Protein AF-0000000068948445 (afdb_homodimer)

Foldseek 3Di:
DPPLVQWAKEWEAEQLAFDPVCQVQSLQLLVVQLVVCQVVQHAEYEYQELNHNADDDPPDVRLVSSLVSLQSNLVRYEYEYEYEDCRRANPPNCVCSQPSHDNAGYHYHDAQWKWFAAPRDIDTDPDNYNDPVNVVVCCVVGNQTQEMEGEDEDDDLVVQCVVQDDDPSLVSQLVVLLVSLLVLLVVCVVSVVRFHAYEYGYEWDEQQDAAQLRDTDDDSNTNYYPVSNCSSVHQEYEYYDGQDWDWDDDQQRIYIYLHHSEDDDANGDDFHAIWIWTGGRSHIDIDGDGGPHAAEEEAEEAEADDVVVLLVVLVVQAQHHYEYEYEYEPVCVVVHDPVVSCVSNVRYPYYHYYYHYDYPCCPCLPQLVVDPDPLSNLVSVCVVVVNDSVVVSVVVVCPVPHDPVVVVVVVVVVVVPPPPPPDDDDDPPDPPPPCPVPDPPDDPPDPPPPDDPDDPDDDDDDDDDDDPDDDDDDDDDDDDDDDPCD/DPPPVQWAKEWEAEQLAFDPVCQVQSLQLLVVQLVVCQVVQHAEYEYQELNHNADDDPPDVRLVSSLVSLQSNLVRYEYEYEYEDCRRANPPNCVCSQPSHDNAGYHYHDAQWKWFAAPRDIDTDPDNYNDPVNVVVCCVVGNQTQEMEGEDEDDDLVVQCVVQDDDPSLVSQLVVLLVSLLVLLVVCVVSVVRFHAYEYGYEWAEQQDAAQLRDTDDDSNTNYYPVSNCSSVHQEYEYYDGQDWDWDDDQQRIYIYQHHSEDDDANGDDFHAIWIWTGGRSHIDIDGDGGPHAAEEEAEEAEADDVVVLLVVLVVQAQHHYEYEYEYEPVCVVVHDPVVSCVSNVRYPYYHYYYHYDYPCCPCLDQLVVDPDPLSNLVSVCVVVVNDSVVVSVVVVCPVPHDPVVVVVVVVVVVVPPPPPDPDDDPPPDPPPPCPVPPPPDDPDDPDDDDPDDDDDDPPDPVVVPPPPPDDPDDDDPPVDDDVPD

Organism: Cupriavidus necator (strain ATCC 17699 / DSM 428 / KCTC 22496 / NCIMB 10442 / H16 / Stanier 337) (NCBI:txid381666)

Secondary structure (DSSP, 8-state):
---GGGSEEEEEE----B-TTTHHHHHHHHHHHHHHHHHTT--EEEE-S--BSS--BTT-HHHHHHHHHHHHHHTTS-EEEE---TTTS-TTTTGGGGG--SSS-EEEE-SSEEEEEETTEEEE-SSSS--HHHHHHHHHHH-S-SEEEEEE----HHHHHHHH-SS-HHHHHHHHHHHHHHHHHHHHHHHHHTT-EEEEEE-SPBTT-B-TTS-B--SS--SB-HHHHHHT--SEEE--S-SS-EEEEETTEEEEE---SS--STT--S--EEEEEEEETTEEEEEEEE--PPPEEEEEESSS--HHHHHHHHTT-TTSEEEEEEEEEGGGGGG--HHHHHHHTTTSSEEEEEEEEE-----SSTTTTT-SSHHHHHHHHHHHHT--HHHHHHHHHHHHHS-HHHHHHHHHHHHHH-----------------GGGGGGGG--------------------------------------------/---GGGPEEEEEE----B-TTTHHHHHHHHHHHHHHHHHTT--EEEE-S--BSS--BTT-HHHHHHHHHHHHHHTTS-EEEE---TTTS-TTTTGGGGG--SSS-EEEE-SSEEEEEETTEEEE-SSSS--HHHHHHHHHHH-S-SEEEEEE----HHHHHHHH-SS-HHHHHHHHHHHHHHHHHHHHHHHHHTT-EEEEEE-SPBTT-B-TTS-B--SS--SB-HHHHHHT--SEEE--S-SS-EEEEETTEEEEE---SS--STT--S--EEEEEEEETTEEEEEEEE--PPPEEEEEESSSPPHHHHHHHHTT-TTSEEEEEEEEEGGGGGG--HHHHHHHTTTSSEEEEEEEEE-----SSTTTTT-SSHHHHHHHHHHHHT--HHHHHHHHHHHHHS-HHHHHHHHHHHHHH-------SS--------GGGGGGG-----------------------------------S-TTS--TT-

Radius of gyration: 39.06 Å; Cα contacts (8 Å, |Δi|>4): 1838; chains: 2; bounding box: 92×116×110 Å

Solvent-accessible surface area (backbone atoms only — not comparable to full-atom values): 52725 Å² total; per-residue (Å²): 132,78,65,75,85,70,43,48,35,34,33,38,38,16,36,41,31,29,27,82,91,34,30,70,54,24,49,54,10,46,49,49,47,51,53,47,35,58,74,69,57,35,53,35,37,35,34,22,12,22,60,26,52,36,76,49,48,42,35,37,65,26,55,43,51,51,50,51,54,54,30,58,46,9,60,69,18,31,30,40,39,33,38,23,49,55,75,19,34,36,80,46,46,62,53,58,52,51,44,28,24,61,78,18,43,34,43,69,38,76,52,61,21,24,35,31,33,39,97,68,37,80,47,67,35,91,46,60,47,66,49,70,67,54,49,51,50,44,40,72,75,63,40,78,36,67,33,37,36,41,36,40,32,49,69,59,60,67,59,49,21,62,72,70,51,77,94,60,42,56,63,50,50,24,51,51,47,35,52,49,25,41,56,44,10,56,51,35,46,54,41,40,74,71,68,21,32,33,34,31,37,27,33,53,42,48,58,66,37,56,36,27,72,70,44,60,50,78,80,76,85,34,52,35,47,67,65,37,58,56,42,24,46,34,28,32,31,40,35,11,80,42,48,24,57,49,73,48,76,58,88,35,18,34,40,35,29,34,10,12,22,30,68,87,56,86,69,60,47,79,72,27,12,29,24,46,29,41,40,31,81,56,42,39,48,75,41,81,46,72,32,84,41,55,51,67,45,80,44,79,32,97,23,70,72,55,65,69,60,50,55,60,51,34,72,74,31,61,57,16,38,36,37,42,35,29,38,33,46,50,88,48,54,80,72,53,59,63,65,59,54,49,58,62,42,61,62,25,68,42,78,45,81,45,78,43,62,41,54,61,74,70,54,80,49,78,63,22,86,74,37,89,45,68,71,46,25,48,44,39,45,18,65,65,67,70,46,75,43,65,68,53,51,50,50,48,51,44,62,72,75,38,55,71,66,59,50,48,50,48,55,52,46,54,65,62,65,62,72,79,79,85,76,79,82,74,72,77,70,74,77,74,68,76,65,76,78,58,66,74,70,58,78,70,80,75,76,81,72,80,72,78,81,73,67,86,71,71,88,75,83,86,74,87,82,82,73,85,83,77,93,86,78,94,72,98,82,78,81,88,88,87,72,66,97,87,131,78,66,76,86,70,46,48,35,33,33,38,39,15,35,39,31,30,27,81,91,33,30,70,55,26,50,54,8,46,49,49,47,50,54,48,36,58,73,69,57,34,53,34,38,34,35,22,12,22,59,25,52,37,79,50,50,42,33,36,66,27,55,44,51,51,49,49,53,53,31,59,46,9,62,69,18,33,31,42,39,34,39,20,48,56,75,18,34,37,81,47,46,61,54,58,50,51,44,28,26,60,80,16,46,34,43,71,39,76,53,62,22,24,34,30,32,39,96,69,39,80,47,67,35,91,45,60,47,65,47,72,68,56,48,52,51,43,39,70,75,62,41,80,35,67,32,36,35,42,36,40,31,48,68,59,58,66,57,49,21,63,70,73,48,88,88,61,42,57,65,49,49,24,50,52,47,36,50,49,25,41,56,44,10,57,51,35,46,54,42,41,75,71,68,22,32,34,35,31,36,28,32,53,41,48,58,65,39,56,36,28,71,70,45,60,51,79,78,74,85,35,50,35,46,66,65,35,59,57,41,23,45,36,26,33,33,41,34,10,80,42,49,23,55,48,73,48,75,59,88,35,18,34,40,35,29,32,9,12,21,29,67,88,56,83,68,59,48,79,71,26,12,30,24,46,30,41,41,30,81,55,43,39,47,75,41,81,45,72,32,83,42,56,51,66,46,79,44,80,32,97,25,71,73,55,64,70,60,48,53,60,53,35,73,74,30,61,58,16,38,37,36,43,36,31,37,34,47,50,89,49,55,81,72,52,57,65,65,60,54,50,58,62,41,62,62,23,70,41,78,44,82,44,79,45,68,40,70,55,72,67,55,81,53,79,63,22,86,75,36,88,45,68,72,47,24,49,43,40,45,19,65,65,67,69,46,76,42,67,69,53,51,52,50,48,50,44,63,73,76,40,55,71,66,58,50,50,50,48,56,52,47,54,66,62,64,63,72,76,79,80,77,76,82,71,72,74,71,75,77,73,66,74,65,72,79,58,64,77,70,56,84,70,79,79,82,80,82,75,78,75,79,75,63,80,68,80,79,77,76,73,74,71,74,74,75,72,81,69,84,71,84,76,85,85,89,76,74,79,70,92,40,100,73,110

pLDDT: mean 79.54, std 26.91, range [15.23, 98.94]

Structure (mmCIF, N/CA/C/O backbone):
data_AF-0000000068948445-model_v1
#
loop_
_entity.id
_entity.type
_entity.pdbx_description
1 polymer 'Metallophosphatase family protein'
#
loop_
_atom_site.group_PDB
_atom_site.id
_atom_site.type_symbol
_atom_site.label_atom_id
_atom_site.label_alt_id
_atom_site.label_comp_id
_atom_site.label_asym_id
_atom_site.label_entity_id
_atom_site.label_seq_id
_atom_site.pdbx_PDB_ins_code
_atom_site.Cartn_x
_atom_site.Cartn_y
_atom_site.Cartn_z
_atom_site.occupancy
_atom_site.B_iso_or_equiv
_atom_site.auth_seq_id
_atom_site.auth_comp_id
_atom_site.auth_asym_id
_atom_site.auth_atom_id
_atom_site.pdbx_PDB_model_num
ATOM 1 N N . MET A 1 1 ? -31.828 33.469 11.297 1 28.08 1 MET A N 1
ATOM 2 C CA . MET A 1 1 ? -31.75 32.062 11.688 1 28.08 1 MET A CA 1
ATOM 3 C C . MET A 1 1 ? -31.25 31.203 10.539 1 28.08 1 MET A C 1
ATOM 5 O O . MET A 1 1 ? -31.922 31.062 9.516 1 28.08 1 MET A O 1
ATOM 9 N N . HIS A 1 2 ? -30 31.297 10.125 1 37.19 2 HIS A N 1
ATOM 10 C CA . HIS A 1 2 ? -29.328 30.797 8.93 1 37.19 2 HIS A CA 1
ATOM 11 C C . HIS A 1 2 ? -29.625 29.328 8.703 1 37.19 2 HIS A C 1
ATOM 13 O O . HIS A 1 2 ? -29.625 28.531 9.648 1 37.19 2 HIS A O 1
ATOM 19 N N . ASN A 1 3 ? -30.469 28.938 7.828 1 41.03 3 ASN A N 1
ATOM 20 C CA . ASN A 1 3 ? -30.953 27.578 7.617 1 41.03 3 ASN A CA 1
ATOM 21 C C . ASN A 1 3 ? -29.812 26.562 7.629 1 41.03 3 ASN A C 1
ATOM 23 O O . ASN A 1 3 ? -28.891 26.641 6.805 1 41.03 3 ASN A O 1
ATOM 27 N N . GLU A 1 4 ? -29.391 26.016 8.727 1 48.91 4 GLU A N 1
ATOM 28 C CA . GLU A 1 4 ? -28.484 24.906 8.984 1 48.91 4 GLU A CA 1
ATOM 29 C C . GLU A 1 4 ? -28.453 23.938 7.809 1 48.91 4 GLU A C 1
ATOM 31 O O . GLU A 1 4 ? -27.406 23.344 7.523 1 48.91 4 GLU A O 1
ATOM 36 N N . GLY A 1 5 ? -29.5 23.875 7.07 1 56.62 5 GLY A N 1
ATOM 37 C CA . GLY A 1 5 ? -29.688 22.938 5.965 1 56.62 5 GLY A CA 1
ATOM 38 C C . GLY A 1 5 ? -28.859 23.297 4.742 1 56.62 5 GLY A C 1
ATOM 39 O O . GLY A 1 5 ? -28.656 22.453 3.861 1 56.62 5 GLY A O 1
ATOM 40 N N . ASP A 1 6 ? -28.266 24.641 4.652 1 77.25 6 ASP A N 1
ATOM 41 C CA . ASP A 1 6 ? -27.656 25.094 3.408 1 77.25 6 ASP A CA 1
ATOM 42 C C . ASP A 1 6 ? -26.125 25 3.469 1 77.25 6 ASP A C 1
ATOM 44 O O . ASP A 1 6 ? -25.453 25.234 2.469 1 77.25 6 ASP A O 1
ATOM 48 N N . SER A 1 7 ? -25.547 24.625 4.602 1 92.25 7 SER A N 1
ATOM 49 C CA . SER A 1 7 ? -24.078 24.609 4.703 1 92.25 7 SER A CA 1
ATOM 50 C C . SER A 1 7 ? -23.531 23.203 4.512 1 92.25 7 SER A C 1
ATOM 52 O O . SER A 1 7 ? -24.203 22.219 4.832 1 92.25 7 SER A O 1
ATOM 54 N N . LEU A 1 8 ? -22.453 23.219 3.863 1 96.88 8 LEU A N 1
ATOM 55 C CA . LEU A 1 8 ? -21.703 21.969 3.701 1 96.88 8 LEU A CA 1
ATOM 56 C C . LEU A 1 8 ? -20.781 21.734 4.898 1 96.88 8 LEU A C 1
ATOM 58 O O . LEU A 1 8 ? -20 22.609 5.266 1 96.88 8 LEU A O 1
ATOM 62 N N . LEU A 1 9 ? -20.922 20.609 5.566 1 98.38 9 LEU A N 1
ATOM 63 C CA . LEU A 1 9 ? -20.047 20.234 6.676 1 98.38 9 LEU A CA 1
ATOM 64 C C . LEU A 1 9 ? -18.859 19.438 6.184 1 98.38 9 LEU A C 1
ATOM 66 O O . LEU A 1 9 ? -19.016 18.359 5.59 1 98.38 9 LEU A O 1
ATOM 70 N N . VAL A 1 10 ? -17.656 19.953 6.422 1 98.75 10 VAL A N 1
ATOM 71 C CA . VAL A 1 10 ? -16.438 19.328 5.914 1 98.75 10 VAL A CA 1
ATOM 72 C C . VAL A 1 10 ? -15.492 19.031 7.07 1 98.75 10 VAL A C 1
ATOM 74 O O . VAL A 1 10 ? -15.281 19.875 7.945 1 98.75 10 VAL A O 1
ATOM 77 N N . ALA A 1 11 ? -14.961 17.797 7.129 1 98.94 11 ALA A N 1
ATOM 78 C CA . ALA A 1 11 ? -13.914 17.453 8.086 1 98.94 11 ALA A CA 1
ATOM 79 C C . ALA A 1 11 ? -12.523 17.625 7.469 1 98.94 11 ALA A C 1
ATOM 81 O O . ALA A 1 11 ? -12.211 17 6.449 1 98.94 11 ALA A O 1
ATOM 82 N N . HIS A 1 12 ? -11.711 18.453 8.109 1 98.94 12 HIS A N 1
ATOM 83 C CA . HIS A 1 12 ? -10.391 18.812 7.613 1 98.94 12 HIS A CA 1
ATOM 84 C C . HIS A 1 12 ? -9.297 18.266 8.523 1 98.94 12 HIS A C 1
ATOM 86 O O . HIS A 1 12 ? -9.094 18.766 9.633 1 98.94 12 HIS A O 1
ATOM 92 N N . PHE A 1 13 ? -8.57 17.188 8.016 1 98.94 13 PHE A N 1
ATOM 93 C CA . PHE A 1 13 ? -7.461 16.547 8.711 1 98.94 13 PHE A CA 1
ATOM 94 C C . PHE A 1 13 ? -6.133 16.906 8.055 1 98.94 13 PHE A C 1
ATOM 96 O O . PHE A 1 13 ? -6.07 17.125 6.844 1 98.94 13 PHE A O 1
ATOM 103 N N . SER A 1 14 ? -5.086 16.938 8.859 1 98.75 14 SER A N 1
ATOM 104 C CA . SER A 1 14 ? -3.773 17.203 8.281 1 98.75 14 SER A CA 1
ATOM 105 C C . SER A 1 14 ? -2.66 16.625 9.148 1 98.75 14 SER A C 1
ATOM 107 O O . SER A 1 14 ? -2.855 16.391 10.344 1 98.75 14 SER A O 1
ATOM 109 N N . ASP A 1 15 ? -1.517 16.359 8.453 1 98.62 15 ASP A N 1
ATOM 110 C CA . ASP A 1 15 ? -0.287 15.977 9.141 1 98.62 15 ASP A CA 1
ATOM 111 C C . ASP A 1 15 ? -0.532 14.805 10.094 1 98.62 15 ASP A C 1
ATOM 113 O O . ASP A 1 15 ? -0.238 14.898 11.289 1 98.62 15 ASP A O 1
ATOM 117 N N . LEU A 1 16 ? -1.001 13.766 9.492 1 98.94 16 LEU A N 1
ATOM 118 C CA . LEU A 1 16 ? -1.334 12.562 10.242 1 98.94 16 LEU A CA 1
ATOM 119 C C . LEU A 1 16 ? -0.07 11.828 10.688 1 98.94 16 LEU A C 1
ATOM 121 O O . LEU A 1 16 ? -0.061 11.172 11.734 1 98.94 16 LEU A O 1
ATOM 125 N N . HIS A 1 17 ? 0.904 11.766 9.898 1 98.62 17 HIS A N 1
ATOM 126 C CA . HIS A 1 17 ? 2.256 11.297 10.188 1 98.62 17 HIS A CA 1
ATOM 127 C C . HIS A 1 17 ? 2.256 9.836 10.625 1 98.62 17 HIS A C 1
ATOM 129 O O . HIS A 1 17 ? 2.982 9.461 11.539 1 98.62 17 HIS A O 1
ATOM 135 N N . TYR A 1 18 ? 1.486 9.016 10.008 1 98.75 18 TYR A N 1
ATOM 136 C CA . TYR A 1 18 ? 1.517 7.582 10.273 1 98.75 18 TYR A CA 1
ATOM 137 C C . TYR A 1 18 ? 2.9 7.008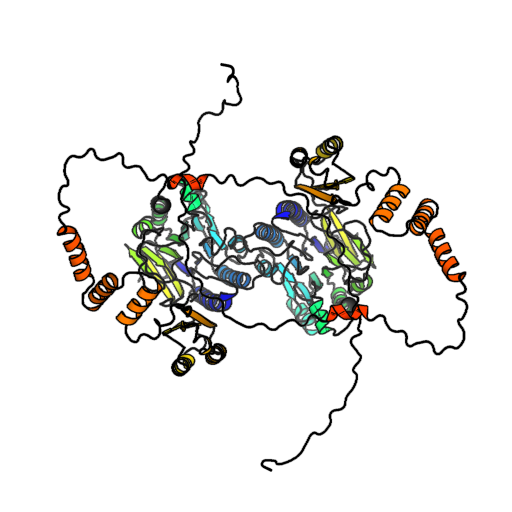 10 1 98.75 18 TYR A C 1
ATOM 139 O O . TYR A 1 18 ? 3.49 7.262 8.953 1 98.75 18 TYR A O 1
ATOM 147 N N . SER A 1 19 ? 3.426 6.246 10.875 1 98.12 19 SER A N 1
ATOM 148 C CA . SER A 1 19 ? 4.668 5.484 10.836 1 98.12 19 SER A CA 1
ATOM 149 C C . SER A 1 19 ? 4.723 4.453 11.961 1 98.12 19 SER A C 1
ATOM 151 O O . SER A 1 19 ? 3.898 4.484 12.875 1 98.12 19 SER A O 1
ATOM 153 N N . PRO A 1 20 ? 5.637 3.51 11.836 1 96.38 20 PRO A N 1
ATOM 154 C CA . PRO A 1 20 ? 5.746 2.551 12.938 1 96.38 20 PRO A CA 1
ATOM 155 C C . PRO A 1 20 ? 5.973 3.227 14.289 1 96.38 20 PRO A C 1
ATOM 157 O O . PRO A 1 20 ? 5.363 2.836 15.289 1 96.38 20 PRO A O 1
ATOM 160 N N . GLY A 1 21 ? 6.742 4.273 14.344 1 95.44 21 GLY A N 1
ATOM 161 C CA . GLY A 1 21 ? 7.035 4.98 15.586 1 95.44 21 GLY A CA 1
ATOM 162 C C . GLY A 1 21 ? 5.867 5.805 16.094 1 95.44 21 GLY A C 1
ATOM 163 O O . GLY A 1 21 ? 5.715 6 17.297 1 95.44 21 GLY A O 1
ATOM 164 N N . HIS A 1 22 ? 4.996 6.281 15.18 1 97.38 22 HIS A N 1
ATOM 165 C CA . HIS A 1 22 ? 3.904 7.184 15.531 1 97.38 22 HIS A CA 1
ATOM 166 C C . HIS A 1 22 ? 2.566 6.453 15.539 1 97.38 22 HIS A C 1
ATOM 168 O O . HIS A 1 22 ? 1.52 7.07 15.766 1 97.38 22 HIS A O 1
ATOM 174 N N . LEU A 1 23 ? 2.57 5.203 15.289 1 98.19 23 LEU A N 1
ATOM 175 C CA . LEU A 1 23 ? 1.342 4.473 15 1 98.19 23 LEU A CA 1
ATOM 176 C C . LEU A 1 23 ? 0.344 4.617 16.141 1 98.19 23 LEU A C 1
ATOM 178 O O . LEU A 1 23 ? -0.824 4.941 15.922 1 98.19 23 LEU A O 1
ATOM 182 N N . ALA A 1 24 ? 0.771 4.422 17.312 1 97.56 24 ALA A N 1
ATOM 183 C CA . ALA A 1 24 ? -0.138 4.461 18.453 1 97.56 24 ALA A CA 1
ATOM 184 C C . ALA A 1 24 ? -0.812 5.824 18.578 1 97.56 24 ALA A C 1
ATOM 186 O O . ALA A 1 24 ? -2.035 5.91 18.703 1 97.56 24 ALA A O 1
ATOM 187 N N . GLU A 1 25 ? -0.051 6.938 18.547 1 98.19 25 GLU A N 1
ATOM 188 C CA . GLU A 1 25 ? -0.571 8.297 18.672 1 98.19 25 GLU A CA 1
ATOM 189 C C . GLU A 1 25 ? -1.42 8.68 17.469 1 98.19 25 GLU A C 1
ATOM 191 O O . GLU A 1 25 ? -2.521 9.211 17.625 1 98.19 25 GLU A O 1
ATOM 196 N N . ALA A 1 26 ? -0.922 8.406 16.297 1 98.75 26 ALA A N 1
ATOM 197 C CA . ALA A 1 26 ? -1.628 8.766 15.07 1 98.75 26 ALA A CA 1
ATOM 198 C C . ALA A 1 26 ? -2.988 8.078 15 1 98.75 26 ALA A C 1
ATOM 200 O O . ALA A 1 26 ? -4.004 8.719 14.719 1 98.75 26 ALA A O 1
ATOM 201 N N . ASP A 1 27 ? -2.975 6.789 15.266 1 98.69 27 ASP A N 1
ATOM 202 C CA . ASP A 1 27 ? -4.207 6.02 15.117 1 98.69 27 ASP A CA 1
ATOM 203 C C . ASP A 1 27 ? -5.207 6.375 16.219 1 98.69 27 ASP A C 1
ATOM 205 O O . ASP A 1 27 ? -6.418 6.383 15.984 1 98.69 27 ASP A O 1
ATOM 209 N N . ARG A 1 28 ? -4.727 6.645 17.359 1 98.12 28 ARG A N 1
ATOM 210 C CA . ARG A 1 28 ? -5.574 7.105 18.469 1 98.12 28 ARG A CA 1
ATOM 211 C C . ARG A 1 28 ? -6.281 8.406 18.094 1 98.12 28 ARG A C 1
ATOM 213 O O . ARG A 1 28 ? -7.504 8.516 18.234 1 98.12 28 ARG A O 1
ATOM 220 N N . CYS A 1 29 ? -5.574 9.312 17.672 1 98.88 29 CYS A N 1
ATOM 221 C CA . CYS A 1 29 ? -6.09 10.648 17.391 1 98.88 29 CYS A CA 1
ATOM 222 C C . CYS A 1 29 ? -6.926 10.656 16.125 1 98.88 29 CYS A C 1
ATOM 224 O O . CYS A 1 29 ? -8.047 11.172 16.109 1 98.88 29 CYS A O 1
ATOM 226 N N . PHE A 1 30 ? -6.418 10.07 15.031 1 98.94 30 PHE A N 1
ATOM 227 C CA . PHE A 1 30 ? -7.164 10.039 13.781 1 98.94 30 PHE A CA 1
ATOM 228 C C . PHE A 1 30 ? -8.406 9.164 13.914 1 98.94 30 PHE A C 1
ATOM 230 O O . PHE A 1 30 ? -9.453 9.477 13.336 1 98.94 30 PHE A O 1
ATOM 237 N N . GLY A 1 31 ? -8.273 8.062 14.625 1 98.88 31 GLY A N 1
ATOM 238 C CA . GLY A 1 31 ? -9.445 7.25 14.906 1 98.88 31 GLY A CA 1
ATOM 239 C C . GLY A 1 31 ? -10.562 8.023 15.586 1 98.88 31 GLY A C 1
ATOM 240 O O . GLY A 1 31 ? -11.719 7.961 15.164 1 98.88 31 GLY A O 1
ATOM 241 N N . PHE A 1 32 ? -10.25 8.758 16.562 1 98.88 32 PHE A N 1
ATOM 242 C CA . PHE A 1 32 ? -11.227 9.617 17.234 1 98.88 32 PHE A CA 1
ATOM 243 C C . PHE A 1 32 ? -11.836 10.609 16.266 1 98.88 32 PHE A C 1
ATOM 245 O O . PHE A 1 32 ? -13.055 10.781 16.219 1 98.88 32 PHE A O 1
ATOM 252 N N . ALA A 1 33 ? -10.969 11.242 15.57 1 98.94 33 ALA A N 1
ATOM 253 C CA . ALA A 1 33 ? -11.414 12.281 14.641 1 98.94 33 ALA A CA 1
ATOM 254 C C . ALA A 1 33 ? -12.391 11.719 13.617 1 98.94 33 ALA A C 1
ATOM 256 O O . ALA A 1 33 ? -13.406 12.352 13.297 1 98.94 33 ALA A O 1
ATOM 257 N N . VAL A 1 34 ? -12.039 10.547 13.07 1 98.94 34 VAL A N 1
ATOM 258 C CA . VAL A 1 34 ? -12.883 9.883 12.086 1 98.94 34 VAL A CA 1
ATOM 259 C C . VAL A 1 34 ? -14.258 9.586 12.695 1 98.94 34 VAL A C 1
ATOM 261 O O . VAL A 1 34 ? -15.289 9.93 12.117 1 98.94 34 VAL A O 1
ATOM 264 N N . ASP A 1 35 ? -14.266 9.016 13.828 1 98.81 35 ASP A N 1
ATOM 265 C CA . ASP A 1 35 ? -15.516 8.68 14.5 1 98.81 35 ASP A CA 1
ATOM 266 C C . ASP A 1 35 ? -16.344 9.938 14.766 1 98.81 35 ASP A C 1
ATOM 268 O O . ASP A 1 35 ? -17.547 9.945 14.531 1 98.81 35 ASP A O 1
ATOM 272 N N . ASP A 1 36 ? -15.703 10.945 15.195 1 98.88 36 ASP A N 1
ATOM 273 C CA . ASP A 1 36 ? -16.391 12.188 15.547 1 98.88 36 ASP A CA 1
ATOM 274 C C . ASP A 1 36 ? -16.953 12.867 14.305 1 98.88 36 ASP A C 1
ATOM 276 O O . ASP A 1 36 ? -18.078 13.375 14.328 1 98.88 36 ASP A O 1
ATOM 280 N N . ALA A 1 37 ? -16.156 12.945 13.273 1 98.88 37 ALA A N 1
ATOM 281 C CA . ALA A 1 37 ? -16.609 13.555 12.031 1 98.88 37 ALA A CA 1
ATOM 282 C C . ALA A 1 37 ? -17.844 12.844 11.484 1 98.88 37 ALA A C 1
ATOM 284 O O . ALA A 1 37 ? -18.797 13.492 11.031 1 98.88 37 ALA A O 1
ATOM 285 N N . ILE A 1 38 ? -17.844 11.523 11.484 1 98.69 38 ILE A N 1
ATOM 286 C CA . ILE A 1 38 ? -18.969 10.727 11.016 1 98.69 38 ILE A CA 1
ATOM 287 C C . ILE A 1 38 ? -20.188 10.992 11.891 1 98.69 38 ILE A C 1
ATOM 289 O O . ILE A 1 38 ? -21.281 11.266 11.383 1 98.69 38 ILE A O 1
ATOM 293 N N . ALA A 1 39 ? -19.984 10.961 13.172 1 98.56 39 ALA A N 1
ATOM 294 C CA . ALA A 1 39 ? -21.078 11.211 14.109 1 98.56 39 ALA A CA 1
ATOM 295 C C . ALA A 1 39 ? -21.625 12.6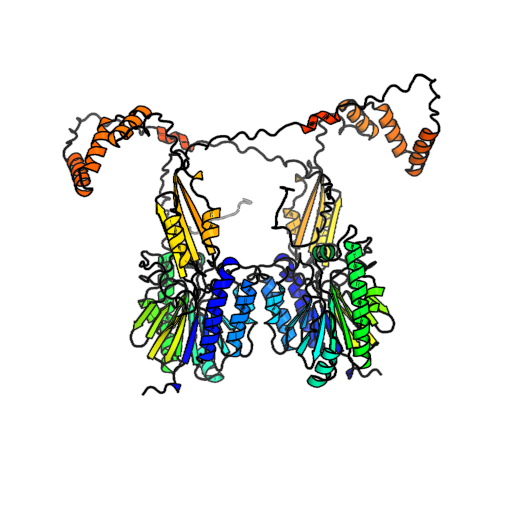25 13.961 1 98.56 39 ALA A C 1
ATOM 297 O O . ALA A 1 39 ? -22.812 12.859 14.133 1 98.56 39 ALA A O 1
ATOM 298 N N . GLY A 1 40 ? -20.734 13.508 13.617 1 98 40 GLY A N 1
ATOM 299 C CA . GLY A 1 40 ? -21.109 14.906 13.477 1 98 40 GLY A CA 1
ATOM 300 C C . GLY A 1 40 ? -21.781 15.219 12.156 1 98 40 GLY A C 1
ATOM 301 O O . GLY A 1 40 ? -22.219 16.344 11.922 1 98 40 GLY A O 1
ATOM 302 N N . GLY A 1 41 ? -21.797 14.234 11.258 1 97.62 41 GLY A N 1
ATOM 303 C CA . GLY A 1 41 ? -22.531 14.391 10.016 1 97.62 41 GLY A CA 1
ATOM 304 C C . GLY A 1 41 ? -21.734 15.078 8.93 1 97.62 41 GLY A C 1
ATOM 305 O O . GLY A 1 41 ? -22.312 15.672 8.016 1 97.62 41 GLY A O 1
ATOM 306 N N . CYS A 1 42 ? -20.453 15.102 9.062 1 98.44 42 CYS A N 1
ATOM 307 C CA . CYS A 1 42 ? -19.656 15.664 7.98 1 98.44 42 CYS A CA 1
ATOM 308 C C . CYS A 1 42 ? -19.969 14.969 6.66 1 98.44 42 CYS A C 1
ATOM 310 O O . CYS A 1 42 ? -20.234 13.766 6.633 1 98.44 42 CYS A O 1
ATOM 312 N N . GLN A 1 43 ? -19.859 15.742 5.605 1 98.25 43 GLN A N 1
ATOM 313 C CA . GLN A 1 43 ? -20.297 15.25 4.305 1 98.25 43 GLN A CA 1
ATOM 314 C C . GLN A 1 43 ? -19.109 15.023 3.377 1 98.25 43 GLN A C 1
ATOM 316 O O . GLN A 1 43 ? -19.219 14.328 2.365 1 98.25 43 GLN A O 1
ATOM 321 N N . VAL A 1 44 ? -17.984 15.656 3.637 1 98.69 44 VAL A N 1
ATOM 322 C CA . VAL A 1 44 ? -16.766 15.523 2.867 1 98.69 44 VAL A CA 1
ATOM 323 C C . VAL A 1 44 ? -15.562 15.477 3.814 1 98.69 44 VAL A C 1
ATOM 325 O O . VAL A 1 44 ? -15.5 16.234 4.785 1 98.69 44 VAL A O 1
ATOM 328 N N . GLY A 1 45 ? -14.664 14.57 3.592 1 98.88 45 GLY A N 1
ATOM 329 C CA . GLY A 1 45 ? -13.398 14.539 4.309 1 98.88 45 GLY A CA 1
ATOM 330 C C . GLY A 1 45 ? -12.227 15.031 3.475 1 98.88 45 GLY A C 1
ATOM 331 O O . GLY A 1 45 ? -12.109 14.688 2.295 1 98.88 45 GLY A O 1
ATOM 332 N N . VAL A 1 46 ? -11.367 15.867 4.059 1 98.94 46 VAL A N 1
ATOM 333 C CA . VAL A 1 46 ? -10.18 16.375 3.387 1 98.94 46 VAL A CA 1
ATOM 334 C C . VAL A 1 46 ? -8.945 16.094 4.238 1 98.94 46 VAL A C 1
ATOM 336 O O . VAL A 1 46 ? -8.906 16.438 5.422 1 98.94 46 VAL A O 1
ATOM 339 N N . VAL A 1 47 ? -8.008 15.398 3.703 1 98.94 47 VAL A N 1
ATOM 340 C CA . VAL A 1 47 ? -6.672 15.273 4.281 1 98.94 47 VAL A CA 1
ATOM 341 C C . VAL A 1 47 ? -5.691 16.156 3.504 1 98.94 47 VAL A C 1
ATOM 343 O O . VAL A 1 47 ? -5.371 15.859 2.35 1 98.94 47 VAL A O 1
ATOM 346 N N . SER A 1 48 ? -5.164 17.188 4.129 1 98.81 48 SER A N 1
ATOM 347 C CA . SER A 1 48 ? -4.434 18.203 3.377 1 98.81 48 SER A CA 1
ATOM 348 C C . SER A 1 48 ? -2.932 17.953 3.418 1 98.81 48 SER A C 1
ATOM 350 O O . SER A 1 48 ? -2.139 18.891 3.469 1 98.81 48 SER A O 1
ATOM 352 N N . GLY A 1 49 ? -2.504 16.672 3.49 1 98.31 49 GLY A N 1
ATOM 353 C CA . GLY A 1 49 ? -1.104 16.344 3.26 1 98.31 49 GLY A CA 1
ATOM 354 C C . GLY A 1 49 ? -0.429 15.727 4.469 1 98.31 49 GLY A C 1
ATOM 355 O O . GLY A 1 49 ? -0.96 15.781 5.578 1 98.31 49 GLY A O 1
ATOM 356 N N . ASP A 1 50 ? 0.717 15.039 4.16 1 98.25 50 ASP A N 1
ATOM 357 C CA . ASP A 1 50 ? 1.593 14.383 5.129 1 98.25 50 ASP A CA 1
ATOM 358 C C . ASP A 1 50 ? 0.833 13.336 5.938 1 98.25 50 ASP A C 1
ATOM 360 O O . ASP A 1 50 ? 0.879 13.344 7.172 1 98.25 50 ASP A O 1
ATOM 364 N N . SER A 1 51 ? 0.214 12.508 5.246 1 98.75 51 SER A N 1
ATOM 365 C CA . SER A 1 51 ? -0.484 11.375 5.848 1 98.75 51 SER A CA 1
ATOM 366 C C . SER A 1 51 ? 0.492 10.422 6.527 1 98.75 51 SER A C 1
ATOM 368 O O . SER A 1 51 ? 0.153 9.789 7.527 1 98.75 51 SER A O 1
ATOM 370 N N . THR A 1 52 ? 1.664 10.359 5.988 1 98.5 52 THR A N 1
ATOM 371 C CA . THR A 1 52 ? 2.715 9.531 6.566 1 98.5 52 THR A CA 1
ATOM 372 C C . THR A 1 52 ? 3.883 10.391 7.043 1 98.5 52 THR A C 1
ATOM 374 O O . THR A 1 52 ? 4.027 11.539 6.617 1 98.5 52 THR A O 1
ATOM 377 N N . ASP A 1 53 ? 4.691 9.773 7.938 1 97.88 53 ASP A N 1
ATOM 378 C CA . ASP A 1 53 ? 5.809 10.523 8.516 1 97.88 53 ASP A CA 1
ATOM 379 C C . ASP A 1 53 ? 7.051 10.422 7.637 1 97.88 53 ASP A C 1
ATOM 381 O O . ASP A 1 53 ? 7.879 11.336 7.613 1 97.88 53 ASP A O 1
ATOM 385 N N . HIS A 1 54 ? 7.238 9.359 7.031 1 96.81 54 HIS A N 1
ATOM 386 C CA . HIS A 1 54 ? 8.297 9.055 6.074 1 96.81 54 HIS A CA 1
ATOM 387 C C . HIS A 1 54 ? 7.883 7.914 5.148 1 96.81 54 HIS A C 1
ATOM 389 O O . HIS A 1 54 ? 6.758 7.418 5.23 1 96.81 54 HIS A O 1
ATOM 395 N N . ARG A 1 55 ? 8.766 7.652 4.312 1 95.19 55 ARG A N 1
ATOM 396 C CA . ARG A 1 55 ? 8.484 6.535 3.41 1 95.19 55 ARG A CA 1
ATOM 397 C C . ARG A 1 55 ? 8.125 5.277 4.191 1 95.19 55 ARG A C 1
ATOM 399 O O . ARG A 1 55 ? 8.75 4.977 5.215 1 95.19 55 ARG A O 1
ATOM 406 N N . LEU A 1 56 ? 7.094 4.586 3.742 1 96.19 56 LEU A N 1
ATOM 407 C CA . LEU A 1 56 ? 6.645 3.363 4.398 1 96.19 56 LEU A CA 1
ATOM 408 C C . LEU A 1 56 ? 6.766 2.166 3.461 1 96.19 56 LEU A C 1
ATOM 410 O O . LEU A 1 56 ? 6.547 2.291 2.254 1 96.19 56 LEU A O 1
ATOM 414 N N . ASP A 1 57 ? 7.031 1.028 4.109 1 95.25 57 ASP A N 1
ATOM 415 C CA . ASP A 1 57 ? 6.91 -0.235 3.391 1 95.25 57 ASP A CA 1
ATOM 416 C C . ASP A 1 57 ? 5.449 -0.644 3.24 1 95.25 57 ASP A C 1
ATOM 418 O O . ASP A 1 57 ? 4.609 -0.288 4.07 1 95.25 57 ASP A O 1
ATOM 422 N N . ALA A 1 58 ? 5.148 -1.434 2.238 1 95.06 58 ALA A N 1
ATOM 423 C CA . ALA A 1 58 ? 3.791 -1.885 1.951 1 95.06 58 ALA A CA 1
ATOM 424 C C . ALA A 1 58 ? 3.248 -2.75 3.086 1 95.06 58 ALA A C 1
ATOM 426 O O . ALA A 1 58 ? 2.039 -2.791 3.318 1 95.06 58 ALA A O 1
ATOM 427 N N . HIS A 1 59 ? 4.145 -3.43 3.771 1 95.88 59 HIS A N 1
ATOM 428 C CA . HIS A 1 59 ? 3.693 -4.398 4.766 1 95.88 59 HIS A CA 1
ATOM 429 C C . HIS A 1 59 ? 3.559 -3.758 6.141 1 95.88 59 HIS A C 1
ATOM 431 O O . HIS A 1 59 ? 3.141 -4.414 7.098 1 95.88 59 HIS A O 1
ATOM 437 N N . THR A 1 60 ? 3.846 -2.514 6.285 1 95.94 60 THR A N 1
ATOM 438 C CA . THR A 1 60 ? 3.873 -1.883 7.598 1 95.94 60 THR A CA 1
ATOM 439 C C . THR A 1 60 ? 2.463 -1.763 8.172 1 95.94 60 THR A C 1
ATOM 441 O O . THR A 1 60 ? 1.543 -1.321 7.48 1 95.94 60 THR A O 1
ATOM 444 N N . PRO A 1 61 ? 2.305 -2.027 9.43 1 97.19 61 PRO A N 1
ATOM 445 C CA . PRO A 1 61 ? 0.995 -1.867 10.062 1 97.19 61 PRO A CA 1
ATOM 446 C C . PRO A 1 61 ? 0.491 -0.427 10.023 1 97.19 61 PRO A C 1
ATOM 448 O O . PRO A 1 61 ? -0.72 -0.192 10.008 1 97.19 61 PRO A O 1
ATOM 451 N N . ALA A 1 62 ? 1.383 0.518 9.984 1 98.12 62 ALA A N 1
ATOM 452 C CA . ALA A 1 62 ? 0.995 1.926 9.961 1 98.12 62 ALA A CA 1
ATOM 453 C C . ALA A 1 62 ? 0.208 2.252 8.688 1 98.12 62 ALA A C 1
ATOM 455 O O . ALA A 1 62 ? -0.786 2.98 8.742 1 98.12 62 ALA A O 1
ATOM 456 N N . LEU A 1 63 ? 0.675 1.712 7.602 1 97.69 63 LEU A N 1
ATOM 457 C CA . LEU A 1 63 ? -0.012 1.959 6.34 1 97.69 63 LEU A CA 1
ATOM 458 C C . LEU A 1 63 ? -1.405 1.339 6.348 1 97.69 63 LEU A C 1
ATOM 460 O O . LEU A 1 63 ? -2.373 1.969 5.914 1 97.69 63 LEU A O 1
ATOM 464 N N . SER A 1 64 ? -1.464 0.147 6.84 1 97.25 64 SER A N 1
ATOM 465 C CA . SER A 1 64 ? -2.746 -0.545 6.91 1 97.25 64 SER A CA 1
ATOM 466 C C . SER A 1 64 ? -3.719 0.18 7.832 1 97.25 64 SER A C 1
ATOM 468 O O . SER A 1 64 ? -4.91 0.282 7.535 1 97.25 64 SER A O 1
ATOM 470 N N . ALA A 1 65 ? -3.211 0.643 8.93 1 98.44 65 ALA A N 1
ATOM 471 C CA . ALA A 1 65 ? -4.051 1.38 9.867 1 98.44 65 ALA A CA 1
ATOM 472 C C . ALA A 1 65 ? -4.586 2.662 9.242 1 98.44 65 ALA A C 1
ATOM 474 O O . ALA A 1 65 ? -5.773 2.973 9.367 1 98.44 65 ALA A O 1
ATOM 475 N N . LEU A 1 66 ? -3.729 3.381 8.617 1 98.69 66 LEU A N 1
ATOM 476 C CA . LEU A 1 66 ? -4.141 4.59 7.918 1 98.69 66 LEU A CA 1
ATOM 477 C C . LEU A 1 66 ? -5.23 4.277 6.898 1 98.69 66 LEU A C 1
ATOM 479 O O . LEU A 1 66 ? -6.262 4.957 6.855 1 98.69 66 LEU A O 1
ATOM 483 N N . ALA A 1 67 ? -5.004 3.281 6.109 1 98.31 67 ALA A N 1
ATOM 484 C CA . ALA A 1 67 ? -5.949 2.896 5.062 1 98.31 67 ALA A CA 1
ATOM 485 C C . ALA A 1 67 ? -7.301 2.516 5.66 1 98.31 67 ALA A C 1
ATOM 487 O O . ALA A 1 67 ? -8.344 2.855 5.105 1 98.31 67 ALA A O 1
ATOM 488 N N . ARG A 1 68 ? -7.293 1.864 6.75 1 98.19 68 ARG A N 1
ATOM 489 C CA . ARG A 1 68 ? -8.531 1.453 7.402 1 98.19 68 ARG A CA 1
ATOM 490 C C . ARG A 1 68 ? -9.344 2.664 7.855 1 98.19 68 ARG A C 1
ATOM 492 O O . ARG A 1 68 ? -10.57 2.688 7.723 1 98.19 68 ARG A O 1
ATOM 499 N N . ARG A 1 69 ? -8.656 3.627 8.398 1 98.75 69 ARG A N 1
ATOM 500 C CA . ARG A 1 69 ? -9.344 4.832 8.859 1 98.75 69 ARG A CA 1
ATOM 501 C C . ARG A 1 69 ? -9.938 5.598 7.684 1 98.75 69 ARG A C 1
ATOM 503 O O . ARG A 1 69 ? -11.078 6.07 7.758 1 98.75 69 ARG A O 1
ATOM 510 N N . VAL A 1 70 ? -9.188 5.723 6.609 1 98.75 70 VAL A N 1
ATOM 511 C CA . VAL A 1 70 ? -9.688 6.41 5.426 1 98.75 70 VAL A CA 1
ATOM 512 C C . VAL A 1 70 ? -10.875 5.637 4.844 1 98.75 70 VAL A C 1
ATOM 514 O O . VAL A 1 70 ? -11.883 6.234 4.465 1 98.75 70 VAL A O 1
ATOM 517 N N . HIS A 1 71 ? -10.703 4.328 4.801 1 98.25 71 HIS A N 1
ATOM 518 C CA . HIS A 1 71 ? -11.789 3.471 4.324 1 98.25 71 HIS A CA 1
ATOM 519 C C . HIS A 1 71 ? -13.055 3.67 5.152 1 98.25 71 HIS A C 1
ATOM 521 O O . HIS A 1 71 ? -14.156 3.736 4.602 1 98.25 71 HIS A O 1
ATOM 527 N N . GLN A 1 72 ? -12.93 3.766 6.414 1 98.25 72 GLN A N 1
ATOM 528 C CA . GLN A 1 72 ? -14.055 4.016 7.312 1 98.25 72 GLN A CA 1
ATOM 529 C C . GLN A 1 72 ? -14.758 5.324 6.961 1 98.25 72 GLN A C 1
ATOM 531 O O . GLN A 1 72 ? -15.984 5.383 6.934 1 98.25 72 GLN A O 1
ATOM 536 N N . LEU A 1 73 ? -14.008 6.324 6.66 1 98.5 73 LEU A N 1
ATOM 537 C CA . LEU A 1 73 ? -14.578 7.605 6.262 1 98.5 73 LEU A CA 1
ATOM 538 C C . LEU A 1 73 ? -15.391 7.469 4.98 1 98.5 73 LEU A C 1
ATOM 540 O O . LEU A 1 73 ? -16.484 8.039 4.871 1 98.5 73 LEU A O 1
ATOM 544 N N . THR A 1 74 ? -14.906 6.664 4.016 1 97.81 74 THR A N 1
ATOM 545 C CA . THR A 1 74 ? -15.508 6.582 2.689 1 97.81 74 THR A CA 1
ATOM 546 C C . THR A 1 74 ? -16.828 5.82 2.74 1 97.81 74 THR A C 1
ATOM 548 O O . THR A 1 74 ? -17.609 5.859 1.786 1 97.81 74 THR A O 1
ATOM 551 N N . ALA A 1 75 ? -17.078 5.137 3.818 1 96.44 75 ALA A N 1
ATOM 552 C CA . ALA A 1 75 ? -18.391 4.52 4.008 1 96.44 75 ALA A CA 1
ATOM 553 C C . ALA A 1 75 ? -19.469 5.582 4.207 1 96.44 75 ALA A C 1
ATOM 555 O O . ALA A 1 75 ? -20.656 5.309 4.016 1 96.44 75 ALA A O 1
ATOM 556 N N . ARG A 1 76 ? -19 6.812 4.527 1 97.56 76 ARG A N 1
ATOM 557 C CA . ARG A 1 76 ? -20 7.809 4.914 1 97.56 76 ARG A CA 1
ATOM 558 C C . ARG A 1 76 ? -19.844 9.078 4.086 1 97.56 76 ARG A C 1
ATOM 560 O O . ARG A 1 76 ? -20.797 9.859 3.955 1 97.56 76 ARG A O 1
ATOM 567 N N . MET A 1 77 ? -18.672 9.258 3.504 1 98.06 77 MET A N 1
ATOM 568 C CA . MET A 1 77 ? -18.453 10.508 2.789 1 98.06 77 MET A CA 1
ATOM 569 C C . MET A 1 77 ? -17.328 10.367 1.781 1 98.06 77 MET A C 1
ATOM 571 O O . MET A 1 77 ? -16.422 9.547 1.965 1 98.06 77 MET A O 1
ATOM 575 N N . PRO A 1 78 ? -17.328 11.172 0.645 1 98.56 78 PRO A N 1
ATOM 576 C CA . PRO A 1 78 ? -16.156 11.25 -0.221 1 98.56 78 PRO A CA 1
ATOM 577 C C . PRO A 1 78 ? -14.945 11.867 0.481 1 98.56 78 PRO A C 1
ATOM 579 O O . PRO A 1 78 ? -15.109 12.711 1.368 1 98.56 78 PRO A O 1
ATOM 582 N N . VAL A 1 79 ? -13.742 11.422 0.118 1 98.88 79 VAL A N 1
ATOM 583 C CA . VAL A 1 79 ? -12.531 11.883 0.788 1 98.88 79 VAL A CA 1
ATOM 584 C C . VAL A 1 79 ? -11.539 12.406 -0.246 1 98.88 79 VAL A C 1
ATOM 586 O O . VAL A 1 79 ? -11.273 11.75 -1.251 1 98.88 79 VAL A O 1
ATOM 589 N N . LEU A 1 80 ? -11.055 13.625 -0.097 1 98.94 80 LEU A N 1
ATOM 590 C CA . LEU A 1 80 ? -9.953 14.172 -0.883 1 98.94 80 LEU A CA 1
ATOM 591 C C . LEU A 1 80 ? -8.648 14.117 -0.098 1 98.94 80 LEU A C 1
ATOM 593 O O . LEU A 1 80 ? -8.562 14.656 1.01 1 98.94 80 LEU A O 1
ATOM 597 N N . MET A 1 81 ? -7.676 13.398 -0.621 1 98.88 81 MET A N 1
ATOM 598 C CA . MET A 1 81 ? -6.34 13.352 -0.025 1 98.88 81 MET A CA 1
ATOM 599 C C . MET A 1 81 ? -5.34 14.125 -0.878 1 98.88 81 MET A C 1
ATOM 601 O O . MET A 1 81 ? -5.16 13.82 -2.059 1 98.88 81 MET A O 1
ATOM 605 N N . LEU A 1 82 ? -4.68 15.062 -0.275 1 98.75 82 LEU A N 1
ATOM 606 C CA . LEU A 1 82 ? -3.697 15.883 -0.974 1 98.75 82 LEU A CA 1
ATOM 607 C C . LEU A 1 82 ? -2.285 15.359 -0.746 1 98.75 82 LEU A C 1
ATOM 609 O O . LEU A 1 82 ? -1.916 15.023 0.383 1 98.75 82 LEU A O 1
ATOM 613 N N . GLN A 1 83 ? -1.479 15.312 -1.797 1 97.5 83 GLN A N 1
ATOM 614 C CA . GLN A 1 83 ? -0.056 15.008 -1.687 1 97.5 83 GLN A CA 1
ATOM 615 C C . GLN A 1 83 ? 0.661 16.031 -0.819 1 97.5 83 GLN A C 1
ATOM 617 O O . GLN A 1 83 ? 0.616 17.234 -1.105 1 97.5 83 GLN A O 1
ATOM 622 N N . GLY A 1 84 ? 1.271 15.555 0.271 1 97.19 84 GLY A N 1
ATOM 623 C CA . GLY A 1 84 ? 2.055 16.422 1.146 1 97.19 84 GLY A CA 1
ATOM 624 C C . GLY A 1 84 ? 3.512 16.516 0.736 1 97.19 84 GLY A C 1
ATOM 625 O O . GLY A 1 84 ? 3.834 16.422 -0.45 1 97.19 84 GLY A O 1
ATOM 626 N N . THR A 1 85 ? 4.391 16.734 1.706 1 95.31 85 THR A N 1
ATOM 627 C CA . THR A 1 85 ? 5.812 16.875 1.425 1 95.31 85 THR A CA 1
ATOM 628 C C . THR A 1 85 ? 6.402 15.547 0.966 1 95.31 85 THR A C 1
ATOM 630 O O . THR A 1 85 ? 6.066 14.492 1.507 1 95.31 85 THR A O 1
ATOM 633 N N . TYR A 1 86 ? 7.352 15.578 0.022 1 92.81 86 TYR A N 1
ATOM 634 C CA . TYR A 1 86 ? 7.883 14.375 -0.604 1 92.81 86 TYR A CA 1
ATOM 635 C C . TYR A 1 86 ? 8.742 13.586 0.377 1 92.81 86 TYR A C 1
ATOM 637 O O . TYR A 1 86 ? 8.844 12.359 0.271 1 92.81 86 TYR A O 1
ATOM 645 N N . SER A 1 87 ? 9.328 14.273 1.326 1 92.62 87 SER A N 1
ATOM 646 C CA . SER A 1 87 ? 10.125 13.57 2.326 1 92.62 87 SER A CA 1
ATOM 647 C C . SER A 1 87 ? 9.25 12.703 3.221 1 92.62 87 SER A C 1
ATOM 649 O O . SER A 1 87 ? 9.695 11.656 3.699 1 92.62 87 SER A O 1
ATOM 651 N N . HIS A 1 88 ? 8.016 13.133 3.463 1 94.06 88 HIS A N 1
ATOM 652 C CA . HIS A 1 88 ? 7.059 12.383 4.273 1 94.06 88 HIS A CA 1
ATOM 653 C C . HIS A 1 88 ? 6.332 11.336 3.439 1 94.06 88 HIS A C 1
ATOM 655 O O . HIS A 1 88 ? 6.168 10.195 3.877 1 94.06 88 HIS A O 1
ATOM 661 N N . GLU A 1 89 ? 6.027 11.695 2.359 1 94.12 89 GLU A N 1
ATOM 662 C CA . GLU A 1 89 ? 5.176 10.875 1.5 1 94.12 89 GLU A CA 1
ATOM 663 C C . GLU A 1 89 ? 5.625 10.945 0.044 1 94.12 89 GLU A C 1
ATOM 665 O O . GLU A 1 89 ? 5.059 11.703 -0.749 1 94.12 89 GLU A O 1
ATOM 670 N N . PRO A 1 90 ? 6.57 10.18 -0.311 1 94.12 90 PRO A N 1
ATOM 671 C CA . PRO A 1 90 ? 7.027 10.164 -1.703 1 94.12 90 PRO A CA 1
ATOM 672 C C . PRO A 1 90 ? 5.879 10 -2.697 1 94.12 90 PRO A C 1
ATOM 674 O O . PRO A 1 90 ? 4.875 9.352 -2.387 1 94.12 90 PRO A O 1
ATOM 677 N N . PRO A 1 91 ? 6.102 10.656 -3.91 1 93.12 91 PRO A N 1
ATOM 678 C CA . PRO A 1 91 ? 5.051 10.523 -4.926 1 93.12 91 PRO A CA 1
ATOM 679 C C . PRO A 1 91 ? 4.664 9.07 -5.188 1 93.12 91 PRO A C 1
ATOM 681 O O . PRO A 1 91 ? 5.539 8.211 -5.348 1 93.12 91 PRO A O 1
ATOM 684 N N . GLY A 1 92 ? 3.42 8.82 -5.199 1 95.5 92 GLY A N 1
ATOM 685 C CA . GLY A 1 92 ? 2.902 7.473 -5.406 1 95.5 92 GLY A CA 1
ATOM 686 C C . GLY A 1 92 ? 2.416 6.816 -4.129 1 95.5 92 GLY A C 1
ATOM 687 O O . GLY A 1 92 ? 1.712 5.805 -4.176 1 95.5 92 GLY A O 1
ATOM 688 N N . THR A 1 93 ? 2.738 7.332 -2.994 1 96.5 93 THR A N 1
ATOM 689 C CA . THR A 1 93 ? 2.379 6.758 -1.701 1 96.5 93 THR A CA 1
ATOM 690 C C . THR A 1 93 ? 0.864 6.637 -1.565 1 96.5 93 THR A C 1
ATOM 692 O O . THR A 1 93 ? 0.361 5.652 -1.021 1 96.5 93 THR A O 1
ATOM 695 N N . LEU A 1 94 ? 0.146 7.602 -2.117 1 97.38 94 LEU A N 1
ATOM 696 C CA . LEU A 1 94 ? -1.296 7.672 -1.906 1 97.38 94 LEU A CA 1
ATOM 697 C C . LEU A 1 94 ? -2.043 6.949 -3.023 1 97.38 94 LEU A C 1
ATOM 699 O O . LEU A 1 94 ? -3.273 6.887 -3.01 1 97.38 94 LEU A O 1
ATOM 703 N N . ASP A 1 95 ? -1.369 6.355 -3.965 1 96.19 95 ASP A N 1
ATOM 704 C CA . ASP A 1 95 ? -1.991 5.793 -5.16 1 96.19 95 ASP A CA 1
ATOM 705 C C . ASP A 1 95 ? -2.996 4.703 -4.793 1 96.19 95 ASP A C 1
ATOM 707 O O . ASP A 1 95 ? -4.102 4.66 -5.336 1 96.19 95 ASP A O 1
ATOM 711 N N . LEU A 1 96 ? -2.639 3.895 -3.842 1 95.31 96 LEU A N 1
ATOM 712 C CA . LEU A 1 96 ? -3.496 2.77 -3.49 1 95.31 96 LEU A CA 1
ATOM 713 C C . LEU A 1 96 ? -4.793 3.254 -2.85 1 95.31 96 LEU A C 1
ATOM 715 O O . LEU A 1 96 ? -5.812 2.562 -2.898 1 95.31 96 LEU A O 1
ATOM 719 N N . PHE A 1 97 ? -4.758 4.395 -2.254 1 97.56 97 PHE A N 1
ATOM 720 C CA . PHE A 1 97 ? -5.926 4.918 -1.556 1 97.56 97 PHE A CA 1
ATOM 721 C C . PHE A 1 97 ? -7.047 5.242 -2.539 1 97.56 97 PHE A C 1
ATOM 723 O O . PHE A 1 97 ? -8.219 5.254 -2.17 1 97.56 97 PHE A O 1
ATOM 730 N N . ARG A 1 98 ? -6.719 5.434 -3.828 1 97.06 98 ARG A N 1
ATOM 731 C CA . ARG A 1 98 ? -7.715 5.668 -4.867 1 97.06 98 ARG A CA 1
ATOM 732 C C . ARG A 1 98 ? -8.672 4.484 -4.992 1 97.06 98 ARG A C 1
ATOM 734 O O . ARG A 1 98 ? -9.789 4.629 -5.48 1 97.06 98 ARG A O 1
ATOM 741 N N . LEU A 1 99 ? -8.188 3.32 -4.492 1 97 99 LEU A N 1
ATOM 742 C CA . LEU A 1 99 ? -8.914 2.082 -4.762 1 97 99 LEU A CA 1
ATOM 743 C C . LEU A 1 99 ? -9.664 1.611 -3.525 1 97 99 LEU A C 1
ATOM 745 O O . LEU A 1 99 ? -10.398 0.618 -3.578 1 97 99 LEU A O 1
ATOM 749 N N . ILE A 1 100 ? -9.547 2.309 -2.408 1 95.69 100 ILE A N 1
ATOM 750 C CA . ILE A 1 100 ? -10.055 1.721 -1.171 1 95.69 100 ILE A CA 1
ATOM 751 C C . ILE A 1 100 ? -11.422 2.311 -0.841 1 95.69 100 ILE A C 1
ATOM 753 O O . ILE A 1 100 ? -11.93 2.139 0.271 1 95.69 100 ILE A O 1
ATOM 757 N N . GLY A 1 101 ? -12.055 2.934 -1.808 1 90.81 101 GLY A N 1
ATOM 758 C CA . GLY A 1 101 ? -13.375 3.494 -1.58 1 90.81 101 GLY A CA 1
ATOM 759 C C . GLY A 1 101 ? -14.43 2.443 -1.269 1 90.81 101 GLY A C 1
ATOM 760 O O . GLY A 1 101 ? -14.414 1.358 -1.854 1 90.81 101 GLY A O 1
ATOM 761 N N . ALA A 1 102 ? -15.273 2.787 -0.412 1 92.38 102 ALA A N 1
ATOM 762 C CA . ALA A 1 102 ? -16.422 1.94 -0.117 1 92.38 102 ALA A CA 1
ATOM 763 C C . ALA A 1 102 ? -17.672 2.441 -0.837 1 92.38 102 ALA A C 1
ATOM 765 O O . ALA A 1 102 ? -17.766 2.354 -2.064 1 92.38 102 ALA A O 1
ATOM 766 N N . GLN A 1 103 ? -18.5 3.178 -0.111 1 93.62 103 GLN A N 1
ATOM 767 C CA . GLN A 1 103 ? -19.688 3.783 -0.722 1 93.62 103 GLN A CA 1
ATOM 768 C C . GLN A 1 103 ? -19.312 5.039 -1.508 1 93.62 103 GLN A C 1
ATOM 770 O O . GLN A 1 103 ? -19.953 5.367 -2.504 1 93.62 103 GLN A O 1
ATOM 775 N N . TYR A 1 104 ? -18.281 5.711 -1.014 1 96.81 104 TYR A N 1
ATOM 776 C CA . TYR A 1 104 ? -17.812 6.938 -1.654 1 96.81 104 TYR A CA 1
ATOM 777 C C . TYR A 1 104 ? -16.359 6.812 -2.076 1 96.81 104 TYR A C 1
ATOM 779 O O . TYR A 1 104 ? -15.609 6.016 -1.504 1 96.81 104 TYR A O 1
ATOM 787 N N . PRO A 1 105 ? -15.914 7.605 -3.016 1 97.44 105 PRO A N 1
ATOM 788 C CA . PRO A 1 105 ? -14.555 7.492 -3.545 1 97.44 105 PRO A CA 1
ATOM 789 C C . PRO A 1 105 ? -13.539 8.289 -2.73 1 97.44 105 PRO A C 1
ATOM 791 O O . PRO A 1 105 ? -13.914 9.188 -1.97 1 97.44 105 PRO A O 1
ATOM 794 N N . VAL A 1 106 ? -12.305 7.887 -2.873 1 98.5 106 VAL A N 1
ATOM 795 C CA . VAL A 1 106 ? -11.164 8.688 -2.457 1 98.5 106 VAL A CA 1
ATOM 796 C C . VAL A 1 106 ? -10.531 9.359 -3.674 1 98.5 106 VAL A C 1
ATOM 798 O O . VAL A 1 106 ? -10.258 8.703 -4.68 1 98.5 106 VAL A O 1
ATOM 801 N N . TYR A 1 107 ? -10.352 10.617 -3.631 1 98.75 107 TYR A N 1
ATOM 802 C CA . TYR A 1 107 ? -9.633 11.336 -4.68 1 98.75 107 TYR A CA 1
ATOM 803 C C . TYR A 1 107 ? -8.266 11.789 -4.188 1 98.75 107 TYR A C 1
ATOM 805 O O . TYR A 1 107 ? -8.156 12.461 -3.158 1 98.75 107 TYR A O 1
ATOM 813 N N . VAL A 1 108 ? -7.297 11.414 -4.914 1 98.56 108 VAL A N 1
ATOM 814 C CA . VAL A 1 108 ? -5.938 11.828 -4.582 1 98.56 108 VAL A CA 1
ATOM 815 C C . VAL A 1 108 ? -5.52 13 -5.473 1 98.56 108 VAL A C 1
ATOM 817 O O . VAL A 1 108 ? -5.469 12.867 -6.695 1 98.56 108 VAL A O 1
ATOM 820 N N . ALA A 1 109 ? -5.262 14.102 -4.855 1 98.38 109 ALA A N 1
ATOM 821 C CA . ALA A 1 109 ? -4.789 15.289 -5.562 1 98.38 109 ALA A CA 1
ATOM 822 C C . ALA A 1 109 ? -3.266 15.375 -5.527 1 98.38 109 ALA A C 1
ATOM 824 O O . ALA A 1 109 ? -2.686 15.867 -4.555 1 98.38 109 ALA A O 1
ATOM 825 N N . ASP A 1 110 ? -2.639 15.008 -6.641 1 95.75 110 ASP A N 1
ATOM 826 C CA . ASP A 1 110 ? -1.181 14.938 -6.664 1 95.75 110 ASP A CA 1
ATOM 827 C C . ASP A 1 110 ? -0.605 15.875 -7.723 1 95.75 110 ASP A C 1
ATOM 829 O O . ASP A 1 110 ? 0.562 15.758 -8.102 1 95.75 110 ASP A O 1
ATOM 833 N N . ARG A 1 111 ? -1.4 16.734 -8.297 1 94.38 111 ARG A N 1
ATOM 834 C CA . ARG A 1 111 ? -0.979 17.828 -9.18 1 94.38 111 ARG A CA 1
ATOM 835 C C . ARG A 1 111 ? -1.829 19.062 -8.969 1 94.38 111 ARG A C 1
ATOM 837 O O . ARG A 1 111 ? -2.9 19 -8.359 1 94.38 111 ARG A O 1
ATOM 844 N N . ILE A 1 112 ? -1.36 20.188 -9.477 1 96.19 112 ILE A N 1
ATOM 845 C CA . ILE A 1 112 ? -2.105 21.438 -9.383 1 96.19 112 ILE A CA 1
ATOM 846 C C . ILE A 1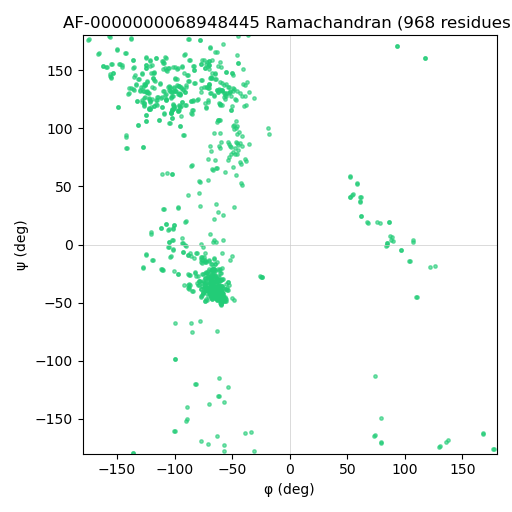 112 ? -3.301 21.391 -10.336 1 96.19 112 ILE A C 1
ATOM 848 O O . ILE A 1 112 ? -3.129 21.297 -11.555 1 96.19 112 ILE A O 1
ATOM 852 N N . HIS A 1 113 ? -4.527 21.484 -9.82 1 98 113 HIS A N 1
ATOM 853 C CA . HIS A 1 113 ? -5.738 21.453 -10.633 1 98 113 HIS A CA 1
ATOM 854 C C . HIS A 1 113 ? -6.98 21.703 -9.781 1 98 113 HIS A C 1
ATOM 856 O O . HIS A 1 113 ? -6.875 21.953 -8.578 1 98 113 HIS A O 1
ATOM 862 N N . GLN A 1 114 ? -8.094 21.766 -10.43 1 98.81 114 GLN A N 1
ATOM 863 C CA . GLN A 1 114 ? -9.383 21.859 -9.75 1 98.81 114 GLN A CA 1
ATOM 864 C C . GLN A 1 114 ? -10.164 20.547 -9.883 1 98.81 114 GLN A C 1
ATOM 866 O O . GLN A 1 114 ? -9.953 19.781 -10.82 1 98.81 114 GLN A O 1
ATOM 871 N N . VAL A 1 115 ? -10.984 20.297 -8.906 1 98.88 115 VAL A N 1
ATOM 872 C CA . VAL A 1 115 ? -11.812 19.094 -8.898 1 98.88 115 VAL A CA 1
ATOM 873 C C . VAL A 1 115 ? -13.203 19.422 -8.375 1 98.88 115 VAL A C 1
ATOM 875 O O . VAL A 1 115 ? -13.352 20.047 -7.316 1 98.88 115 VAL A O 1
ATOM 878 N N . ALA A 1 116 ? -14.227 19.016 -9.109 1 98.81 116 ALA A N 1
ATOM 879 C CA . ALA A 1 116 ? -15.609 19.25 -8.711 1 98.81 116 ALA A CA 1
ATOM 880 C C . ALA A 1 116 ? -16.219 17.984 -8.078 1 98.81 116 ALA A C 1
ATOM 882 O O . ALA A 1 116 ? -15.969 16.875 -8.547 1 98.81 116 ALA A O 1
ATOM 883 N N . LEU A 1 117 ? -16.859 18.188 -7.043 1 98.56 117 LEU A N 1
ATOM 884 C CA . LEU A 1 117 ? -17.641 17.109 -6.457 1 98.56 117 LEU A CA 1
ATOM 885 C C . LEU A 1 117 ? -19.109 17.203 -6.883 1 98.56 117 LEU A C 1
ATOM 887 O O . LEU A 1 117 ? -19.797 18.156 -6.535 1 98.56 117 LEU A O 1
ATOM 891 N N . CYS A 1 118 ? -19.547 16.203 -7.637 1 97.12 118 CYS A N 1
ATOM 892 C CA . CYS A 1 118 ? -20.906 16.156 -8.172 1 97.12 118 CYS A CA 1
ATOM 893 C C . CYS A 1 118 ? -21.594 14.867 -7.766 1 97.12 118 CYS A C 1
ATOM 895 O O . CYS A 1 118 ? -21.219 13.789 -8.219 1 97.12 118 CYS A O 1
ATOM 897 N N . ALA A 1 119 ? -22.594 14.938 -6.914 1 94.25 119 ALA A N 1
ATOM 898 C CA . ALA A 1 119 ? -23.375 13.781 -6.477 1 94.25 119 ALA A CA 1
ATOM 899 C C . ALA A 1 119 ? -22.484 12.664 -5.961 1 94.25 119 ALA A C 1
ATOM 901 O O . ALA A 1 119 ? -22.625 11.508 -6.359 1 94.25 119 ALA A O 1
ATOM 902 N N . GLY A 1 120 ? -21.469 13.086 -5.227 1 94.38 120 GLY A N 1
ATOM 903 C CA . GLY A 1 120 ? -20.625 12.117 -4.559 1 94.38 120 GLY A CA 1
ATOM 904 C C . GLY A 1 120 ? -19.453 11.656 -5.41 1 94.38 120 GLY A C 1
ATOM 905 O O . GLY A 1 120 ? -18.656 10.812 -4.984 1 94.38 120 GLY A O 1
ATOM 906 N N . HIS A 1 121 ? -19.297 12.211 -6.602 1 95.56 121 HIS A N 1
ATOM 907 C CA . HIS A 1 121 ? -18.219 11.82 -7.504 1 95.56 121 HIS A CA 1
ATOM 908 C C . HIS A 1 121 ? -17.297 13 -7.793 1 95.56 121 HIS A C 1
ATOM 910 O O . HIS A 1 121 ? -17.75 14.133 -7.973 1 95.56 121 HIS A O 1
ATOM 916 N N . PHE A 1 122 ? -16.047 12.68 -7.898 1 98.38 122 PHE A N 1
ATOM 917 C CA . PHE A 1 122 ? -15.062 13.711 -8.188 1 98.38 122 PHE A CA 1
ATOM 918 C C . PHE A 1 122 ? -14.828 13.828 -9.688 1 98.38 122 PHE A C 1
ATOM 920 O O . PHE A 1 122 ? -14.641 12.82 -10.375 1 98.38 122 PHE A O 1
ATOM 927 N N . VAL A 1 123 ? -14.82 15.047 -10.203 1 98.5 123 VAL A N 1
ATOM 928 C CA . VAL A 1 123 ? -14.531 15.336 -11.602 1 98.5 123 VAL A CA 1
ATOM 929 C C . VAL A 1 123 ? -13.391 16.344 -11.703 1 98.5 123 VAL A C 1
ATOM 931 O O . VAL A 1 123 ? -13.594 17.547 -11.453 1 98.5 123 VAL A O 1
ATOM 934 N N . PRO A 1 124 ? -12.25 15.898 -12.086 1 98.56 124 PRO A N 1
ATOM 935 C CA . PRO A 1 124 ? -11.094 16.797 -12.156 1 98.56 124 PRO A CA 1
ATOM 936 C C . PRO A 1 124 ? -11.055 17.609 -13.461 1 98.56 124 PRO A C 1
ATOM 938 O O . PRO A 1 124 ? -11.547 17.141 -14.492 1 98.56 124 PRO A O 1
ATOM 941 N N . SER A 1 125 ? -10.5 18.766 -13.367 1 98.62 125 SER A N 1
ATOM 942 C CA . SER A 1 125 ? -10.203 19.531 -14.57 1 98.62 125 SER A CA 1
ATOM 943 C C . SER A 1 125 ? -9.062 18.891 -15.359 1 98.62 125 SER A C 1
ATOM 945 O O . SER A 1 125 ? -8.203 18.219 -14.789 1 98.62 125 SER A O 1
ATOM 947 N N . VAL A 1 126 ? -9.062 19.141 -16.594 1 97.5 126 VAL A N 1
ATOM 948 C CA . VAL A 1 126 ? -7.988 18.641 -17.438 1 97.5 126 VAL A CA 1
ATOM 949 C C . VAL A 1 126 ? -6.703 19.406 -17.156 1 97.5 126 VAL A C 1
ATOM 951 O O . VAL A 1 126 ? -5.641 18.812 -16.953 1 97.5 126 VAL A O 1
ATOM 954 N N . GLY A 1 127 ? -6.766 20.656 -17.109 1 96.88 127 GLY A N 1
ATOM 955 C CA . GLY A 1 127 ? -5.641 21.531 -16.797 1 96.88 127 GLY A CA 1
ATOM 956 C C . GLY A 1 127 ? -5.641 22 -15.359 1 96.88 127 GLY A C 1
ATOM 957 O O . GLY A 1 127 ? -6.27 21.391 -14.492 1 96.88 127 GLY A O 1
ATOM 958 N N . PRO A 1 128 ? -4.891 23.094 -15.148 1 97.06 128 PRO A N 1
ATOM 959 C CA . PRO A 1 128 ? -4.777 23.609 -13.789 1 97.06 128 PRO A CA 1
ATOM 960 C C . PRO A 1 128 ? -6.094 24.188 -13.258 1 97.06 128 PRO A C 1
ATOM 962 O O . PRO A 1 128 ? -6.293 24.266 -12.047 1 97.06 128 PRO A O 1
ATOM 965 N N . VAL A 1 129 ? -6.965 24.688 -14.18 1 98.25 129 VAL A N 1
ATOM 966 C CA . VAL A 1 129 ? -8.297 25.172 -13.828 1 98.25 129 VAL A CA 1
ATOM 967 C C . VAL A 1 129 ? -9.32 24.672 -14.844 1 98.25 129 VAL A C 1
ATOM 969 O O . VAL A 1 129 ? -8.953 24.266 -15.953 1 98.25 129 VAL A O 1
ATOM 972 N N . PHE A 1 130 ? -10.609 24.656 -14.422 1 98.31 130 PHE A N 1
ATOM 973 C CA . PHE A 1 130 ? -11.672 24.359 -15.383 1 98.31 130 PHE A CA 1
ATOM 974 C C . PHE A 1 130 ? -11.766 25.453 -16.438 1 98.31 130 PHE A C 1
ATOM 976 O O . PHE A 1 130 ? -11.844 26.641 -16.109 1 98.31 130 PHE A O 1
ATOM 983 N N . ASP A 1 131 ? -11.727 25.016 -17.656 1 97.19 131 ASP A N 1
ATOM 984 C CA . ASP A 1 131 ? -12 26.016 -18.672 1 97.19 131 ASP A CA 1
ATOM 985 C C . ASP A 1 131 ? -13.5 26.125 -18.938 1 97.19 131 ASP A C 1
ATOM 987 O O . ASP A 1 131 ? -14.297 25.391 -18.344 1 97.19 131 ASP A O 1
ATOM 991 N N . THR A 1 132 ? -13.859 27.031 -19.781 1 96.31 132 THR A N 1
ATOM 992 C CA . THR A 1 132 ? -15.273 27.328 -20.016 1 96.31 132 THR A CA 1
ATOM 993 C C . THR A 1 132 ? -15.992 26.109 -20.594 1 96.31 132 THR A C 1
ATOM 995 O O . THR A 1 132 ? -17.125 25.812 -20.203 1 96.31 132 THR A O 1
ATOM 998 N N . ALA A 1 133 ? -15.367 25.438 -21.5 1 97.56 133 ALA A N 1
ATOM 999 C CA . ALA A 1 133 ? -15.969 24.266 -22.125 1 97.56 133 ALA A CA 1
ATOM 1000 C C . ALA A 1 133 ? -16.203 23.156 -21.109 1 97.56 133 ALA A C 1
ATOM 1002 O O . ALA A 1 133 ? -17.25 22.516 -21.109 1 97.56 133 ALA A O 1
ATOM 1003 N N . GLU A 1 134 ? -15.234 22.922 -20.266 1 97.75 134 GLU A N 1
ATOM 1004 C CA . GLU A 1 134 ? -15.367 21.938 -19.203 1 97.75 134 GLU A CA 1
ATOM 1005 C C . GLU A 1 134 ? -16.516 22.281 -18.266 1 97.75 134 GLU A C 1
ATOM 1007 O O . GLU A 1 134 ? -17.266 21.406 -17.844 1 97.75 134 GLU A O 1
ATOM 1012 N N . ILE A 1 135 ? -16.625 23.562 -17.938 1 97.44 135 ILE A N 1
ATOM 1013 C CA . ILE A 1 135 ? -17.672 24.016 -17.016 1 97.44 135 ILE A CA 1
ATOM 1014 C C . ILE A 1 135 ? -19.047 23.75 -17.625 1 97.44 135 ILE A C 1
ATOM 1016 O O . ILE A 1 135 ? -19.938 23.234 -16.969 1 97.44 135 ILE A O 1
ATOM 1020 N N . ASP A 1 136 ? -19.156 24.047 -18.891 1 97.12 136 ASP A N 1
ATOM 1021 C CA . ASP A 1 136 ? -20.422 23.828 -19.594 1 97.12 136 ASP A CA 1
ATOM 1022 C C . ASP A 1 136 ? -20.812 22.359 -19.609 1 97.12 136 ASP A C 1
ATOM 1024 O O . ASP A 1 136 ? -21.969 22 -19.344 1 97.12 136 ASP A O 1
ATOM 1028 N N . VAL A 1 137 ? -19.875 21.594 -19.875 1 97.44 137 VAL A N 1
ATOM 1029 C CA . VAL A 1 137 ? -20.109 20.156 -19.953 1 97.44 137 VAL A CA 1
ATOM 1030 C C . VAL A 1 137 ? -20.484 19.625 -18.562 1 97.44 137 VAL A C 1
ATOM 1032 O O . VAL A 1 137 ? -21.422 18.828 -18.422 1 97.44 137 VAL A O 1
ATOM 1035 N N . LEU A 1 138 ? -19.781 20.062 -17.578 1 97.38 138 LEU A N 1
ATOM 1036 C CA . LEU A 1 138 ? -20.016 19.625 -16.203 1 97.38 138 LEU A CA 1
ATOM 1037 C C . LEU A 1 138 ? -21.422 20.016 -15.742 1 97.38 138 LEU A C 1
ATOM 1039 O O . LEU A 1 138 ? -22.141 19.203 -15.164 1 97.38 138 LEU A O 1
ATOM 1043 N N . LEU A 1 139 ? -21.812 21.219 -16.062 1 96.75 139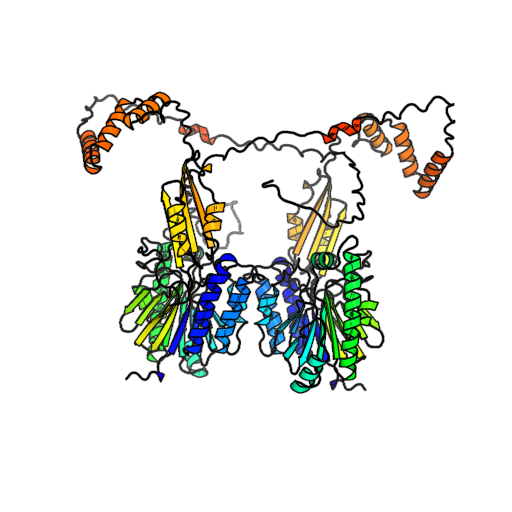 LEU A N 1
ATOM 1044 C CA . LEU A 1 139 ? -23.125 21.719 -15.68 1 96.75 139 LEU A CA 1
ATOM 1045 C C . LEU A 1 139 ? -24.234 20.938 -16.391 1 96.75 139 LEU A C 1
ATOM 1047 O O . LEU A 1 139 ? -25.266 20.641 -15.797 1 96.75 139 LEU A O 1
ATOM 1051 N N . ALA A 1 140 ? -23.969 20.625 -17.641 1 97.31 140 ALA A N 1
ATOM 1052 C CA . ALA A 1 140 ? -24.953 19.891 -18.438 1 97.31 140 ALA A CA 1
ATOM 1053 C C . ALA A 1 140 ? -25.125 18.453 -17.922 1 97.31 140 ALA A C 1
ATOM 1055 O O . ALA A 1 140 ? -26.234 17.938 -17.859 1 97.31 140 ALA A O 1
ATOM 1056 N N . GLN A 1 141 ? -24.078 17.938 -17.5 1 96.94 141 GLN A N 1
ATOM 1057 C CA . GLN A 1 141 ? -24.094 16.516 -17.141 1 96.94 141 GLN A CA 1
ATOM 1058 C C . GLN A 1 141 ? -24.5 16.312 -15.68 1 96.94 141 GLN A C 1
ATOM 1060 O O . GLN A 1 141 ? -25.188 15.352 -15.344 1 96.94 141 GLN A O 1
ATOM 1065 N N . HIS A 1 142 ? -24.031 17.266 -14.766 1 96.38 142 HIS A N 1
ATOM 1066 C CA . HIS A 1 142 ? -24.156 16.969 -13.336 1 96.38 142 HIS A CA 1
ATOM 1067 C C . HIS A 1 142 ? -24.906 18.078 -12.609 1 96.38 142 HIS A C 1
ATOM 1069 O O . HIS A 1 142 ? -25.234 17.953 -11.43 1 96.38 142 HIS A O 1
ATOM 1075 N N . GLY A 1 143 ? -25.188 19.203 -13.289 1 96.5 143 GLY A N 1
ATOM 1076 C CA . GLY A 1 143 ? -25.688 20.375 -12.586 1 96.5 143 GLY A CA 1
ATOM 1077 C C . GLY A 1 143 ? -24.625 21.078 -11.773 1 96.5 143 GLY A C 1
ATOM 1078 O O . GLY A 1 143 ? -23.422 20.922 -12.023 1 96.5 143 GLY A O 1
ATOM 1079 N N . ILE A 1 144 ? -25.031 21.969 -10.844 1 96.38 144 ILE A N 1
ATOM 1080 C CA . ILE A 1 144 ? -24.094 22.734 -10.031 1 96.38 144 ILE A CA 1
ATOM 1081 C C . ILE A 1 144 ? -23.422 21.797 -9.023 1 96.38 144 ILE A C 1
ATOM 1083 O O . ILE A 1 144 ? -24.094 21.109 -8.258 1 96.38 144 ILE A O 1
ATOM 1087 N N . PRO A 1 145 ? -22.109 21.781 -9.047 1 97.44 145 PRO A N 1
ATOM 1088 C CA . PRO A 1 145 ? -21.406 20.938 -8.078 1 97.44 145 PRO A CA 1
ATOM 1089 C C . PRO A 1 145 ? -21.672 21.359 -6.633 1 97.44 145 PRO A C 1
ATOM 1091 O O . PRO A 1 145 ? -21.953 22.531 -6.367 1 97.44 145 PRO A O 1
ATOM 1094 N N . GLU A 1 146 ? -21.547 20.391 -5.762 1 95.88 146 GLU A N 1
ATOM 1095 C CA . GLU A 1 146 ? -21.656 20.703 -4.336 1 95.88 146 GLU A CA 1
ATOM 1096 C C . GLU A 1 146 ? -20.484 21.562 -3.869 1 95.88 146 GLU A C 1
ATOM 1098 O O . GLU A 1 146 ? -20.672 22.484 -3.068 1 95.88 146 GLU A O 1
ATOM 1103 N N . VAL A 1 147 ? -19.391 21.203 -4.402 1 97.94 147 VAL A N 1
ATOM 1104 C CA . VAL A 1 147 ? -18.172 21.938 -4.051 1 97.94 147 VAL A CA 1
ATOM 1105 C C . VAL A 1 147 ? -17.141 21.797 -5.16 1 97.94 147 VAL A C 1
ATOM 1107 O O . VAL A 1 147 ? -17.078 20.75 -5.82 1 97.94 147 VAL A O 1
ATOM 1110 N N . VAL A 1 148 ? -16.344 22.844 -5.406 1 98.69 148 VAL A N 1
ATOM 1111 C CA . VAL A 1 148 ? -15.188 22.812 -6.297 1 98.69 148 VAL A CA 1
ATOM 1112 C C . VAL A 1 148 ? -13.914 23.047 -5.496 1 98.69 148 VAL A C 1
ATOM 1114 O O . VAL A 1 148 ? -13.789 24.062 -4.805 1 98.69 148 VAL A O 1
ATOM 1117 N N . PHE A 1 149 ? -13 22.094 -5.625 1 98.94 149 PHE A N 1
ATOM 1118 C CA . PHE A 1 149 ? -11.727 22.188 -4.922 1 98.94 149 PHE A CA 1
ATOM 1119 C C . PHE A 1 149 ? -10.648 22.781 -5.82 1 98.94 149 PHE A C 1
ATOM 1121 O O . PHE A 1 149 ? -10.57 22.438 -7.008 1 98.94 149 PHE A O 1
ATOM 1128 N N . THR A 1 150 ? -9.875 23.672 -5.309 1 98.88 150 THR A N 1
ATOM 1129 C CA . THR A 1 150 ? -8.602 24.078 -5.883 1 98.88 150 THR A CA 1
ATOM 1130 C C . THR A 1 150 ? -7.434 23.453 -5.133 1 98.88 150 THR A C 1
ATOM 1132 O O . THR A 1 150 ? -7.145 23.812 -3.994 1 98.88 150 THR A O 1
ATOM 1135 N N . CYS A 1 151 ? -6.773 22.5 -5.801 1 98.69 151 CYS A N 1
ATOM 1136 C CA . CYS A 1 151 ? -5.762 21.688 -5.137 1 98.69 151 CYS A CA 1
ATOM 1137 C C . CYS A 1 151 ? -4.359 22.141 -5.516 1 98.69 151 CYS A C 1
ATOM 1139 O O . CYS A 1 151 ? -4.023 22.234 -6.699 1 98.69 151 CYS A O 1
ATOM 1141 N N . VAL A 1 152 ? -3.518 22.438 -4.52 1 97.06 152 VAL A N 1
ATOM 1142 C CA . VAL A 1 152 ? -2.121 22.828 -4.715 1 97.06 152 VAL A CA 1
ATOM 1143 C C . VAL A 1 152 ? -1.221 21.938 -3.859 1 97.06 152 VAL A C 1
ATOM 1145 O O . VAL A 1 152 ? -0.795 22.328 -2.773 1 97.06 152 VAL A O 1
ATOM 1148 N N . PRO A 1 153 ? -0.887 20.766 -4.379 1 96.31 153 PRO A N 1
ATOM 1149 C CA . PRO A 1 153 ? 0.032 19.906 -3.637 1 96.31 153 PRO A CA 1
ATOM 1150 C C . PRO A 1 153 ? 1.454 20.453 -3.588 1 96.31 153 PRO A C 1
ATOM 1152 O O . PRO A 1 153 ? 1.743 21.484 -4.207 1 96.31 153 PRO A O 1
ATOM 1155 N N . THR A 1 154 ? 2.256 19.812 -2.729 1 89.38 154 THR A N 1
ATOM 1156 C CA . THR A 1 154 ? 3.654 20.219 -2.631 1 89.38 154 THR A CA 1
ATOM 1157 C C . THR A 1 154 ? 4.336 20.156 -3.994 1 89.38 154 THR A C 1
ATOM 1159 O O . THR A 1 154 ? 4.121 19.203 -4.75 1 89.38 154 THR A O 1
ATOM 1162 N N . VAL A 1 155 ? 4.957 21.188 -4.293 1 78.31 155 VAL A N 1
ATOM 1163 C CA . VAL A 1 155 ? 5.656 21.234 -5.574 1 78.31 155 VAL A CA 1
ATOM 1164 C C . VAL A 1 155 ? 7.156 21.078 -5.348 1 78.31 155 VAL A C 1
ATOM 1166 O O . VAL A 1 155 ? 7.695 21.531 -4.34 1 78.31 155 VAL A O 1
ATOM 1169 N N . ASN A 1 156 ? 7.695 20.219 -6.152 1 70.06 156 ASN A N 1
ATOM 1170 C CA . ASN A 1 156 ? 9.148 20.094 -6.105 1 70.06 156 ASN A CA 1
ATOM 1171 C C . ASN A 1 156 ? 9.836 21.391 -6.496 1 70.06 156 ASN A C 1
ATOM 1173 O O . ASN A 1 156 ? 9.781 21.812 -7.652 1 70.06 156 ASN A O 1
ATOM 1177 N N . LYS A 1 157 ? 10.391 22.047 -5.5 1 64.25 157 LYS A N 1
ATOM 1178 C CA . LYS A 1 157 ? 11.031 23.344 -5.715 1 64.25 157 LYS A CA 1
ATOM 1179 C C . LYS A 1 157 ? 12.07 23.266 -6.828 1 64.25 157 LYS A C 1
ATOM 1181 O O . LYS A 1 157 ? 12.219 24.203 -7.613 1 64.25 157 LYS A O 1
ATOM 1186 N N . ALA A 1 158 ? 12.617 22.031 -6.824 1 60.12 158 ALA A N 1
ATOM 1187 C CA . ALA A 1 158 ? 13.656 21.875 -7.828 1 60.12 158 ALA A CA 1
ATOM 1188 C C . ALA A 1 158 ? 13.07 21.891 -9.242 1 60.12 158 ALA A C 1
ATOM 1190 O O . ALA A 1 158 ? 13.656 22.484 -10.156 1 60.12 158 ALA A O 1
ATOM 1191 N N . VAL A 1 159 ? 11.875 21.297 -9.336 1 59.5 159 VAL A N 1
ATOM 1192 C CA . VAL A 1 159 ? 11.242 21.234 -10.648 1 59.5 159 VAL A CA 1
ATOM 1193 C C . VAL A 1 159 ? 10.742 22.609 -11.055 1 59.5 159 VAL A C 1
ATOM 1195 O O . VAL A 1 159 ? 10.891 23.016 -12.211 1 59.5 159 VAL A O 1
ATOM 1198 N N . LEU A 1 160 ? 10.281 23.312 -10.125 1 60.5 160 LEU A N 1
ATOM 1199 C CA . LEU A 1 160 ? 9.766 24.641 -10.43 1 60.5 160 LEU A CA 1
ATOM 1200 C C . LEU A 1 160 ? 10.914 25.609 -10.727 1 60.5 160 LEU A C 1
ATOM 1202 O O . LEU A 1 160 ? 10.789 26.469 -11.602 1 60.5 160 LEU A O 1
ATOM 1206 N N . ALA A 1 161 ? 11.977 25.344 -9.93 1 59.59 161 ALA A N 1
ATOM 1207 C CA . ALA A 1 161 ? 13.148 26.172 -10.18 1 59.59 161 ALA A CA 1
ATOM 1208 C C . ALA A 1 161 ? 13.688 25.953 -11.586 1 59.59 161 ALA A C 1
ATOM 1210 O O . ALA A 1 161 ? 14.102 26.891 -12.266 1 59.59 161 ALA A O 1
ATOM 1211 N N . ALA A 1 162 ? 13.719 24.625 -11.945 1 58.28 162 ALA A N 1
ATOM 1212 C CA . ALA A 1 162 ? 14.211 24.281 -13.273 1 58.28 162 ALA A CA 1
ATOM 1213 C C . ALA A 1 162 ? 13.328 24.891 -14.359 1 58.28 162 ALA A C 1
ATOM 1215 O O . ALA A 1 162 ? 13.82 25.328 -15.398 1 58.28 162 ALA A O 1
ATOM 1216 N N . ALA A 1 163 ? 12.047 24.828 -14.117 1 55.47 163 ALA A N 1
ATOM 1217 C CA . ALA A 1 163 ? 11.109 25.375 -15.094 1 55.47 163 ALA A CA 1
ATOM 1218 C C . ALA A 1 163 ? 11.188 26.891 -15.148 1 55.47 163 ALA A C 1
ATOM 1220 O O . ALA A 1 163 ? 10.984 27.5 -16.203 1 55.47 163 ALA A O 1
ATOM 1221 N N . ALA A 1 164 ? 11.273 27.5 -13.953 1 53.75 164 ALA A N 1
ATOM 1222 C CA . ALA A 1 164 ? 11.297 28.953 -13.898 1 53.75 164 ALA A CA 1
ATOM 1223 C C . ALA A 1 164 ? 12.672 29.5 -14.281 1 53.75 164 ALA A C 1
ATOM 1225 O O . ALA A 1 164 ? 12.812 30.688 -14.586 1 53.75 164 ALA A O 1
ATOM 1226 N N . GLY A 1 165 ? 13.75 28.734 -14.641 1 44 165 GLY A N 1
ATOM 1227 C CA . GLY A 1 165 ? 15.117 29.125 -14.93 1 44 165 GLY A CA 1
ATOM 1228 C C . GLY A 1 165 ? 15.906 29.5 -13.688 1 44 165 GLY A C 1
ATOM 1229 O O . GLY A 1 165 ? 15.492 29.188 -12.57 1 44 165 GLY A O 1
ATOM 1230 N N . VAL A 1 166 ? 16.391 31.016 -13.477 1 45.22 166 VAL A N 1
ATOM 1231 C CA . VAL A 1 166 ? 17.531 31.656 -12.836 1 45.22 166 VAL A CA 1
ATOM 1232 C C . VAL A 1 166 ? 17.516 31.359 -11.336 1 45.22 166 VAL A C 1
ATOM 1234 O O . VAL A 1 166 ? 16.516 30.891 -10.797 1 45.22 166 VAL A O 1
ATOM 1237 N N . ALA A 1 167 ? 18.422 32.219 -10.344 1 45.72 167 ALA A N 1
ATOM 1238 C CA . ALA A 1 167 ? 19.188 32.375 -9.109 1 45.72 167 ALA A CA 1
ATOM 1239 C C . ALA A 1 167 ? 18.297 32.281 -7.883 1 45.72 167 ALA A C 1
ATOM 1241 O O . ALA A 1 167 ? 18.734 31.906 -6.797 1 45.72 167 ALA A O 1
ATOM 1242 N N . SER A 1 168 ? 16.984 32.906 -7.738 1 52.22 168 SER A N 1
ATOM 1243 C CA . SER A 1 168 ? 16.234 33.031 -6.492 1 52.22 168 SER A CA 1
ATOM 1244 C C . SER A 1 168 ? 15.055 32.062 -6.473 1 52.22 168 SER A C 1
ATOM 1246 O O . SER A 1 168 ? 13.898 32.469 -6.613 1 52.22 168 SER A O 1
ATOM 1248 N N . ALA A 1 169 ? 15.195 30.781 -6.531 1 54.44 169 ALA A N 1
ATOM 1249 C CA . ALA A 1 169 ? 14.266 29.672 -6.73 1 54.44 169 ALA A CA 1
ATOM 1250 C C . ALA A 1 169 ? 13.07 29.781 -5.781 1 54.44 169 ALA A C 1
ATOM 1252 O O . ALA A 1 169 ? 11.93 29.562 -6.188 1 54.44 169 ALA A O 1
ATOM 1253 N N . ALA A 1 170 ? 13.242 30.047 -4.5 1 57.66 170 ALA A N 1
ATOM 1254 C CA . ALA A 1 170 ? 12.156 30.078 -3.52 1 57.66 170 ALA A CA 1
ATOM 1255 C C . ALA A 1 170 ? 11.18 31.203 -3.818 1 57.66 170 ALA A C 1
ATOM 1257 O O . ALA A 1 170 ? 9.969 31.016 -3.746 1 57.66 170 ALA A O 1
ATOM 1258 N N . THR A 1 171 ? 11.766 32.406 -4.125 1 62.84 171 THR A N 1
ATOM 1259 C CA . THR A 1 171 ? 10.922 33.531 -4.43 1 62.84 171 THR A CA 1
ATOM 1260 C C . THR A 1 171 ? 10.172 33.344 -5.742 1 62.84 171 THR A C 1
ATOM 1262 O O . THR A 1 171 ? 9.023 33.781 -5.887 1 62.84 171 THR A O 1
ATOM 1265 N N . ALA A 1 172 ? 10.781 32.469 -6.461 1 72.62 172 ALA A N 1
ATOM 1266 C CA . ALA A 1 172 ? 10.164 32.25 -7.766 1 72.62 172 ALA A CA 1
ATOM 1267 C C . ALA A 1 172 ? 8.977 31.297 -7.645 1 72.62 172 ALA A C 1
ATOM 1269 O O . ALA A 1 172 ? 7.941 31.5 -8.289 1 72.62 172 ALA A O 1
ATOM 1270 N N . VAL A 1 173 ? 8.984 30.453 -6.684 1 78.88 173 VAL A N 1
ATOM 1271 C CA . VAL A 1 173 ? 7.895 29.516 -6.496 1 78.88 173 VAL A CA 1
ATOM 1272 C C . VAL A 1 173 ? 6.68 30.219 -5.902 1 78.88 173 VAL A C 1
ATOM 1274 O O . VAL A 1 173 ? 5.555 30.031 -6.363 1 78.88 173 VAL A O 1
ATOM 1277 N N . GLY A 1 174 ? 6.953 31.078 -4.957 1 84.56 174 GLY A N 1
ATOM 1278 C CA . GLY A 1 174 ? 5.879 31.844 -4.336 1 84.56 174 GLY A CA 1
ATOM 1279 C C . GLY A 1 174 ? 5.125 32.719 -5.32 1 84.56 174 GLY A C 1
ATOM 1280 O O . GLY A 1 174 ? 3.893 32.781 -5.285 1 84.56 174 GLY A O 1
ATOM 1281 N N . ASP A 1 175 ? 5.883 33.281 -6.16 1 85.94 175 ASP A N 1
ATOM 1282 C CA . ASP A 1 175 ? 5.27 34.188 -7.152 1 85.94 175 ASP A CA 1
ATOM 1283 C C . ASP A 1 175 ? 4.426 33.375 -8.141 1 85.94 175 ASP A C 1
ATOM 1285 O O . ASP A 1 175 ? 3.326 33.812 -8.516 1 85.94 175 ASP A O 1
ATOM 1289 N N . HIS A 1 176 ? 4.953 32.281 -8.523 1 87.12 176 HIS A N 1
ATOM 1290 C CA . HIS A 1 176 ? 4.223 31.438 -9.461 1 87.12 176 HIS A CA 1
ATOM 1291 C C . HIS A 1 176 ? 2.936 30.906 -8.828 1 87.12 176 HIS A C 1
ATOM 1293 O O . HIS A 1 176 ? 1.894 30.859 -9.484 1 87.12 176 HIS A O 1
ATOM 1299 N N . LEU A 1 177 ? 3.01 30.609 -7.629 1 91.62 177 LEU A N 1
ATOM 1300 C CA . LEU A 1 177 ? 1.834 30.109 -6.93 1 91.62 177 LEU A CA 1
ATOM 1301 C C . LEU A 1 177 ? 0.8 31.203 -6.734 1 91.62 177 LEU A C 1
ATOM 1303 O O . LEU A 1 177 ? -0.403 30.969 -6.863 1 91.62 177 LEU A O 1
ATOM 1307 N N . ALA A 1 178 ? 1.275 32.375 -6.449 1 94 178 ALA A N 1
ATOM 1308 C CA . ALA A 1 178 ? 0.371 33.5 -6.312 1 94 178 ALA A CA 1
ATOM 1309 C C . ALA A 1 178 ? -0.366 33.781 -7.621 1 94 178 ALA A C 1
ATOM 1311 O O . ALA A 1 178 ? -1.57 34.031 -7.617 1 94 178 ALA A O 1
ATOM 1312 N N . ASP A 1 179 ? 0.397 33.688 -8.719 1 93.81 179 ASP A N 1
ATOM 1313 C CA . ASP A 1 179 ? -0.206 33.875 -10.031 1 93.81 179 ASP A CA 1
ATOM 1314 C C . ASP A 1 179 ? -1.262 32.781 -10.305 1 93.81 179 ASP A C 1
ATOM 1316 O O . ASP A 1 179 ? -2.346 33.094 -10.812 1 93.81 179 ASP A O 1
ATOM 1320 N N . TYR A 1 180 ? -0.928 31.625 -10.031 1 94.88 180 TYR A N 1
ATOM 1321 C CA . TYR A 1 180 ? -1.885 30.547 -10.227 1 94.88 180 TYR A CA 1
ATOM 1322 C C . TYR A 1 180 ? -3.139 30.766 -9.391 1 94.88 180 TYR A C 1
ATOM 1324 O O . TYR A 1 180 ? -4.258 30.609 -9.891 1 94.88 180 TYR A O 1
ATOM 1332 N N . LEU A 1 181 ? -2.955 31.109 -8.094 1 97.75 181 LEU A N 1
ATOM 1333 C CA . LEU A 1 181 ? -4.086 31.281 -7.184 1 97.75 181 LEU A CA 1
ATOM 1334 C C . LEU A 1 181 ? -4.996 32.406 -7.656 1 97.75 181 LEU A C 1
ATOM 1336 O O . LEU A 1 181 ? -6.223 32.312 -7.555 1 97.75 181 LEU A O 1
ATOM 1340 N N . ARG A 1 182 ? -4.438 33.406 -8.211 1 97.38 182 ARG A N 1
ATOM 1341 C CA . ARG A 1 182 ? -5.23 34.5 -8.773 1 97.38 182 ARG A CA 1
ATOM 1342 C C . ARG A 1 182 ? -6.059 34.031 -9.961 1 97.38 182 ARG A C 1
ATOM 1344 O O . ARG A 1 182 ? -7.242 34.375 -10.07 1 97.38 182 ARG A O 1
ATOM 1351 N N . ALA A 1 183 ? -5.359 33.281 -10.789 1 97.06 183 ALA A N 1
ATOM 1352 C CA . ALA A 1 183 ? -6.059 32.75 -11.953 1 97.06 183 ALA A CA 1
ATOM 1353 C C . ALA A 1 183 ? -7.191 31.812 -11.516 1 97.06 183 ALA A C 1
ATOM 1355 O O . ALA A 1 183 ? -8.305 31.891 -12.047 1 97.06 183 ALA A O 1
ATOM 1356 N N . ALA A 1 184 ? -6.926 30.984 -10.609 1 98.38 184 ALA A N 1
ATOM 1357 C CA . ALA A 1 184 ? -7.945 30.078 -10.078 1 98.38 184 ALA A CA 1
ATOM 1358 C C . ALA A 1 184 ? -9.094 30.859 -9.445 1 98.38 184 ALA A C 1
ATOM 1360 O O . ALA A 1 184 ? -10.25 30.438 -9.5 1 98.38 184 ALA A O 1
ATOM 1361 N N . GLY A 1 185 ? -8.727 31.984 -8.812 1 98.44 185 GLY A N 1
ATOM 1362 C CA . GLY A 1 185 ? -9.727 32.844 -8.188 1 98.44 185 GLY A CA 1
ATOM 1363 C C . GLY A 1 185 ? -10.797 33.312 -9.148 1 98.44 185 GLY A C 1
ATOM 1364 O O . GLY A 1 185 ? -11.977 33.375 -8.789 1 98.44 185 GLY A O 1
ATOM 1365 N N . THR A 1 186 ? -10.438 33.594 -10.32 1 97.94 186 THR A N 1
ATOM 1366 C CA . THR A 1 186 ? -11.383 34 -11.344 1 97.94 186 THR A CA 1
ATOM 1367 C C . THR A 1 186 ? -12.398 32.906 -11.641 1 97.94 186 THR A C 1
ATOM 1369 O O . THR A 1 186 ? -13.594 33.156 -11.75 1 97.94 186 THR A O 1
ATOM 1372 N N . VAL A 1 187 ? -11.875 31.75 -11.727 1 98.25 187 VAL A N 1
ATOM 1373 C CA . VAL A 1 187 ? -12.727 30.594 -12.008 1 98.25 187 VAL A CA 1
ATOM 1374 C C . VAL A 1 187 ? -13.609 30.297 -10.789 1 98.25 187 VAL A C 1
ATOM 1376 O O . VAL A 1 187 ? -14.797 30.031 -10.93 1 98.25 187 VAL A O 1
ATOM 1379 N N . ASN A 1 188 ? -13.016 30.406 -9.609 1 98.19 188 ASN A N 1
ATOM 1380 C CA . ASN A 1 188 ? -13.766 30.188 -8.375 1 98.19 188 ASN A CA 1
ATOM 1381 C C . ASN A 1 188 ? -14.898 31.203 -8.227 1 98.19 188 ASN A C 1
ATOM 1383 O O . ASN A 1 188 ? -15.984 30.859 -7.746 1 98.19 188 ASN A O 1
ATOM 1387 N N . HIS A 1 189 ? -14.641 32.375 -8.617 1 96.25 189 HIS A N 1
ATOM 1388 C CA . HIS A 1 189 ? -15.672 33.406 -8.586 1 96.25 189 HIS A CA 1
ATOM 1389 C C . HIS A 1 189 ? -16.859 33.031 -9.469 1 96.25 189 HIS A C 1
ATOM 1391 O O . HIS A 1 189 ? -18.016 33.219 -9.086 1 96.25 189 HIS A O 1
ATOM 1397 N N . GLN A 1 190 ? -16.547 32.469 -10.602 1 96.06 190 GLN A N 1
ATOM 1398 C CA . GLN A 1 190 ? -17.594 32.031 -11.516 1 96.06 190 GLN A CA 1
ATOM 1399 C C . GLN A 1 190 ? -18.438 30.922 -10.898 1 96.06 190 GLN A C 1
ATOM 1401 O O . GLN A 1 190 ? -19.656 30.969 -10.961 1 96.06 190 GLN A O 1
ATOM 1406 N N . TRP A 1 191 ? -17.781 30 -10.289 1 96.25 191 TRP A N 1
ATOM 1407 C CA . TRP A 1 191 ? -18.5 28.906 -9.633 1 96.25 191 TRP A CA 1
ATOM 1408 C C . TRP A 1 191 ? -19.375 29.406 -8.5 1 96.25 191 TRP A C 1
ATOM 1410 O O . TRP A 1 191 ? -20.547 29.031 -8.391 1 96.25 191 TRP A O 1
ATOM 1420 N N . ARG A 1 192 ? -18.859 30.281 -7.73 1 93.69 192 ARG A N 1
ATOM 1421 C CA . ARG A 1 192 ? -19.594 30.812 -6.59 1 93.69 192 ARG A CA 1
ATOM 1422 C C . ARG A 1 192 ? -20.812 31.594 -7.051 1 93.69 192 ARG A C 1
ATOM 1424 O O . ARG A 1 192 ? -21.875 31.547 -6.418 1 93.69 192 ARG A O 1
ATOM 1431 N N . SER A 1 193 ? -20.656 32.281 -8.117 1 92.62 193 SER A N 1
ATOM 1432 C CA . SER A 1 193 ? -21.766 33.062 -8.648 1 92.62 193 SER A CA 1
ATOM 1433 C C . SER A 1 193 ? -22.906 32.156 -9.094 1 92.62 193 SER A C 1
ATOM 1435 O O . SER A 1 193 ? -24.062 32.594 -9.164 1 92.62 193 SER A O 1
ATOM 1437 N N . ARG A 1 194 ? -22.531 30.953 -9.344 1 92.62 194 ARG A N 1
ATOM 1438 C CA . ARG A 1 194 ? -23.531 29.984 -9.766 1 92.62 194 ARG A CA 1
ATOM 1439 C C . ARG A 1 194 ? -24.094 29.219 -8.57 1 92.62 194 ARG A C 1
ATOM 1441 O O . ARG A 1 194 ? -25 28.406 -8.727 1 92.62 194 ARG A O 1
ATOM 1448 N N . GLY A 1 195 ? -23.516 29.438 -7.406 1 92.19 195 GLY A N 1
ATOM 1449 C CA . GLY A 1 195 ? -24.047 28.828 -6.199 1 92.19 195 GLY A CA 1
ATOM 1450 C C . GLY A 1 195 ? -23.188 27.703 -5.672 1 92.19 195 GLY A C 1
ATOM 1451 O O . GLY A 1 195 ? -23.531 27.062 -4.668 1 92.19 195 GLY A O 1
ATOM 1452 N N . ALA A 1 196 ? -22.078 27.453 -6.312 1 95.44 196 ALA A N 1
ATOM 1453 C CA . ALA A 1 196 ? -21.188 26.391 -5.84 1 95.44 196 ALA A CA 1
ATOM 1454 C C . ALA A 1 196 ? -20.297 26.875 -4.707 1 95.44 196 ALA A C 1
ATOM 1456 O O . ALA A 1 196 ? -19.844 28.031 -4.723 1 95.44 196 ALA A O 1
ATOM 1457 N N . ARG A 1 197 ? -20.125 26.047 -3.738 1 97.38 197 ARG A N 1
ATOM 1458 C CA . ARG A 1 197 ? -19.094 26.328 -2.748 1 97.38 197 ARG A CA 1
ATOM 1459 C C . ARG A 1 197 ? -17.703 26.078 -3.32 1 97.38 197 ARG A C 1
ATOM 1461 O O . ARG A 1 197 ? -17.531 25.234 -4.215 1 97.38 197 ARG A O 1
ATOM 1468 N N . THR A 1 198 ? -16.703 26.766 -2.834 1 98.25 198 THR A N 1
ATOM 1469 C CA . THR A 1 198 ? -15.336 26.609 -3.311 1 98.25 198 THR A CA 1
ATOM 1470 C C . THR A 1 198 ? -14.375 26.406 -2.141 1 98.25 198 THR A C 1
ATOM 1472 O O . THR A 1 198 ? -14.469 27.125 -1.133 1 98.25 198 THR A O 1
ATOM 1475 N N . ILE A 1 199 ? -13.492 25.375 -2.262 1 98.81 199 ILE A N 1
ATOM 1476 C CA . ILE A 1 199 ? -12.531 25.047 -1.215 1 98.81 199 ILE A CA 1
ATOM 1477 C C . ILE A 1 199 ? -11.125 24.953 -1.813 1 98.81 199 ILE A C 1
ATOM 1479 O O . ILE A 1 199 ? -10.914 24.266 -2.809 1 98.81 199 ILE A O 1
ATOM 1483 N N . GLY A 1 200 ? -10.203 25.75 -1.279 1 98.88 200 GLY A N 1
ATOM 1484 C CA . GLY A 1 200 ? -8.797 25.531 -1.575 1 98.88 200 GLY A CA 1
ATOM 1485 C C . GLY A 1 200 ? -8.125 24.547 -0.637 1 98.88 200 GLY A C 1
ATOM 1486 O O . GLY A 1 200 ? -8.43 24.516 0.558 1 98.88 200 GLY A O 1
ATOM 1487 N N . VAL A 1 201 ? -7.25 23.688 -1.138 1 98.88 201 VAL A N 1
ATOM 1488 C CA . VAL A 1 201 ? -6.508 22.719 -0.329 1 98.88 201 VAL A CA 1
ATOM 1489 C C . VAL A 1 201 ? -5.027 22.766 -0.707 1 98.88 201 VAL A C 1
ATOM 1491 O O . VAL A 1 201 ? -4.676 22.594 -1.878 1 98.88 201 VAL A O 1
ATOM 1494 N N . SER A 1 202 ? -4.156 23.016 0.273 1 98.12 202 SER A N 1
ATOM 1495 C CA . SER A 1 202 ? -2.723 23.047 -0.005 1 98.12 202 SER A CA 1
ATOM 1496 C C . SER A 1 202 ? -1.915 22.609 1.21 1 98.12 202 SER A C 1
ATOM 1498 O O . SER A 1 202 ? -2.473 22.375 2.287 1 98.12 202 SER A O 1
ATOM 1500 N N . HIS A 1 203 ? -0.66 22.375 0.95 1 97.44 203 HIS A N 1
ATOM 1501 C CA . HIS A 1 203 ? 0.29 21.969 1.978 1 97.44 203 HIS A CA 1
ATOM 1502 C C . HIS A 1 203 ? 1.566 22.797 1.913 1 97.44 203 HIS A C 1
ATOM 1504 O O . HIS A 1 203 ? 2.41 22.578 1.04 1 97.44 203 HIS A O 1
ATOM 1510 N N . GLY A 1 204 ? 1.674 23.703 2.793 1 93.94 204 GLY A N 1
ATOM 1511 C CA . GLY A 1 204 ? 2.834 24.578 2.785 1 93.94 204 GLY A CA 1
ATOM 1512 C C . GLY A 1 204 ? 2.781 25.656 3.854 1 93.94 204 GLY A C 1
ATOM 1513 O O . GLY A 1 204 ? 1.819 25.719 4.625 1 93.94 204 GLY A O 1
ATOM 1514 N N . THR A 1 205 ? 3.771 26.531 3.846 1 93.88 205 THR A N 1
ATOM 1515 C CA . THR A 1 205 ? 3.959 27.531 4.895 1 93.88 205 THR A CA 1
ATOM 1516 C C . THR A 1 205 ? 3.426 28.891 4.445 1 93.88 205 THR A C 1
ATOM 1518 O O . THR A 1 205 ? 3.717 29.344 3.336 1 93.88 205 THR A O 1
ATOM 1521 N N . VAL A 1 206 ? 2.678 29.484 5.293 1 94.25 206 VAL A N 1
ATOM 1522 C CA . VAL A 1 206 ? 2.205 30.844 5.078 1 94.25 206 VAL A CA 1
ATOM 1523 C C . VAL A 1 206 ? 3.141 31.828 5.773 1 94.25 206 VAL A C 1
ATOM 1525 O O . VAL A 1 206 ? 3.518 31.625 6.93 1 94.25 206 VAL A O 1
ATOM 1528 N N . ASN A 1 207 ? 3.424 32.812 5.039 1 91.12 207 ASN A N 1
ATOM 1529 C CA . ASN A 1 207 ? 4.258 33.875 5.625 1 91.12 207 ASN A CA 1
ATOM 1530 C C . ASN A 1 207 ? 3.645 34.406 6.906 1 91.12 207 ASN A C 1
ATOM 1532 O O . ASN A 1 207 ? 2.457 34.75 6.941 1 91.12 207 ASN A O 1
ATOM 1536 N N . GLY A 1 208 ? 4.523 34.406 7.957 1 90 208 GLY A N 1
ATOM 1537 C CA . GLY A 1 208 ? 4.102 35 9.211 1 90 208 GLY A CA 1
ATOM 1538 C C . GLY A 1 208 ? 3.307 34.062 10.094 1 90 208 GLY A C 1
ATOM 1539 O O . GLY A 1 208 ? 2.842 34.438 11.164 1 90 208 GLY A O 1
ATOM 1540 N N . CYS A 1 209 ? 3.078 32.875 9.688 1 92.62 209 CYS A N 1
ATOM 1541 C CA . CYS A 1 209 ? 2.332 31.938 10.5 1 92.62 209 CYS A CA 1
ATOM 1542 C C . CYS A 1 209 ? 3.088 31.609 11.781 1 92.62 209 CYS A C 1
ATOM 1544 O O . CYS A 1 209 ? 4.273 31.906 11.906 1 92.62 209 CYS A O 1
ATOM 1546 N N . GLN A 1 210 ? 2.328 31 12.703 1 91.56 210 GLN A N 1
ATOM 1547 C CA . GLN A 1 210 ? 2.92 30.547 13.961 1 91.56 210 GLN A CA 1
ATOM 1548 C C . GLN A 1 210 ? 3.301 29.078 13.891 1 91.56 210 GLN A C 1
ATOM 1550 O O . GLN A 1 210 ? 2.479 28.234 13.523 1 91.56 210 GLN A O 1
ATOM 1555 N N . THR A 1 211 ? 4.465 28.828 14.258 1 89.44 211 THR A N 1
ATOM 1556 C CA . THR A 1 211 ? 4.938 27.438 14.234 1 89.44 211 THR A CA 1
ATOM 1557 C C . THR A 1 211 ? 4.402 26.672 15.438 1 89.44 211 THR A C 1
ATOM 1559 O O . THR A 1 211 ? 3.785 27.25 16.328 1 89.44 211 THR A O 1
ATOM 1562 N N . GLU A 1 212 ? 4.691 25.406 15.469 1 88.69 212 GLU A N 1
ATOM 1563 C CA . GLU A 1 212 ? 4.207 24.516 16.516 1 88.69 212 GLU A CA 1
ATOM 1564 C C . GLU A 1 212 ? 4.883 24.828 17.859 1 88.69 212 GLU A C 1
ATOM 1566 O O . GLU A 1 212 ? 4.422 24.375 18.906 1 88.69 212 GLU A O 1
ATOM 1571 N N . HIS A 1 213 ? 5.91 25.578 17.812 1 84.44 213 HIS A N 1
ATOM 1572 C CA . HIS A 1 213 ? 6.602 25.953 19.047 1 84.44 213 HIS A CA 1
ATOM 1573 C C . HIS A 1 213 ? 6.246 27.375 19.469 1 84.44 213 HIS A C 1
ATOM 1575 O O . HIS A 1 213 ? 6.789 27.891 20.453 1 84.44 213 HIS A O 1
ATOM 1581 N N . GLY A 1 214 ? 5.348 28 18.734 1 80.19 214 GLY A N 1
ATOM 1582 C CA . GLY A 1 214 ? 4.824 29.297 19.141 1 80.19 214 GLY A CA 1
ATOM 1583 C C . GLY A 1 214 ? 5.656 30.453 18.609 1 80.19 214 GLY A C 1
ATOM 1584 O O . GLY A 1 214 ? 5.508 31.594 19.078 1 80.19 214 GLY A O 1
ATOM 1585 N N . VAL A 1 215 ? 6.633 30.125 17.766 1 79.12 215 VAL A N 1
ATOM 1586 C CA . VAL A 1 215 ? 7.48 31.172 17.203 1 79.12 215 VAL A CA 1
ATOM 1587 C C . VAL A 1 215 ? 7.047 31.453 15.766 1 79.12 215 VAL A C 1
ATOM 1589 O O . VAL A 1 215 ? 6.75 30.531 15 1 79.12 215 VAL A O 1
ATOM 1592 N N . PRO A 1 216 ? 6.879 32.781 15.516 1 81.56 216 PRO A N 1
ATOM 1593 C CA . PRO A 1 216 ? 6.531 33.094 14.133 1 81.56 216 PRO A CA 1
ATOM 1594 C C . PRO A 1 216 ? 7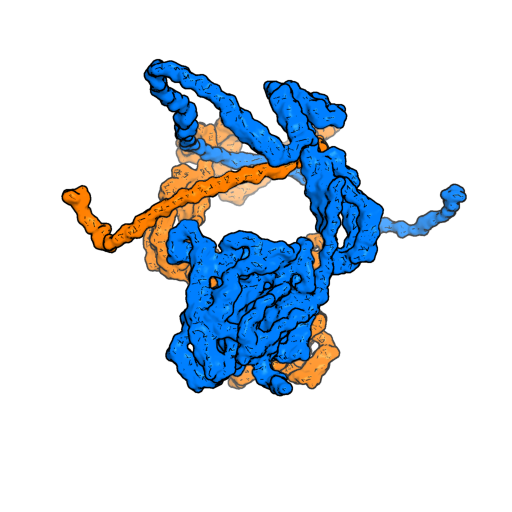.582 32.625 13.133 1 81.56 216 PRO A C 1
ATOM 1596 O O . PRO A 1 216 ? 8.781 32.656 13.422 1 81.56 216 PRO A O 1
ATOM 1599 N N . MET A 1 217 ? 7.023 32.031 12.188 1 76.25 217 MET A N 1
ATOM 1600 C CA . MET A 1 217 ? 7.934 31.625 11.117 1 76.25 217 MET A CA 1
ATOM 1601 C C . MET A 1 217 ? 8.602 32.844 10.484 1 76.25 217 MET A C 1
ATOM 1603 O O . MET A 1 217 ? 7.918 33.75 10.023 1 76.25 217 MET A O 1
ATOM 1607 N N . ALA A 1 218 ? 9.938 32.969 10.82 1 65.69 218 ALA A N 1
ATOM 1608 C CA . ALA A 1 218 ? 10.734 34.062 10.266 1 65.69 218 ALA A CA 1
ATOM 1609 C C . ALA A 1 218 ? 11.5 33.625 9.031 1 65.69 218 ALA A C 1
ATOM 1611 O O . ALA A 1 218 ? 11.828 32.438 8.898 1 65.69 218 ALA A O 1
ATOM 1612 N N . GLY A 1 219 ? 11.406 34.406 7.898 1 64.44 219 GLY A N 1
ATOM 1613 C CA . GLY A 1 219 ? 12.297 34.125 6.785 1 64.44 219 GLY A CA 1
ATOM 1614 C C . GLY A 1 219 ? 11.578 34 5.457 1 64.44 219 GLY A C 1
ATOM 1615 O O . GLY A 1 219 ? 10.391 34.344 5.355 1 64.44 219 GLY A O 1
ATOM 1616 N N . PHE A 1 220 ? 12.336 33.625 4.449 1 64.5 220 PHE A N 1
ATOM 1617 C CA . PHE A 1 220 ? 11.914 33.656 3.053 1 64.5 220 PHE A CA 1
ATOM 1618 C C . PHE A 1 220 ? 11.508 32.25 2.576 1 64.5 220 PHE A C 1
ATOM 1620 O O . PHE A 1 220 ? 11.211 32.062 1.396 1 64.5 220 PHE A O 1
ATOM 1627 N N . ASP A 1 221 ? 11.352 31.406 3.668 1 74.06 221 ASP A N 1
ATOM 1628 C CA . ASP A 1 221 ? 11.07 30.047 3.203 1 74.06 221 ASP A CA 1
ATOM 1629 C C . ASP A 1 221 ? 9.586 29.719 3.342 1 74.06 221 ASP A C 1
ATOM 1631 O O . ASP A 1 221 ? 9.211 28.891 4.18 1 74.06 221 ASP A O 1
ATOM 1635 N N . TYR A 1 222 ? 8.805 30.531 2.637 1 78.12 222 TYR A N 1
ATOM 1636 C CA . TYR A 1 222 ? 7.371 30.281 2.607 1 78.12 222 TYR A CA 1
ATOM 1637 C C . TYR A 1 222 ? 6.867 30.141 1.175 1 78.12 222 TYR A C 1
ATOM 1639 O O . TYR A 1 222 ? 7.453 30.703 0.249 1 78.12 222 TYR A O 1
ATOM 1647 N N . GLU A 1 223 ? 5.785 29.438 1.069 1 83.5 223 GLU A N 1
ATOM 1648 C CA . GLU A 1 223 ? 5.18 29.234 -0.242 1 83.5 223 GLU A CA 1
ATOM 1649 C C . GLU A 1 223 ? 4.047 30.219 -0.491 1 83.5 223 GLU A C 1
ATOM 1651 O O . GLU A 1 223 ? 3.754 30.562 -1.64 1 83.5 223 GLU A O 1
ATOM 1656 N N . PHE A 1 224 ? 3.447 30.703 0.648 1 91.5 224 PHE A N 1
ATOM 1657 C CA . PHE A 1 224 ? 2.211 31.453 0.455 1 91.5 224 PHE A CA 1
ATOM 1658 C C . PHE A 1 224 ? 2.217 32.719 1.284 1 91.5 224 PHE A C 1
ATOM 1660 O O . PHE A 1 224 ? 2.764 32.75 2.389 1 91.5 224 PHE A O 1
ATOM 1667 N N . THR A 1 225 ? 1.601 33.75 0.726 1 93.44 225 THR A N 1
ATOM 1668 C CA . THR A 1 225 ? 1.13 34.875 1.524 1 93.44 225 THR A CA 1
ATOM 1669 C C . THR A 1 225 ? -0.371 34.781 1.777 1 93.44 225 THR A C 1
ATOM 1671 O O . THR A 1 225 ? -1.095 34.156 1 1 93.44 225 THR A O 1
ATOM 1674 N N . ILE A 1 226 ? -0.772 35.375 2.885 1 95.25 226 ILE A N 1
ATOM 1675 C CA . ILE A 1 226 ? -2.191 35.312 3.215 1 95.25 226 ILE A CA 1
ATOM 1676 C C . ILE A 1 226 ? -3.008 35.969 2.107 1 95.25 226 ILE A C 1
ATOM 1678 O O . ILE A 1 226 ? -4.094 35.5 1.763 1 95.25 226 ILE A O 1
ATOM 1682 N N . GLY A 1 227 ? -2.502 37 1.558 1 96.19 227 GLY A N 1
ATOM 1683 C CA . GLY A 1 227 ? -3.164 37.688 0.452 1 96.19 227 GLY A CA 1
ATOM 1684 C C . GLY A 1 227 ? -3.367 36.781 -0.756 1 96.19 227 GLY A C 1
ATOM 1685 O O . GLY A 1 227 ? -4.445 36.781 -1.352 1 96.19 227 GLY A O 1
ATOM 1686 N N . ALA A 1 228 ? -2.299 36.094 -1.102 1 95.94 228 ALA A N 1
ATOM 1687 C CA . ALA A 1 228 ? -2.371 35.188 -2.248 1 95.94 228 ALA A CA 1
ATOM 1688 C C . ALA A 1 228 ? -3.436 34.125 -2.035 1 95.94 228 ALA A C 1
ATOM 1690 O O . ALA A 1 228 ? -4.133 33.719 -2.977 1 95.94 228 ALA A O 1
ATOM 1691 N N . LEU A 1 229 ? -3.535 33.656 -0.828 1 97.94 229 LEU A N 1
ATOM 1692 C CA . LEU A 1 229 ? -4.52 32.625 -0.522 1 97.94 229 LEU A CA 1
ATOM 1693 C C . LEU A 1 229 ? -5.938 33.188 -0.638 1 97.94 229 LEU A C 1
ATOM 1695 O O . LEU A 1 229 ? -6.832 32.5 -1.155 1 97.94 229 LEU A O 1
ATOM 1699 N N . PHE A 1 230 ? -6.184 34.375 -0.194 1 97.62 230 PHE A N 1
ATOM 1700 C CA . PHE A 1 230 ? -7.5 34.969 -0.328 1 97.62 230 PHE A CA 1
ATOM 1701 C C . PHE A 1 230 ? -7.785 35.344 -1.782 1 97.62 230 PHE A C 1
ATOM 1703 O O . PHE A 1 230 ? -8.938 35.344 -2.207 1 97.62 230 PHE A O 1
ATOM 1710 N N . ASP A 1 231 ? -6.715 35.562 -2.578 1 97.62 231 ASP A N 1
ATOM 1711 C CA . ASP A 1 231 ? -6.879 35.875 -3.998 1 97.62 231 ASP A CA 1
ATOM 1712 C C . ASP A 1 231 ? -7.434 34.656 -4.75 1 97.62 231 ASP A C 1
ATOM 1714 O O . ASP A 1 231 ? -7.961 34.812 -5.855 1 97.62 231 ASP A O 1
ATOM 1718 N N . ALA A 1 232 ? -7.266 33.5 -4.219 1 98 232 ALA A N 1
ATOM 1719 C CA . ALA A 1 232 ? -7.848 32.312 -4.824 1 98 232 ALA A CA 1
ATOM 1720 C C . ALA A 1 232 ? -9.375 32.375 -4.793 1 98 232 ALA A C 1
ATOM 1722 O O . ALA A 1 232 ? -10.039 31.578 -5.465 1 98 232 ALA A O 1
ATOM 1723 N N . ASP A 1 233 ? -9.977 33.219 -3.986 1 97.62 233 ASP A N 1
ATOM 1724 C CA . ASP A 1 233 ? -11.398 33.5 -3.895 1 97.62 233 ASP A CA 1
ATOM 1725 C C . ASP A 1 233 ? -12.203 32.281 -3.52 1 97.62 233 ASP A C 1
ATOM 1727 O O . ASP A 1 233 ? -13.273 32.031 -4.074 1 97.62 233 ASP A O 1
ATOM 1731 N N . CYS A 1 234 ? -11.617 31.469 -2.66 1 98.12 234 CYS A N 1
ATOM 1732 C CA . CYS A 1 234 ? -12.312 30.312 -2.113 1 98.12 234 CYS A CA 1
ATOM 1733 C C . CYS A 1 234 ? -13.078 30.672 -0.85 1 98.12 234 CYS A C 1
ATOM 1735 O O . CYS A 1 234 ? -12.648 31.547 -0.087 1 98.12 234 CYS A O 1
ATOM 1737 N N . ASP A 1 235 ? -14.234 30.031 -0.634 1 98 235 ASP A N 1
ATOM 1738 C CA . ASP A 1 235 ? -14.961 30.188 0.619 1 98 235 ASP A CA 1
ATOM 1739 C C . ASP A 1 235 ? -14.125 29.719 1.808 1 98 235 ASP A C 1
ATOM 1741 O O . ASP A 1 235 ? -14.125 30.359 2.861 1 98 235 ASP A O 1
ATOM 1745 N N . ALA A 1 236 ? -13.469 28.641 1.635 1 98.56 236 ALA A N 1
ATOM 1746 C CA . ALA A 1 236 ? -12.586 28.031 2.629 1 98.56 236 ALA A CA 1
ATOM 1747 C C . ALA A 1 236 ? -11.25 27.625 2.004 1 98.56 236 ALA A C 1
ATOM 1749 O O . ALA A 1 236 ? -11.219 27.125 0.878 1 98.56 236 ALA A O 1
ATOM 1750 N N . PHE A 1 237 ? -10.188 27.875 2.684 1 98.81 237 PHE A N 1
ATOM 1751 C CA . PHE A 1 237 ? -8.883 27.391 2.26 1 98.81 237 PHE A CA 1
ATOM 1752 C C . PHE A 1 237 ? -8.242 26.531 3.348 1 98.81 237 PHE A C 1
ATOM 1754 O O . PHE A 1 237 ? -7.926 27.031 4.43 1 98.81 237 PHE A O 1
ATOM 1761 N N . MET A 1 238 ? -8.031 25.25 3.039 1 98.88 238 MET A N 1
ATOM 1762 C CA . MET A 1 238 ? -7.574 24.25 3.99 1 98.88 238 MET A CA 1
ATOM 1763 C C . MET A 1 238 ? -6.09 23.953 3.809 1 98.88 238 MET A C 1
ATOM 1765 O O . MET A 1 238 ? -5.68 23.406 2.779 1 98.88 238 MET A O 1
ATOM 1769 N N . LEU A 1 239 ? -5.332 24.281 4.836 1 98.62 239 LEU A N 1
ATOM 1770 C CA . LEU A 1 239 ? -3.881 24.172 4.758 1 98.62 239 LEU A CA 1
ATOM 1771 C C . LEU A 1 239 ? -3.377 22.984 5.59 1 98.62 239 LEU A C 1
ATOM 1773 O O . LEU A 1 239 ? -4.117 22.438 6.406 1 98.62 239 LEU A O 1
ATOM 1777 N N . GLY A 1 240 ? -2.16 22.547 5.293 1 97.88 240 GLY A N 1
ATOM 1778 C CA . GLY A 1 240 ? -1.383 21.641 6.117 1 97.88 240 GLY A CA 1
ATOM 1779 C C . GLY A 1 240 ? 0.08 22.031 6.223 1 97.88 240 GLY A C 1
ATOM 1780 O O . GLY A 1 240 ? 0.5 23.047 5.66 1 97.88 240 GLY A O 1
ATOM 1781 N N . HIS A 1 241 ? 0.928 21.281 7.031 1 96.19 241 HIS A N 1
ATOM 1782 C CA . HIS A 1 241 ? 2.369 21.469 7.148 1 96.19 241 HIS A CA 1
ATOM 1783 C C . HIS A 1 241 ? 2.744 22.031 8.516 1 96.19 241 HIS A C 1
ATOM 1785 O O . HIS A 1 241 ? 3.734 21.609 9.117 1 96.19 241 HIS A O 1
ATOM 1791 N N . ILE A 1 242 ? 1.955 23.031 8.906 1 96.19 242 ILE A N 1
ATOM 1792 C CA . ILE A 1 242 ? 2.209 23.609 10.219 1 96.19 242 ILE A CA 1
ATOM 1793 C C . ILE A 1 242 ? 1.375 22.891 11.281 1 96.19 242 ILE A C 1
ATOM 1795 O O . ILE A 1 242 ? 0.154 22.781 11.148 1 96.19 242 ILE A O 1
ATOM 1799 N N . HIS A 1 243 ? 1.974 22.5 12.352 1 97.5 243 HIS A N 1
ATOM 1800 C CA . HIS A 1 243 ? 1.349 21.609 13.32 1 97.5 243 HIS A CA 1
ATOM 1801 C C . HIS A 1 243 ? 0.598 22.391 14.391 1 97.5 243 HIS A C 1
ATOM 1803 O O . HIS A 1 243 ? 0.371 21.891 15.492 1 97.5 243 HIS A O 1
ATOM 1809 N N . ARG A 1 244 ? 0.278 23.594 14.117 1 96.5 244 ARG A N 1
ATOM 1810 C CA . ARG A 1 244 ? -0.484 24.422 15.047 1 96.5 244 ARG A CA 1
ATOM 1811 C C . ARG A 1 244 ? -1.74 24.984 14.383 1 96.5 244 ARG A C 1
ATOM 1813 O O . ARG A 1 244 ? -1.668 25.578 13.305 1 96.5 244 ARG A O 1
ATOM 1820 N N . ALA A 1 245 ? -2.797 24.812 15.102 1 97.62 245 ALA A N 1
ATOM 1821 C CA . ALA A 1 245 ? -4.051 25.359 14.586 1 97.62 245 ALA A CA 1
ATOM 1822 C C . ALA A 1 245 ? -4.039 26.891 14.594 1 97.62 245 ALA A C 1
ATOM 1824 O O . ALA A 1 245 ? -3.645 27.5 15.578 1 97.62 245 ALA A O 1
ATOM 1825 N N . GLN A 1 246 ? -4.383 27.484 13.516 1 97 246 GLN A N 1
ATOM 1826 C CA . GLN A 1 246 ? -4.508 28.938 13.359 1 97 246 GLN A CA 1
ATOM 1827 C C . GLN A 1 246 ? -5.328 29.281 12.125 1 97 246 GLN A C 1
ATOM 1829 O O . GLN A 1 246 ? -5.441 28.484 11.203 1 97 246 GLN A O 1
ATOM 1834 N N . GLN A 1 247 ? -5.977 30.453 12.141 1 97.88 247 GLN A N 1
ATOM 1835 C CA . GLN A 1 247 ? -6.848 30.797 11.016 1 97.88 247 GLN A CA 1
ATOM 1836 C C . GLN A 1 247 ? -6.863 32.312 10.766 1 97.88 247 GLN A C 1
ATOM 1838 O O . GLN A 1 247 ? -6.512 33.094 11.648 1 97.88 247 GLN A O 1
ATOM 1843 N N . TRP A 1 248 ? -7.152 32.688 9.594 1 97.94 248 TRP A N 1
ATOM 1844 C CA . TRP A 1 248 ? -7.375 34.031 9.117 1 97.94 248 TRP A CA 1
ATOM 1845 C C . TRP A 1 248 ? -8.727 34.156 8.422 1 97.94 248 TRP A C 1
ATOM 1847 O O . TRP A 1 248 ? -9.141 33.281 7.688 1 97.94 248 TRP A O 1
ATOM 1857 N N . ALA A 1 249 ? -9.43 35.219 8.695 1 97.38 249 ALA A N 1
ATOM 1858 C CA . ALA A 1 249 ? -10.742 35.438 8.086 1 97.38 249 ALA A CA 1
ATOM 1859 C C . ALA A 1 249 ? -10.789 36.781 7.352 1 97.38 249 ALA A C 1
ATOM 1861 O O . ALA A 1 249 ? -10.188 37.75 7.793 1 97.38 249 ALA A O 1
ATOM 1862 N N . GLN A 1 250 ? -11.422 36.781 6.238 1 96.06 250 GLN A N 1
ATOM 1863 C CA . GLN A 1 250 ? -11.641 37.969 5.434 1 96.06 250 GLN A CA 1
ATOM 1864 C C . GLN A 1 250 ? -12.945 37.875 4.652 1 96.06 250 GLN A C 1
ATOM 1866 O O . GLN A 1 250 ? -13.117 36.969 3.832 1 96.06 250 GLN A O 1
ATOM 1871 N N . GLU A 1 251 ? -13.938 38.75 4.855 1 94.44 251 GLU A N 1
ATOM 1872 C CA . GLU A 1 251 ? -15.18 38.906 4.098 1 94.44 251 GLU A CA 1
ATOM 1873 C C . GLU A 1 251 ? -15.93 37.562 4.035 1 94.44 251 GLU A C 1
ATOM 1875 O O . GLU A 1 251 ? -16.328 37.125 2.955 1 94.44 251 GLU A O 1
ATOM 1880 N N . GLY A 1 252 ? -15.984 36.906 5.121 1 95 252 GLY A N 1
ATOM 1881 C CA . GLY A 1 252 ? -16.766 35.688 5.219 1 95 252 GLY A CA 1
ATOM 1882 C C . GLY A 1 252 ? -16.016 34.469 4.73 1 95 252 GLY A C 1
ATOM 1883 O O . GLY A 1 252 ? -16.562 33.344 4.703 1 95 252 GLY A O 1
ATOM 1884 N N . ARG A 1 253 ? -14.758 34.625 4.309 1 97.06 253 ARG A N 1
ATOM 1885 C CA . ARG A 1 253 ? -13.891 33.531 3.883 1 97.06 253 ARG A CA 1
ATOM 1886 C C . ARG A 1 253 ? -12.836 33.25 4.945 1 97.06 253 ARG A C 1
ATOM 1888 O O . ARG A 1 253 ? -12.461 34.125 5.727 1 97.06 253 ARG A O 1
ATOM 1895 N N . VAL A 1 254 ? -12.391 31.984 4.977 1 98.44 254 VAL A N 1
ATOM 1896 C CA . VAL A 1 254 ? -11.477 31.578 6.039 1 98.44 254 VAL A CA 1
ATOM 1897 C C . VAL A 1 254 ? -10.336 30.75 5.457 1 98.44 254 VAL A C 1
ATOM 1899 O O . VAL A 1 254 ? -10.555 29.891 4.598 1 98.44 254 VAL A O 1
ATOM 1902 N N . VAL A 1 255 ? -9.125 31.047 5.836 1 98.56 255 VAL A N 1
ATOM 1903 C CA . VAL A 1 255 ? -7.926 30.25 5.617 1 98.56 255 VAL A CA 1
ATOM 1904 C C . VAL A 1 255 ? -7.449 29.672 6.945 1 98.56 255 VAL A C 1
ATOM 1906 O O . VAL A 1 255 ? -7.352 30.375 7.945 1 98.56 255 VAL A O 1
ATOM 1909 N N . ALA A 1 256 ? -7.148 28.328 6.965 1 98.81 256 ALA A N 1
ATOM 1910 C CA . ALA A 1 256 ? -6.816 27.812 8.289 1 98.81 256 ALA A CA 1
ATOM 1911 C C . ALA A 1 256 ? -5.898 26.594 8.188 1 98.81 256 ALA A C 1
ATOM 1913 O O . ALA A 1 256 ? -5.969 25.844 7.215 1 98.81 256 ALA A O 1
ATOM 1914 N N . TYR A 1 257 ? -5.062 26.484 9.18 1 98.44 257 TYR A N 1
ATOM 1915 C CA . TYR A 1 257 ? -4.391 25.234 9.531 1 98.44 257 TYR A CA 1
ATOM 1916 C C . TYR A 1 257 ? -5.141 24.5 10.633 1 98.44 257 TYR A C 1
ATOM 1918 O O . TYR A 1 257 ? -5.434 25.078 11.68 1 98.44 257 TYR A O 1
ATOM 1926 N N . PRO A 1 258 ? -5.395 23.266 10.406 1 98.69 258 PRO A N 1
ATOM 1927 C CA . PRO A 1 258 ? -5.914 22.516 11.555 1 98.69 258 PRO A CA 1
ATOM 1928 C C . PRO A 1 258 ? -4.82 22.141 12.555 1 98.69 258 PRO A C 1
ATOM 1930 O O . PRO A 1 258 ? -5.121 21.734 13.68 1 98.69 258 PRO A O 1
ATOM 1933 N N . GLY A 1 259 ? -3.564 22.234 12.164 1 98 259 GLY A N 1
ATOM 1934 C CA . GLY A 1 259 ? -2.482 21.594 12.898 1 98 259 GLY A CA 1
ATOM 1935 C C . GLY A 1 259 ? -2.363 20.109 12.625 1 98 259 GLY A C 1
ATOM 1936 O O . GLY A 1 259 ? -2.975 19.594 11.688 1 98 259 GLY A O 1
ATOM 1937 N N . SER A 1 260 ? -1.521 19.453 13.43 1 98.38 260 SER A N 1
ATOM 1938 C CA . SER A 1 260 ? -1.377 18.016 13.281 1 98.38 260 SER A CA 1
ATOM 1939 C C . SER A 1 260 ? -2.463 17.266 14.055 1 98.38 260 SER A C 1
ATOM 1941 O O . SER A 1 260 ? -3 17.797 15.039 1 98.38 260 SER A O 1
ATOM 1943 N N . ILE A 1 261 ? -2.766 16.094 13.609 1 98.75 261 ILE A N 1
ATOM 1944 C CA . ILE A 1 261 ? -3.844 15.305 14.188 1 98.75 261 ILE A CA 1
ATOM 1945 C C . ILE A 1 261 ? -3.455 14.852 15.594 1 98.75 261 ILE A C 1
ATOM 1947 O O . ILE A 1 261 ? -4.32 14.68 16.453 1 98.75 261 ILE A O 1
ATOM 1951 N N . GLY A 1 262 ? -2.195 14.633 15.797 1 98.25 262 GLY A N 1
ATOM 1952 C CA . GLY A 1 262 ? -1.605 14.234 17.062 1 98.25 262 GLY A CA 1
ATOM 1953 C C . GLY A 1 262 ? -0.33 14.992 17.391 1 98.25 262 GLY A C 1
ATOM 1954 O O . GLY A 1 262 ? 0.062 15.906 16.656 1 98.25 262 GLY A O 1
ATOM 1955 N N . ARG A 1 263 ? 0.228 14.648 18.516 1 96.94 263 ARG A N 1
ATOM 1956 C CA . ARG A 1 263 ? 1.496 15.25 18.922 1 96.94 263 ARG A CA 1
ATOM 1957 C C . ARG A 1 263 ? 2.67 14.352 18.547 1 96.94 263 ARG A C 1
ATOM 1959 O O . ARG A 1 263 ? 2.809 13.25 19.078 1 96.94 263 ARG A O 1
ATOM 1966 N N . PHE A 1 264 ? 3.537 14.805 17.672 1 96.19 264 PHE A N 1
ATOM 1967 C CA . PHE A 1 264 ? 4.555 13.922 17.109 1 96.19 264 PHE A CA 1
ATOM 1968 C C . PHE A 1 264 ? 5.953 14.43 17.438 1 96.19 264 PHE A C 1
ATOM 1970 O O . PHE A 1 264 ? 6.938 13.711 17.281 1 96.19 264 PHE A O 1
ATOM 1977 N N . HIS A 1 265 ? 6.047 15.633 17.891 1 92.12 265 HIS A N 1
ATOM 1978 C CA . HIS A 1 265 ? 7.336 16.203 18.266 1 92.12 265 HIS A CA 1
ATOM 1979 C C . HIS A 1 265 ? 7.293 16.781 19.672 1 92.12 265 HIS A C 1
ATOM 1981 O O . HIS A 1 265 ? 6.293 17.375 20.078 1 92.12 265 HIS A O 1
ATOM 1987 N N . TYR A 1 266 ? 8.422 16.656 20.281 1 92.31 266 TYR A N 1
ATOM 1988 C CA . TYR A 1 266 ? 8.523 17.219 21.609 1 92.31 266 TYR A CA 1
ATOM 1989 C C . TYR A 1 266 ? 8.516 18.75 21.562 1 92.31 266 TYR A C 1
ATOM 1991 O O . TYR A 1 266 ? 9.164 19.359 20.719 1 92.31 266 TYR A O 1
ATOM 1999 N N . GLY A 1 267 ? 7.762 19.359 22.406 1 88.25 267 GLY A N 1
ATOM 2000 C CA . GLY A 1 267 ? 7.75 20.812 22.5 1 88.25 267 GLY A CA 1
ATOM 2001 C C . GLY A 1 267 ? 6.617 21.453 21.719 1 88.25 267 GLY A C 1
ATOM 2002 O O . GLY A 1 267 ? 6.41 22.672 21.797 1 88.25 267 GLY A O 1
ATOM 2003 N N . GLU A 1 268 ? 5.875 20.609 20.984 1 91.5 268 GLU A N 1
ATOM 2004 C CA . GLU A 1 268 ? 4.711 21.172 20.297 1 91.5 268 GLU A CA 1
ATOM 2005 C C . GLU A 1 268 ? 3.689 21.703 21.281 1 91.5 268 GLU A C 1
ATOM 2007 O O . GLU A 1 268 ? 3.346 21.031 22.266 1 91.5 268 GLU A O 1
ATOM 2012 N N . ILE A 1 269 ? 3.238 22.922 20.969 1 88.94 269 ILE A N 1
ATOM 2013 C CA . ILE A 1 269 ? 2.301 23.547 21.906 1 88.94 269 ILE A CA 1
ATOM 2014 C C . ILE A 1 269 ? 0.909 23.594 21.281 1 88.94 269 ILE A C 1
ATOM 2016 O O . ILE A 1 269 ? 0.765 23.469 20.062 1 88.94 269 ILE A O 1
ATOM 2020 N N . GLY A 1 270 ? -0.115 23.672 22.156 1 91.12 270 GLY A N 1
ATOM 2021 C CA . GLY A 1 270 ? -1.488 23.812 21.703 1 91.12 270 GLY A CA 1
ATOM 2022 C C . GLY A 1 270 ? -2.219 22.5 21.562 1 91.12 270 GLY A C 1
ATOM 2023 O O . GLY A 1 270 ? -1.6 21.438 21.609 1 91.12 270 GLY A O 1
ATOM 2024 N N . GLU A 1 271 ? -3.479 22.609 21.344 1 95.81 271 GLU A N 1
ATOM 2025 C CA . GLU A 1 271 ? -4.316 21.422 21.141 1 95.81 271 GLU A CA 1
ATOM 2026 C C . GLU A 1 271 ? -4.129 20.859 19.734 1 95.81 271 GLU A C 1
ATOM 2028 O O . GLU A 1 271 ? -3.912 21.594 18.781 1 95.81 271 GLU A O 1
ATOM 2033 N N . LYS A 1 272 ? -4.129 19.594 19.75 1 98.06 272 LYS A N 1
ATOM 2034 C CA . LYS A 1 272 ? -4.121 18.891 18.469 1 98.06 272 LYS A CA 1
ATOM 2035 C C . LYS A 1 272 ? -5.531 18.469 18.078 1 98.06 272 LYS A C 1
ATOM 2037 O O . LYS A 1 272 ? -6.395 18.281 18.938 1 98.06 272 LYS A O 1
ATOM 2042 N N . GLY A 1 273 ? -5.754 18.375 16.766 1 98.69 273 GLY A N 1
ATOM 2043 C CA . GLY A 1 273 ? -7.094 17.984 16.344 1 98.69 273 GLY A CA 1
ATOM 2044 C C . GLY A 1 273 ? -7.336 18.188 14.859 1 98.69 273 GLY A C 1
ATOM 2045 O O . GLY A 1 273 ? -6.398 18.172 14.062 1 98.69 273 GLY A O 1
ATOM 2046 N N . TYR A 1 274 ? -8.609 18.203 14.492 1 98.88 274 TYR A N 1
ATOM 2047 C CA . TYR A 1 274 ? -9.055 18.484 13.133 1 98.88 274 TYR A CA 1
ATOM 2048 C C . TYR A 1 274 ? -10.055 19.641 13.117 1 98.88 274 TYR A C 1
ATOM 2050 O O . TYR A 1 274 ? -10.57 20.031 14.164 1 98.88 274 TYR A O 1
ATOM 2058 N N . LEU A 1 275 ? -10.258 20.266 12 1 98.94 275 LEU A N 1
ATOM 2059 C CA . LEU A 1 275 ? -11.227 21.344 11.906 1 98.94 275 LEU A CA 1
ATOM 2060 C C . LEU A 1 275 ? -12.539 20.844 11.312 1 98.94 275 LEU A C 1
ATOM 2062 O O . LEU A 1 275 ? -12.547 20.141 10.305 1 98.94 275 LEU A O 1
ATOM 2066 N N . ARG A 1 276 ? -13.594 21.188 11.938 1 98.81 276 ARG A N 1
ATOM 2067 C CA . ARG A 1 276 ? -14.93 21.031 11.375 1 98.81 276 ARG A CA 1
ATOM 2068 C C . ARG A 1 276 ? -15.406 22.312 10.719 1 98.81 276 ARG A C 1
ATOM 2070 O O . ARG A 1 276 ? -15.531 23.344 11.383 1 98.81 276 ARG A O 1
ATOM 2077 N N . TRP A 1 277 ? -15.664 22.219 9.445 1 98.75 277 TRP A N 1
ATOM 2078 C CA . TRP A 1 277 ? -16.016 23.406 8.664 1 98.75 277 TRP A CA 1
ATOM 2079 C C . TRP A 1 277 ? -17.516 23.438 8.367 1 98.75 277 TRP A C 1
ATOM 2081 O O . TRP A 1 277 ? -18.109 22.391 8.055 1 98.75 277 TRP A O 1
ATOM 2091 N N . GLN A 1 278 ? -18.094 24.547 8.539 1 98.25 278 GLN A N 1
ATOM 2092 C CA . GLN A 1 278 ? -19.406 24.875 7.988 1 98.25 278 GLN A CA 1
ATOM 2093 C C . GLN A 1 278 ? -19.281 25.906 6.859 1 98.25 278 GLN A C 1
ATOM 2095 O O . GLN A 1 278 ? -18.938 27.062 7.098 1 98.25 278 GLN A O 1
ATOM 2100 N N . ILE A 1 279 ? -19.609 25.422 5.633 1 97.69 279 ILE A N 1
ATOM 2101 C CA . ILE A 1 279 ? -19.25 26.25 4.488 1 97.69 279 ILE A CA 1
ATOM 2102 C C . ILE A 1 279 ? -20.5 26.609 3.691 1 97.69 279 ILE A C 1
ATOM 2104 O O . ILE A 1 279 ? -21.219 25.719 3.219 1 97.69 279 ILE A O 1
ATOM 2108 N N . ALA A 1 280 ? -20.812 27.797 3.627 1 93 280 ALA A N 1
ATOM 2109 C CA . ALA A 1 280 ? -21.766 28.422 2.705 1 93 280 ALA A CA 1
ATOM 2110 C C . ALA A 1 280 ? -21.109 29.562 1.936 1 93 280 ALA A C 1
ATOM 2112 O O . ALA A 1 280 ? -20.109 30.141 2.395 1 93 280 ALA A O 1
ATOM 2113 N N . PRO A 1 281 ? -21.609 29.797 0.749 1 87.38 281 PRO A N 1
ATOM 2114 C CA . PRO A 1 281 ? -20.984 30.875 -0.013 1 87.38 281 PRO A CA 1
ATOM 2115 C C . PRO A 1 281 ? -20.875 32.156 0.785 1 87.38 281 PRO A C 1
ATOM 2117 O O . PRO A 1 281 ? -21.891 32.719 1.241 1 87.38 281 PRO A O 1
ATOM 2120 N N . ARG A 1 282 ? -19.688 32.625 1.071 1 85.88 282 ARG A N 1
ATOM 2121 C CA . ARG A 1 282 ? -19.281 33.844 1.764 1 85.88 282 ARG A CA 1
ATOM 2122 C C . ARG A 1 282 ? -19.672 33.781 3.234 1 85.88 282 ARG A C 1
ATOM 2124 O O . ARG A 1 282 ? -19.844 34.844 3.871 1 85.88 282 ARG A O 1
ATOM 2131 N N . ARG A 1 283 ? -19.922 32.719 3.74 1 92.69 283 ARG A N 1
ATOM 2132 C CA . ARG A 1 283 ? -20.156 32.469 5.156 1 92.69 283 ARG A CA 1
ATOM 2133 C C . ARG A 1 283 ? -19.547 31.125 5.59 1 92.69 283 ARG A C 1
ATOM 2135 O O . ARG A 1 283 ? -20.172 30.078 5.445 1 92.69 283 ARG A O 1
ATOM 2142 N N . THR A 1 284 ? -18.344 31.234 6.086 1 96.56 284 THR A N 1
ATOM 2143 C CA . THR A 1 284 ? -17.594 30.016 6.43 1 96.56 284 THR A CA 1
ATOM 2144 C C . THR A 1 284 ? -17.062 30.109 7.855 1 96.56 284 THR A C 1
ATOM 2146 O O . THR A 1 284 ? -16.609 31.156 8.297 1 96.56 284 THR A O 1
ATOM 2149 N N . GLU A 1 285 ? -17.234 29.031 8.539 1 97.56 285 GLU A N 1
ATOM 2150 C CA . GLU A 1 285 ? -16.672 28.906 9.883 1 97.56 285 GLU A CA 1
ATOM 2151 C C . GLU A 1 285 ? -15.914 27.594 10.047 1 97.56 285 GLU A C 1
ATOM 2153 O O . GLU A 1 285 ? -16.297 26.578 9.477 1 97.56 285 GLU A O 1
ATOM 2158 N N . ALA A 1 286 ? -14.82 27.688 10.781 1 98.25 286 ALA A N 1
ATOM 2159 C CA . ALA A 1 286 ? -14.039 26.5 11.117 1 98.25 286 ALA A CA 1
ATOM 2160 C C . ALA A 1 286 ? -13.812 26.406 12.625 1 98.25 286 ALA A C 1
ATOM 2162 O O . ALA A 1 286 ? -13.406 27.375 13.258 1 98.25 286 ALA A O 1
ATOM 2163 N N . SER A 1 287 ? -14.062 25.25 13.148 1 98.5 287 SER A N 1
ATOM 2164 C CA . SER A 1 287 ? -13.875 25.031 14.578 1 98.5 287 SER A CA 1
ATOM 2165 C C . SER A 1 287 ? -12.953 23.844 14.836 1 98.5 287 SER A C 1
ATOM 2167 O O . SER A 1 287 ? -13.078 22.812 14.188 1 98.5 287 SER A O 1
ATOM 2169 N N . LEU A 1 288 ? -12.102 24.062 15.781 1 98.69 288 LEU A N 1
ATOM 2170 C CA . LEU A 1 288 ? -11.172 23 16.141 1 98.69 288 LEU A CA 1
ATOM 2171 C C . LEU A 1 288 ? -11.844 21.969 17.062 1 98.69 288 LEU A C 1
ATOM 2173 O O . LEU A 1 288 ? -12.445 22.344 18.062 1 98.69 288 LEU A O 1
ATOM 2177 N N . VAL A 1 289 ? -11.797 20.781 16.656 1 98.81 289 VAL A N 1
ATOM 2178 C CA . VAL A 1 289 ? -12.188 19.656 17.5 1 98.81 289 VAL A CA 1
ATOM 2179 C C . VAL A 1 289 ? -10.938 18.938 18.016 1 98.81 289 VAL A C 1
ATOM 2181 O O . VAL A 1 289 ? -10.211 18.312 17.25 1 98.81 289 VAL A O 1
ATOM 2184 N N . ALA A 1 290 ? -10.75 19.031 19.266 1 98.62 290 ALA A N 1
ATOM 2185 C CA . ALA A 1 290 ? -9.531 18.5 19.875 1 98.62 290 ALA A CA 1
ATOM 2186 C C . ALA A 1 290 ? -9.555 16.984 19.891 1 98.62 290 ALA A C 1
ATOM 2188 O O . ALA A 1 290 ? -10.586 16.359 20.172 1 98.62 290 ALA A O 1
ATOM 2189 N N . THR A 1 291 ? -8.477 16.375 19.547 1 98.69 291 THR A N 1
ATOM 2190 C CA . THR A 1 291 ? -8.289 14.93 19.641 1 98.69 291 THR A CA 1
ATOM 2191 C C . THR A 1 291 ? -7.664 14.562 20.984 1 98.69 291 THR A C 1
ATOM 2193 O O . THR A 1 291 ? -7.141 15.422 21.703 1 98.69 291 THR A O 1
ATOM 2196 N N . PRO A 1 292 ? -7.762 13.289 21.344 1 98.06 292 PRO A N 1
ATOM 2197 C CA . PRO A 1 292 ? -7.113 12.875 22.594 1 98.06 292 PRO A CA 1
ATOM 2198 C C . PRO A 1 292 ? -5.602 12.695 22.438 1 98.06 292 PRO A C 1
ATOM 2200 O O . PRO A 1 292 ? -5.062 11.648 22.812 1 98.06 292 PRO A O 1
ATOM 2203 N N . ALA A 1 293 ? -4.93 13.695 21.953 1 98 293 ALA A N 1
ATOM 2204 C CA . ALA A 1 293 ? -3.482 13.648 21.766 1 98 293 ALA A CA 1
ATOM 2205 C C . ALA A 1 293 ? -2.758 13.625 23.109 1 98 293 ALA A C 1
ATOM 2207 O O . ALA A 1 293 ? -3.166 14.305 24.062 1 98 293 ALA A O 1
ATOM 2208 N N . ARG A 1 294 ? -1.732 12.938 23.156 1 96.25 294 ARG A N 1
ATOM 2209 C CA . ARG A 1 294 ? -0.91 12.875 24.359 1 96.25 294 ARG A CA 1
ATOM 2210 C C . ARG A 1 294 ? -0.183 14.195 24.594 1 96.25 294 ARG A C 1
ATOM 2212 O O . ARG A 1 294 ? 0.024 14.969 23.656 1 96.25 294 ARG A O 1
ATOM 2219 N N . GLN A 1 295 ? 0.159 14.352 25.812 1 94.38 295 GLN A N 1
ATOM 2220 C CA . GLN A 1 295 ? 0.958 15.523 26.156 1 94.38 295 GLN A CA 1
ATOM 2221 C C . GLN A 1 295 ? 2.449 15.195 26.141 1 94.38 295 GLN A C 1
ATOM 2223 O O . GLN A 1 295 ? 2.836 14.031 26.234 1 94.38 295 GLN A O 1
ATOM 2228 N N . SER A 1 296 ? 3.154 16.219 25.891 1 92.88 296 SER A N 1
ATOM 2229 C CA . SER A 1 296 ? 4.605 16.078 25.969 1 92.88 296 SER A CA 1
ATOM 2230 C C . SER A 1 296 ? 5.184 16.875 27.125 1 92.88 296 SER A C 1
ATOM 2232 O O . SER A 1 296 ? 4.723 17.984 27.422 1 92.88 296 SER A O 1
ATOM 2234 N N . VAL A 1 297 ? 6.137 16.234 27.781 1 92.62 297 VAL A N 1
ATOM 2235 C CA . VAL A 1 297 ? 6.863 16.875 28.859 1 92.62 297 VAL A CA 1
ATOM 2236 C C . VAL A 1 297 ? 8.359 16.891 28.547 1 92.62 297 VAL A C 1
ATOM 2238 O O . VAL A 1 297 ? 8.953 15.852 28.281 1 92.62 297 VAL A O 1
ATOM 2241 N N . CYS A 1 298 ? 8.859 18.047 28.562 1 92.62 298 CYS A N 1
ATOM 2242 C CA . CYS A 1 298 ? 10.289 18.219 28.328 1 92.62 298 CYS A CA 1
ATOM 2243 C C . CYS A 1 298 ? 11 18.688 29.578 1 92.62 298 CYS A C 1
ATOM 2245 O O . CYS A 1 298 ? 10.641 19.734 30.156 1 92.62 298 CYS A O 1
ATOM 2247 N N . ILE A 1 299 ? 12.023 17.969 29.969 1 93.5 299 ILE A N 1
ATOM 2248 C CA . ILE A 1 299 ? 12.797 18.297 31.156 1 93.5 299 ILE A CA 1
ATOM 2249 C C . ILE A 1 299 ? 14.258 18.5 30.781 1 93.5 299 ILE A C 1
ATOM 2251 O O . ILE A 1 299 ? 14.891 17.594 30.219 1 93.5 299 ILE A O 1
ATOM 2255 N N . ASP A 1 300 ? 14.734 19.578 31.156 1 93.62 300 ASP A N 1
ATOM 2256 C CA . ASP A 1 300 ? 16.125 19.906 30.844 1 93.62 300 ASP A CA 1
ATOM 2257 C C . ASP A 1 300 ? 16.938 20.109 32.125 1 93.62 300 ASP A C 1
ATOM 2259 O O . ASP A 1 300 ? 16.5 20.797 33.031 1 93.62 300 ASP A O 1
ATOM 2263 N N . PHE A 1 301 ? 18.141 19.531 32.156 1 93.69 301 PHE A N 1
ATOM 2264 C CA . PHE A 1 301 ? 19.047 19.672 33.281 1 93.69 301 PHE A CA 1
ATOM 2265 C C . PHE A 1 301 ? 20.391 20.25 32.812 1 93.69 301 PHE A C 1
ATOM 2267 O O . PHE A 1 301 ? 20.953 19.797 31.812 1 93.69 301 PHE A O 1
ATOM 2274 N N . ASP A 1 302 ? 20.797 21.297 33.562 1 90 302 ASP A N 1
ATOM 2275 C CA . ASP A 1 302 ? 22.172 21.766 33.406 1 90 302 ASP A CA 1
ATOM 2276 C C . ASP A 1 302 ? 23.125 20.969 34.281 1 90 302 ASP A C 1
ATOM 2278 O O . ASP A 1 302 ? 23.562 21.438 35.344 1 90 302 ASP A O 1
ATOM 2282 N N . GLY A 1 303 ? 23.359 19.766 34.031 1 88.38 303 GLY A N 1
ATOM 2283 C CA . GLY A 1 303 ? 24.109 18.781 34.812 1 88.38 303 GLY A CA 1
ATOM 2284 C C . GLY A 1 303 ? 23.438 17.438 34.906 1 88.38 303 GLY A C 1
ATOM 2285 O O . GLY A 1 303 ? 22.531 17.141 34.125 1 88.38 303 GLY A O 1
ATOM 2286 N N . PRO A 1 304 ? 24.062 16.672 35.812 1 90.12 304 PRO A N 1
ATOM 2287 C CA . PRO A 1 304 ? 23.391 15.375 35.969 1 90.12 304 PRO A CA 1
ATOM 2288 C C . PRO A 1 304 ? 21.938 15.5 36.406 1 90.12 304 PRO A C 1
ATOM 2290 O O . PRO A 1 304 ? 21.609 16.359 37.219 1 90.12 304 PRO A O 1
ATOM 2293 N N . PRO A 1 305 ? 21.109 14.734 35.875 1 93.94 305 PRO A N 1
ATOM 2294 C CA . PRO A 1 305 ? 19.688 14.797 36.25 1 93.94 305 PRO A CA 1
ATOM 2295 C C . PRO A 1 305 ? 19.453 14.625 37.75 1 93.94 305 PRO A C 1
ATOM 2297 O O . PRO A 1 305 ? 20.094 13.789 38.375 1 93.94 305 PRO A O 1
ATOM 2300 N N . ASP A 1 306 ? 18.578 15.414 38.219 1 93 306 ASP A N 1
ATOM 2301 C CA . ASP A 1 306 ? 18.156 15.32 39.625 1 93 306 ASP A CA 1
ATOM 2302 C C . ASP A 1 306 ? 17.062 14.273 39.812 1 93 306 ASP A C 1
ATOM 2304 O O . ASP A 1 306 ? 15.922 14.492 39.406 1 93 306 ASP A O 1
ATOM 2308 N N . MET A 1 307 ? 17.359 13.258 40.531 1 92.81 307 MET A N 1
ATOM 2309 C CA . MET A 1 307 ? 16.453 12.117 40.625 1 92.81 307 MET A CA 1
ATOM 2310 C C . MET A 1 307 ? 15.227 12.477 41.469 1 92.81 307 MET A C 1
ATOM 2312 O O . MET A 1 307 ? 14.141 11.938 41.25 1 92.81 307 MET A O 1
ATOM 2316 N N . ALA A 1 308 ? 15.43 13.383 42.375 1 92.69 308 ALA A N 1
ATOM 2317 C CA . ALA A 1 308 ? 14.289 13.812 43.188 1 92.69 308 ALA A CA 1
ATOM 2318 C C . ALA A 1 308 ? 13.281 14.578 42.344 1 92.69 308 ALA A C 1
ATOM 2320 O O . ALA A 1 308 ? 12.07 14.344 42.438 1 92.69 308 ALA A O 1
ATOM 2321 N N . GLN A 1 309 ? 13.805 15.414 41.531 1 93.25 309 GLN A N 1
ATOM 2322 C CA . GLN A 1 309 ? 12.961 16.188 40.625 1 93.25 309 GLN A CA 1
ATOM 2323 C C . GLN A 1 309 ? 12.273 15.266 39.625 1 93.25 309 GLN A C 1
ATOM 2325 O O . GLN A 1 309 ? 11.086 15.438 39.312 1 93.25 309 GLN A O 1
ATOM 2330 N N . LEU A 1 310 ? 13.008 14.328 39.125 1 95.5 310 LEU A N 1
ATOM 2331 C CA . LEU A 1 310 ? 12.469 13.391 38.156 1 95.5 310 LEU A CA 1
ATOM 2332 C C . LEU A 1 310 ? 11.359 12.547 38.781 1 95.5 310 LEU A C 1
ATOM 2334 O O . LEU A 1 310 ? 10.359 12.242 38.094 1 95.5 310 LEU A O 1
ATOM 2338 N N . THR A 1 311 ? 11.508 12.203 40 1 94.06 311 THR A N 1
ATOM 2339 C CA . THR A 1 311 ? 10.492 11.414 40.688 1 94.06 311 THR A CA 1
ATOM 2340 C C . THR A 1 311 ? 9.188 12.195 40.812 1 94.06 311 THR A C 1
ATOM 2342 O O . THR A 1 311 ? 8.102 11.648 40.594 1 94.06 311 THR A O 1
ATOM 2345 N N . GLU A 1 312 ? 9.32 13.422 41.094 1 93.31 312 GLU A N 1
ATOM 2346 C CA . GLU A 1 312 ? 8.148 14.281 41.188 1 93.31 312 GLU A CA 1
ATOM 2347 C C . GLU A 1 312 ? 7.449 14.414 39.844 1 93.31 312 GLU A C 1
ATOM 2349 O O . GLU A 1 312 ? 6.219 14.328 39.781 1 93.31 312 GLU A O 1
ATOM 2354 N N . MET A 1 313 ? 8.188 14.531 38.875 1 92.81 313 MET A N 1
ATOM 2355 C CA . MET A 1 313 ? 7.629 14.742 37.562 1 92.81 313 MET A CA 1
ATOM 2356 C C . MET A 1 313 ? 7.043 13.445 37 1 92.81 313 MET A C 1
ATOM 2358 O O . MET A 1 313 ? 6.086 13.469 36.219 1 92.81 313 MET A O 1
ATOM 2362 N N . ALA A 1 314 ? 7.625 12.367 37.375 1 93.31 314 ALA A N 1
ATOM 2363 C CA . ALA A 1 314 ? 7.199 11.055 36.875 1 93.31 314 ALA A CA 1
ATOM 2364 C C . ALA A 1 314 ? 5.777 10.742 37.344 1 93.31 314 ALA A C 1
ATOM 2366 O O . ALA A 1 314 ? 5.047 10.016 36.656 1 93.31 314 ALA A O 1
ATOM 2367 N N . THR A 1 315 ? 5.375 11.289 38.438 1 90.81 315 THR A N 1
ATOM 2368 C CA . THR A 1 315 ? 4.051 11.031 39 1 90.81 315 THR A CA 1
ATOM 2369 C C . THR A 1 315 ? 2.963 11.531 38.062 1 90.81 315 THR A C 1
ATOM 2371 O O . THR A 1 315 ? 1.889 10.938 37.969 1 90.81 315 THR A O 1
ATOM 2374 N N . ASP A 1 316 ? 3.287 12.531 37.344 1 91.5 316 ASP A N 1
ATOM 2375 C CA . ASP A 1 316 ? 2.295 13.141 36.469 1 91.5 316 ASP A CA 1
ATOM 2376 C C . ASP A 1 316 ? 2.582 12.812 35 1 91.5 316 ASP A C 1
ATOM 2378 O O . ASP A 1 316 ? 2.016 13.438 34.094 1 91.5 316 ASP A O 1
ATOM 2382 N N . ALA A 1 317 ? 3.346 11.852 34.75 1 92.75 317 ALA A N 1
ATOM 2383 C CA . ALA A 1 317 ? 3.809 11.672 33.375 1 92.75 317 ALA A CA 1
ATOM 2384 C C . ALA A 1 317 ? 3.213 10.406 32.781 1 92.75 317 ALA A C 1
ATOM 2386 O O . ALA A 1 317 ? 3.641 9.969 31.703 1 92.75 317 ALA A O 1
ATOM 2387 N N . ALA A 1 318 ? 2.23 9.859 33.406 1 93.19 318 ALA A N 1
ATOM 2388 C CA . ALA A 1 318 ? 1.598 8.664 32.875 1 93.19 318 ALA A CA 1
ATOM 2389 C C . ALA A 1 318 ? 0.972 8.945 31.5 1 93.19 318 ALA A C 1
ATOM 2391 O O . ALA A 1 318 ? 0.292 9.953 31.312 1 93.19 318 ALA A O 1
ATOM 2392 N N . ASP A 1 319 ? 1.235 8.094 30.5 1 95.19 319 ASP A N 1
ATOM 2393 C CA . ASP A 1 319 ? 0.702 8.125 29.141 1 95.19 319 ASP A CA 1
ATOM 2394 C C . ASP A 1 319 ? 1.103 9.414 28.422 1 95.19 319 ASP A C 1
ATOM 2396 O O . ASP A 1 319 ? 0.374 9.898 27.562 1 95.19 319 ASP A O 1
ATOM 2400 N N . LYS A 1 320 ? 2.225 10.023 28.891 1 95.19 320 LYS A N 1
ATOM 2401 C CA . LYS A 1 320 ? 2.764 11.211 28.234 1 95.19 320 LYS A CA 1
ATOM 2402 C C . LYS A 1 320 ? 4.082 10.898 27.531 1 95.19 320 LYS A C 1
ATOM 2404 O O . LYS A 1 320 ? 4.727 9.891 27.828 1 95.19 320 LYS A O 1
ATOM 2409 N N . PHE A 1 321 ? 4.395 11.75 26.547 1 95.19 321 PHE A N 1
ATOM 2410 C CA . PHE A 1 321 ? 5.727 11.719 25.953 1 95.19 321 PHE A CA 1
ATOM 2411 C C . PHE A 1 321 ? 6.707 12.531 26.781 1 95.19 321 PHE A C 1
ATOM 2413 O O . PHE A 1 321 ? 6.496 13.727 27.016 1 95.19 321 PHE A O 1
ATOM 2420 N N . VAL A 1 322 ? 7.781 11.852 27.203 1 95.56 322 VAL A N 1
ATOM 2421 C CA . VAL A 1 322 ? 8.727 12.531 28.094 1 95.56 322 VAL A CA 1
ATOM 2422 C C . VAL A 1 322 ? 10.102 12.578 27.438 1 95.56 322 VAL A C 1
ATOM 2424 O O . VAL A 1 322 ? 10.609 11.555 26.969 1 95.56 322 VAL A O 1
ATOM 2427 N N . ARG A 1 323 ? 10.555 13.711 27.359 1 95.88 323 ARG A N 1
ATOM 2428 C CA . ARG A 1 323 ? 11.945 13.883 26.938 1 95.88 323 ARG A CA 1
ATOM 2429 C C . ARG A 1 323 ? 12.789 14.477 28.047 1 95.88 323 ARG A C 1
ATOM 2431 O O . ARG A 1 323 ? 12.438 15.516 28.625 1 95.88 323 ARG A O 1
ATOM 2438 N N . ILE A 1 324 ? 13.891 13.812 28.359 1 95.38 324 ILE A N 1
ATOM 2439 C CA . ILE A 1 324 ? 14.828 14.281 29.375 1 95.38 324 ILE A CA 1
ATOM 2440 C C . ILE A 1 324 ? 16.188 14.562 28.734 1 95.38 324 ILE A C 1
ATOM 2442 O O . ILE A 1 324 ? 16.797 13.664 28.141 1 95.38 324 ILE A O 1
ATOM 2446 N N . ARG A 1 325 ? 16.531 15.758 28.859 1 94.94 325 ARG A N 1
ATOM 2447 C CA . ARG A 1 325 ? 17.812 16.188 28.328 1 94.94 325 ARG A CA 1
ATOM 2448 C C . ARG A 1 325 ? 18.734 16.688 29.438 1 94.94 325 ARG A C 1
ATOM 2450 O O . ARG A 1 325 ? 18.281 17.312 30.406 1 94.94 325 ARG A O 1
ATOM 2457 N N . TRP A 1 326 ? 20.078 16.328 29.297 1 93.81 326 TRP A N 1
ATOM 2458 C CA . TRP A 1 326 ? 21.047 16.859 30.25 1 93.81 326 TRP A CA 1
ATOM 2459 C C . TRP A 1 326 ? 22.391 17.125 29.578 1 93.81 326 TRP A C 1
ATOM 2461 O O . TRP A 1 326 ? 22.656 16.609 28.484 1 93.81 326 TRP A O 1
ATOM 2471 N N . THR A 1 327 ? 23.062 18 30.141 1 91.81 327 THR A N 1
ATOM 2472 C CA . THR A 1 327 ? 24.422 18.312 29.703 1 91.81 327 THR A CA 1
ATOM 2473 C C . THR A 1 327 ? 25.422 17.984 30.812 1 91.81 327 THR A C 1
ATOM 2475 O O . THR A 1 327 ? 25.297 18.484 31.938 1 91.81 327 THR A O 1
ATOM 2478 N N . VAL A 1 328 ? 26.344 17.094 30.484 1 89.69 328 VAL A N 1
ATOM 2479 C CA . VAL A 1 328 ? 27.328 16.734 31.5 1 89.69 328 VAL A CA 1
ATOM 2480 C C . VAL A 1 328 ? 28.719 16.688 30.875 1 89.69 328 VAL A C 1
ATOM 2482 O O . VAL A 1 328 ? 28.859 16.469 29.672 1 89.69 328 VAL A O 1
ATOM 2485 N N . ASN A 1 329 ? 29.656 16.953 31.766 1 83.31 329 ASN A N 1
ATOM 2486 C CA . ASN A 1 329 ? 31.031 16.734 31.328 1 83.31 329 ASN A CA 1
ATOM 2487 C C . ASN A 1 329 ? 31.344 15.25 31.188 1 83.31 329 ASN A C 1
ATOM 2489 O O . ASN A 1 329 ? 30.766 14.422 31.906 1 83.31 329 ASN A O 1
ATOM 2493 N N . GLU A 1 330 ? 32.281 15 30.328 1 85.12 330 GLU A N 1
ATOM 2494 C CA . GLU A 1 330 ? 32.656 13.617 30.031 1 85.12 330 GLU A CA 1
ATOM 2495 C C . GLU A 1 330 ? 33.031 12.859 31.297 1 85.12 330 GLU A C 1
ATOM 2497 O O . GLU A 1 330 ? 32.688 11.672 31.422 1 85.12 330 GLU A O 1
ATOM 2502 N N . GLU A 1 331 ? 33.625 13.539 32.25 1 78.75 331 GLU A N 1
ATOM 2503 C CA . GLU A 1 331 ? 34.094 12.914 33.469 1 78.75 331 GLU A CA 1
ATOM 2504 C C . GLU A 1 331 ? 32.906 12.5 34.344 1 78.75 331 GLU A C 1
ATOM 2506 O O . GLU A 1 331 ? 33.062 11.625 35.219 1 78.75 331 GLU A O 1
ATOM 2511 N N . HIS A 1 332 ? 31.891 13.164 34.062 1 84.19 332 HIS A N 1
ATOM 2512 C CA . HIS A 1 332 ? 30.75 12.93 34.938 1 84.19 332 HIS A CA 1
ATOM 2513 C C . HIS A 1 332 ? 29.688 12.078 34.25 1 84.19 332 HIS A C 1
ATOM 2515 O O . HIS A 1 332 ? 28.547 11.977 34.719 1 84.19 332 HIS A O 1
ATOM 2521 N N . ARG A 1 333 ? 29.953 11.453 33.156 1 84.12 333 ARG A N 1
ATOM 2522 C CA . ARG A 1 333 ? 29 10.68 32.344 1 84.12 333 ARG A CA 1
ATOM 2523 C C . ARG A 1 333 ? 28.438 9.508 33.156 1 84.12 333 ARG A C 1
ATOM 2525 O O . ARG A 1 333 ? 27.281 9.148 33 1 84.12 333 ARG A O 1
ATOM 2532 N N . GLN A 1 334 ? 29.25 9.047 34.031 1 83.56 334 GLN A N 1
ATOM 2533 C CA . GLN A 1 334 ? 28.875 7.859 34.812 1 83.56 334 GLN A CA 1
ATOM 2534 C C . GLN A 1 334 ? 27.875 8.203 35.906 1 83.56 334 GLN A C 1
ATOM 2536 O O . GLN A 1 334 ? 27.266 7.312 36.5 1 83.56 334 GLN A O 1
ATOM 2541 N N . LEU A 1 335 ? 27.75 9.469 36.125 1 85.69 335 LEU A N 1
ATOM 2542 C CA . LEU A 1 335 ? 26.875 9.906 37.188 1 85.69 335 LEU A CA 1
ATOM 2543 C C . LEU A 1 335 ? 25.406 9.758 36.781 1 85.69 335 LEU A C 1
ATOM 2545 O O . LEU A 1 335 ? 24.516 9.852 37.625 1 85.69 335 LEU A O 1
ATOM 2549 N N . VAL A 1 336 ? 25.125 9.5 35.594 1 90.88 336 VAL A N 1
ATOM 2550 C CA . VAL A 1 336 ? 23.75 9.445 35.125 1 90.88 336 VAL A CA 1
ATOM 2551 C C . VAL A 1 336 ? 23.312 7.988 35 1 90.88 336 VAL A C 1
ATOM 2553 O O . VAL A 1 336 ? 23.891 7.227 34.219 1 90.88 336 VAL A O 1
ATOM 2556 N N . ASP A 1 337 ? 22.375 7.578 35.719 1 92.06 337 ASP A N 1
ATOM 2557 C CA . ASP A 1 337 ? 21.797 6.238 35.625 1 92.06 337 ASP A CA 1
ATOM 2558 C C . ASP A 1 337 ? 20.594 6.207 34.688 1 92.06 337 ASP A C 1
ATOM 2560 O O . ASP A 1 337 ? 19.453 6.352 35.125 1 92.06 337 ASP A O 1
ATOM 2564 N N . ARG A 1 338 ? 20.812 5.898 33.531 1 93.44 338 ARG A N 1
ATOM 2565 C CA . ARG A 1 338 ? 19.781 5.914 32.469 1 93.44 338 ARG A CA 1
ATOM 2566 C C . ARG A 1 338 ? 18.703 4.883 32.75 1 93.44 338 ARG A C 1
ATOM 2568 O O . ARG A 1 338 ? 17.516 5.129 32.5 1 93.44 338 ARG A O 1
ATOM 2575 N N . GLU A 1 339 ? 19.109 3.822 33.312 1 94.38 339 GLU A N 1
ATOM 2576 C CA . GLU A 1 339 ? 18.156 2.748 33.594 1 94.38 339 GLU A CA 1
ATOM 2577 C C . GLU A 1 339 ? 17.188 3.148 34.688 1 94.38 339 GLU A C 1
ATOM 2579 O O . GLU A 1 339 ? 15.992 2.879 34.594 1 94.38 339 GLU A O 1
ATOM 2584 N N . ALA A 1 340 ? 17.812 3.723 35.625 1 93.38 340 ALA A N 1
ATOM 2585 C CA . ALA A 1 340 ? 16.984 4.176 36.719 1 93.38 340 ALA A CA 1
ATOM 2586 C C . ALA A 1 340 ? 15.969 5.223 36.25 1 93.38 340 ALA A C 1
ATOM 2588 O O . ALA A 1 340 ? 14.812 5.207 36.688 1 93.38 340 ALA A O 1
ATOM 2589 N N . ILE A 1 341 ? 16.406 6.102 35.469 1 94.81 341 ILE A N 1
ATOM 2590 C CA . ILE A 1 341 ? 15.531 7.145 34.938 1 94.81 341 ILE A CA 1
ATOM 2591 C C . ILE A 1 341 ? 14.414 6.516 34.094 1 94.81 341 ILE A C 1
ATOM 2593 O O . ILE A 1 341 ? 13.242 6.855 34.25 1 94.81 341 ILE A O 1
ATOM 2597 N N . THR A 1 342 ? 14.797 5.598 33.281 1 94.81 342 THR A N 1
ATOM 2598 C CA . THR A 1 342 ? 13.828 4.922 32.438 1 94.81 342 THR A CA 1
ATOM 2599 C C . THR A 1 342 ? 12.789 4.176 33.25 1 94.81 342 THR A C 1
ATOM 2601 O O . THR A 1 342 ? 11.594 4.215 32.969 1 94.81 342 THR A O 1
ATOM 2604 N N . ALA A 1 343 ? 13.25 3.586 34.25 1 94.88 343 ALA A N 1
ATOM 2605 C CA . ALA A 1 343 ? 12.352 2.836 35.125 1 94.88 343 ALA A CA 1
ATOM 2606 C C . ALA A 1 343 ? 11.375 3.766 35.812 1 94.88 343 ALA A C 1
ATOM 2608 O O . ALA A 1 343 ? 10.203 3.414 36.031 1 94.88 343 ALA A O 1
ATOM 2609 N N . LEU A 1 344 ? 11.852 4.891 36.188 1 94.38 344 LEU A N 1
ATOM 2610 C CA . LEU A 1 344 ? 11.039 5.879 36.875 1 94.38 344 LEU A CA 1
ATOM 2611 C C . LEU A 1 344 ? 9.859 6.312 36.031 1 94.38 344 LEU A C 1
ATOM 2613 O O . LEU A 1 344 ? 8.766 6.559 36.531 1 94.38 344 LEU A O 1
ATOM 2617 N N . PHE A 1 345 ? 10.039 6.289 34.719 1 95.69 345 PHE A N 1
ATOM 2618 C CA . PHE A 1 345 ? 9.016 6.77 33.812 1 95.69 345 PHE A CA 1
ATOM 2619 C C . PHE A 1 345 ? 8.391 5.609 33.031 1 95.69 345 PHE A C 1
ATOM 2621 O O . PHE A 1 345 ? 7.992 5.77 31.875 1 95.69 345 PHE A O 1
ATOM 2628 N N . GLY A 1 346 ? 8.336 4.512 33.594 1 92.75 346 GLY A N 1
ATOM 2629 C CA . GLY A 1 346 ? 7.82 3.299 32.969 1 92.75 346 GLY A CA 1
ATOM 2630 C C . GLY A 1 346 ? 6.375 3.418 32.531 1 92.75 346 GLY A C 1
ATOM 2631 O O . GLY A 1 346 ? 5.941 2.727 31.609 1 92.75 346 GLY A O 1
ATOM 2632 N N . ALA A 1 347 ? 5.602 4.246 33.094 1 92.88 347 ALA A N 1
ATOM 2633 C CA . ALA A 1 347 ? 4.184 4.402 32.781 1 92.88 347 ALA A CA 1
ATOM 2634 C C . ALA A 1 347 ? 3.969 5.398 31.641 1 92.88 347 ALA A C 1
ATOM 2636 O O . ALA A 1 347 ? 2.848 5.555 31.156 1 92.88 347 ALA A O 1
ATOM 2637 N N . SER A 1 348 ? 5.02 6.051 31.297 1 94.38 348 SER A N 1
ATOM 2638 C CA . SER A 1 348 ? 4.914 7.012 30.203 1 94.38 348 SER A CA 1
ATOM 2639 C C . SER A 1 348 ? 4.758 6.305 28.859 1 94.38 348 SER A C 1
ATOM 2641 O O . SER A 1 348 ? 5.07 5.117 28.734 1 94.38 348 SER A O 1
ATOM 2643 N N . ALA A 1 349 ? 4.191 7.012 27.906 1 94.81 349 ALA A N 1
ATOM 2644 C CA . ALA A 1 349 ? 4.023 6.434 26.578 1 94.81 349 ALA A CA 1
ATOM 2645 C C . ALA A 1 349 ? 5.371 6.219 25.906 1 94.81 349 ALA A C 1
ATOM 2647 O O . ALA A 1 349 ? 5.57 5.227 25.203 1 94.81 349 ALA A O 1
ATOM 2648 N N . GLU A 1 350 ? 6.266 7.176 26.094 1 93.81 350 GLU A N 1
ATOM 2649 C CA . GLU A 1 350 ? 7.629 7.129 25.562 1 93.81 350 GLU A CA 1
ATOM 2650 C C . GLU A 1 350 ? 8.57 7.988 26.406 1 93.81 350 GLU A C 1
ATOM 2652 O O . GLU A 1 350 ? 8.172 9.031 26.922 1 93.81 350 GLU A O 1
ATOM 2657 N N . VAL A 1 351 ? 9.82 7.477 26.531 1 94.94 351 VAL A N 1
ATOM 2658 C CA . VAL A 1 351 ? 10.852 8.242 27.219 1 94.94 351 VAL A CA 1
ATOM 2659 C C . VAL A 1 351 ? 12.086 8.367 26.328 1 94.94 351 VAL A C 1
ATOM 2661 O O . VAL A 1 351 ? 12.664 7.363 25.906 1 94.94 351 VAL A O 1
ATOM 2664 N N . LYS A 1 352 ? 12.391 9.547 26.047 1 94.44 352 LYS A N 1
ATOM 2665 C CA . LYS A 1 352 ? 13.578 9.828 25.25 1 94.44 352 LYS A CA 1
ATOM 2666 C C . LYS A 1 352 ? 14.656 10.5 26.094 1 94.44 352 LYS A C 1
ATOM 2668 O O . LYS A 1 352 ? 14.43 11.562 26.672 1 94.44 352 LYS A O 1
ATOM 2673 N N . LEU A 1 353 ? 15.781 9.812 26.188 1 95.44 353 LEU A N 1
ATOM 2674 C CA . LEU A 1 353 ? 16.922 10.344 26.938 1 95.44 353 LEU A CA 1
ATOM 2675 C C . LEU A 1 353 ? 17.969 10.922 26 1 95.44 353 LEU A C 1
ATOM 2677 O O . LEU A 1 353 ? 18.469 10.211 25.125 1 95.44 353 LEU A O 1
ATOM 2681 N N . GLU A 1 354 ? 18.203 12.203 26.203 1 93.62 354 GLU A N 1
ATOM 2682 C CA . GLU A 1 354 ? 19.188 12.875 25.359 1 93.62 354 GLU A CA 1
ATOM 2683 C C . GLU A 1 354 ? 20.328 13.469 26.203 1 93.62 354 GLU A C 1
ATOM 2685 O O . GLU A 1 354 ? 20.109 14.383 27 1 93.62 354 GLU A O 1
ATOM 2690 N N . ALA A 1 355 ? 21.5 12.938 25.906 1 92.44 355 ALA A N 1
ATOM 2691 C CA . ALA A 1 355 ? 22.672 13.414 26.625 1 92.44 355 ALA A CA 1
ATOM 2692 C C . ALA A 1 355 ? 23.562 14.273 25.719 1 92.44 355 ALA A C 1
ATOM 2694 O O . ALA A 1 355 ? 23.828 13.906 24.578 1 92.44 355 ALA A O 1
ATOM 2695 N N . ARG A 1 356 ? 23.875 15.414 26.234 1 91.06 356 ARG A N 1
ATOM 2696 C CA . ARG A 1 356 ? 24.938 16.203 25.641 1 91.06 356 ARG A CA 1
ATOM 2697 C C . ARG A 1 356 ? 26.219 16.141 26.469 1 91.06 356 ARG A C 1
ATOM 2699 O O . ARG A 1 356 ? 26.281 16.703 27.562 1 91.06 356 ARG A O 1
ATOM 2706 N N . VAL A 1 357 ? 27.141 15.406 25.984 1 89 357 VAL A N 1
ATOM 2707 C CA . VAL A 1 357 ? 28.406 15.227 26.703 1 89 357 VAL A CA 1
ATOM 2708 C C . VAL A 1 357 ? 29.438 16.219 26.188 1 89 357 VAL A C 1
ATOM 2710 O O . VAL A 1 357 ? 29.75 16.25 25 1 89 357 VAL A O 1
ATOM 2713 N N . LEU A 1 358 ? 29.859 17.031 27.062 1 84 358 LEU A N 1
ATOM 2714 C CA . LEU A 1 358 ? 30.906 18 26.75 1 84 358 LEU A CA 1
ATOM 2715 C C . LEU A 1 358 ? 32.281 17.375 26.906 1 84 358 LEU A C 1
ATOM 2717 O O . LEU A 1 358 ? 32.594 16.797 27.953 1 84 358 LEU A O 1
ATOM 2721 N N . PRO A 1 359 ? 32.969 17.219 25.797 1 79.19 359 PRO A N 1
ATOM 2722 C CA . PRO A 1 359 ? 34.281 16.609 25.875 1 79.19 359 PRO A CA 1
ATOM 2723 C C . PRO A 1 359 ? 35.156 17.234 26.969 1 79.19 359 PRO A C 1
ATOM 2725 O O . PRO A 1 359 ? 35.062 18.438 27.234 1 79.19 359 PRO A O 1
ATOM 2728 N N . ALA A 1 360 ? 35.719 16.297 27.641 1 64.5 360 ALA A N 1
ATOM 2729 C CA . ALA A 1 360 ? 36.719 16.766 28.609 1 64.5 360 ALA A CA 1
ATOM 2730 C C . ALA A 1 360 ? 37.75 17.656 27.938 1 64.5 360 ALA A C 1
ATOM 2732 O O . ALA A 1 360 ? 38.25 17.328 26.859 1 64.5 360 ALA A O 1
ATOM 2733 N N . VAL A 1 361 ? 37.594 18.75 27.844 1 50.28 361 VAL A N 1
ATOM 2734 C CA . VAL A 1 361 ? 38.719 19.516 27.328 1 50.28 361 VAL A CA 1
ATOM 2735 C C . VAL A 1 361 ? 40 19.031 27.969 1 50.28 361 VAL A C 1
ATOM 2737 O O . VAL A 1 361 ? 40.188 19.141 29.188 1 50.28 361 VAL A O 1
ATOM 2740 N N . ARG A 1 362 ? 40.438 17.812 27.578 1 44.53 362 ARG A N 1
ATOM 2741 C CA . ARG A 1 362 ? 41.812 17.531 28.016 1 44.53 362 ARG A CA 1
ATOM 2742 C C . ARG A 1 362 ? 42.688 18.75 27.828 1 44.53 362 ARG A C 1
ATOM 2744 O O . ARG A 1 362 ? 42.969 19.172 26.703 1 44.53 362 ARG A O 1
ATOM 2751 N N . SER A 1 363 ? 42.312 19.812 28.312 1 39.44 363 SER A N 1
ATOM 2752 C CA . SER A 1 363 ? 43.438 20.734 28.266 1 39.44 363 SER A CA 1
ATOM 2753 C C . SER A 1 363 ? 44.75 20 28.578 1 39.44 363 SER A C 1
ATOM 2755 O O . SER A 1 363 ? 44.906 19.422 29.641 1 39.44 363 SER A O 1
ATOM 2757 N N . ARG A 1 364 ? 45.219 19.172 27.625 1 40.53 364 ARG A N 1
ATOM 2758 C CA . ARG A 1 364 ? 46.625 18.906 27.844 1 40.53 364 ARG A CA 1
ATOM 2759 C C . ARG A 1 364 ? 47.281 20.047 28.625 1 40.53 364 ARG A C 1
ATOM 2761 O O . ARG A 1 364 ? 48.5 20.094 28.766 1 40.53 364 ARG A O 1
ATOM 2768 N N . ALA A 1 365 ? 46.656 21.297 28.438 1 41.91 365 ALA A N 1
ATOM 2769 C CA . ALA A 1 365 ? 47.344 22.297 29.234 1 41.91 365 ALA A CA 1
ATOM 2770 C C . ALA A 1 365 ? 47.219 22 30.734 1 41.91 365 ALA A C 1
ATOM 2772 O O . ALA A 1 365 ? 46.188 22.266 31.344 1 41.91 365 ALA A O 1
ATOM 2773 N N . GLU A 1 366 ? 47.688 21.078 31.25 1 44.34 366 GLU A N 1
ATOM 2774 C CA . GLU A 1 366 ? 48.125 20.797 32.594 1 44.34 366 GLU A CA 1
ATOM 2775 C C . GLU A 1 366 ? 48.344 22.078 33.406 1 44.34 366 GLU A C 1
ATOM 2777 O O . GLU A 1 366 ? 49 23 32.906 1 44.34 366 GLU A O 1
ATOM 2782 N N . GLY A 1 367 ? 47.406 22.609 34.219 1 52.69 367 GLY A N 1
ATOM 2783 C CA . GLY A 1 367 ? 47.406 23.734 35.125 1 52.69 367 GLY A CA 1
ATOM 2784 C C . GLY A 1 367 ? 46.281 24.719 34.875 1 52.69 367 GLY A C 1
ATOM 2785 O O . GLY A 1 367 ? 45.969 25.578 35.719 1 52.69 367 GLY A O 1
ATOM 2786 N N . ILE A 1 368 ? 45.656 24.688 33.656 1 60.19 368 ILE A N 1
ATOM 2787 C CA . ILE A 1 368 ? 44.688 25.734 33.406 1 60.19 368 ILE A CA 1
ATOM 2788 C C . ILE A 1 368 ? 43.375 25.406 34.156 1 60.19 368 ILE A C 1
ATOM 2790 O O . ILE A 1 368 ? 42.781 26.297 34.75 1 60.19 368 ILE A O 1
ATOM 2794 N N . SER A 1 369 ? 42.906 24.188 34.125 1 60.69 369 SER A N 1
ATOM 2795 C CA . SER A 1 369 ? 41.656 23.812 34.75 1 60.69 369 SER A CA 1
ATOM 2796 C C . SER A 1 369 ? 41.75 23.953 36.281 1 60.69 369 SER A C 1
ATOM 2798 O O . SER A 1 369 ? 40.719 24.094 36.938 1 60.69 369 SER A O 1
ATOM 2800 N N . ARG A 1 370 ? 42.875 23.953 36.812 1 59.06 370 ARG A N 1
ATOM 2801 C CA . ARG A 1 370 ? 43.094 24.062 38.25 1 59.06 370 ARG A CA 1
ATOM 2802 C C . ARG A 1 370 ? 43.125 25.516 38.719 1 59.06 370 ARG A C 1
ATOM 2804 O O . ARG A 1 370 ? 43.094 25.812 39.906 1 59.06 370 ARG A O 1
ATOM 2811 N N . ALA A 1 371 ? 43.156 26.391 37.719 1 64.69 371 ALA A N 1
ATOM 2812 C CA . ALA A 1 371 ? 43.188 27.797 38.094 1 64.69 371 ALA A CA 1
ATOM 2813 C C . ALA A 1 371 ? 41.781 28.266 38.531 1 64.69 371 ALA A C 1
ATOM 2815 O O . ALA A 1 371 ? 40.781 27.812 38.031 1 64.69 371 ALA A O 1
ATOM 2816 N N . ALA A 1 372 ? 41.594 28.984 39.594 1 70.69 372 ALA A N 1
ATOM 2817 C CA . ALA A 1 372 ? 40.375 29.344 40.312 1 70.69 372 ALA A CA 1
ATOM 2818 C C . ALA A 1 372 ? 39.625 30.438 39.562 1 70.69 372 ALA A C 1
ATOM 2820 O O . ALA A 1 372 ? 38.375 30.547 39.656 1 70.69 372 ALA A O 1
ATOM 2821 N N . THR A 1 373 ? 40.312 31.312 38.906 1 73.88 373 THR A N 1
ATOM 2822 C CA . THR A 1 373 ? 39.656 32.469 38.281 1 73.88 373 THR A CA 1
ATOM 2823 C C . THR A 1 373 ? 39.875 32.469 36.781 1 73.88 373 THR A C 1
ATOM 2825 O O . THR A 1 373 ? 40.844 31.875 36.281 1 73.88 373 THR A O 1
ATOM 2828 N N . LEU A 1 374 ? 39.031 33.062 36.031 1 76.75 374 LEU A N 1
ATOM 2829 C CA . LEU A 1 374 ? 39.125 33.156 34.594 1 76.75 374 LEU A CA 1
ATOM 2830 C C . LEU A 1 374 ? 40.406 33.812 34.125 1 76.75 374 LEU A C 1
ATOM 2832 O O . LEU A 1 374 ? 41.062 33.344 33.188 1 76.75 374 LEU A O 1
ATOM 2836 N N . PRO A 1 375 ? 40.812 34.906 34.75 1 78.69 375 PRO A N 1
ATOM 2837 C CA . PRO A 1 375 ? 42.125 35.469 34.375 1 78.69 375 PRO A CA 1
ATOM 2838 C C . PRO A 1 375 ? 43.281 34.469 34.562 1 78.69 375 PRO A C 1
ATOM 2840 O O . PRO A 1 375 ? 44.188 34.406 33.719 1 78.69 375 PRO A O 1
ATOM 2843 N N . GLU A 1 376 ? 43.188 33.594 35.469 1 77.69 376 GLU A N 1
ATOM 2844 C CA . GLU A 1 376 ? 44.219 32.594 35.719 1 77.69 376 GLU A CA 1
ATOM 2845 C C . GLU A 1 376 ? 44.156 31.484 34.688 1 77.69 376 GLU A C 1
ATOM 2847 O O . GLU A 1 376 ? 45.188 31 34.219 1 77.69 376 GLU A O 1
ATOM 2852 N N . LYS A 1 377 ? 43.062 31.141 34.344 1 74.94 377 LYS A N 1
ATOM 2853 C CA . LYS A 1 377 ? 42.875 30.125 33.312 1 74.94 377 LYS A CA 1
ATOM 2854 C C . LYS A 1 377 ? 43.375 30.641 31.953 1 74.94 377 LYS A C 1
ATOM 2856 O O . LYS A 1 377 ? 44.031 29.906 31.234 1 74.94 377 LYS A O 1
ATOM 2861 N N . LEU A 1 378 ? 43.125 31.828 31.641 1 78.12 378 LEU A N 1
ATOM 2862 C CA . LEU A 1 378 ? 43.594 32.469 30.406 1 78.12 378 LEU A CA 1
ATOM 2863 C C . LEU A 1 378 ? 45.125 32.594 30.422 1 78.12 378 LEU A C 1
ATOM 2865 O O . LEU A 1 378 ? 45.781 32.312 29.422 1 78.12 378 LEU A O 1
ATOM 2869 N N . GLY A 1 379 ? 45.594 32.969 31.531 1 78.44 379 GLY A N 1
ATOM 2870 C CA . GLY A 1 379 ? 47.031 33.031 31.688 1 78.44 379 GLY A CA 1
ATOM 2871 C C . GLY A 1 379 ? 47.719 31.703 31.469 1 78.44 379 GLY A C 1
ATOM 2872 O O . GLY A 1 379 ? 48.719 31.609 30.766 1 78.44 379 GLY A O 1
ATOM 2873 N N . ARG A 1 380 ? 47.156 30.734 32.031 1 75.62 380 ARG A N 1
ATOM 2874 C CA . ARG A 1 380 ? 47.719 29.391 31.875 1 75.62 380 ARG A CA 1
ATOM 2875 C C . ARG A 1 380 ? 47.594 28.891 30.453 1 75.62 380 ARG A C 1
ATOM 2877 O O . ARG A 1 380 ? 48.5 28.234 29.922 1 75.62 380 ARG A O 1
ATOM 2884 N N . TRP A 1 381 ? 46.562 29.219 29.875 1 73.69 381 TRP A N 1
ATOM 2885 C CA . TRP A 1 381 ? 46.344 28.875 28.469 1 73.69 381 TRP A CA 1
ATOM 2886 C C . TRP A 1 381 ? 47.375 29.594 27.578 1 73.69 381 TRP A C 1
ATOM 2888 O O . TRP A 1 381 ? 47.938 28.969 26.688 1 73.69 381 TRP A O 1
ATOM 2898 N N . CYS A 1 382 ? 47.562 30.828 27.828 1 77 382 CYS A N 1
ATOM 2899 C CA . CYS A 1 382 ? 48.531 31.609 27.078 1 77 382 CYS A CA 1
ATOM 2900 C C . CYS A 1 382 ? 49.938 31.016 27.234 1 77 382 CYS A C 1
ATOM 2902 O O . CYS A 1 382 ? 50.688 30.938 26.266 1 77 382 CYS A O 1
ATOM 2904 N N . GLU A 1 383 ? 50.188 30.609 28.391 1 77.06 383 GLU A N 1
ATOM 2905 C CA . GLU A 1 383 ? 51.469 29.969 28.672 1 77.06 383 GLU A CA 1
ATOM 2906 C C . GLU A 1 383 ? 51.625 28.688 27.859 1 77.06 383 GLU A C 1
ATOM 2908 O O . GLU A 1 383 ? 52.688 28.406 27.312 1 77.06 383 GLU A O 1
ATOM 2913 N N . LEU A 1 384 ? 50.594 28.062 27.75 1 70.81 384 LEU A N 1
ATOM 2914 C CA . LEU A 1 384 ? 50.656 26.766 27.109 1 70.81 384 LEU A CA 1
ATOM 2915 C C . LEU A 1 384 ? 50.625 26.906 25.578 1 70.81 384 LEU A C 1
ATOM 2917 O O . LEU A 1 384 ? 51.219 26.078 24.875 1 70.81 384 LEU A O 1
ATOM 2921 N N . THR A 1 385 ? 50.125 27.922 25.156 1 71.62 385 THR A N 1
ATOM 2922 C CA . THR A 1 385 ? 49.938 28.094 23.719 1 71.62 385 THR A CA 1
ATOM 2923 C C . THR A 1 385 ? 51 29.062 23.156 1 71.62 385 THR A C 1
ATOM 2925 O O . THR A 1 385 ? 51.094 29.219 21.938 1 71.62 385 THR A O 1
ATOM 2928 N N . GLY A 1 386 ? 51.656 29.672 23.938 1 73.88 386 GLY A N 1
ATOM 2929 C CA . GLY A 1 386 ? 52.719 30.609 23.531 1 73.88 386 GLY A CA 1
ATOM 2930 C C . GLY A 1 386 ? 52.156 31.938 23.062 1 73.88 386 GLY A C 1
ATOM 2931 O O . GLY A 1 386 ? 52.812 32.656 22.281 1 73.88 386 GLY A O 1
ATOM 2932 N N . VAL A 1 387 ? 50.969 32.219 23.406 1 73.38 387 VAL A N 1
ATOM 2933 C CA . VAL A 1 387 ? 50.344 33.469 23.031 1 73.38 387 VAL A CA 1
ATOM 2934 C C . VAL A 1 387 ? 50.625 34.531 24.125 1 73.38 387 VAL A C 1
ATOM 2936 O O . VAL A 1 387 ? 50.688 34.188 25.297 1 73.38 387 VAL A O 1
ATOM 2939 N N . GLU A 1 388 ? 50.938 35.688 23.719 1 78.56 388 GLU A N 1
ATOM 2940 C CA . GLU A 1 388 ? 51.156 36.781 24.688 1 78.56 388 GLU A CA 1
ATOM 2941 C C . GLU A 1 388 ? 49.906 37.062 25.5 1 78.56 388 GLU A C 1
ATOM 2943 O O . GLU A 1 388 ? 48.844 37.344 24.938 1 78.56 388 GLU A O 1
ATOM 2948 N N . ALA A 1 389 ? 50 36.938 26.875 1 77.81 389 ALA A N 1
ATOM 2949 C CA . ALA A 1 389 ? 48.844 36.938 27.781 1 77.81 389 ALA A CA 1
ATOM 2950 C C . ALA A 1 389 ? 48.312 38.375 27.969 1 77.81 389 ALA A C 1
ATOM 2952 O O . ALA A 1 389 ? 47.094 38.562 28.125 1 77.81 389 ALA A O 1
ATOM 2953 N N . ASN A 1 390 ? 49.125 39.375 27.797 1 80.44 390 ASN A N 1
ATOM 2954 C CA . ASN A 1 390 ? 48.75 40.719 28.203 1 80.44 390 ASN A CA 1
ATOM 2955 C C . ASN A 1 390 ? 47.594 41.281 27.359 1 80.44 390 ASN A C 1
ATOM 2957 O O . ASN A 1 390 ? 46.625 41.781 27.906 1 80.44 390 ASN A O 1
ATOM 2961 N N . PRO A 1 391 ? 47.688 41.094 26.047 1 78.94 391 PRO A N 1
ATOM 2962 C CA . PRO A 1 391 ? 46.562 41.625 25.266 1 78.94 391 PRO A CA 1
ATOM 2963 C C . PRO A 1 391 ? 45.281 40.875 25.5 1 78.94 391 PRO A C 1
ATOM 2965 O O . PRO A 1 391 ? 44.188 41.469 25.516 1 78.94 391 PRO A O 1
ATOM 2968 N N . LEU A 1 392 ? 45.406 39.656 25.781 1 79.06 392 LEU A N 1
ATOM 2969 C CA . LEU A 1 392 ? 44.219 38.844 25.984 1 79.06 392 LEU A CA 1
ATOM 2970 C C . LEU A 1 392 ? 43.625 39.062 27.391 1 79.06 392 LEU A C 1
ATOM 2972 O O . LEU A 1 392 ? 42.406 39.094 27.562 1 79.06 392 LEU A O 1
ATOM 2976 N N . MET A 1 393 ? 44.469 39.281 28.359 1 78.56 393 MET A N 1
ATOM 2977 C CA . MET A 1 393 ? 44.031 39.625 29.719 1 78.56 393 MET A CA 1
ATOM 2978 C C . MET A 1 393 ? 43.344 40.969 29.766 1 78.56 393 MET A C 1
ATOM 2980 O O . MET A 1 393 ? 42.375 41.156 30.5 1 78.56 393 MET A O 1
ATOM 2984 N N . ASP A 1 394 ? 43.75 41.875 28.938 1 76.62 394 ASP A N 1
ATOM 2985 C CA . ASP A 1 394 ? 43.094 43.188 28.812 1 76.62 394 ASP A CA 1
ATOM 2986 C C . ASP A 1 394 ? 41.719 43.062 28.172 1 76.62 394 ASP A C 1
ATOM 2988 O O . ASP A 1 394 ? 40.75 43.719 28.609 1 76.62 394 ASP A O 1
ATOM 2992 N N . CYS A 1 395 ? 41.656 42.156 27.172 1 78.38 395 CYS A N 1
ATOM 2993 C CA . CYS A 1 395 ? 40.375 41.906 26.531 1 78.38 395 CYS A CA 1
ATOM 2994 C C . CYS A 1 395 ? 39.406 41.219 27.5 1 78.38 395 CYS A C 1
ATOM 2996 O O . CYS A 1 395 ? 38.219 41.562 27.531 1 78.38 395 CYS A O 1
ATOM 2998 N N . LEU A 1 396 ? 39.969 40.406 28.281 1 78 396 LEU A N 1
ATOM 2999 C CA . LEU A 1 396 ? 39.125 39.719 29.281 1 78 396 LEU A CA 1
ATOM 3000 C C . LEU A 1 396 ? 38.625 40.719 30.344 1 78 396 LEU A C 1
ATOM 3002 O O . LEU A 1 396 ? 37.469 40.688 30.719 1 78 396 LEU A O 1
ATOM 3006 N N . SER A 1 397 ? 39.438 41.562 30.797 1 76.69 397 SER A N 1
ATOM 3007 C CA . SER A 1 397 ? 39.062 42.594 31.75 1 76.69 397 SER A CA 1
ATOM 3008 C C . SER A 1 397 ? 38.031 43.562 31.156 1 76.69 397 SER A C 1
ATOM 3010 O O . SER A 1 397 ? 37.062 43.938 31.828 1 76.69 397 SER A O 1
ATOM 3012 N N . MET A 1 398 ? 38.062 43.781 29.906 1 74.25 398 MET A N 1
ATOM 3013 C CA . MET A 1 398 ? 37.094 44.656 29.219 1 74.25 398 MET A CA 1
ATOM 3014 C C . MET A 1 398 ? 35.75 43.938 29.109 1 74.25 398 MET A C 1
ATOM 3016 O O . MET A 1 398 ? 34.719 44.562 29.297 1 74.25 398 MET A O 1
ATOM 3020 N N . LEU A 1 399 ? 35.875 42.656 28.891 1 76.12 399 LEU A N 1
ATOM 3021 C CA . LEU A 1 399 ? 34.656 41.906 28.719 1 76.12 399 LEU A CA 1
ATOM 3022 C C . LEU A 1 399 ? 33.938 41.719 30.062 1 76.12 399 LEU A C 1
ATOM 3024 O O . LEU A 1 399 ? 32.719 41.656 30.109 1 76.12 399 LEU A O 1
ATOM 3028 N N . GLU A 1 400 ? 34.719 41.781 31.172 1 71.19 400 GLU A N 1
ATOM 3029 C CA . GLU A 1 400 ? 34.156 41.594 32.5 1 71.19 400 GLU A CA 1
ATOM 3030 C C . GLU A 1 400 ? 33.625 42.906 33.062 1 71.19 400 GLU A C 1
ATOM 3032 O O . GLU A 1 400 ? 32.688 42.906 33.875 1 71.19 400 GLU A O 1
ATOM 3037 N N . THR A 1 401 ? 34.125 43.969 32.656 1 75.06 401 THR A N 1
ATOM 3038 C CA . THR A 1 401 ? 33.844 45.219 33.344 1 75.06 401 THR A CA 1
ATOM 3039 C C . THR A 1 401 ? 32.969 46.094 32.469 1 75.06 401 THR A C 1
ATOM 3041 O O . THR A 1 401 ? 32.281 47 32.969 1 75.06 401 THR A O 1
ATOM 3044 N N . ASN A 1 402 ? 32.969 45.844 31.094 1 69.5 402 ASN A N 1
ATOM 3045 C CA . ASN A 1 402 ? 32.281 46.719 30.188 1 69.5 402 ASN A CA 1
ATOM 3046 C C . ASN A 1 402 ? 31.172 46 29.422 1 69.5 402 ASN A C 1
ATOM 3048 O O . ASN A 1 402 ? 31.234 44.781 29.25 1 69.5 402 ASN A O 1
ATOM 3052 N N . ASP A 1 403 ? 30.156 46.719 29.125 1 71.69 403 ASP A N 1
ATOM 3053 C CA . ASP A 1 403 ? 29.094 46.188 28.281 1 71.69 403 ASP A CA 1
ATOM 3054 C C . ASP A 1 403 ? 29.516 46.156 26.812 1 71.69 403 ASP A C 1
ATOM 3056 O O . ASP A 1 403 ? 30.516 46.781 26.453 1 71.69 403 ASP A O 1
ATOM 3060 N N . ALA A 1 404 ? 28.922 45.375 25.969 1 72.5 404 ALA A N 1
ATOM 3061 C CA . ALA A 1 404 ? 29.25 45.094 24.578 1 72.5 404 ALA A CA 1
ATOM 3062 C C . ALA A 1 404 ? 29.328 46.406 23.781 1 72.5 404 ALA A C 1
ATOM 3064 O O . ALA A 1 404 ? 30.219 46.594 22.953 1 72.5 404 ALA A O 1
ATOM 3065 N N . GLN A 1 405 ? 28.438 47.25 24.109 1 72.19 405 GLN A N 1
ATOM 3066 C CA . GLN A 1 405 ? 28.406 48.5 23.391 1 72.19 405 GLN A CA 1
ATOM 3067 C C . GLN A 1 405 ? 29.625 49.375 23.75 1 72.19 405 GLN A C 1
ATOM 3069 O O . GLN A 1 405 ? 30.234 49.969 22.859 1 72.19 405 GLN A O 1
ATOM 3074 N N . SER A 1 406 ? 30.016 49.406 24.953 1 73.19 406 SER A N 1
ATOM 3075 C CA . SER A 1 406 ? 31.156 50.188 25.406 1 73.19 406 SER A CA 1
ATOM 3076 C C . SER A 1 406 ? 32.469 49.625 24.859 1 73.19 406 SER A C 1
ATOM 3078 O O . SER A 1 406 ? 33.375 50.375 24.484 1 73.19 406 SER A O 1
ATOM 3080 N N . ILE A 1 407 ? 32.5 48.312 24.719 1 71.81 407 ILE A N 1
ATOM 3081 C CA . ILE A 1 407 ? 33.625 47.594 24.125 1 71.81 407 ILE A CA 1
ATOM 3082 C C . ILE A 1 407 ? 33.688 47.906 22.625 1 71.81 407 ILE A C 1
ATOM 3084 O O . ILE A 1 407 ? 34.781 48.25 22.094 1 71.81 407 ILE A O 1
ATOM 3088 N N . ALA A 1 408 ? 32.594 47.938 22.031 1 74.31 408 ALA A N 1
ATOM 3089 C CA . ALA A 1 408 ? 32.5 48.25 20.609 1 74.31 408 ALA A CA 1
ATOM 3090 C C . ALA A 1 408 ? 32.875 49.688 20.344 1 74.31 408 ALA A C 1
ATOM 3092 O O . ALA A 1 408 ? 33.656 50 19.406 1 74.31 408 ALA A O 1
ATOM 3093 N N . ASP A 1 409 ? 32.5 50.531 21.125 1 70.38 409 ASP A N 1
ATOM 3094 C CA . ASP A 1 409 ? 32.781 51.969 20.984 1 70.38 409 ASP A CA 1
ATOM 3095 C C . ASP A 1 409 ? 34.281 52.219 21.203 1 70.38 409 ASP A C 1
ATOM 3097 O O . ASP A 1 409 ? 34.875 53.031 20.484 1 70.38 409 ASP A O 1
ATOM 3101 N N . ARG A 1 410 ? 34.906 51.531 22.062 1 70.44 410 ARG A N 1
ATOM 3102 C CA . ARG A 1 410 ? 36.312 51.688 22.344 1 70.44 410 ARG A CA 1
ATOM 3103 C C . ARG A 1 410 ? 37.188 51.125 21.219 1 70.44 410 ARG A C 1
ATOM 3105 O O . ARG A 1 410 ? 38.156 51.719 20.828 1 70.44 410 ARG A O 1
ATOM 3112 N N . VAL A 1 411 ? 36.719 50 20.781 1 70.12 411 VAL A N 1
ATOM 3113 C CA . VAL A 1 411 ? 37.406 49.375 19.672 1 70.12 411 VAL A CA 1
ATOM 3114 C C . VAL A 1 411 ? 37.281 50.219 18.422 1 70.12 411 VAL A C 1
ATOM 3116 O O . VAL A 1 411 ? 38.25 50.438 17.688 1 70.12 411 VAL A O 1
ATOM 3119 N N . LEU A 1 412 ? 36.219 50.812 18.281 1 67.88 412 LEU A N 1
ATOM 3120 C CA . LEU A 1 412 ? 35.969 51.688 17.156 1 67.88 412 LEU A CA 1
ATOM 3121 C C . LEU A 1 412 ? 36.719 53.031 17.359 1 67.88 412 LEU A C 1
ATOM 3123 O O . LEU A 1 412 ? 37.281 53.562 16.406 1 67.88 412 LEU A O 1
ATOM 3127 N N . ALA A 1 413 ? 36.844 53.531 18.484 1 66.62 413 ALA A N 1
ATOM 3128 C CA . ALA A 1 413 ? 37.562 54.75 18.797 1 66.62 413 ALA A CA 1
ATOM 3129 C C . ALA A 1 413 ? 39.062 54.562 18.641 1 66.62 413 ALA A C 1
ATOM 3131 O O . ALA A 1 413 ? 39.75 55.469 18.125 1 66.62 413 ALA A O 1
ATOM 3132 N N . ASP A 1 414 ? 39.625 53.469 19.016 1 62.5 414 ASP A N 1
ATOM 3133 C CA . ASP A 1 414 ? 41.031 53.125 18.844 1 62.5 414 ASP A CA 1
ATOM 3134 C C . ASP A 1 414 ? 41.375 53 17.375 1 62.5 414 ASP A C 1
ATOM 3136 O O . ASP A 1 414 ? 42.5 53.312 16.969 1 62.5 414 ASP A O 1
ATOM 3140 N N . LEU A 1 415 ? 40.5 52.469 16.719 1 57.78 415 LEU A N 1
ATOM 3141 C CA . LEU A 1 415 ? 40.688 52.344 15.273 1 57.78 415 LEU A CA 1
ATOM 3142 C C . LEU A 1 415 ? 40.688 53.719 14.625 1 57.78 415 LEU A C 1
ATOM 3144 O O . LEU A 1 415 ? 41.406 53.938 13.633 1 57.78 415 LEU A O 1
ATOM 3148 N N . VAL A 1 416 ? 40.062 54.625 15.234 1 57.78 416 VAL A N 1
ATOM 3149 C CA . VAL A 1 416 ? 40.031 56 14.711 1 57.78 416 VAL A CA 1
ATOM 3150 C C . VAL A 1 416 ? 41.25 56.781 15.234 1 57.78 416 VAL A C 1
ATOM 3152 O O . VAL A 1 416 ? 41.781 57.656 14.539 1 57.78 416 VAL A O 1
ATOM 3155 N N . ALA A 1 417 ? 41.781 56.656 16.438 1 52.84 417 ALA A N 1
ATOM 3156 C CA . ALA A 1 417 ? 42.812 57.469 17.031 1 52.84 417 ALA A CA 1
ATOM 3157 C C . ALA A 1 417 ? 44.188 57.094 16.5 1 52.84 417 ALA A C 1
ATOM 3159 O O . ALA A 1 417 ? 45.188 57.781 16.75 1 52.84 417 ALA A O 1
ATOM 3160 N N . ASP A 1 418 ? 44.562 55.906 16.109 1 45.09 418 ASP A N 1
ATOM 3161 C CA . ASP A 1 418 ? 45.906 55.625 15.57 1 45.09 418 ASP A CA 1
ATOM 3162 C C . ASP A 1 418 ? 46.094 56.281 14.211 1 45.09 418 ASP A C 1
ATOM 3164 O O . ASP A 1 418 ? 45.5 55.844 13.211 1 45.09 418 ASP A O 1
ATOM 3168 N N . PRO A 1 419 ? 46.406 57.594 14.219 1 39.69 419 PRO A N 1
ATOM 3169 C CA . PRO A 1 419 ? 46.781 58.25 12.953 1 39.69 419 PRO A CA 1
ATOM 3170 C C . PRO A 1 419 ? 48.031 57.594 12.312 1 39.69 419 PRO A C 1
ATOM 3172 O O . PRO A 1 419 ? 49.062 57.5 12.945 1 39.69 419 PRO A O 1
ATOM 3175 N N . VAL A 1 420 ? 48 56.656 11.547 1 36.09 420 VAL A N 1
ATOM 3176 C CA . VAL A 1 420 ? 49.094 56.156 10.766 1 36.09 420 VAL A CA 1
ATOM 3177 C C . VAL A 1 420 ? 49.875 57.281 10.109 1 36.09 420 VAL A C 1
ATOM 3179 O O . VAL A 1 420 ? 49.281 58.094 9.383 1 36.09 420 VAL A O 1
ATOM 3182 N N . ALA A 1 421 ? 51.031 57.844 10.609 1 36.81 421 ALA A N 1
ATOM 3183 C CA . ALA A 1 421 ? 52 58.781 10.008 1 36.81 421 ALA A CA 1
ATOM 3184 C C . ALA A 1 421 ? 52.156 58.5 8.516 1 36.81 421 ALA A C 1
ATOM 3186 O O . ALA A 1 421 ? 52.312 57.344 8.109 1 36.81 421 ALA A O 1
ATOM 3187 N N . ALA A 1 422 ? 52.094 59.5 7.605 1 32.53 422 ALA A N 1
ATOM 3188 C CA . ALA A 1 422 ? 52.219 59.594 6.156 1 32.53 422 ALA A CA 1
ATOM 3189 C C . ALA A 1 422 ? 53.656 59.25 5.719 1 32.53 422 ALA A C 1
ATOM 3191 O O . ALA A 1 422 ? 54.562 60.062 5.941 1 32.53 422 ALA A O 1
ATOM 3192 N N . ALA A 1 423 ? 54.344 58.156 5.812 1 29.42 423 ALA A N 1
ATOM 3193 C CA . ALA A 1 423 ? 55.656 57.844 5.27 1 29.42 423 ALA A CA 1
ATOM 3194 C C . ALA A 1 423 ? 55.812 58.344 3.846 1 29.42 423 ALA A C 1
ATOM 3196 O O . ALA A 1 423 ? 54.844 58.406 3.084 1 29.42 423 ALA A O 1
ATOM 3197 N N . SER A 1 424 ? 56.844 59.031 3.498 1 31.23 424 SER A N 1
ATOM 3198 C CA . SER A 1 424 ? 57.469 59.656 2.334 1 31.23 424 SER A CA 1
ATOM 3199 C C . SER A 1 424 ? 57.25 58.812 1.077 1 31.23 424 SER A C 1
ATOM 3201 O O . SER A 1 424 ? 56.938 57.625 1.161 1 31.23 424 SER A O 1
ATOM 3203 N N . ASP A 1 425 ? 57.812 59.312 -0.148 1 29.75 425 ASP A N 1
ATOM 3204 C CA . ASP A 1 425 ? 57.656 59.156 -1.594 1 29.75 425 ASP A CA 1
ATOM 3205 C C . ASP A 1 425 ? 58.094 57.75 -2.033 1 29.75 425 ASP A C 1
ATOM 3207 O O . ASP A 1 425 ? 58.344 57.5 -3.213 1 29.75 425 ASP A O 1
ATOM 3211 N N . ALA A 1 426 ? 59.031 57.094 -1.312 1 30.81 426 ALA A N 1
ATOM 3212 C CA . ALA A 1 426 ? 59.719 56 -2.045 1 30.81 426 ALA A CA 1
ATOM 3213 C C . ALA A 1 426 ? 58.719 55.156 -2.785 1 30.81 426 ALA A C 1
ATOM 3215 O O . ALA A 1 426 ? 57.594 54.938 -2.312 1 30.81 426 ALA A O 1
ATOM 3216 N N . SER A 1 427 ? 58.969 54.844 -4.145 1 32.03 427 SER A N 1
ATOM 3217 C CA . SER A 1 427 ? 58.188 54.188 -5.207 1 32.03 427 SER A CA 1
ATOM 3218 C C . SER A 1 427 ? 57.531 52.906 -4.719 1 32.03 427 SER A C 1
ATOM 3220 O O . SER A 1 427 ? 58.156 52.125 -4.02 1 32.03 427 SER A O 1
ATOM 3222 N N . PRO A 1 428 ? 56.281 52.875 -4.504 1 30.06 428 PRO A N 1
ATOM 3223 C CA . PRO A 1 428 ? 55.594 51.812 -3.754 1 30.06 428 PRO A CA 1
ATOM 3224 C C . PRO A 1 428 ? 56.031 50.406 -4.215 1 30.06 428 PRO A C 1
ATOM 3226 O O . PRO A 1 428 ? 55.938 50.094 -5.406 1 30.06 428 PRO A O 1
ATOM 3229 N N . PRO A 1 429 ? 57.219 49.875 -3.682 1 31.38 429 PRO A N 1
ATOM 3230 C CA . PRO A 1 429 ? 57.719 48.656 -4.328 1 31.38 429 PRO A CA 1
ATOM 3231 C C . PRO A 1 429 ? 56.562 47.719 -4.746 1 31.38 429 PRO A C 1
ATOM 3233 O O . PRO A 1 429 ? 55.469 47.781 -4.203 1 31.38 429 PRO A O 1
ATOM 3236 N N . GLU A 1 430 ? 56.688 47.094 -5.941 1 29.34 430 GLU A N 1
ATOM 3237 C CA . GLU A 1 430 ? 55.75 46.219 -6.613 1 29.34 430 GLU A CA 1
ATOM 3238 C C . GLU A 1 430 ? 55.219 45.156 -5.668 1 29.34 430 GLU A C 1
ATOM 3240 O O . GLU A 1 430 ? 56 44.5 -4.957 1 29.34 430 GLU A O 1
ATOM 3245 N N . PRO A 1 431 ? 54.062 45.344 -5.129 1 27.19 431 PRO A N 1
ATOM 3246 C CA . PRO A 1 431 ? 53.594 44.438 -4.078 1 27.19 431 PRO A CA 1
ATOM 3247 C C . PRO A 1 431 ? 53.812 42.969 -4.434 1 27.19 431 PRO A C 1
ATOM 3249 O O . PRO A 1 431 ? 53.312 42.5 -5.469 1 27.19 431 PRO A O 1
ATOM 3252 N N . VAL A 1 432 ? 55.094 42.5 -4.277 1 27.41 432 VAL A N 1
ATOM 3253 C CA . VAL A 1 432 ? 55.344 41.094 -4.59 1 27.41 432 VAL A CA 1
ATOM 3254 C C . VAL A 1 432 ? 54.25 40.219 -3.996 1 27.41 432 VAL A C 1
ATOM 3256 O O . VAL A 1 432 ? 54 40.25 -2.789 1 27.41 432 VAL A O 1
ATOM 3259 N N . LEU A 1 433 ? 53.156 40.062 -4.727 1 25.25 433 LEU A N 1
ATOM 3260 C CA . LEU A 1 433 ? 52.062 39.188 -4.426 1 25.25 433 LEU A CA 1
ATOM 3261 C C . LEU A 1 433 ? 52.562 37.844 -3.914 1 25.25 433 LEU A C 1
ATOM 3263 O O . LEU A 1 433 ? 53.406 37.188 -4.551 1 25.25 433 LEU A O 1
ATOM 3267 N N . PRO A 1 434 ? 52.844 37.75 -2.6 1 24.12 434 PRO A N 1
ATOM 3268 C CA . PRO A 1 434 ? 53.5 36.5 -2.205 1 24.12 434 PRO A CA 1
ATOM 3269 C C . PRO A 1 434 ? 52.938 35.281 -2.918 1 24.12 434 PRO A C 1
ATOM 3271 O O . PRO A 1 434 ? 51.75 35.281 -3.266 1 24.12 434 PRO A O 1
ATOM 3274 N N . HIS A 1 435 ? 53.75 34.5 -3.719 1 24.73 435 HIS A N 1
ATOM 3275 C CA . HIS A 1 435 ? 53.625 33.344 -4.609 1 24.73 435 HIS A CA 1
ATOM 3276 C C . HIS A 1 435 ? 52.875 32.219 -3.939 1 24.73 435 HIS A C 1
ATOM 3278 O O . HIS A 1 435 ? 52.812 31.094 -4.473 1 24.73 435 HIS A O 1
ATOM 3284 N N . VAL A 1 436 ? 52.625 32.344 -2.59 1 24.64 436 VAL A N 1
ATOM 3285 C CA . VAL A 1 436 ? 52.438 31.016 -2.031 1 24.64 436 VAL A CA 1
ATOM 3286 C C . VAL A 1 436 ? 51.219 30.344 -2.654 1 24.64 436 VAL A C 1
ATOM 3288 O O . VAL A 1 436 ? 50.844 29.234 -2.271 1 24.64 436 VAL A O 1
ATOM 3291 N N . LEU A 1 437 ? 50.406 31.188 -3.314 1 22.03 437 LEU A N 1
ATOM 3292 C CA . LEU A 1 437 ? 49.188 30.531 -3.764 1 22.03 437 LEU A CA 1
ATOM 3293 C C . LEU A 1 437 ? 49.5 29.359 -4.688 1 22.03 437 LEU A C 1
ATOM 3295 O O . LEU A 1 437 ? 48.625 28.719 -5.227 1 22.03 437 LEU A O 1
ATOM 3299 N N . THR A 1 438 ? 50.781 29.469 -5.23 1 21.42 438 THR A N 1
ATOM 3300 C CA . THR A 1 438 ? 50.938 28.703 -6.465 1 21.42 438 THR A CA 1
ATOM 3301 C C . THR A 1 438 ? 50.781 27.203 -6.188 1 21.42 438 THR A C 1
ATOM 3303 O O . THR A 1 438 ? 50.406 26.438 -7.078 1 21.42 438 THR A O 1
ATOM 3306 N N . ALA A 1 439 ? 51.438 26.766 -5.117 1 21.44 439 ALA A N 1
ATOM 3307 C CA . ALA A 1 439 ? 51.969 25.422 -5.293 1 21.44 439 ALA A CA 1
ATOM 3308 C C . ALA A 1 439 ? 50.844 24.391 -5.312 1 21.44 439 ALA A C 1
ATOM 3310 O O . ALA A 1 439 ? 51.094 23.203 -5.574 1 21.44 439 ALA A O 1
ATOM 3311 N N . LEU A 1 440 ? 49.781 24.797 -4.605 1 20.83 440 LEU A N 1
ATOM 3312 C CA . LEU A 1 440 ? 49.094 23.562 -4.207 1 20.83 440 LEU A CA 1
ATOM 3313 C C . LEU A 1 440 ? 48.531 22.828 -5.422 1 20.83 440 LEU A C 1
ATOM 3315 O O . LEU A 1 440 ? 47.812 21.844 -5.277 1 20.83 440 LEU A O 1
ATOM 3319 N N . VAL A 1 441 ? 48.562 23.578 -6.508 1 20.95 441 VAL A N 1
ATOM 3320 C CA . VAL A 1 441 ? 47.688 23.016 -7.52 1 20.95 441 VAL A CA 1
ATOM 3321 C C . VAL A 1 441 ? 48.25 21.703 -8.023 1 20.95 441 VAL A C 1
ATOM 3323 O O . VAL A 1 441 ? 47.625 21 -8.82 1 20.95 441 VAL A O 1
ATOM 3326 N N . GLY A 1 442 ? 49.625 21.562 -7.844 1 20.62 442 GLY A N 1
ATOM 3327 C CA . GLY A 1 442 ? 50.156 20.703 -8.891 1 20.62 442 GLY A CA 1
ATOM 3328 C C . GLY A 1 442 ? 49.719 19.266 -8.766 1 20.62 442 GLY A C 1
ATOM 3329 O O . GLY A 1 442 ? 50.094 18.422 -9.586 1 20.62 442 GLY A O 1
ATOM 3330 N N . MET A 1 443 ? 49.531 18.781 -7.516 1 19.97 443 MET A N 1
ATOM 3331 C CA . MET A 1 443 ? 50 17.406 -7.492 1 19.97 443 MET A CA 1
ATOM 3332 C C . MET A 1 443 ? 49.156 16.5 -8.367 1 19.97 443 MET A C 1
ATOM 3334 O O . MET A 1 443 ? 47.938 16.453 -8.195 1 19.97 443 MET A O 1
ATOM 3338 N N . GLU A 1 444 ? 49.594 16.266 -9.594 1 19.58 444 GLU A N 1
ATOM 3339 C CA . GLU A 1 444 ? 49.125 15.344 -10.625 1 19.58 444 GLU A CA 1
ATOM 3340 C C . GLU A 1 444 ? 48.969 13.93 -10.078 1 19.58 444 GLU A C 1
ATOM 3342 O O . GLU A 1 444 ? 49.938 13.344 -9.586 1 19.58 444 GLU A O 1
ATOM 3347 N N . LEU A 1 445 ? 47.844 13.789 -9.352 1 19.44 445 LEU A N 1
ATOM 3348 C CA . LEU A 1 445 ? 47.625 12.438 -8.828 1 19.44 445 LEU A CA 1
ATOM 3349 C C . LEU A 1 445 ? 47.969 11.391 -9.883 1 19.44 445 LEU A C 1
ATOM 3351 O O . LEU A 1 445 ? 47.438 11.445 -11 1 19.44 445 LEU A O 1
ATOM 3355 N N . GLU A 1 446 ? 49.188 10.891 -9.875 1 17.88 446 GLU A N 1
ATOM 3356 C CA . GLU A 1 446 ? 49.719 9.773 -10.641 1 17.88 446 GLU A CA 1
ATOM 3357 C C . GLU A 1 446 ? 48.781 8.57 -10.586 1 17.88 446 GLU A C 1
ATOM 3359 O O . GLU A 1 446 ? 48.156 8.312 -9.555 1 17.88 446 GLU A O 1
ATOM 3364 N N . ASP A 1 447 ? 48.375 8.086 -11.781 1 19.7 447 ASP A N 1
ATOM 3365 C CA . ASP A 1 447 ? 47.531 7.062 -12.359 1 19.7 447 ASP A CA 1
ATOM 3366 C C . ASP A 1 447 ? 47.938 5.668 -11.906 1 19.7 447 ASP A C 1
ATOM 3368 O O . ASP A 1 447 ? 47.469 4.66 -12.445 1 19.7 447 ASP A O 1
ATOM 3372 N N . ASP A 1 448 ? 48.969 5.617 -10.961 1 17.66 448 ASP A N 1
ATOM 3373 C CA . ASP A 1 448 ? 49.625 4.312 -11.086 1 17.66 448 ASP A CA 1
ATOM 3374 C C . ASP A 1 448 ? 48.594 3.18 -10.953 1 17.66 448 ASP A C 1
ATOM 3376 O O . ASP A 1 448 ? 47.688 3.258 -10.133 1 17.66 448 ASP A O 1
ATOM 3380 N N . VAL A 1 449 ? 48.656 2.236 -11.945 1 20.89 449 VAL A N 1
ATOM 3381 C CA . VAL A 1 449 ? 48.094 1.052 -12.578 1 20.89 449 VAL A CA 1
ATOM 3382 C C . VAL A 1 449 ? 48.188 -0.141 -11.633 1 20.89 449 VAL A C 1
ATOM 3384 O O . VAL A 1 449 ? 48.062 -1.291 -12.055 1 20.89 449 VAL A O 1
ATOM 3387 N N . GLY A 1 450 ? 48.312 0.151 -10.312 1 17.52 450 GLY A N 1
ATOM 3388 C CA . GLY A 1 450 ? 48.781 -1.026 -9.602 1 17.52 450 GLY A CA 1
ATOM 3389 C C . GLY A 1 450 ? 47.969 -2.271 -9.891 1 17.52 450 GLY A C 1
ATOM 3390 O O . GLY A 1 450 ? 46.781 -2.178 -10.234 1 17.52 450 GLY A O 1
ATOM 3391 N N . ALA A 1 451 ? 48.781 -3.314 -10.266 1 19.34 451 ALA A N 1
ATOM 3392 C CA . ALA A 1 451 ? 48.688 -4.699 -10.719 1 19.34 451 ALA A CA 1
ATOM 3393 C C . ALA A 1 451 ? 47.688 -5.48 -9.883 1 19.34 451 ALA A C 1
ATOM 3395 O O . ALA A 1 451 ? 47.406 -5.121 -8.734 1 19.34 451 ALA A O 1
ATOM 3396 N N . PRO A 1 452 ? 47.188 -6.523 -10.5 1 19.88 452 PRO A N 1
ATOM 3397 C CA . PRO A 1 452 ? 46.031 -7.426 -10.375 1 19.88 452 PRO A CA 1
ATOM 3398 C C . PRO A 1 452 ? 46.094 -8.297 -9.125 1 19.88 452 PRO A C 1
ATOM 3400 O O . PRO A 1 452 ? 47.062 -9.039 -8.938 1 19.88 452 PRO A O 1
ATOM 3403 N N . PRO A 1 453 ? 46.031 -7.633 -7.957 1 18.8 453 PRO A N 1
ATOM 3404 C CA . PRO A 1 453 ? 46.469 -8.477 -6.84 1 18.8 453 PRO A CA 1
ATOM 3405 C C . PRO A 1 453 ? 45.938 -9.914 -6.953 1 18.8 453 PRO A C 1
ATOM 3407 O O . PRO A 1 453 ? 44.906 -10.156 -7.602 1 18.8 453 PRO A O 1
ATOM 3410 N N . VAL A 1 454 ? 46.938 -10.766 -6.84 1 18.88 454 VAL A N 1
ATOM 3411 C CA . VAL A 1 454 ? 47.156 -12.211 -6.789 1 18.88 454 VAL A CA 1
ATOM 3412 C C . VAL A 1 454 ? 46.094 -12.875 -5.949 1 18.88 454 VAL A C 1
ATOM 3414 O O . VAL A 1 454 ? 45.5 -12.242 -5.066 1 18.88 454 VAL A O 1
ATOM 3417 N N . PRO A 1 455 ? 45.875 -14.102 -6.344 1 19.19 455 PRO A N 1
ATOM 3418 C CA . PRO A 1 455 ? 44.844 -15.141 -6.195 1 19.19 455 PRO A CA 1
ATOM 3419 C C . PRO A 1 455 ? 44.562 -15.5 -4.738 1 19.19 455 PRO A C 1
ATOM 3421 O O . PRO A 1 455 ? 45.438 -15.312 -3.879 1 19.19 455 PRO A O 1
ATOM 3424 N N . PRO A 1 456 ? 43.438 -15.445 -4.387 1 19.47 456 PRO A N 1
ATOM 3425 C CA . PRO A 1 456 ? 42.812 -15.625 -3.064 1 19.47 456 PRO A CA 1
ATOM 3426 C C . PRO A 1 456 ? 43.281 -16.891 -2.363 1 19.47 456 PRO A C 1
ATOM 3428 O O . PRO A 1 456 ? 43.094 -18 -2.873 1 19.47 456 PRO A O 1
ATOM 3431 N N . GLY A 1 457 ? 44.719 -16.797 -2.016 1 15.97 457 GLY A N 1
ATOM 3432 C CA . GLY A 1 457 ? 45.219 -18.062 -1.471 1 15.97 457 GLY A CA 1
ATOM 3433 C C . GLY A 1 457 ? 44.188 -18.734 -0.562 1 15.97 457 GLY A C 1
ATOM 3434 O O . GLY A 1 457 ? 43.188 -18.141 -0.211 1 15.97 457 GLY A O 1
ATOM 3435 N N . SER A 1 458 ? 44.812 -19.656 0.202 1 16.02 458 SER A N 1
ATOM 3436 C CA . SER A 1 458 ? 44.656 -21.047 0.623 1 16.02 458 SER A CA 1
ATOM 3437 C C . SER A 1 458 ? 43.938 -21.156 1.948 1 16.02 458 SER A C 1
ATOM 3439 O O . SER A 1 458 ? 43.781 -22.25 2.498 1 16.02 458 SER A O 1
ATOM 3441 N N . LYS A 1 459 ? 43.469 -20.062 2.471 1 16.88 459 LYS A N 1
ATOM 3442 C CA . LYS A 1 459 ? 43.594 -20.344 3.896 1 16.88 459 LYS A CA 1
ATOM 3443 C C . LYS A 1 459 ? 42.938 -21.672 4.242 1 16.88 459 LYS A C 1
ATOM 3445 O O . LYS A 1 459 ? 41.781 -21.922 3.854 1 16.88 459 LYS A O 1
ATOM 3450 N N . GLU A 1 460 ? 43.656 -22.547 4.973 1 15.78 460 GLU A N 1
ATOM 3451 C CA . GLU A 1 460 ? 43.688 -23.922 5.461 1 15.78 460 GLU A CA 1
ATOM 3452 C C . GLU A 1 460 ? 42.5 -24.203 6.391 1 15.78 460 GLU A C 1
ATOM 3454 O O . GLU A 1 460 ? 41.781 -25.203 6.215 1 15.78 460 GLU A O 1
ATOM 3459 N N . THR A 1 461 ? 42.594 -23.672 7.605 1 15.23 461 THR A N 1
ATOM 3460 C CA . THR A 1 461 ? 42.812 -24.656 8.656 1 15.23 461 THR A CA 1
ATOM 3461 C C . THR A 1 461 ? 41.5 -25.312 9.086 1 15.23 461 THR A C 1
ATOM 3463 O O . THR A 1 461 ? 41.25 -26.469 8.758 1 15.23 461 THR A O 1
ATOM 3466 N N . ASP A 1 462 ? 41.125 -25.141 10.477 1 15.34 462 ASP A N 1
ATOM 3467 C CA . ASP A 1 462 ? 41.094 -26.156 11.523 1 15.34 462 ASP A CA 1
ATOM 3468 C C . ASP A 1 462 ? 39.688 -26.672 11.75 1 15.34 462 ASP A C 1
ATOM 3470 O O . ASP A 1 462 ? 38.688 -25.938 11.57 1 15.34 462 ASP A O 1
ATOM 3474 N N . ALA A 1 463 ? 39.531 -27.969 12.031 1 15.84 463 ALA A N 1
ATOM 3475 C CA . ALA A 1 463 ? 38.625 -29.109 12.211 1 15.84 463 ALA A CA 1
ATOM 3476 C C . ALA A 1 463 ? 37.75 -28.906 13.438 1 15.84 463 ALA A C 1
ATOM 3478 O O . ALA A 1 463 ? 36.906 -29.75 13.75 1 15.84 463 ALA A O 1
ATOM 3479 N N . LYS A 1 464 ? 37.812 -27.797 14.188 1 16.27 464 LYS A N 1
ATOM 3480 C CA . LYS A 1 464 ? 37.625 -28.406 15.508 1 16.27 464 LYS A CA 1
ATOM 3481 C C . LYS A 1 464 ? 36.281 -29.125 15.586 1 16.27 464 LYS A C 1
ATOM 3483 O O . LYS A 1 464 ? 35.281 -28.672 15.031 1 16.27 464 LYS A O 1
ATOM 3488 N N . PRO A 1 465 ? 36.156 -30.156 16.547 1 16.17 465 PRO A N 1
ATOM 3489 C CA . PRO A 1 465 ? 35.5 -31.453 16.75 1 16.17 465 PRO A CA 1
ATOM 3490 C C . PRO A 1 465 ? 34.062 -31.297 17.266 1 16.17 465 PRO A C 1
ATOM 3492 O O . PRO A 1 465 ? 33.156 -31.922 16.734 1 16.17 465 PRO A O 1
ATOM 3495 N N . ALA A 1 466 ? 33.906 -30.938 18.609 1 16.61 466 ALA A N 1
ATOM 3496 C CA . ALA A 1 466 ? 33.406 -31.938 19.562 1 16.61 466 ALA A CA 1
ATOM 3497 C C . ALA A 1 466 ? 31.891 -31.859 19.688 1 16.61 466 ALA A C 1
ATOM 3499 O O . ALA A 1 466 ? 31.297 -30.812 19.484 1 16.61 466 ALA A O 1
ATOM 3500 N N . LEU A 1 467 ? 31.234 -32.906 19.922 1 16.88 467 LEU A N 1
ATOM 3501 C CA . LEU A 1 467 ? 29.938 -33.594 19.984 1 16.88 467 LEU A CA 1
ATOM 3502 C C . LEU A 1 467 ? 29.109 -33.094 21.141 1 16.88 467 LEU A C 1
ATOM 3504 O O . LEU A 1 467 ? 29.547 -33.125 22.297 1 16.88 467 LEU A O 1
ATOM 3508 N N . PRO A 1 468 ? 28.547 -31.891 21.047 1 15.9 468 PRO A N 1
ATOM 3509 C CA . PRO A 1 468 ? 27.938 -31.594 22.344 1 15.9 468 PRO A CA 1
ATOM 3510 C C . PRO A 1 468 ? 27.094 -32.75 22.891 1 15.9 468 PRO A C 1
ATOM 3512 O O . PRO A 1 468 ? 26.5 -33.5 22.125 1 15.9 468 PRO A O 1
ATOM 3515 N N . SER A 1 469 ? 27.422 -33.188 24.172 1 15.59 469 SER A N 1
ATOM 3516 C CA . SER A 1 469 ? 27 -34.25 25.078 1 15.59 469 SER A CA 1
ATOM 3517 C C . SER A 1 469 ? 25.5 -34.156 25.375 1 15.59 469 SER A C 1
ATOM 3519 O O . SER A 1 469 ? 24.891 -33.094 25.188 1 15.59 469 SER A O 1
ATOM 3521 N N . SER A 1 470 ? 24.938 -35.219 26.109 1 16.47 470 SER A N 1
ATOM 3522 C CA . SER A 1 470 ? 23.828 -36.156 26.391 1 16.47 470 SER A CA 1
ATOM 3523 C C . SER A 1 470 ? 22.859 -35.531 27.406 1 16.47 470 SER A C 1
ATOM 3525 O O . SER A 1 470 ? 21.703 -35.969 27.484 1 16.47 470 SER A O 1
ATOM 3527 N N . SER A 1 471 ? 23.219 -34.531 28.359 1 15.7 471 SER A N 1
ATOM 3528 C CA . SER A 1 471 ? 22.797 -35 29.672 1 15.7 471 SER A CA 1
ATOM 3529 C C . SER A 1 471 ? 21.281 -35 29.812 1 15.7 471 SER A C 1
ATOM 3531 O O . SER A 1 471 ? 20.609 -34.125 29.266 1 15.7 471 SER A O 1
ATOM 3533 N N . LEU A 1 472 ? 20.625 -36.125 30.453 1 17.59 472 LEU A N 1
ATOM 3534 C CA . LEU A 1 472 ? 19.516 -36.969 30.891 1 17.59 472 LEU A CA 1
ATOM 3535 C C . LEU A 1 472 ? 18.578 -36.188 31.828 1 17.59 472 LEU A C 1
ATOM 3537 O O . LEU A 1 472 ? 17.375 -36.125 31.594 1 17.59 472 LEU A O 1
ATOM 3541 N N . THR A 1 473 ? 18.516 -36.656 33.188 1 16.5 473 THR A N 1
ATOM 3542 C CA . THR A 1 473 ? 17.484 -37.188 34.062 1 16.5 473 THR A CA 1
ATOM 3543 C C . THR A 1 473 ? 16.969 -36.094 35 1 16.5 473 THR A C 1
ATOM 3545 O O . THR A 1 473 ? 15.758 -36.031 35.25 1 16.5 473 THR A O 1
ATOM 3548 N N . ALA A 1 474 ? 17.594 -35.375 36.094 1 17.19 474 ALA A N 1
ATOM 3549 C CA . ALA A 1 474 ? 17.328 -35.812 37.469 1 17.19 474 ALA A CA 1
ATOM 3550 C C . ALA A 1 474 ? 15.953 -35.344 37.938 1 17.19 474 ALA A C 1
ATOM 3552 O O . ALA A 1 474 ? 15.391 -34.406 37.375 1 17.19 474 ALA A O 1
ATOM 3553 N N . PRO A 1 475 ? 15.703 -35.531 39.469 1 17.33 475 PRO A N 1
ATOM 3554 C CA . PRO A 1 475 ? 14.961 -35.844 40.688 1 17.33 475 PRO A CA 1
ATOM 3555 C C . PRO A 1 475 ? 14.469 -34.594 41.438 1 17.33 475 PRO A C 1
ATOM 3557 O O . PRO A 1 475 ? 13.594 -34.688 42.281 1 17.33 475 PRO A O 1
ATOM 3560 N N . ALA A 1 476 ? 14.891 -33.312 41.438 1 18.25 476 ALA A N 1
ATOM 3561 C CA . ALA A 1 476 ? 14.758 -32.781 42.781 1 18.25 476 ALA A CA 1
ATOM 3562 C C . ALA A 1 476 ? 13.297 -32.781 43.25 1 18.25 476 ALA A C 1
ATOM 3564 O O . ALA A 1 476 ? 12.398 -32.469 42.469 1 18.25 476 ALA A O 1
ATOM 3565 N N . MET A 1 477 ? 13.094 -33.344 44.688 1 17.17 477 MET A N 1
ATOM 3566 C CA . MET A 1 477 ? 12.656 -33.594 46.062 1 17.17 477 MET A CA 1
ATOM 3567 C C . MET A 1 477 ? 12.312 -32.281 46.781 1 17.17 477 MET A C 1
ATOM 3569 O O . MET A 1 477 ? 12.688 -31.203 46.312 1 17.17 477 MET A O 1
ATOM 3573 N N . ASP A 1 478 ? 12.266 -32.312 48.25 1 18.77 478 ASP A N 1
ATOM 3574 C CA . ASP A 1 478 ? 11.82 -31.688 49.5 1 18.77 478 ASP A CA 1
ATOM 3575 C C . ASP A 1 478 ? 12.711 -30.5 49.844 1 18.77 478 ASP A C 1
ATOM 3577 O O . ASP A 1 478 ? 13.32 -30.469 50.906 1 18.77 478 ASP A O 1
ATOM 3581 N N . TRP A 1 479 ? 13.375 -29.594 49.25 1 16.19 479 TRP A N 1
ATOM 3582 C CA . TRP A 1 479 ? 14.391 -28.938 50.094 1 16.19 479 TRP A CA 1
ATOM 3583 C C . TRP A 1 479 ? 13.766 -28.328 51.344 1 16.19 479 TRP A C 1
ATOM 3585 O O . TRP A 1 479 ? 12.547 -28.125 51.406 1 16.19 479 TRP A O 1
ATOM 3595 N N . LEU A 1 480 ? 14.68 -27.656 52.156 1 17.14 480 LEU A N 1
ATOM 3596 C CA . LEU A 1 480 ? 15.086 -27.547 53.562 1 17.14 480 LEU A CA 1
ATOM 3597 C C . LEU A 1 480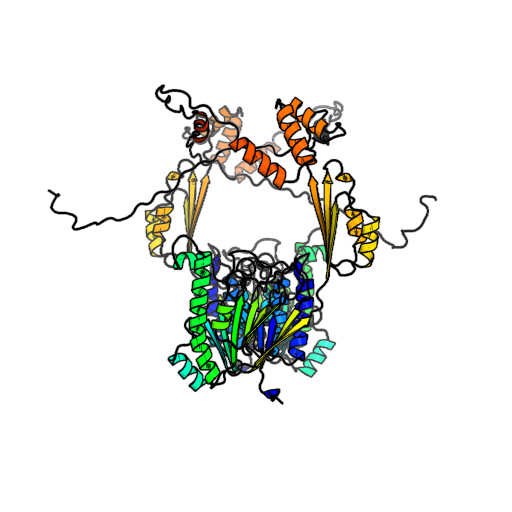 ? 14.023 -26.828 54.375 1 17.14 480 LEU A C 1
ATOM 3599 O O . LEU A 1 480 ? 13.148 -26.156 53.812 1 17.14 480 LEU A O 1
ATOM 3603 N N . THR A 1 481 ? 14.586 -26.609 55.625 1 19.34 481 THR A N 1
ATOM 3604 C CA . THR A 1 481 ? 14.555 -26.422 57.094 1 19.34 481 THR A CA 1
ATOM 3605 C C . THR A 1 481 ? 13.914 -25.078 57.438 1 19.34 481 THR A C 1
ATOM 3607 O O . THR A 1 481 ? 13.703 -24.234 56.562 1 19.34 481 THR A O 1
ATOM 3610 N N . ASP A 1 482 ? 14.727 -24.5 58.5 1 17.89 482 ASP A N 1
ATOM 3611 C CA . ASP A 1 482 ? 14.828 -23.875 59.812 1 17.89 482 ASP A CA 1
ATOM 3612 C C . ASP A 1 482 ? 14.719 -22.359 59.719 1 17.89 482 ASP A C 1
ATOM 3614 O O . ASP A 1 482 ? 14.828 -21.797 58.625 1 17.89 482 ASP A O 1
ATOM 3618 N N . ASP A 1 483 ? 15.648 -21.75 60.625 1 19.3 483 ASP A N 1
ATOM 3619 C CA . ASP A 1 483 ? 15.797 -20.656 61.562 1 19.3 483 ASP A CA 1
ATOM 3620 C C . ASP A 1 483 ? 16.219 -19.375 60.875 1 19.3 483 ASP A C 1
ATOM 3622 O O . ASP A 1 483 ? 15.609 -18.312 61.094 1 19.3 483 ASP A O 1
ATOM 3626 N N . LEU A 1 484 ? 17.609 -19.422 60.312 1 16.62 484 LEU A N 1
ATOM 3627 C CA . LEU A 1 484 ? 18.766 -18.984 61.094 1 16.62 484 LEU A CA 1
ATOM 3628 C C . LEU A 1 484 ? 18.875 -17.469 61.094 1 16.62 484 LEU A C 1
ATOM 3630 O O . LEU A 1 484 ? 19.328 -16.875 60.094 1 16.62 484 LEU A O 1
ATOM 3634 N N . PHE A 1 485 ? 18.031 -16.5 61.25 1 20.52 485 PHE A N 1
ATOM 3635 C CA . PHE A 1 485 ? 18.25 -15.773 62.5 1 20.52 485 PHE A CA 1
ATOM 3636 C C . PHE A 1 485 ? 18.156 -16.719 63.688 1 20.52 485 PHE A C 1
ATOM 3638 O O . PHE A 1 485 ? 17.516 -16.406 64.688 1 20.52 485 PHE A O 1
ATOM 3645 N N . ALA A 1 486 ? 18.344 -17.969 63.781 1 15.41 486 ALA A N 1
ATOM 3646 C CA . ALA A 1 486 ? 19.562 -18.703 64.062 1 15.41 486 ALA A CA 1
ATOM 3647 C C . ALA A 1 486 ? 20.516 -18.656 62.875 1 15.41 486 ALA A C 1
ATOM 3649 O O . ALA A 1 486 ? 20.078 -18.609 61.719 1 15.41 486 ALA A O 1
ATOM 3650 N N . MET B 1 1 ? -24.328 -35.469 -21.031 1 27.75 1 MET B N 1
ATOM 3651 C CA . MET B 1 1 ? -24.188 -34.094 -21.484 1 27.75 1 MET B CA 1
ATOM 3652 C C . MET B 1 1 ? -24.156 -33.156 -20.297 1 27.75 1 MET B C 1
ATOM 3654 O O . MET B 1 1 ? -25.156 -32.969 -19.594 1 27.75 1 MET B O 1
ATOM 3658 N N . HIS B 1 2 ? -23.141 -33.188 -19.422 1 37 2 HIS B N 1
ATOM 3659 C CA . HIS B 1 2 ? -22.984 -32.594 -18.094 1 37 2 HIS B CA 1
ATOM 3660 C C . HIS B 1 2 ? -23.375 -31.125 -18.094 1 37 2 HIS B C 1
ATOM 3662 O O . HIS B 1 2 ? -23.031 -30.375 -19.031 1 37 2 HIS B O 1
ATOM 3668 N N . ASN B 1 3 ? -24.5 -30.734 -17.609 1 40.53 3 ASN B N 1
ATOM 3669 C CA . ASN B 1 3 ? -25.062 -29.375 -17.672 1 40.53 3 ASN B CA 1
ATOM 3670 C C . ASN B 1 3 ? -24.016 -28.312 -17.375 1 40.53 3 ASN B C 1
ATOM 3672 O O . ASN B 1 3 ? -23.406 -28.312 -16.297 1 40.53 3 ASN B O 1
ATOM 3676 N N . GLU B 1 4 ? -23.266 -27.812 -18.281 1 48.44 4 GLU B N 1
ATOM 3677 C CA . GLU B 1 4 ? -22.344 -26.688 -18.312 1 48.44 4 GLU B CA 1
ATOM 3678 C C . GLU B 1 4 ? -22.703 -25.656 -17.25 1 48.44 4 GLU B C 1
ATOM 3680 O O . GLU B 1 4 ? -21.812 -25.016 -16.672 1 48.44 4 GLU B O 1
ATOM 3685 N N . GLY B 1 5 ? -23.938 -25.578 -16.891 1 56.47 5 GLY B N 1
ATOM 3686 C CA . GLY B 1 5 ? -24.5 -24.609 -15.961 1 56.47 5 GLY B CA 1
ATOM 3687 C C . GLY B 1 5 ? -24.125 -24.891 -14.516 1 56.47 5 GLY B C 1
ATOM 3688 O O . GLY B 1 5 ? -24.297 -24.031 -13.648 1 56.47 5 GLY B O 1
ATOM 3689 N N . ASP B 1 6 ? -23.531 -26.203 -14.156 1 76.62 6 ASP B N 1
ATOM 3690 C CA . ASP B 1 6 ? -23.375 -26.609 -12.766 1 76.62 6 ASP B CA 1
ATOM 3691 C C . ASP B 1 6 ? -21.938 -26.422 -12.297 1 76.62 6 ASP B C 1
ATOM 3693 O O . ASP B 1 6 ? -21.641 -26.625 -11.117 1 76.62 6 ASP B O 1
ATOM 3697 N N . SER B 1 7 ? -21 -26.031 -13.164 1 92.25 7 SER B N 1
ATOM 3698 C CA . SER B 1 7 ? -19.609 -25.953 -12.742 1 92.25 7 SER B CA 1
ATOM 3699 C C . SER B 1 7 ? -19.234 -24.516 -12.375 1 92.25 7 SER B C 1
ATOM 3701 O O . SER B 1 7 ? -19.797 -23.562 -12.93 1 92.25 7 SER B O 1
ATOM 3703 N N . LEU B 1 8 ? -18.453 -24.484 -11.391 1 96.81 8 LEU B N 1
ATOM 3704 C CA . LEU B 1 8 ? -17.875 -23.203 -10.984 1 96.81 8 LEU B CA 1
ATOM 3705 C C . LEU B 1 8 ? -16.609 -22.906 -11.781 1 96.81 8 LEU B C 1
ATOM 3707 O O . LEU B 1 8 ? -15.695 -23.734 -11.844 1 96.81 8 LEU B O 1
ATOM 3711 N N . LEU B 1 9 ? -16.547 -21.781 -12.469 1 98.44 9 LEU B N 1
ATOM 3712 C CA . LEU B 1 9 ? -15.359 -21.359 -13.203 1 98.44 9 LEU B CA 1
ATOM 3713 C C . LEU B 1 9 ? -14.461 -20.5 -12.32 1 98.44 9 LEU B C 1
ATOM 3715 O O . LEU B 1 9 ? -14.875 -19.453 -11.844 1 98.44 9 LEU B O 1
ATOM 3719 N N . VAL B 1 10 ? -13.234 -20.953 -12.117 1 98.75 10 VAL B N 1
ATOM 3720 C CA . VAL B 1 10 ? -12.312 -20.281 -11.219 1 98.75 10 VAL B CA 1
ATOM 3721 C C . VAL B 1 10 ? -11.023 -19.922 -11.969 1 98.75 10 VAL B C 1
ATOM 3723 O O . VAL B 1 10 ? -10.484 -20.75 -12.703 1 98.75 10 VAL B O 1
ATOM 3726 N N . ALA B 1 11 ? -10.562 -18.672 -11.844 1 98.94 11 ALA B N 1
ATOM 3727 C CA . ALA B 1 11 ? -9.266 -18.266 -12.367 1 98.94 11 ALA B CA 1
ATOM 3728 C C . ALA B 1 11 ? -8.18 -18.375 -11.305 1 98.94 11 ALA B C 1
ATOM 3730 O O . ALA B 1 11 ? -8.281 -17.766 -10.234 1 98.94 11 ALA B O 1
ATOM 3731 N N . HIS B 1 12 ? -7.152 -19.156 -11.617 1 98.94 12 HIS B N 1
ATOM 3732 C CA . HIS B 1 12 ? -6.074 -19.453 -10.68 1 98.94 12 HIS B CA 1
ATOM 3733 C C . HIS B 1 12 ? -4.758 -18.844 -11.148 1 98.94 12 HIS B C 1
ATOM 3735 O O . HIS B 1 12 ? -4.156 -19.328 -12.109 1 98.94 12 HIS B O 1
ATOM 3741 N N . PHE B 1 13 ? -4.312 -17.734 -10.422 1 98.94 13 PHE B N 1
ATOM 3742 C CA . PHE B 1 13 ? -3.062 -17.031 -10.68 1 98.94 13 PHE B CA 1
ATOM 3743 C C . PHE B 1 13 ? -2.035 -17.328 -9.602 1 98.94 13 PHE B C 1
ATOM 3745 O O . PHE B 1 13 ? -2.393 -17.547 -8.438 1 98.94 13 PHE B O 1
ATOM 3752 N N . SER B 1 14 ? -0.777 -17.312 -9.984 1 98.75 14 SER B N 1
ATOM 3753 C CA . SER B 1 14 ? 0.259 -17.516 -8.984 1 98.75 14 SER B CA 1
ATOM 3754 C C . SER B 1 14 ? 1.576 -16.875 -9.398 1 98.75 14 SER B C 1
ATOM 3756 O O . SER B 1 14 ? 1.803 -16.625 -10.586 1 98.75 14 SER B O 1
ATOM 3758 N N . ASP B 1 15 ? 2.381 -16.562 -8.359 1 98.62 15 ASP B N 1
ATOM 3759 C CA . ASP B 1 15 ? 3.754 -16.109 -8.57 1 98.62 15 ASP B CA 1
ATOM 3760 C C . ASP B 1 15 ? 3.803 -14.953 -9.555 1 98.62 15 ASP B C 1
ATOM 3762 O O . ASP B 1 15 ? 4.508 -15.016 -10.57 1 98.62 15 ASP B O 1
ATOM 3766 N N . LEU B 1 16 ? 3.105 -13.945 -9.164 1 98.94 16 LEU B N 1
ATOM 3767 C CA . LEU B 1 16 ? 3.002 -12.75 -9.992 1 98.94 16 LEU B CA 1
ATOM 3768 C C . LEU B 1 16 ? 4.305 -11.953 -9.969 1 98.94 16 LEU B C 1
ATOM 3770 O O . LEU B 1 16 ? 4.645 -11.289 -10.953 1 98.94 16 LEU B O 1
ATOM 3774 N N . HIS B 1 17 ? 4.93 -11.844 -8.891 1 98.69 17 HIS B N 1
ATOM 3775 C CA . HIS B 1 17 ? 6.27 -11.312 -8.688 1 98.69 17 HIS B CA 1
ATOM 3776 C C . HIS B 1 17 ? 6.352 -9.844 -9.109 1 98.69 17 HIS B C 1
ATOM 3778 O O . HIS B 1 17 ? 7.332 -9.422 -9.719 1 98.69 17 HIS B O 1
ATOM 3784 N N . TYR B 1 18 ? 5.379 -9.078 -8.812 1 98.75 18 TYR B N 1
ATOM 3785 C CA . TYR B 1 18 ? 5.43 -7.641 -9.062 1 98.75 18 TYR B CA 1
ATOM 3786 C C . TYR B 1 18 ? 6.598 -6.996 -8.328 1 98.75 18 TYR B C 1
ATOM 3788 O O . TYR B 1 18 ? 6.793 -7.234 -7.133 1 98.75 18 TYR B O 1
ATOM 3796 N N . SER B 1 19 ? 7.355 -6.191 -8.953 1 98.12 19 SER B N 1
ATOM 3797 C CA . SER B 1 19 ? 8.469 -5.371 -8.484 1 98.12 19 SER B CA 1
ATOM 3798 C C . SER B 1 19 ? 8.867 -4.328 -9.523 1 98.12 19 SER B C 1
ATOM 3800 O O . SER B 1 19 ? 8.422 -4.391 -10.672 1 98.12 19 SER B O 1
ATOM 3802 N N . PRO B 1 20 ? 9.625 -3.344 -9.094 1 96.44 20 PRO B N 1
ATOM 3803 C CA . PRO B 1 20 ? 10.07 -2.371 -10.094 1 96.44 20 PRO B CA 1
ATOM 3804 C C . PRO B 1 20 ? 10.789 -3.023 -11.273 1 96.44 20 PRO B C 1
ATOM 3806 O O . PRO B 1 20 ? 10.555 -2.652 -12.43 1 96.44 20 PRO B O 1
ATOM 3809 N N . GLY B 1 21 ? 11.578 -4.043 -11.055 1 95.38 21 GLY B N 1
ATOM 3810 C CA . GLY B 1 21 ? 12.328 -4.723 -12.102 1 95.38 21 GLY B CA 1
ATOM 3811 C C . GLY B 1 21 ? 11.453 -5.594 -12.984 1 95.38 21 GLY B C 1
ATOM 3812 O O . GLY B 1 21 ? 11.75 -5.785 -14.164 1 95.38 21 GLY B O 1
ATOM 3813 N N . HIS B 1 22 ? 10.344 -6.109 -12.43 1 97.38 22 HIS B N 1
ATOM 3814 C CA . HIS B 1 22 ? 9.492 -7.062 -13.141 1 97.38 22 HIS B CA 1
ATOM 3815 C C . HIS B 1 22 ? 8.211 -6.398 -13.625 1 97.38 22 HIS B C 1
ATOM 3817 O O . HIS B 1 22 ? 7.344 -7.059 -14.203 1 97.38 22 HIS B O 1
ATOM 3823 N N . LEU B 1 23 ? 8.062 -5.152 -13.398 1 98.19 23 LEU B N 1
ATOM 3824 C CA . LEU B 1 23 ? 6.777 -4.488 -13.57 1 98.19 23 LEU B CA 1
ATOM 3825 C C . LEU B 1 23 ? 6.258 -4.672 -14.992 1 98.19 23 LEU B C 1
ATOM 3827 O O . LEU B 1 23 ? 5.102 -5.055 -15.188 1 98.19 23 LEU B O 1
ATOM 3831 N N . ALA B 1 24 ? 7.051 -4.445 -15.938 1 97.5 24 ALA B N 1
ATOM 3832 C CA . ALA B 1 24 ? 6.605 -4.516 -17.328 1 97.5 24 ALA B CA 1
ATOM 3833 C C . ALA B 1 24 ? 6.082 -5.914 -17.656 1 97.5 24 ALA B C 1
ATOM 3835 O O . ALA B 1 24 ? 4.992 -6.059 -18.219 1 97.5 24 ALA B O 1
ATOM 3836 N N . GLU B 1 25 ? 6.84 -6.98 -17.359 1 98.19 25 GLU B N 1
ATOM 3837 C CA . GLU B 1 25 ? 6.473 -8.359 -17.656 1 98.19 25 GLU B CA 1
ATOM 3838 C C . GLU B 1 25 ? 5.27 -8.805 -16.828 1 98.19 25 GLU B C 1
ATOM 3840 O O . GLU B 1 25 ? 4.32 -9.391 -17.344 1 98.19 25 GLU B O 1
ATOM 3845 N N . ALA B 1 26 ? 5.305 -8.516 -15.547 1 98.75 26 ALA B N 1
ATOM 3846 C CA . ALA B 1 26 ? 4.234 -8.922 -14.641 1 98.75 26 ALA B CA 1
ATOM 3847 C C . ALA B 1 26 ? 2.902 -8.297 -15.055 1 98.75 26 ALA B C 1
ATOM 3849 O O . ALA B 1 26 ? 1.888 -8.992 -15.148 1 98.75 26 ALA B O 1
ATOM 3850 N N . ASP B 1 27 ? 2.945 -7.008 -15.312 1 98.69 27 ASP B N 1
ATOM 3851 C CA . ASP B 1 27 ? 1.707 -6.301 -15.617 1 98.69 27 ASP B CA 1
ATOM 3852 C C . ASP B 1 27 ? 1.179 -6.688 -17 1 98.69 27 ASP B C 1
ATOM 3854 O O . ASP B 1 27 ? -0.034 -6.754 -17.203 1 98.69 27 ASP B O 1
ATOM 3858 N N . ARG B 1 28 ? 2.051 -6.922 -17.906 1 98.19 28 ARG B N 1
ATOM 3859 C CA . ARG B 1 28 ? 1.665 -7.414 -19.219 1 98.19 28 ARG B CA 1
ATOM 3860 C C . ARG B 1 28 ? 0.939 -8.75 -19.125 1 98.19 28 ARG B C 1
ATOM 3862 O O . ARG B 1 28 ? -0.15 -8.914 -19.672 1 98.19 28 ARG B O 1
ATOM 3869 N N . CYS B 1 29 ? 1.496 -9.625 -18.469 1 98.88 29 CYS B N 1
ATOM 3870 C CA . CYS B 1 29 ? 0.979 -10.984 -18.375 1 98.88 29 CYS B CA 1
ATOM 3871 C C . CYS B 1 29 ? -0.251 -11.039 -17.484 1 98.88 29 CYS B C 1
ATOM 3873 O O . CYS B 1 29 ? -1.277 -11.609 -17.859 1 98.88 29 CYS B O 1
ATOM 3875 N N . PHE B 1 30 ? -0.198 -10.445 -16.297 1 98.94 30 PHE B N 1
ATOM 3876 C CA . PHE B 1 30 ? -1.34 -10.461 -15.383 1 98.94 30 PHE B CA 1
ATOM 3877 C C . PHE B 1 30 ? -2.496 -9.648 -15.953 1 98.94 30 PHE B C 1
ATOM 3879 O O . PHE B 1 30 ? -3.662 -10.016 -15.789 1 98.94 30 PHE B O 1
ATOM 3886 N N . GLY B 1 31 ? -2.17 -8.539 -16.578 1 98.88 31 GLY B N 1
ATOM 3887 C CA . GLY B 1 31 ? -3.209 -7.785 -17.25 1 98.88 31 GLY B CA 1
ATOM 3888 C C . GLY B 1 31 ? -3.971 -8.609 -18.281 1 98.88 31 GLY B C 1
ATOM 3889 O O . GLY B 1 31 ? -5.203 -8.609 -18.281 1 98.88 31 GLY B O 1
ATOM 3890 N N . PHE B 1 32 ? -3.293 -9.32 -19.078 1 98.88 32 PHE B N 1
ATOM 3891 C CA . PHE B 1 32 ? -3.92 -10.219 -20.047 1 98.88 32 PHE B CA 1
ATOM 3892 C C . PHE B 1 32 ? -4.785 -11.258 -19.344 1 98.88 32 PHE B C 1
ATOM 3894 O O . PHE B 1 32 ? -5.93 -11.492 -19.734 1 98.88 32 PHE B O 1
ATOM 3901 N N . ALA B 1 33 ? -4.199 -11.836 -18.391 1 98.94 33 ALA B N 1
ATOM 3902 C CA . ALA B 1 33 ? -4.887 -12.906 -17.672 1 98.94 33 ALA B CA 1
ATOM 3903 C C . ALA B 1 33 ? -6.191 -12.406 -17.062 1 98.94 33 ALA B C 1
ATOM 3905 O O . ALA B 1 33 ? -7.215 -13.086 -17.109 1 98.94 33 ALA B O 1
ATOM 3906 N N . VAL B 1 34 ? -6.109 -11.227 -16.438 1 98.94 34 VAL B N 1
ATOM 3907 C CA . VAL B 1 34 ? -7.281 -10.617 -15.812 1 98.94 34 VAL B CA 1
ATOM 3908 C C . VAL B 1 34 ? -8.359 -10.383 -16.859 1 98.94 34 VAL B C 1
ATOM 3910 O O . VAL B 1 34 ? -9.508 -10.781 -16.688 1 98.94 34 VAL B O 1
ATOM 3913 N N . ASP B 1 35 ? -7.996 -9.805 -17.938 1 98.81 35 ASP B N 1
ATOM 3914 C CA . ASP B 1 35 ? -8.945 -9.531 -19 1 98.81 35 ASP B CA 1
ATOM 3915 C C . ASP B 1 35 ? -9.562 -10.82 -19.531 1 98.81 35 ASP B C 1
ATOM 3917 O O . ASP B 1 35 ? -10.781 -10.891 -19.734 1 98.81 35 ASP B O 1
ATOM 3921 N N . ASP B 1 36 ? -8.758 -11.797 -19.703 1 98.88 36 ASP B N 1
ATOM 3922 C CA . ASP B 1 36 ? -9.219 -13.062 -20.266 1 98.88 36 ASP B CA 1
ATOM 3923 C C . ASP B 1 36 ? -10.156 -13.781 -19.297 1 98.88 36 ASP B C 1
ATOM 3925 O O . ASP B 1 36 ? -11.172 -14.344 -19.719 1 98.88 36 ASP B O 1
ATOM 3929 N N . ALA B 1 37 ? -9.773 -13.828 -18.062 1 98.88 37 ALA B N 1
ATOM 3930 C CA . ALA B 1 37 ? -10.609 -14.469 -17.047 1 98.88 37 ALA B CA 1
ATOM 3931 C C . ALA B 1 37 ? -11.992 -13.828 -16.969 1 98.88 37 ALA B C 1
ATOM 3933 O O . ALA B 1 37 ? -13.008 -14.523 -16.875 1 98.88 37 ALA B O 1
ATOM 3934 N N . ILE B 1 38 ? -12.039 -12.508 -16.969 1 98.69 38 ILE B N 1
ATOM 3935 C CA . ILE B 1 38 ? -13.305 -11.773 -16.938 1 98.69 38 ILE B CA 1
ATOM 3936 C C . ILE B 1 38 ? -14.117 -12.086 -18.188 1 98.69 38 ILE B C 1
ATOM 3938 O O . ILE B 1 38 ? -15.305 -12.422 -18.094 1 98.69 38 ILE B O 1
ATOM 3942 N N . ALA B 1 39 ? -13.477 -12.031 -19.312 1 98.56 39 ALA B N 1
ATOM 3943 C CA . ALA B 1 39 ? -14.148 -12.32 -20.578 1 98.56 39 ALA B CA 1
ATOM 3944 C C . ALA B 1 39 ? -14.641 -13.766 -20.625 1 98.56 39 ALA B C 1
ATOM 3946 O O . ALA B 1 39 ? -15.688 -14.055 -21.203 1 98.56 39 ALA B O 1
ATOM 3947 N N . GLY B 1 40 ? -13.891 -14.617 -19.969 1 98 40 GLY B N 1
ATOM 3948 C CA . GLY B 1 40 ? -14.227 -16.031 -19.969 1 98 40 GLY B CA 1
ATOM 3949 C C . GLY B 1 40 ? -15.305 -16.391 -18.969 1 98 40 GLY B C 1
ATOM 3950 O O . GLY B 1 40 ? -15.734 -17.531 -18.891 1 98 40 GLY B O 1
ATOM 3951 N N . GLY B 1 41 ? -15.672 -15.414 -18.141 1 97.62 41 GLY B N 1
ATOM 3952 C CA . GLY B 1 41 ? -16.797 -15.617 -17.234 1 97.62 41 GLY B CA 1
ATOM 3953 C C . GLY B 1 41 ? -16.406 -16.281 -15.93 1 97.62 41 GLY B C 1
ATOM 3954 O O . GLY B 1 41 ? -17.234 -16.906 -15.273 1 97.62 41 GLY B O 1
ATOM 3955 N N . CYS B 1 42 ? -15.156 -16.234 -15.609 1 98.44 42 CYS B N 1
ATOM 3956 C CA . CYS B 1 42 ? -14.766 -16.766 -14.312 1 98.44 42 CYS B CA 1
ATOM 3957 C C . CYS B 1 42 ? -15.547 -16.094 -13.188 1 98.44 42 CYS B C 1
ATOM 3959 O O . CYS B 1 42 ? -15.867 -14.914 -13.266 1 98.44 42 CYS B O 1
ATOM 3961 N N . GLN B 1 43 ? -15.781 -16.875 -12.148 1 98.25 43 GLN B N 1
ATOM 3962 C CA . GLN B 1 43 ? -16.672 -16.422 -11.094 1 98.25 43 GLN B CA 1
ATOM 3963 C C . GLN B 1 43 ? -15.898 -16.141 -9.805 1 98.25 43 GLN B C 1
ATOM 3965 O O . GLN B 1 43 ? -16.391 -15.469 -8.906 1 98.25 43 GLN B O 1
ATOM 3970 N N . VAL B 1 44 ? -14.734 -16.734 -9.656 1 98.69 44 VAL B N 1
ATOM 3971 C CA . VAL B 1 44 ? -13.859 -16.547 -8.5 1 98.69 44 VAL B CA 1
ATOM 3972 C C . VAL B 1 44 ? -12.406 -16.422 -8.969 1 98.69 44 VAL B C 1
ATOM 3974 O O . VAL B 1 44 ? -11.977 -17.172 -9.852 1 98.69 44 VAL B O 1
ATOM 3977 N N . GLY B 1 45 ? -11.695 -15.477 -8.453 1 98.88 45 GLY B N 1
ATOM 3978 C CA . GLY B 1 45 ? -10.258 -15.383 -8.68 1 98.88 45 GLY B CA 1
ATOM 3979 C C . GLY B 1 45 ? -9.438 -15.82 -7.48 1 98.88 45 GLY B C 1
ATOM 3980 O O . GLY B 1 45 ? -9.758 -15.484 -6.34 1 98.88 45 GLY B O 1
ATOM 3981 N N . VAL B 1 46 ? -8.391 -16.594 -7.723 1 98.94 46 VAL B N 1
ATOM 3982 C CA . VAL B 1 46 ? -7.488 -17.062 -6.668 1 98.94 46 VAL B CA 1
ATOM 3983 C C . VAL B 1 46 ? -6.047 -16.703 -7.031 1 98.94 46 VAL B C 1
ATOM 3985 O O . VAL B 1 46 ? -5.578 -17.047 -8.125 1 98.94 46 VAL B O 1
ATOM 3988 N N . VAL B 1 47 ? -5.395 -15.961 -6.203 1 98.94 47 VAL B N 1
ATOM 3989 C CA . VAL B 1 47 ? -3.951 -15.773 -6.277 1 98.94 47 VAL B CA 1
ATOM 3990 C C . VAL B 1 47 ? -3.266 -16.609 -5.195 1 98.94 47 VAL B C 1
ATOM 3992 O O . VAL B 1 47 ? -3.389 -16.312 -4.004 1 98.94 47 VAL B O 1
ATOM 3995 N N . SER B 1 48 ? -2.494 -17.609 -5.586 1 98.81 48 SER B N 1
ATOM 3996 C CA . SER B 1 48 ? -2.029 -18.594 -4.621 1 98.81 48 SER B CA 1
ATOM 3997 C C . SER B 1 48 ? -0.62 -18.266 -4.133 1 98.81 48 SER B C 1
ATOM 3999 O O . SER B 1 48 ? 0.187 -19.172 -3.908 1 98.81 48 SER B O 1
ATOM 4001 N N . GLY B 1 49 ? -0.263 -16.969 -4.051 1 98.25 49 GLY B N 1
ATOM 4002 C CA . GLY B 1 49 ? 0.95 -16.578 -3.348 1 98.25 49 GLY B CA 1
ATOM 4003 C C . GLY B 1 49 ? 1.976 -15.922 -4.246 1 98.25 49 GLY B C 1
ATOM 4004 O O . GLY B 1 49 ? 1.875 -15.992 -5.473 1 98.25 49 GLY B O 1
ATOM 4005 N N . ASP B 1 50 ? 2.898 -15.18 -3.557 1 98.31 50 ASP B N 1
ATOM 4006 C CA . ASP B 1 50 ? 4.027 -14.477 -4.164 1 98.31 50 ASP B CA 1
ATOM 4007 C C . ASP B 1 50 ? 3.551 -13.461 -5.199 1 98.31 50 ASP B C 1
ATOM 4009 O O . ASP B 1 50 ? 4.027 -13.461 -6.336 1 98.31 50 ASP B O 1
ATOM 4013 N N . SER B 1 51 ? 2.678 -12.664 -4.777 1 98.75 51 SER B N 1
ATOM 4014 C CA . SER B 1 51 ? 2.186 -11.562 -5.598 1 98.75 51 SER B CA 1
ATOM 4015 C C . SER B 1 51 ? 3.293 -10.555 -5.898 1 98.75 51 SER B C 1
ATOM 4017 O O . SER B 1 51 ? 3.299 -9.93 -6.957 1 98.75 51 SER B O 1
ATOM 4019 N N . THR B 1 52 ? 4.191 -10.445 -4.973 1 98.56 52 THR B N 1
ATOM 4020 C CA . THR B 1 52 ? 5.34 -9.562 -5.152 1 98.56 52 THR B CA 1
ATOM 4021 C C . THR B 1 52 ? 6.641 -10.359 -5.18 1 98.56 52 THR B C 1
ATOM 4023 O O . THR B 1 52 ? 6.68 -11.508 -4.727 1 98.56 52 THR B O 1
ATOM 4026 N N . ASP B 1 53 ? 7.684 -9.703 -5.742 1 97.94 53 ASP B N 1
ATOM 4027 C CA . ASP B 1 53 ? 8.961 -10.383 -5.883 1 97.94 53 ASP B CA 1
ATOM 4028 C C . ASP B 1 53 ? 9.812 -10.234 -4.621 1 97.94 53 ASP B C 1
ATOM 4030 O O . ASP B 1 53 ? 10.617 -11.109 -4.301 1 97.94 53 ASP B O 1
ATOM 4034 N N . HIS B 1 54 ? 9.734 -9.172 -4 1 96.81 54 HIS B N 1
ATOM 4035 C CA . HIS B 1 54 ? 10.367 -8.82 -2.736 1 96.81 54 HIS B CA 1
ATOM 4036 C C . HIS B 1 54 ? 9.594 -7.715 -2.023 1 96.81 54 HIS B C 1
ATOM 4038 O O . HIS B 1 54 ? 8.547 -7.273 -2.5 1 96.81 54 HIS B O 1
ATOM 4044 N N . ARG B 1 55 ? 10.094 -7.422 -0.926 1 95.25 55 ARG B N 1
ATOM 4045 C CA . ARG B 1 55 ? 9.469 -6.332 -0.187 1 95.25 55 ARG B CA 1
ATOM 4046 C C . ARG B 1 55 ? 9.344 -5.082 -1.054 1 95.25 55 ARG B C 1
ATOM 4048 O O . ARG B 1 55 ? 10.273 -4.742 -1.795 1 95.25 55 ARG B O 1
ATOM 4055 N N . LEU B 1 56 ? 8.195 -4.441 -1.004 1 96.31 56 LEU B N 1
ATOM 4056 C CA . LEU B 1 56 ? 7.945 -3.238 -1.787 1 96.31 56 LEU B CA 1
ATOM 4057 C C . LEU B 1 56 ? 7.672 -2.043 -0.878 1 96.31 56 LEU B C 1
ATOM 4059 O O . LEU B 1 56 ? 7.043 -2.189 0.174 1 96.31 56 LEU B O 1
ATOM 4063 N N . ASP B 1 57 ? 8.102 -0.885 -1.405 1 95.38 57 ASP B N 1
ATOM 4064 C CA . ASP B 1 57 ? 7.672 0.365 -0.785 1 95.38 57 ASP B CA 1
ATOM 4065 C C . ASP B 1 57 ? 6.23 0.699 -1.162 1 95.38 57 ASP B C 1
ATOM 4067 O O . ASP B 1 57 ? 5.758 0.312 -2.232 1 95.38 57 ASP B O 1
ATOM 4071 N N . ALA B 1 58 ? 5.551 1.459 -0.337 1 95.12 58 ALA B N 1
ATOM 4072 C CA . ALA B 1 58 ? 4.16 1.841 -0.551 1 95.12 58 ALA B CA 1
ATOM 4073 C C . ALA B 1 58 ? 4.008 2.689 -1.81 1 95.12 58 ALA B C 1
ATOM 4075 O O . ALA B 1 58 ? 2.961 2.672 -2.459 1 95.12 58 ALA B O 1
ATOM 4076 N N . HIS B 1 59 ? 5.051 3.432 -2.141 1 96 59 HIS B N 1
ATOM 4077 C CA . HIS B 1 59 ? 4.934 4.391 -3.232 1 96 59 HIS B CA 1
ATOM 4078 C C . HIS B 1 59 ? 5.316 3.76 -4.566 1 96 59 HIS B C 1
ATOM 4080 O O . HIS B 1 59 ? 5.227 4.402 -5.613 1 96 59 HIS B O 1
ATOM 4086 N N . THR B 1 60 ? 5.699 2.527 -4.594 1 96 60 THR B N 1
ATOM 4087 C CA . THR B 1 60 ? 6.219 1.913 -5.809 1 96 60 THR B CA 1
ATOM 4088 C C . THR B 1 60 ? 5.105 1.726 -6.836 1 96 60 THR B C 1
ATOM 4090 O O . THR B 1 60 ? 4.023 1.236 -6.508 1 96 60 THR B O 1
ATOM 4093 N N . PRO B 1 61 ? 5.391 2 -8.062 1 97.19 61 PRO B N 1
ATOM 4094 C CA . PRO B 1 61 ? 4.395 1.781 -9.117 1 97.19 61 PRO B CA 1
ATOM 4095 C C . PRO B 1 61 ? 3.982 0.317 -9.242 1 97.19 61 PRO B C 1
ATOM 4097 O O . PRO B 1 61 ? 2.857 0.023 -9.656 1 97.19 61 PRO B O 1
ATOM 4100 N N . ALA B 1 62 ? 4.852 -0.582 -8.891 1 98.12 62 ALA B N 1
ATOM 4101 C CA . ALA B 1 62 ? 4.547 -2.006 -8.992 1 98.12 62 ALA B CA 1
ATOM 4102 C C . ALA B 1 62 ? 3.383 -2.385 -8.078 1 98.12 62 ALA B C 1
ATOM 4104 O O . ALA B 1 62 ? 2.506 -3.16 -8.469 1 98.12 62 ALA B O 1
ATOM 4105 N N . LEU B 1 63 ? 3.41 -1.831 -6.895 1 97.69 63 LEU B N 1
ATOM 4106 C CA . LEU B 1 63 ? 2.336 -2.123 -5.953 1 97.69 63 LEU B CA 1
ATOM 4107 C C . LEU B 1 63 ? 1.006 -1.573 -6.457 1 97.69 63 LEU B C 1
ATOM 4109 O O . LEU B 1 63 ? -0.019 -2.254 -6.391 1 97.69 63 LEU B O 1
ATOM 4113 N N . SER B 1 64 ? 1.067 -0.378 -6.945 1 97.25 64 SER B N 1
ATOM 4114 C CA . SER B 1 64 ? -0.142 0.251 -7.465 1 97.25 64 SER B CA 1
ATOM 4115 C C . SER B 1 64 ? -0.688 -0.513 -8.672 1 97.25 64 SER B C 1
ATOM 4117 O O . SER B 1 64 ? -1.902 -0.677 -8.805 1 97.25 64 SER B O 1
ATOM 4119 N N . ALA B 1 65 ? 0.191 -0.946 -9.523 1 98.44 65 ALA B N 1
ATOM 4120 C CA . ALA B 1 65 ? -0.226 -1.713 -10.695 1 98.44 65 ALA B CA 1
ATOM 4121 C C . ALA B 1 65 ? -0.887 -3.025 -10.281 1 98.44 65 ALA B C 1
ATOM 4123 O O . ALA B 1 65 ? -1.936 -3.393 -10.82 1 98.44 65 ALA B O 1
ATOM 4124 N N . LEU B 1 66 ? -0.268 -3.707 -9.398 1 98.69 66 LEU B N 1
ATOM 4125 C CA . LEU B 1 66 ? -0.843 -4.941 -8.875 1 98.69 66 LEU B CA 1
ATOM 4126 C C . LEU B 1 66 ? -2.236 -4.695 -8.305 1 98.69 66 LEU B C 1
ATOM 4128 O O . LEU B 1 66 ? -3.18 -5.422 -8.625 1 98.69 66 LEU B O 1
ATOM 4132 N N . ALA B 1 67 ? -2.346 -3.697 -7.492 1 98.31 67 ALA B N 1
ATOM 4133 C CA . ALA B 1 67 ? -3.615 -3.367 -6.852 1 98.31 67 ALA B CA 1
ATOM 4134 C C . ALA B 1 67 ? -4.688 -3.049 -7.887 1 98.31 67 ALA B C 1
ATOM 4136 O O . ALA B 1 67 ? -5.844 -3.449 -7.738 1 98.31 67 ALA B O 1
ATOM 4137 N N . ARG B 1 68 ? -4.336 -2.381 -8.914 1 98.19 68 ARG B N 1
ATOM 4138 C CA . ARG B 1 68 ? -5.285 -2.023 -9.961 1 98.19 68 ARG B CA 1
ATOM 4139 C C . ARG B 1 68 ? -5.82 -3.27 -10.664 1 98.19 68 ARG B C 1
ATOM 4141 O O . ARG B 1 68 ? -7.012 -3.352 -10.969 1 98.19 68 ARG B O 1
ATOM 4148 N N . ARG B 1 69 ? -4.941 -4.195 -10.922 1 98.75 69 ARG B N 1
ATOM 4149 C CA . ARG B 1 69 ? -5.367 -5.426 -11.578 1 98.75 69 ARG B CA 1
ATOM 4150 C C . ARG B 1 69 ? -6.301 -6.234 -10.688 1 98.75 69 ARG B C 1
ATOM 4152 O O . ARG B 1 69 ? -7.312 -6.762 -11.148 1 98.75 69 ARG B O 1
ATOM 4159 N N . VAL B 1 70 ? -5.965 -6.328 -9.414 1 98.75 70 VAL B N 1
ATOM 4160 C CA . VAL B 1 70 ? -6.82 -7.051 -8.477 1 98.75 70 VAL B CA 1
ATOM 4161 C C . VAL B 1 70 ? -8.164 -6.344 -8.359 1 98.75 70 VAL B C 1
ATOM 4163 O O . VAL B 1 70 ? -9.219 -6.992 -8.352 1 98.75 70 VAL B O 1
ATOM 4166 N N . HIS B 1 71 ? -8.094 -5.031 -8.266 1 98.25 71 HIS B N 1
ATOM 4167 C CA . HIS B 1 71 ? -9.312 -4.23 -8.203 1 98.25 71 HIS B CA 1
ATOM 4168 C C . HIS B 1 71 ? -10.195 -4.484 -9.43 1 98.25 71 HIS B C 1
ATOM 4170 O O . HIS B 1 71 ? -11.414 -4.605 -9.297 1 98.25 71 HIS B O 1
ATOM 4176 N N . GLN B 1 72 ? -9.625 -4.57 -10.562 1 98.25 72 GLN B N 1
ATOM 4177 C CA . GLN B 1 72 ? -10.352 -4.867 -11.797 1 98.25 72 GLN B CA 1
ATOM 4178 C C . GLN B 1 72 ? -11.07 -6.207 -11.711 1 98.25 72 GLN B C 1
ATOM 4180 O O . GLN B 1 72 ? -12.227 -6.324 -12.117 1 98.25 72 GLN B O 1
ATOM 4185 N N . LEU B 1 73 ? -10.43 -7.172 -11.164 1 98.5 73 LEU B N 1
ATOM 4186 C CA . LEU B 1 73 ? -11.039 -8.484 -10.977 1 98.5 73 LEU B CA 1
ATOM 4187 C C . LEU B 1 73 ? -12.258 -8.398 -10.07 1 98.5 73 LEU B C 1
ATOM 4189 O O . LEU B 1 73 ? -13.289 -9.023 -10.344 1 98.5 73 LEU B O 1
ATOM 4193 N N . THR B 1 74 ? -12.18 -7.582 -9 1 97.81 74 THR B N 1
ATOM 4194 C CA . THR B 1 74 ? -13.211 -7.539 -7.973 1 97.81 74 THR B CA 1
ATOM 4195 C C . THR B 1 74 ? -14.469 -6.848 -8.492 1 97.81 74 THR B C 1
ATOM 4197 O O . THR B 1 74 ? -15.539 -6.938 -7.875 1 97.81 74 THR B O 1
ATOM 4200 N N . ALA B 1 75 ? -14.359 -6.156 -9.594 1 96.5 75 ALA B N 1
ATOM 4201 C CA . ALA B 1 75 ? -15.547 -5.609 -10.234 1 96.5 75 ALA B CA 1
ATOM 4202 C C . ALA B 1 75 ? -16.438 -6.719 -10.789 1 96.5 75 ALA B C 1
ATOM 4204 O O . ALA B 1 75 ? -17.625 -6.512 -11.031 1 96.5 75 ALA B O 1
ATOM 4205 N N . ARG B 1 76 ? -15.82 -7.93 -10.914 1 97.56 76 ARG B N 1
ATOM 4206 C CA . ARG B 1 76 ? -16.562 -8.969 -11.617 1 97.56 76 ARG B CA 1
ATOM 4207 C C . ARG B 1 76 ? -16.641 -10.242 -10.781 1 97.56 76 ARG B C 1
ATOM 4209 O O . ARG B 1 76 ? -17.547 -11.062 -10.984 1 97.56 76 ARG B O 1
ATOM 4216 N N . MET B 1 77 ? -15.758 -10.367 -9.828 1 98.06 77 MET B N 1
ATOM 4217 C CA . MET B 1 77 ? -15.742 -11.609 -9.07 1 98.06 77 MET B CA 1
ATOM 4218 C C . MET B 1 77 ? -15.039 -11.422 -7.734 1 98.06 77 MET B C 1
ATOM 4220 O O . MET B 1 77 ? -14.172 -10.555 -7.598 1 98.06 77 MET B O 1
ATOM 4224 N N . PRO B 1 78 ? -15.398 -12.242 -6.664 1 98.56 78 PRO B N 1
ATOM 4225 C CA . PRO B 1 78 ? -14.594 -12.273 -5.438 1 98.56 78 PRO B CA 1
ATOM 4226 C C . PRO B 1 78 ? -13.188 -12.828 -5.664 1 98.56 78 PRO B C 1
ATOM 4228 O O . PRO B 1 78 ? -12.984 -13.664 -6.543 1 98.56 78 PRO B O 1
ATOM 4231 N N . VAL B 1 79 ? -12.219 -12.312 -4.906 1 98.88 79 VAL B N 1
ATOM 4232 C CA . VAL B 1 79 ? -10.828 -12.711 -5.102 1 98.88 79 VAL B CA 1
ATOM 4233 C C . VAL B 1 79 ? -10.242 -13.195 -3.777 1 98.88 79 VAL B C 1
ATOM 4235 O O . VAL B 1 79 ? -10.383 -12.531 -2.748 1 98.88 79 VAL B O 1
ATOM 4238 N N . LEU B 1 80 ? -9.672 -14.383 -3.734 1 98.94 80 LEU B N 1
ATOM 4239 C CA . LEU B 1 80 ? -8.891 -14.883 -2.607 1 98.94 80 LEU B CA 1
ATOM 4240 C C . LEU B 1 80 ? -7.395 -14.758 -2.881 1 98.94 80 LEU B C 1
ATOM 4242 O O . LEU B 1 80 ? -6.898 -15.281 -3.883 1 98.94 80 LEU B O 1
ATOM 4246 N N . MET B 1 81 ? -6.707 -14 -2.055 1 98.88 81 MET B N 1
ATOM 4247 C CA . MET B 1 81 ? -5.254 -13.883 -2.143 1 98.88 81 MET B CA 1
ATOM 4248 C C . MET B 1 81 ? -4.578 -14.617 -0.986 1 98.88 81 MET B C 1
ATOM 4250 O O . MET B 1 81 ? -4.844 -14.312 0.18 1 98.88 81 MET B O 1
ATOM 4254 N N . LEU B 1 82 ? -3.707 -15.508 -1.316 1 98.75 82 LEU B N 1
ATOM 4255 C CA . LEU B 1 82 ? -2.994 -16.297 -0.312 1 98.75 82 LEU B CA 1
ATOM 4256 C C . LEU B 1 82 ? -1.619 -15.695 -0.033 1 98.75 82 LEU B C 1
ATOM 4258 O O . LEU B 1 82 ? -0.893 -15.336 -0.962 1 98.75 82 LEU B O 1
ATOM 4262 N N . GLN B 1 83 ? -1.247 -15.617 1.237 1 97.5 83 GLN B N 1
ATOM 4263 C CA . GLN B 1 83 ? 0.106 -15.242 1.634 1 97.5 83 GLN B CA 1
ATOM 4264 C C . GLN B 1 83 ? 1.134 -16.234 1.08 1 97.5 83 GLN B C 1
ATOM 4266 O O . GLN B 1 83 ? 1.051 -17.438 1.335 1 97.5 83 GLN B O 1
ATOM 4271 N N . GLY B 1 84 ? 2.072 -15.703 0.275 1 97.25 84 GLY B N 1
ATOM 4272 C CA . GLY B 1 84 ? 3.154 -16.516 -0.265 1 97.25 84 GLY B CA 1
ATOM 4273 C C . GLY B 1 84 ? 4.375 -16.547 0.634 1 97.25 84 GLY B C 1
ATOM 4274 O O . GLY B 1 84 ? 4.254 -16.453 1.857 1 97.25 84 GLY B O 1
ATOM 4275 N N . THR B 1 85 ? 5.543 -16.734 0.032 1 95.31 85 THR B N 1
ATOM 4276 C CA . THR B 1 85 ? 6.777 -16.797 0.801 1 95.31 85 THR B CA 1
ATOM 4277 C C . THR B 1 85 ? 7.105 -15.453 1.431 1 95.31 85 THR B C 1
ATOM 4279 O O . THR B 1 85 ? 6.93 -14.406 0.799 1 95.31 85 THR B O 1
ATOM 4282 N N . TYR B 1 86 ? 7.664 -15.453 2.656 1 92.88 86 TYR B N 1
ATOM 4283 C CA . TYR B 1 86 ? 7.883 -14.227 3.42 1 92.88 86 TYR B CA 1
ATOM 4284 C C . TYR B 1 86 ? 8.992 -13.391 2.799 1 92.88 86 TYR B C 1
ATOM 4286 O O . TYR B 1 86 ? 9 -12.164 2.93 1 92.88 86 TYR B O 1
ATOM 4294 N N . SER B 1 87 ? 9.906 -14.039 2.115 1 92.69 87 SER B N 1
ATOM 4295 C CA . SER B 1 87 ? 10.969 -13.289 1.453 1 92.69 87 SER B CA 1
ATOM 4296 C C . SER B 1 87 ? 10.422 -12.453 0.305 1 92.69 87 SER B C 1
ATOM 4298 O O . SER B 1 87 ? 10.953 -11.375 0.008 1 92.69 87 SER B O 1
ATOM 4300 N N . HIS B 1 88 ? 9.367 -12.945 -0.341 1 94.25 88 HIS B N 1
ATOM 4301 C CA . HIS B 1 88 ? 8.727 -12.242 -1.443 1 94.25 88 HIS B CA 1
ATOM 4302 C C . HIS B 1 88 ? 7.699 -11.234 -0.93 1 94.25 88 HIS B C 1
ATOM 4304 O O . HIS B 1 88 ? 7.641 -10.102 -1.414 1 94.25 88 HIS B O 1
ATOM 4310 N N . GLU B 1 89 ? 7.062 -11.609 -0.02 1 94.25 89 GLU B N 1
ATOM 4311 C CA . GLU B 1 89 ? 5.926 -10.844 0.475 1 94.25 89 GLU B CA 1
ATOM 4312 C C . GLU B 1 89 ? 5.836 -10.906 1.997 1 94.25 89 GLU B C 1
ATOM 4314 O O . GLU B 1 89 ? 5.059 -11.695 2.545 1 94.25 89 GLU B O 1
ATOM 4319 N N . PRO B 1 90 ? 6.551 -10.094 2.656 1 94.19 90 PRO B N 1
ATOM 4320 C CA . PRO B 1 90 ? 6.484 -10.062 4.117 1 94.19 90 PRO B CA 1
ATOM 4321 C C . PRO B 1 90 ? 5.051 -9.969 4.641 1 94.19 90 PRO B C 1
ATOM 4323 O O . PRO B 1 90 ? 4.191 -9.375 3.988 1 94.19 90 PRO B O 1
ATOM 4326 N N . PRO B 1 91 ? 4.855 -10.617 5.859 1 93.19 91 PRO B N 1
ATOM 4327 C CA . PRO B 1 91 ? 3.512 -10.555 6.438 1 93.19 91 PRO B CA 1
ATOM 4328 C C . PRO B 1 91 ? 2.982 -9.125 6.535 1 93.19 91 PRO B C 1
ATOM 4330 O O . PRO B 1 91 ? 3.699 -8.227 6.984 1 93.19 91 PRO B O 1
ATOM 4333 N N . GLY B 1 92 ? 1.807 -8.922 6.098 1 95.5 92 GLY B N 1
ATOM 4334 C CA . GLY B 1 92 ? 1.182 -7.613 6.102 1 95.5 92 GLY B CA 1
ATOM 4335 C C . GLY B 1 92 ? 1.145 -6.965 4.727 1 95.5 92 GLY B C 1
ATOM 4336 O O . GLY B 1 92 ? 0.418 -5.992 4.512 1 95.5 92 GLY B O 1
ATOM 4337 N N . THR B 1 93 ? 1.876 -7.449 3.783 1 96.5 93 THR B N 1
ATOM 4338 C CA . THR B 1 93 ? 1.968 -6.879 2.443 1 96.5 93 THR B CA 1
ATOM 4339 C C . THR B 1 93 ? 0.594 -6.832 1.781 1 96.5 93 THR B C 1
ATOM 4341 O O . THR B 1 93 ? 0.266 -5.867 1.086 1 96.5 93 THR B O 1
ATOM 4344 N N . LEU B 1 94 ? -0.231 -7.832 2.057 1 97.44 94 LEU B N 1
ATOM 4345 C CA . LEU B 1 94 ? -1.501 -7.973 1.352 1 97.44 94 LEU B CA 1
ATOM 4346 C C . LEU B 1 94 ? -2.629 -7.297 2.125 1 97.44 94 LEU B C 1
ATOM 4348 O O . LEU B 1 94 ? -3.777 -7.293 1.679 1 97.44 94 LEU B O 1
ATOM 4352 N N . ASP B 1 95 ? -2.355 -6.676 3.24 1 96.19 95 ASP B N 1
ATOM 4353 C CA . ASP B 1 95 ? -3.385 -6.152 4.133 1 96.19 95 ASP B CA 1
ATOM 4354 C C . ASP B 1 95 ? -4.25 -5.109 3.424 1 96.19 95 ASP B C 1
ATOM 4356 O O . ASP B 1 95 ? -5.477 -5.125 3.547 1 96.19 95 ASP B O 1
ATOM 4360 N N . LEU B 1 96 ? -3.615 -4.281 2.656 1 95.31 96 LEU B N 1
ATOM 4361 C CA . LEU B 1 96 ? -4.348 -3.195 2.012 1 95.31 96 LEU B CA 1
ATOM 4362 C C . LEU B 1 96 ? -5.309 -3.738 0.958 1 95.31 96 LEU B C 1
ATOM 4364 O O . LEU B 1 96 ? -6.309 -3.096 0.635 1 95.31 96 LEU B O 1
ATOM 4368 N N . PHE B 1 97 ? -5.004 -4.875 0.419 1 97.62 97 PHE B N 1
ATOM 4369 C CA . PHE B 1 97 ? -5.824 -5.449 -0.641 1 97.62 97 PHE B CA 1
ATOM 4370 C C . PHE B 1 97 ? -7.199 -5.84 -0.111 1 97.62 97 PHE B C 1
ATOM 4372 O O . PHE B 1 97 ? -8.164 -5.906 -0.872 1 97.62 97 PHE B O 1
ATOM 4379 N N . ARG B 1 98 ? -7.34 -6.012 1.212 1 97.12 98 ARG B N 1
ATOM 4380 C CA . ARG B 1 98 ? -8.625 -6.309 1.837 1 97.12 98 ARG B CA 1
ATOM 4381 C C . ARG B 1 98 ? -9.617 -5.172 1.609 1 97.12 98 ARG B C 1
ATOM 4383 O O . ARG B 1 98 ? -10.828 -5.383 1.677 1 97.12 98 ARG B O 1
ATOM 4390 N N . LEU B 1 99 ? -9.055 -3.988 1.3 1 97 99 LEU B N 1
ATOM 4391 C CA . LEU B 1 99 ? -9.883 -2.789 1.288 1 97 99 LEU B CA 1
ATOM 4392 C C . LEU B 1 99 ? -10.18 -2.346 -0.141 1 97 99 LEU B C 1
ATOM 4394 O O . LEU B 1 99 ? -10.93 -1.389 -0.357 1 97 99 LEU B O 1
ATOM 4398 N N . ILE B 1 100 ? -9.648 -3.025 -1.137 1 95.81 100 ILE B N 1
ATOM 4399 C CA . ILE B 1 100 ? -9.711 -2.453 -2.477 1 95.81 100 ILE B CA 1
ATOM 4400 C C . ILE B 1 100 ? -10.844 -3.109 -3.266 1 95.81 100 ILE B C 1
ATOM 4402 O O . ILE B 1 100 ? -10.922 -2.959 -4.488 1 95.81 100 ILE B O 1
ATOM 4406 N N . GLY B 1 101 ? -11.75 -3.771 -2.576 1 91.19 101 GLY B N 1
ATOM 4407 C CA . GLY B 1 101 ? -12.875 -4.395 -3.252 1 91.19 101 GLY B CA 1
ATOM 4408 C C . GLY B 1 101 ? -13.805 -3.395 -3.916 1 91.19 101 GLY B C 1
ATOM 4409 O O . GLY B 1 101 ? -14.055 -2.318 -3.371 1 91.19 101 GLY B O 1
ATOM 4410 N N . ALA B 1 102 ? -14.266 -3.762 -5.012 1 92.5 102 ALA B N 1
ATOM 4411 C CA . ALA B 1 102 ? -15.281 -2.969 -5.703 1 92.5 102 ALA B CA 1
ATOM 4412 C C . ALA B 1 102 ? -16.672 -3.541 -5.469 1 92.5 102 ALA B C 1
ATOM 4414 O O . ALA B 1 102 ? -17.203 -3.469 -4.355 1 92.5 102 ALA B O 1
ATOM 4415 N N . GLN B 1 103 ? -17.156 -4.312 -6.43 1 93.75 103 GLN B N 1
ATOM 4416 C CA . GLN B 1 103 ? -18.453 -4.98 -6.27 1 93.75 103 GLN B CA 1
ATOM 4417 C C . GLN B 1 103 ? -18.312 -6.223 -5.395 1 93.75 103 GLN B C 1
ATOM 4419 O O . GLN B 1 103 ? -19.25 -6.594 -4.688 1 93.75 103 GLN B O 1
ATOM 4424 N N . TYR B 1 104 ? -17.141 -6.84 -5.488 1 96.81 104 TYR B N 1
ATOM 4425 C CA . TYR B 1 104 ? -16.875 -8.047 -4.715 1 96.81 104 TYR B CA 1
ATOM 4426 C C . TYR B 1 104 ? -15.672 -7.855 -3.805 1 96.81 104 TYR B C 1
ATOM 4428 O O . TYR B 1 104 ? -14.805 -7.016 -4.078 1 96.81 104 TYR B O 1
ATOM 4436 N N . PRO B 1 105 ? -15.539 -8.641 -2.768 1 97.44 105 PRO B N 1
ATOM 4437 C CA . PRO B 1 105 ? -14.461 -8.469 -1.793 1 97.44 105 PRO B CA 1
ATOM 4438 C C . PRO B 1 105 ? -13.188 -9.211 -2.191 1 97.44 105 PRO B C 1
ATOM 4440 O O . PRO B 1 105 ? -13.227 -10.117 -3.025 1 97.44 105 PRO B O 1
ATOM 4443 N N . VAL B 1 106 ? -12.109 -8.75 -1.623 1 98.5 106 VAL B N 1
ATOM 4444 C CA . VAL B 1 106 ? -10.852 -9.492 -1.603 1 98.5 106 VAL B CA 1
ATOM 4445 C C . VAL B 1 106 ? -10.656 -10.141 -0.235 1 98.5 106 VAL B C 1
ATOM 4447 O O . VAL B 1 106 ? -10.781 -9.477 0.798 1 98.5 106 VAL B O 1
ATOM 4450 N N . TYR B 1 107 ? -10.414 -11.383 -0.206 1 98.75 107 TYR B N 1
ATOM 4451 C CA . TYR B 1 107 ? -10.078 -12.078 1.031 1 98.75 107 TYR B CA 1
ATOM 4452 C C . TYR B 1 107 ? -8.602 -12.461 1.058 1 98.75 107 TYR B C 1
ATOM 4454 O O . TYR B 1 107 ? -8.102 -13.117 0.137 1 98.75 107 TYR B O 1
ATOM 4462 N N . VAL B 1 108 ? -7.969 -12.047 2.08 1 98.56 108 VAL B N 1
ATOM 4463 C CA . VAL B 1 108 ? -6.562 -12.391 2.248 1 98.56 108 VAL B CA 1
ATOM 4464 C C . VAL B 1 108 ? -6.426 -13.547 3.234 1 98.56 108 VAL B C 1
ATOM 4466 O O . VAL B 1 108 ? -6.816 -13.43 4.398 1 98.56 108 VAL B O 1
ATOM 4469 N N . ALA B 1 109 ? -5.914 -14.625 2.768 1 98.38 109 ALA B N 1
ATOM 4470 C CA . ALA B 1 109 ? -5.664 -15.797 3.604 1 98.38 109 ALA B CA 1
ATOM 4471 C C . ALA B 1 109 ? -4.223 -15.812 4.105 1 98.38 109 ALA B C 1
ATOM 4473 O O . ALA B 1 109 ? -3.316 -16.266 3.4 1 98.38 109 ALA B O 1
ATOM 4474 N N . ASP B 1 110 ? -4.043 -15.43 5.363 1 95.81 110 ASP B N 1
ATOM 4475 C CA . ASP B 1 110 ? -2.691 -15.289 5.902 1 95.81 110 ASP B CA 1
ATOM 4476 C C . ASP B 1 110 ? -2.48 -16.219 7.098 1 95.81 110 ASP B C 1
ATOM 4478 O O . ASP B 1 110 ? -1.521 -16.047 7.855 1 95.81 110 ASP B O 1
ATOM 4482 N N . ARG B 1 111 ? -3.393 -17.109 7.367 1 94.44 111 ARG B N 1
ATOM 4483 C CA . ARG B 1 111 ? -3.262 -18.172 8.359 1 94.44 111 ARG B CA 1
ATOM 4484 C C . ARG B 1 111 ? -3.916 -19.469 7.863 1 94.44 111 ARG B C 1
ATOM 4486 O O . ARG B 1 111 ? -4.707 -19.438 6.918 1 94.44 111 ARG B O 1
ATOM 4493 N N . ILE B 1 112 ? -3.596 -20.562 8.516 1 96.19 112 ILE B N 1
ATOM 4494 C CA . ILE B 1 112 ? -4.203 -21.844 8.18 1 96.19 112 ILE B CA 1
ATOM 4495 C C . ILE B 1 112 ? -5.656 -21.875 8.641 1 96.19 112 ILE B C 1
ATOM 4497 O O . ILE B 1 112 ? -5.93 -21.766 9.844 1 96.19 112 ILE B O 1
ATOM 4501 N N . HIS B 1 113 ? -6.617 -22.016 7.723 1 98 113 HIS B N 1
ATOM 4502 C CA . HIS B 1 113 ? -8.039 -22.047 8.055 1 98 113 HIS B CA 1
ATOM 4503 C C . HIS B 1 113 ? -8.883 -22.359 6.82 1 98 113 HIS B C 1
ATOM 4505 O O . HIS B 1 113 ? -8.344 -22.578 5.734 1 98 113 HIS B O 1
ATOM 4511 N N . GLN B 1 114 ? -10.156 -22.469 7.035 1 98.81 114 GLN B N 1
ATOM 4512 C CA . GLN B 1 114 ? -11.109 -22.625 5.941 1 98.81 114 GLN B CA 1
ATOM 4513 C C . GLN B 1 114 ? -11.961 -21.359 5.777 1 98.81 114 GLN B C 1
ATOM 4515 O O . GLN B 1 114 ? -12.125 -20.594 6.727 1 98.81 114 GLN B O 1
ATOM 4520 N N . VAL B 1 115 ? -12.391 -21.125 4.582 1 98.88 115 VAL B N 1
ATOM 4521 C CA . VAL B 1 115 ? -13.219 -19.969 4.277 1 98.88 115 VAL B CA 1
ATOM 4522 C C . VAL B 1 115 ? -14.32 -20.375 3.299 1 98.88 115 VAL B C 1
ATOM 4524 O O . VAL B 1 115 ? -14.047 -20.969 2.26 1 98.88 115 VAL B O 1
ATOM 4527 N N . ALA B 1 116 ? -15.547 -20.016 3.613 1 98.81 116 ALA B N 1
ATOM 4528 C CA . ALA B 1 116 ? -16.688 -20.312 2.75 1 98.81 116 ALA B CA 1
ATOM 4529 C C . ALA B 1 116 ? -17.094 -19.078 1.938 1 98.81 116 ALA B C 1
ATOM 4531 O O . ALA B 1 116 ? -17.078 -17.969 2.451 1 98.81 116 ALA B O 1
ATOM 4532 N N . LEU B 1 117 ? -17.328 -19.297 0.75 1 98.56 117 LEU B N 1
ATOM 4533 C CA . LEU B 1 117 ? -17.922 -18.25 -0.081 1 98.56 117 LEU B CA 1
ATOM 4534 C C . LEU B 1 117 ? -19.422 -18.422 -0.193 1 98.56 117 LEU B C 1
ATOM 4536 O O . LEU B 1 117 ? -19.906 -19.406 -0.761 1 98.56 117 LEU B O 1
ATOM 4540 N N . CYS B 1 118 ? -20.156 -17.469 0.344 1 97.06 118 CYS B N 1
ATOM 4541 C CA . CYS B 1 118 ? -21.609 -17.484 0.366 1 97.06 118 CYS B CA 1
ATOM 4542 C C . CYS B 1 118 ? -22.188 -16.219 -0.264 1 97.06 118 CYS B C 1
ATOM 4544 O O . CYS B 1 118 ? -22.047 -15.133 0.288 1 97.06 118 CYS B O 1
ATOM 4546 N N . ALA B 1 119 ? -22.812 -16.328 -1.401 1 94.12 119 ALA B N 1
ATOM 4547 C CA . ALA B 1 119 ? -23.453 -15.219 -2.09 1 94.12 119 ALA B CA 1
ATOM 4548 C C . ALA B 1 119 ? -22.484 -14.055 -2.264 1 94.12 119 ALA B C 1
ATOM 4550 O O . ALA B 1 119 ? -22.812 -12.906 -1.947 1 94.12 119 ALA B O 1
ATOM 4551 N N . GLY B 1 120 ? -21.266 -14.406 -2.598 1 94.25 120 GLY B N 1
ATOM 4552 C CA . GLY B 1 120 ? -20.281 -13.391 -2.932 1 94.25 120 GLY B CA 1
ATOM 4553 C C . GLY B 1 120 ? -19.516 -12.875 -1.724 1 94.25 120 GLY B C 1
ATOM 4554 O O . GLY B 1 120 ? -18.672 -11.992 -1.849 1 94.25 120 GLY B O 1
ATOM 4555 N N . HIS B 1 121 ? -19.75 -13.438 -0.55 1 95.5 121 HIS B N 1
ATOM 4556 C CA . HIS B 1 121 ? -19.078 -13.008 0.67 1 95.5 121 HIS B CA 1
ATOM 4557 C C . HIS B 1 121 ? -18.266 -14.148 1.272 1 95.5 121 HIS B C 1
ATOM 4559 O O . HIS B 1 121 ? -18.703 -15.297 1.288 1 95.5 121 HIS B O 1
ATOM 4565 N N . PHE B 1 122 ? -17.156 -13.766 1.81 1 98.31 122 PHE B N 1
ATOM 4566 C CA . PHE B 1 122 ? -16.281 -14.75 2.434 1 98.31 122 PHE B CA 1
ATOM 4567 C C . PHE B 1 122 ? -16.578 -14.875 3.924 1 98.31 122 PHE B C 1
ATOM 4569 O O . PHE B 1 122 ? -16.703 -13.867 4.621 1 98.31 122 PHE B O 1
ATOM 4576 N N . VAL B 1 123 ? -16.688 -16.094 4.406 1 98.5 123 VAL B N 1
ATOM 4577 C CA . VAL B 1 123 ? -16.906 -16.391 5.82 1 98.5 123 VAL B CA 1
ATOM 4578 C C . VAL B 1 123 ? -15.82 -17.344 6.32 1 98.5 123 VAL B C 1
ATOM 4580 O O . VAL B 1 123 ? -15.859 -18.547 6.031 1 98.5 123 VAL B O 1
ATOM 4583 N N . PRO B 1 124 ? -14.914 -16.844 7.078 1 98.56 124 PRO B N 1
ATOM 4584 C CA . PRO B 1 124 ? -13.812 -17.688 7.559 1 98.56 124 PRO B CA 1
ATOM 4585 C C . PRO B 1 124 ? -14.195 -18.5 8.797 1 98.56 124 PRO B C 1
ATOM 4587 O O . PRO B 1 124 ? -15.039 -18.078 9.586 1 98.56 124 PRO B O 1
ATOM 4590 N N . SER B 1 125 ? -13.586 -19.625 8.914 1 98.62 125 SER B N 1
ATOM 4591 C CA . SER B 1 125 ? -13.695 -20.391 10.148 1 98.62 125 SER B CA 1
ATOM 4592 C C . SER B 1 125 ? -12.938 -19.703 11.289 1 98.62 125 SER B C 1
ATOM 4594 O O . SER B 1 125 ? -11.969 -18.984 11.047 1 98.62 125 SER B O 1
ATOM 4596 N N . VAL B 1 126 ? -13.352 -19.969 12.438 1 97.44 126 VAL B N 1
ATOM 4597 C CA . VAL B 1 126 ? -12.664 -19.422 13.609 1 97.44 126 VAL B CA 1
ATOM 4598 C C . VAL B 1 126 ? -11.328 -20.141 13.805 1 97.44 126 VAL B C 1
ATOM 4600 O O . VAL B 1 126 ? -10.297 -19.484 13.977 1 97.44 126 VAL B O 1
ATOM 4603 N N . GLY B 1 127 ? -11.312 -21.375 13.742 1 96.81 127 GLY B N 1
ATOM 4604 C CA . GLY B 1 127 ? -10.109 -22.188 13.852 1 96.81 127 GLY B CA 1
ATOM 4605 C C . GLY B 1 127 ? -9.578 -22.656 12.508 1 96.81 127 GLY B C 1
ATOM 4606 O O . GLY B 1 127 ? -9.898 -22.078 11.469 1 96.81 127 GLY B O 1
ATOM 4607 N N . PRO B 1 128 ? -8.742 -23.719 12.594 1 97 128 PRO B N 1
ATOM 4608 C CA . PRO B 1 128 ? -8.133 -24.203 11.359 1 97 128 PRO B CA 1
ATOM 4609 C C . PRO B 1 128 ? -9.148 -24.828 10.406 1 97 128 PRO B C 1
ATOM 4611 O O . PRO B 1 128 ? -8.906 -24.906 9.203 1 97 128 PRO B O 1
ATOM 4614 N N . VAL B 1 129 ? -10.273 -25.391 10.969 1 98.19 129 VAL B N 1
ATOM 4615 C CA . VAL B 1 129 ? -11.367 -25.938 10.172 1 98.19 129 VAL B CA 1
ATOM 4616 C C . VAL B 1 129 ? -12.703 -25.484 10.758 1 98.19 129 VAL B C 1
ATOM 4618 O O . VAL B 1 129 ? -12.773 -25.078 11.922 1 98.19 129 VAL B O 1
ATOM 4621 N N . PHE B 1 130 ? -13.766 -25.531 9.898 1 98.31 130 PHE B N 1
ATOM 4622 C CA . PHE B 1 130 ? -15.109 -25.297 10.422 1 98.31 130 PHE B CA 1
ATOM 4623 C C . PHE B 1 130 ? -15.516 -26.406 11.383 1 98.31 130 PHE B C 1
ATOM 4625 O O . PHE B 1 130 ? -15.414 -27.594 11.055 1 98.31 130 PHE B O 1
ATOM 4632 N N . ASP B 1 131 ? -15.945 -25.984 12.531 1 97.19 131 ASP B N 1
ATOM 4633 C CA . ASP B 1 131 ? -16.516 -27.016 13.398 1 97.19 131 ASP B CA 1
ATOM 4634 C C . ASP B 1 131 ? -18 -27.203 13.125 1 97.19 131 ASP B C 1
ATOM 4636 O O . ASP B 1 131 ? -18.578 -26.5 12.281 1 97.19 131 ASP B O 1
ATOM 4640 N N . THR B 1 132 ? -18.594 -28.125 13.789 1 96.31 132 THR B N 1
ATOM 4641 C CA . THR B 1 132 ? -19.969 -28.5 13.516 1 96.31 132 THR B CA 1
ATOM 4642 C C . THR B 1 132 ? -20.906 -27.328 13.797 1 96.31 132 THR B C 1
ATOM 4644 O O . THR B 1 132 ? -21.844 -27.078 13.023 1 96.31 132 THR B O 1
ATOM 4647 N N . ALA B 1 133 ? -20.672 -26.625 14.867 1 97.56 133 ALA B N 1
ATOM 4648 C CA . ALA B 1 133 ? -21.516 -25.484 15.227 1 97.56 133 ALA B CA 1
ATOM 4649 C C . ALA B 1 133 ? -21.438 -24.391 14.172 1 97.56 133 ALA B C 1
ATOM 4651 O O . ALA B 1 133 ? -22.453 -23.797 13.805 1 97.56 133 ALA B O 1
ATOM 4652 N N . GLU B 1 134 ? -20.25 -24.094 13.727 1 97.75 134 GLU B N 1
ATOM 4653 C CA . GLU B 1 134 ? -20.047 -23.094 12.68 1 97.75 134 GLU B CA 1
ATOM 4654 C C . GLU B 1 134 ? -20.75 -23.5 11.391 1 97.75 134 GLU B C 1
ATOM 4656 O O . GLU B 1 134 ? -21.359 -22.641 10.719 1 97.75 134 GLU B O 1
ATOM 4661 N N . ILE B 1 135 ? -20.688 -24.766 11.062 1 97.44 135 ILE B N 1
ATOM 4662 C CA . ILE B 1 135 ? -21.312 -25.266 9.844 1 97.44 135 ILE B CA 1
ATOM 4663 C C . ILE B 1 135 ? -22.828 -25.078 9.93 1 97.44 135 ILE B C 1
ATOM 4665 O O . ILE B 1 135 ? -23.453 -24.594 8.977 1 97.44 135 ILE B O 1
ATOM 4669 N N . ASP B 1 136 ? -23.375 -25.391 11.062 1 97.06 136 ASP B N 1
ATOM 4670 C CA . ASP B 1 136 ? -24.812 -25.25 11.266 1 97.06 136 ASP B CA 1
ATOM 4671 C C . ASP B 1 136 ? -25.25 -23.797 11.133 1 97.06 136 ASP B C 1
ATOM 4673 O O . ASP B 1 136 ? -26.25 -23.5 10.477 1 97.06 136 ASP B O 1
ATOM 4677 N N . VAL B 1 137 ? -24.5 -22.984 11.719 1 97.38 137 VAL B N 1
ATOM 4678 C CA . VAL B 1 137 ? -24.828 -21.562 11.688 1 97.38 137 VAL B CA 1
ATOM 4679 C C . VAL B 1 137 ? -24.719 -21.031 10.258 1 97.38 137 VAL B C 1
ATOM 4681 O O . VAL B 1 137 ? -25.594 -20.297 9.789 1 97.38 137 VAL B O 1
ATOM 4684 N N . LEU B 1 138 ? -23.672 -21.438 9.578 1 97.31 138 LEU B N 1
ATOM 4685 C CA . LEU B 1 138 ? -23.453 -20.984 8.203 1 97.31 138 LEU B CA 1
ATOM 4686 C C . LEU B 1 138 ? -24.578 -21.453 7.289 1 97.31 138 LEU B C 1
ATOM 4688 O O . LEU B 1 138 ? -25.078 -20.672 6.48 1 97.31 138 LEU B O 1
ATOM 4692 N N . LEU B 1 139 ? -24.984 -22.672 7.465 1 96.69 139 LEU B N 1
ATOM 4693 C CA . LEU B 1 139 ? -26.062 -23.219 6.645 1 96.69 139 LEU B CA 1
ATOM 4694 C C . LEU B 1 139 ? -27.391 -22.516 6.918 1 96.69 139 LEU B C 1
ATOM 4696 O O . LEU B 1 139 ? -28.156 -22.266 5.996 1 96.69 139 LEU B O 1
ATOM 4700 N N . ALA B 1 140 ? -27.594 -22.203 8.172 1 97.25 140 ALA B N 1
ATOM 4701 C CA . ALA B 1 140 ? -28.828 -21.531 8.562 1 97.25 140 ALA B CA 1
ATOM 4702 C C . ALA B 1 140 ? -28.875 -20.109 8.008 1 97.25 140 ALA B C 1
ATOM 4704 O O . ALA B 1 140 ? -29.922 -19.641 7.57 1 97.25 140 ALA B O 1
ATOM 4705 N N . GLN B 1 141 ? -27.781 -19.516 7.973 1 96.88 141 GLN B N 1
ATOM 4706 C CA . GLN B 1 141 ? -27.719 -18.094 7.625 1 96.88 141 GLN B CA 1
ATOM 4707 C C . GLN B 1 141 ? -27.609 -17.906 6.117 1 96.88 141 GLN B C 1
ATOM 4709 O O . GLN B 1 141 ? -28.172 -16.969 5.555 1 96.88 141 GLN B O 1
ATOM 4714 N N . HIS B 1 142 ? -26.812 -18.812 5.43 1 96.31 142 HIS B N 1
ATOM 4715 C CA . HIS B 1 142 ? -26.438 -18.516 4.051 1 96.31 142 HIS B CA 1
ATOM 4716 C C . HIS B 1 142 ? -26.828 -19.656 3.115 1 96.31 142 HIS B C 1
ATOM 4718 O O . HIS B 1 142 ? -26.719 -19.531 1.894 1 96.31 142 HIS B O 1
ATOM 4724 N N . GLY B 1 143 ? -27.266 -20.812 3.654 1 96.5 143 GLY B N 1
ATOM 4725 C CA . GLY B 1 143 ? -27.422 -22 2.834 1 96.5 143 GLY B CA 1
ATOM 4726 C C . GLY B 1 143 ? -26.109 -22.641 2.451 1 96.5 143 GLY B C 1
ATOM 4727 O O . GLY B 1 143 ? -25.078 -22.422 3.105 1 96.5 143 GLY B O 1
ATOM 4728 N N . ILE B 1 144 ? -26.125 -23.531 1.444 1 96.25 144 ILE B N 1
ATOM 4729 C CA . ILE B 1 144 ? -24.922 -24.234 1.018 1 96.25 144 ILE B CA 1
ATOM 4730 C C . ILE B 1 144 ? -23.969 -23.266 0.309 1 96.25 144 ILE B C 1
ATOM 4732 O O . ILE B 1 144 ? -24.375 -22.594 -0.649 1 96.25 144 ILE B O 1
ATOM 4736 N N . PRO B 1 145 ? -22.766 -23.156 0.8 1 97.38 145 PRO B N 1
ATOM 4737 C CA . PRO B 1 145 ? -21.797 -22.281 0.132 1 97.38 145 PRO B CA 1
ATOM 4738 C C . PRO B 1 145 ? -21.516 -22.688 -1.31 1 97.38 145 PRO B C 1
ATOM 4740 O O . PRO B 1 145 ? -21.625 -23.875 -1.648 1 97.38 145 PRO B O 1
ATOM 4743 N N . GLU B 1 146 ? -21.156 -21.719 -2.094 1 95.81 146 GLU B N 1
ATOM 4744 C CA . GLU B 1 146 ? -20.734 -22.016 -3.461 1 95.81 146 GLU B CA 1
ATOM 4745 C C . GLU B 1 146 ? -19.438 -22.812 -3.48 1 95.81 146 GLU B C 1
ATOM 4747 O O . GLU B 1 146 ? -19.281 -23.734 -4.289 1 95.81 146 GLU B O 1
ATOM 4752 N N . VAL B 1 147 ? -18.609 -22.406 -2.596 1 97.94 147 VAL B N 1
ATOM 4753 C CA . VAL B 1 147 ? -17.312 -23.094 -2.492 1 97.94 147 VAL B CA 1
ATOM 4754 C C . VAL B 1 147 ? -16.75 -22.906 -1.088 1 97.94 147 VAL B C 1
ATOM 4756 O O . VAL B 1 147 ? -16.969 -21.859 -0.454 1 97.94 147 VAL B O 1
ATOM 4759 N N . VAL B 1 148 ? -16.031 -23.906 -0.563 1 98.69 148 VAL B N 1
ATOM 4760 C CA . VAL B 1 148 ? -15.266 -23.828 0.677 1 98.69 148 VAL B CA 1
ATOM 4761 C C . VAL B 1 148 ? -13.781 -24 0.378 1 98.69 148 VAL B C 1
ATOM 4763 O O . VAL B 1 148 ? -13.375 -24.984 -0.219 1 98.69 148 VAL B O 1
ATOM 4766 N N . PHE B 1 149 ? -13.023 -23.016 0.817 1 98.94 149 PHE B N 1
ATOM 4767 C CA . PHE B 1 149 ? -11.578 -23.031 0.61 1 98.94 149 PHE B CA 1
ATOM 4768 C C . PHE B 1 149 ? -10.859 -23.578 1.837 1 98.94 149 PHE B C 1
ATOM 4770 O O . PHE B 1 149 ? -11.227 -23.25 2.971 1 98.94 149 PHE B O 1
ATOM 4777 N N . THR B 1 150 ? -9.906 -24.422 1.633 1 98.88 150 THR B N 1
ATOM 4778 C CA . THR B 1 150 ? -8.898 -24.781 2.625 1 98.88 150 THR B CA 1
ATOM 4779 C C . THR B 1 150 ? -7.578 -24.078 2.33 1 98.88 150 THR B C 1
ATOM 4781 O O . THR B 1 150 ? -6.891 -24.422 1.367 1 98.88 150 THR B O 1
ATOM 4784 N N . CYS B 1 151 ? -7.246 -23.109 3.176 1 98.69 151 CYS B N 1
ATOM 4785 C CA . CYS B 1 151 ? -6.105 -22.25 2.908 1 98.69 151 CYS B CA 1
ATOM 4786 C C . CYS B 1 151 ? -4.906 -22.641 3.758 1 98.69 151 CYS B C 1
ATOM 4788 O O . CYS B 1 151 ? -5.008 -22.719 4.984 1 98.69 151 CYS B O 1
ATOM 4790 N N . VAL B 1 152 ? -3.758 -22.875 3.121 1 97.06 152 VAL B N 1
ATOM 4791 C CA . VAL B 1 152 ? -2.504 -23.188 3.799 1 97.06 152 VAL B CA 1
ATOM 4792 C C . VAL B 1 152 ? -1.402 -22.25 3.311 1 97.06 152 VAL B C 1
ATOM 4794 O O . VAL B 1 152 ? -0.603 -22.625 2.447 1 97.06 152 VAL B O 1
ATOM 4797 N N . PRO B 1 153 ? -1.337 -21.078 3.908 1 96.31 153 PRO B N 1
ATOM 4798 C CA . PRO B 1 153 ? -0.256 -20.156 3.529 1 96.31 153 PRO B CA 1
ATOM 4799 C C . PRO B 1 153 ? 1.116 -20.656 3.988 1 96.31 153 PRO B C 1
ATOM 4801 O O . PRO B 1 153 ? 1.214 -21.672 4.68 1 96.31 153 PRO B O 1
ATOM 4804 N N . THR B 1 154 ? 2.143 -19.953 3.469 1 89.38 154 THR B N 1
ATOM 4805 C CA . THR B 1 154 ? 3.502 -20.297 3.875 1 89.38 154 THR B CA 1
ATOM 4806 C C . THR B 1 154 ? 3.652 -20.203 5.391 1 89.38 154 THR B C 1
ATOM 4808 O O . THR B 1 154 ? 3.141 -19.266 6.012 1 89.38 154 THR B O 1
ATOM 4811 N N . VAL B 1 155 ? 4.168 -21.203 5.91 1 78.25 155 VAL B N 1
ATOM 4812 C CA . VAL B 1 155 ? 4.371 -21.234 7.355 1 78.25 155 VAL B CA 1
ATOM 4813 C C . VAL B 1 155 ? 5.844 -21 7.68 1 78.25 155 VAL B C 1
ATOM 4815 O O . VAL B 1 155 ? 6.727 -21.422 6.93 1 78.25 155 VAL B O 1
ATOM 4818 N N . ASN B 1 156 ? 6.004 -20.109 8.609 1 70 156 ASN B N 1
ATOM 4819 C CA . ASN B 1 156 ? 7.371 -19.906 9.086 1 70 156 ASN B CA 1
ATOM 4820 C C . ASN B 1 156 ? 7.938 -21.188 9.695 1 70 156 ASN B C 1
ATOM 4822 O O . ASN B 1 156 ? 7.492 -21.625 10.758 1 70 156 ASN B O 1
ATOM 4826 N N . LYS B 1 157 ? 8.844 -21.797 8.984 1 64.06 157 LYS B N 1
ATOM 4827 C CA . LYS B 1 157 ? 9.422 -23.062 9.414 1 64.06 157 LYS B CA 1
ATOM 4828 C C . LYS B 1 157 ? 9.984 -22.969 10.828 1 64.06 157 LYS B C 1
ATOM 4830 O O . LYS B 1 157 ? 9.891 -23.906 11.609 1 64.06 157 LYS B O 1
ATOM 4835 N N . ALA B 1 158 ? 10.445 -21.719 11.008 1 60.09 158 ALA B N 1
ATOM 4836 C CA . ALA B 1 158 ? 11.055 -21.531 12.32 1 60.09 158 ALA B CA 1
ATOM 4837 C C . ALA B 1 158 ? 10.008 -21.594 13.43 1 60.09 158 ALA B C 1
ATOM 4839 O O . ALA B 1 158 ? 10.25 -22.156 14.492 1 60.09 158 ALA B O 1
ATOM 4840 N N . VAL B 1 159 ? 8.82 -21.062 13.07 1 59.38 159 VAL B N 1
ATOM 4841 C CA . VAL B 1 159 ? 7.754 -21.031 14.07 1 59.38 159 VAL B CA 1
ATOM 4842 C C . VAL B 1 159 ? 7.211 -22.453 14.273 1 59.38 159 VAL B C 1
ATOM 4844 O O . VAL B 1 159 ? 6.949 -22.859 15.406 1 59.38 159 VAL B O 1
ATOM 4847 N N . LEU B 1 160 ? 7.141 -23.141 13.25 1 59.97 160 LEU B N 1
ATOM 4848 C CA . LEU B 1 160 ? 6.617 -24.5 13.352 1 59.97 160 LEU B CA 1
ATOM 4849 C C . LEU B 1 160 ? 7.633 -25.422 14.023 1 59.97 160 LEU B C 1
ATOM 4851 O O . LEU B 1 160 ? 7.254 -26.297 14.805 1 59.97 160 LEU B O 1
ATOM 4855 N N . ALA B 1 161 ? 8.898 -25.125 13.641 1 58.88 161 ALA B N 1
ATOM 4856 C CA . ALA B 1 161 ? 9.945 -25.906 14.289 1 58.88 161 ALA B CA 1
ATOM 4857 C C . ALA B 1 161 ? 9.938 -25.688 15.805 1 58.88 161 ALA B C 1
ATOM 4859 O O . ALA B 1 161 ? 10.125 -26.625 16.578 1 58.88 161 ALA B O 1
ATOM 4860 N N . ALA B 1 162 ? 9.805 -24.344 16.141 1 57.59 162 ALA B N 1
ATOM 4861 C CA . ALA B 1 162 ? 9.781 -24.016 17.562 1 57.59 162 ALA B CA 1
ATOM 4862 C C . ALA B 1 162 ? 8.594 -24.672 18.266 1 57.59 162 ALA B C 1
ATOM 4864 O O . ALA B 1 162 ? 8.719 -25.125 19.406 1 57.59 162 ALA B O 1
ATOM 4865 N N . ALA B 1 163 ? 7.473 -24.688 17.578 1 54.84 163 ALA B N 1
ATOM 4866 C CA . ALA B 1 163 ? 6.273 -25.281 18.156 1 54.84 163 ALA B CA 1
ATOM 4867 C C . ALA B 1 163 ? 6.395 -26.812 18.234 1 54.84 163 ALA B C 1
ATOM 4869 O O . ALA B 1 163 ? 5.859 -27.438 19.141 1 54.84 163 ALA B O 1
ATOM 4870 N N . ALA B 1 164 ? 6.898 -27.391 17.109 1 53.47 164 ALA B N 1
ATOM 4871 C CA . ALA B 1 164 ? 7.012 -28.844 17.047 1 53.47 164 ALA B CA 1
ATOM 4872 C C . ALA B 1 164 ? 8.188 -29.344 17.875 1 53.47 164 ALA B C 1
ATOM 4874 O O . ALA B 1 164 ? 8.266 -30.531 18.219 1 53.47 164 ALA B O 1
ATOM 4875 N N . GLY B 1 165 ? 9.078 -28.594 18.562 1 44.59 165 GLY B N 1
ATOM 4876 C CA . GLY B 1 165 ? 10.289 -28.953 19.281 1 44.59 165 GLY B CA 1
ATOM 4877 C C . GLY B 1 165 ? 11.477 -29.172 18.375 1 44.59 165 GLY B C 1
ATOM 4878 O O . GLY B 1 165 ? 11.367 -29.031 17.156 1 44.59 165 GLY B O 1
ATOM 4879 N N . VAL B 1 166 ? 12.672 -30.219 18.719 1 43.88 166 VAL B N 1
ATOM 4880 C CA . VAL B 1 166 ? 14.094 -30.359 18.453 1 43.88 166 VAL B CA 1
ATOM 4881 C C . VAL B 1 166 ? 14.328 -30.469 16.953 1 43.88 166 VAL B C 1
ATOM 4883 O O . VAL B 1 166 ? 15.078 -29.672 16.375 1 43.88 166 VAL B O 1
ATOM 4886 N N . ALA B 1 167 ? 15.227 -31.625 16.359 1 45.25 167 ALA B N 1
ATOM 4887 C CA . ALA B 1 167 ? 16.344 -31.922 15.469 1 45.25 167 ALA B CA 1
ATOM 4888 C C . ALA B 1 167 ? 15.914 -31.875 14.008 1 45.25 167 ALA B C 1
ATOM 4890 O O . ALA B 1 167 ? 16.719 -31.562 13.125 1 45.25 167 ALA B O 1
ATOM 4891 N N . SER B 1 168 ? 14.734 -32.438 13.422 1 51.56 168 SER B N 1
ATOM 4892 C CA . SER B 1 168 ? 14.461 -32.562 11.992 1 51.56 168 SER B CA 1
ATOM 4893 C C . SER B 1 168 ? 13.336 -31.625 11.555 1 51.56 168 SER B C 1
ATOM 4895 O O . SER B 1 168 ? 12.219 -32.094 11.297 1 51.56 168 SER B O 1
ATOM 4897 N N . ALA B 1 169 ? 13.398 -30.359 11.672 1 54.16 169 ALA B N 1
ATOM 4898 C CA . ALA B 1 169 ? 12.414 -29.281 11.523 1 54.16 169 ALA B CA 1
ATOM 4899 C C . ALA B 1 169 ? 11.641 -29.438 10.219 1 54.16 169 ALA B C 1
ATOM 4901 O O . ALA B 1 169 ? 10.422 -29.266 10.188 1 54.16 169 ALA B O 1
ATOM 4902 N N . ALA B 1 170 ? 12.266 -29.672 9.062 1 57.47 170 ALA B N 1
ATOM 4903 C CA . ALA B 1 170 ? 11.594 -29.75 7.77 1 57.47 170 ALA B CA 1
ATOM 4904 C C . ALA B 1 170 ? 10.633 -30.922 7.711 1 57.47 170 ALA B C 1
ATOM 4906 O O . ALA B 1 170 ? 9.508 -30.797 7.211 1 57.47 170 ALA B O 1
ATOM 4907 N N . THR B 1 171 ? 11.125 -32.094 8.195 1 62.62 171 THR B N 1
ATOM 4908 C CA . THR B 1 171 ? 10.281 -33.281 8.195 1 62.62 171 THR B CA 1
ATOM 4909 C C . THR B 1 171 ? 9.109 -33.125 9.156 1 62.62 171 THR B C 1
ATOM 4911 O O . THR B 1 171 ? 8.016 -33.625 8.898 1 62.62 171 THR B O 1
ATOM 4914 N N . ALA B 1 172 ? 9.398 -32.25 10.047 1 72.69 172 ALA B N 1
ATOM 4915 C CA . ALA B 1 172 ? 8.359 -32.062 11.047 1 72.69 172 ALA B CA 1
ATOM 4916 C C . ALA B 1 172 ? 7.238 -31.156 10.508 1 72.69 172 ALA B C 1
ATOM 4918 O O . ALA B 1 172 ? 6.059 -31.422 10.75 1 72.69 172 ALA B O 1
ATOM 4919 N N . VAL B 1 173 ? 7.555 -30.312 9.609 1 78.81 173 VAL B N 1
ATOM 4920 C CA . VAL B 1 173 ? 6.555 -29.422 9.039 1 78.81 173 VAL B CA 1
ATOM 4921 C C . VAL B 1 173 ? 5.664 -30.188 8.062 1 78.81 173 VAL B C 1
ATOM 4923 O O . VAL B 1 173 ? 4.438 -30.047 8.102 1 78.81 173 VAL B O 1
ATOM 4926 N N . GLY B 1 174 ? 6.281 -31.016 7.285 1 84.38 174 GLY B N 1
ATOM 4927 C CA . GLY B 1 174 ? 5.531 -31.812 6.332 1 84.38 174 GLY B CA 1
ATOM 4928 C C . GLY B 1 174 ? 4.523 -32.719 6.992 1 84.38 174 GLY B C 1
ATOM 4929 O O . GLY B 1 174 ? 3.385 -32.844 6.527 1 84.38 174 GLY B O 1
ATOM 4930 N N . ASP B 1 175 ? 4.977 -33.281 8.039 1 85.94 175 ASP B N 1
ATOM 4931 C CA . ASP B 1 175 ? 4.098 -34.219 8.758 1 85.94 175 ASP B CA 1
ATOM 4932 C C . ASP B 1 175 ? 2.92 -33.469 9.383 1 85.94 175 ASP B C 1
ATOM 4934 O O . ASP B 1 175 ? 1.785 -33.938 9.344 1 85.94 175 ASP B O 1
ATOM 4938 N N . HIS B 1 176 ? 3.223 -32.344 9.922 1 87.19 176 HIS B N 1
ATOM 4939 C CA . HIS B 1 176 ? 2.166 -31.547 10.531 1 87.19 176 HIS B CA 1
ATOM 4940 C C . HIS B 1 176 ? 1.162 -31.078 9.484 1 87.19 176 HIS B C 1
ATOM 4942 O O . HIS B 1 176 ? -0.046 -31.078 9.727 1 87.19 176 HIS B O 1
ATOM 4948 N N . LEU B 1 177 ? 1.64 -30.766 8.398 1 91.62 177 LEU B N 1
ATOM 4949 C CA . LEU B 1 177 ? 0.763 -30.297 7.324 1 91.62 177 LEU B CA 1
ATOM 4950 C C . LEU B 1 177 ? -0.078 -31.453 6.781 1 91.62 177 LEU B C 1
ATOM 4952 O O . LEU B 1 177 ? -1.259 -31.266 6.473 1 91.62 177 LEU B O 1
ATOM 4956 N N . ALA B 1 178 ? 0.516 -32.594 6.691 1 93.94 178 ALA B N 1
ATOM 4957 C CA . ALA B 1 178 ? -0.226 -33.75 6.254 1 93.94 178 ALA B CA 1
ATOM 4958 C C . ALA B 1 178 ? -1.363 -34.094 7.215 1 93.94 178 ALA B C 1
ATOM 4960 O O . ALA B 1 178 ? -2.475 -34.406 6.789 1 93.94 178 ALA B O 1
ATOM 4961 N N . ASP B 1 179 ? -1.039 -33.969 8.5 1 93.88 179 ASP B N 1
ATOM 4962 C CA . ASP B 1 179 ? -2.057 -34.188 9.523 1 93.88 179 ASP B CA 1
ATOM 4963 C C . ASP B 1 179 ? -3.191 -33.188 9.406 1 93.88 179 ASP B C 1
ATOM 4965 O O . ASP B 1 179 ? -4.367 -33.531 9.492 1 93.88 179 ASP B O 1
ATOM 4969 N N . TYR B 1 180 ? -2.82 -31.984 9.25 1 94.81 180 TYR B N 1
ATOM 4970 C CA . TYR B 1 180 ? -3.838 -30.953 9.086 1 94.81 180 TYR B CA 1
ATOM 4971 C C . TYR B 1 180 ? -4.707 -31.219 7.867 1 94.81 180 TYR B C 1
ATOM 4973 O O . TYR B 1 180 ? -5.934 -31.141 7.938 1 94.81 180 TYR B O 1
ATOM 4981 N N . LEU B 1 181 ? -4.082 -31.531 6.734 1 97.62 181 LEU B N 1
ATOM 4982 C CA . LEU B 1 181 ? -4.812 -31.75 5.488 1 97.62 181 LEU B CA 1
ATOM 4983 C C . LEU B 1 181 ? -5.773 -32.938 5.617 1 97.62 181 LEU B C 1
ATOM 4985 O O . LEU B 1 181 ? -6.887 -32.875 5.094 1 97.62 181 LEU B O 1
ATOM 4989 N N . ARG B 1 182 ? -5.395 -33.938 6.332 1 97.31 182 ARG B N 1
ATOM 4990 C CA . ARG B 1 182 ? -6.277 -35.062 6.582 1 97.31 182 ARG B CA 1
ATOM 4991 C C . ARG B 1 182 ? -7.492 -34.625 7.398 1 97.31 182 ARG B C 1
ATOM 4993 O O . ARG B 1 182 ? -8.625 -35.031 7.082 1 97.31 182 ARG B O 1
ATOM 5000 N N . ALA B 1 183 ? -7.168 -33.875 8.422 1 97 183 ALA B N 1
ATOM 5001 C CA . ALA B 1 183 ? -8.258 -33.375 9.25 1 97 183 ALA B CA 1
ATOM 5002 C C . ALA B 1 183 ? -9.203 -32.5 8.438 1 97 183 ALA B C 1
ATOM 5004 O O . ALA B 1 183 ? -10.43 -32.625 8.547 1 97 183 ALA B O 1
ATOM 5005 N N . ALA B 1 184 ? -8.672 -31.625 7.68 1 98.31 184 ALA B N 1
ATOM 5006 C CA . ALA B 1 184 ? -9.477 -30.781 6.809 1 98.31 184 ALA B CA 1
ATOM 5007 C C . ALA B 1 184 ? -10.289 -31.609 5.82 1 98.31 184 ALA B C 1
ATOM 5009 O O . ALA B 1 184 ? -11.406 -31.234 5.457 1 98.31 184 ALA B O 1
ATOM 5010 N N . GLY B 1 185 ? -9.672 -32.719 5.371 1 98.44 185 GLY B N 1
ATOM 5011 C CA . GLY B 1 185 ? -10.344 -33.594 4.441 1 98.44 185 GLY B CA 1
ATOM 5012 C C . GLY B 1 185 ? -11.664 -34.125 4.969 1 98.44 185 GLY B C 1
ATOM 5013 O O . GLY B 1 185 ? -12.633 -34.25 4.215 1 98.44 185 GLY B O 1
ATOM 5014 N N . THR B 1 186 ? -11.719 -34.406 6.188 1 97.94 186 THR B N 1
ATOM 5015 C CA . THR B 1 186 ? -12.945 -34.875 6.809 1 97.94 186 THR B CA 1
ATOM 5016 C C . THR B 1 186 ? -14.055 -33.812 6.723 1 97.94 186 THR B C 1
ATOM 5018 O O . THR B 1 186 ? -15.195 -34.156 6.402 1 97.94 186 THR B O 1
ATOM 5021 N N . VAL B 1 187 ? -13.656 -32.656 6.98 1 98.25 187 VAL B N 1
ATOM 5022 C CA . VAL B 1 187 ? -14.609 -31.547 6.93 1 98.25 187 VAL B CA 1
ATOM 5023 C C . VAL B 1 187 ? -15.016 -31.281 5.484 1 98.25 187 VAL B C 1
ATOM 5025 O O . VAL B 1 187 ? -16.188 -31.062 5.191 1 98.25 187 VAL B O 1
ATOM 5028 N N . ASN B 1 188 ? -14.039 -31.344 4.594 1 98.19 188 ASN B N 1
ATOM 5029 C CA . ASN B 1 188 ? -14.328 -31.156 3.174 1 98.19 188 ASN B CA 1
ATOM 5030 C C . ASN B 1 188 ? -15.273 -32.219 2.639 1 98.19 188 ASN B C 1
ATOM 5032 O O . ASN B 1 188 ? -16.141 -31.922 1.808 1 98.19 188 ASN B O 1
ATOM 5036 N N . HIS B 1 189 ? -15.125 -33.375 3.105 1 96.31 189 HIS B N 1
ATOM 5037 C CA . HIS B 1 189 ? -16.031 -34.469 2.721 1 96.31 189 HIS B CA 1
ATOM 5038 C C . HIS B 1 189 ? -17.453 -34.156 3.129 1 96.31 189 HIS B C 1
ATOM 5040 O O . HIS B 1 189 ? -18.391 -34.406 2.363 1 96.31 189 HIS B O 1
ATOM 5046 N N . GLN B 1 190 ? -17.578 -33.594 4.281 1 96.06 190 GLN B N 1
ATOM 5047 C CA . GLN B 1 190 ? -18.906 -33.219 4.766 1 96.06 190 GLN B CA 1
ATOM 5048 C C . GLN B 1 190 ? -19.531 -32.156 3.879 1 96.06 190 GLN B C 1
ATOM 5050 O O . GLN B 1 190 ? -20.703 -32.25 3.504 1 96.06 190 GLN B O 1
ATOM 5055 N N . TRP B 1 191 ? -18.766 -31.188 3.533 1 96.25 191 TRP B N 1
ATOM 5056 C CA . TRP B 1 191 ? -19.25 -30.109 2.67 1 96.25 191 TRP B CA 1
ATOM 5057 C C . TRP B 1 191 ? -19.656 -30.656 1.302 1 96.25 191 TRP B C 1
ATOM 5059 O O . TRP B 1 191 ? -20.719 -30.328 0.782 1 96.25 191 TRP B O 1
ATOM 5069 N N . ARG B 1 192 ? -18.844 -31.484 0.774 1 93.56 192 ARG B N 1
ATOM 5070 C CA . ARG B 1 192 ? -19.109 -32.062 -0.548 1 93.56 192 ARG B CA 1
ATOM 5071 C C . ARG B 1 192 ? -20.375 -32.906 -0.541 1 93.56 192 ARG B C 1
ATOM 5073 O O . ARG B 1 192 ? -21.156 -32.875 -1.504 1 93.56 192 ARG B O 1
ATOM 5080 N N . SER B 1 193 ? -20.562 -33.562 0.499 1 92.5 193 SER B N 1
ATOM 5081 C CA . SER B 1 193 ? -21.75 -34.406 0.613 1 92.5 193 SER B CA 1
ATOM 5082 C C . SER B 1 193 ? -23.016 -33.562 0.617 1 92.5 193 SER B C 1
ATOM 5084 O O . SER B 1 193 ? -24.094 -34.062 0.283 1 92.5 193 SER B O 1
ATOM 5086 N N . ARG B 1 194 ? -22.812 -32.344 0.979 1 92.56 194 ARG B N 1
ATOM 5087 C CA . ARG B 1 194 ? -23.953 -31.438 1.016 1 92.56 194 ARG B CA 1
ATOM 5088 C C . ARG B 1 194 ? -24.094 -30.688 -0.303 1 92.56 194 ARG B C 1
ATOM 5090 O O . ARG B 1 194 ? -25.047 -29.922 -0.492 1 92.56 194 ARG B O 1
ATOM 5097 N N . GLY B 1 195 ? -23.125 -30.859 -1.18 1 92.12 195 GLY B N 1
ATOM 5098 C CA . GLY B 1 195 ? -23.219 -30.266 -2.504 1 92.12 195 GLY B CA 1
ATOM 5099 C C . GLY B 1 195 ? -22.297 -29.094 -2.707 1 92.12 195 GLY B C 1
ATOM 5100 O O . GLY B 1 195 ? -22.297 -28.469 -3.771 1 92.12 195 GLY B O 1
ATOM 5101 N N . ALA B 1 196 ? -21.484 -28.797 -1.713 1 95.38 196 ALA B N 1
ATOM 5102 C CA . ALA B 1 196 ? -20.547 -27.688 -1.849 1 95.38 196 ALA B CA 1
ATOM 5103 C C . ALA B 1 196 ? -19.281 -28.125 -2.584 1 95.38 196 ALA B C 1
ATOM 5105 O O . ALA B 1 196 ? -18.797 -29.25 -2.396 1 95.38 196 ALA B O 1
ATOM 5106 N N . ARG B 1 197 ? -18.812 -27.281 -3.438 1 97.31 197 ARG B N 1
ATOM 5107 C CA . ARG B 1 197 ? -17.484 -27.5 -3.996 1 97.31 197 ARG B CA 1
ATOM 5108 C C . ARG B 1 197 ? -16.391 -27.188 -2.971 1 97.31 197 ARG B C 1
ATOM 5110 O O . ARG B 1 197 ? -16.609 -26.359 -2.082 1 97.31 197 ARG B O 1
ATOM 5117 N N . THR B 1 198 ? -15.266 -27.828 -3.072 1 98.25 198 THR B N 1
ATOM 5118 C CA . THR B 1 198 ? -14.164 -27.594 -2.145 1 98.25 198 THR B CA 1
ATOM 5119 C C . THR B 1 198 ? -12.867 -27.344 -2.9 1 98.25 198 THR B C 1
ATOM 5121 O O . THR B 1 198 ? -12.555 -28.047 -3.869 1 98.25 198 THR B O 1
ATOM 5124 N N . ILE B 1 199 ? -12.125 -26.266 -2.486 1 98.81 199 ILE B N 1
ATOM 5125 C CA . ILE B 1 199 ? -10.875 -25.891 -3.125 1 98.81 199 ILE B CA 1
ATOM 5126 C C . ILE B 1 199 ? -9.781 -25.734 -2.07 1 98.81 199 ILE B C 1
ATOM 5128 O O . ILE B 1 199 ? -9.969 -25.047 -1.067 1 98.81 199 ILE B O 1
ATOM 5132 N N . GLY B 1 200 ? -8.695 -26.453 -2.242 1 98.88 200 GLY B N 1
ATOM 5133 C CA . GLY B 1 200 ? -7.496 -26.188 -1.468 1 98.88 200 GLY B CA 1
ATOM 5134 C C . GLY B 1 200 ? -6.59 -25.156 -2.117 1 98.88 200 GLY B C 1
ATOM 5135 O O . GLY B 1 200 ? -6.453 -25.125 -3.342 1 98.88 200 GLY B O 1
ATOM 5136 N N . VAL B 1 201 ? -5.988 -24.266 -1.343 1 98.88 201 VAL B N 1
ATOM 5137 C CA . VAL B 1 201 ? -5.059 -23.266 -1.844 1 98.88 201 VAL B CA 1
ATOM 5138 C C . VAL B 1 201 ? -3.807 -23.234 -0.97 1 98.88 201 VAL B C 1
ATOM 5140 O O . VAL B 1 201 ? -3.896 -23.078 0.25 1 98.88 201 VAL B O 1
ATOM 5143 N N . SER B 1 202 ? -2.631 -23.422 -1.577 1 98.19 202 SER B N 1
ATOM 5144 C CA . SER B 1 202 ? -1.387 -23.391 -0.814 1 98.19 202 SER B CA 1
ATOM 5145 C C . SER B 1 202 ? -0.226 -22.906 -1.671 1 98.19 202 SER B C 1
ATOM 5147 O O . SER B 1 202 ? -0.38 -22.703 -2.877 1 98.19 202 SER B O 1
ATOM 5149 N N . HIS B 1 203 ? 0.833 -22.625 -0.995 1 97.5 203 HIS B N 1
ATOM 5150 C CA . HIS B 1 203 ? 2.062 -22.156 -1.626 1 97.5 203 HIS B CA 1
ATOM 5151 C C . HIS B 1 203 ? 3.273 -22.922 -1.109 1 97.5 203 HIS B C 1
ATOM 5153 O O . HIS B 1 203 ? 3.744 -22.672 0.003 1 97.5 203 HIS B O 1
ATOM 5159 N N . GLY B 1 204 ? 3.732 -23.812 -1.889 1 94 204 GLY B N 1
ATOM 5160 C CA . GLY B 1 204 ? 4.855 -24.625 -1.463 1 94 204 GLY B CA 1
ATOM 5161 C C . GLY B 1 204 ? 5.238 -25.688 -2.473 1 94 204 GLY B C 1
ATOM 5162 O O . GLY B 1 204 ? 4.613 -25.797 -3.531 1 94 204 GLY B O 1
ATOM 5163 N N . THR B 1 205 ? 6.203 -26.531 -2.107 1 94 205 THR B N 1
ATOM 5164 C CA . THR B 1 205 ? 6.793 -27.5 -3.016 1 94 205 THR B CA 1
ATOM 5165 C C . THR B 1 205 ? 6.207 -28.891 -2.775 1 94 205 THR B C 1
ATOM 5167 O O . THR B 1 205 ? 6.117 -29.344 -1.632 1 94 205 THR B O 1
ATOM 5170 N N . VAL B 1 206 ? 5.836 -29.516 -3.822 1 94.38 206 VAL B N 1
ATOM 5171 C CA . VAL B 1 206 ? 5.387 -30.906 -3.779 1 94.38 206 VAL B CA 1
ATOM 5172 C C . VAL B 1 206 ? 6.555 -31.828 -4.09 1 94.38 206 VAL B C 1
ATOM 5174 O O . VAL B 1 206 ? 7.309 -31.594 -5.039 1 94.38 206 VAL B O 1
ATOM 5177 N N . ASN B 1 207 ? 6.602 -32.812 -3.307 1 91.19 207 ASN B N 1
ATOM 5178 C CA . ASN B 1 207 ? 7.645 -33.812 -3.553 1 91.19 207 ASN B CA 1
ATOM 5179 C C . ASN B 1 207 ? 7.551 -34.375 -4.965 1 91.19 207 ASN B C 1
ATOM 5181 O O . ASN B 1 207 ? 6.469 -34.75 -5.418 1 91.19 207 ASN B O 1
ATOM 5185 N N . GLY B 1 208 ? 8.742 -34.312 -5.609 1 89.94 208 GLY B N 1
ATOM 5186 C CA . GLY B 1 208 ? 8.82 -34.906 -6.93 1 89.94 208 GLY B CA 1
ATOM 5187 C C . GLY B 1 208 ? 8.344 -34 -8.039 1 89.94 208 GLY B C 1
ATOM 5188 O O . GLY B 1 208 ? 8.312 -34.375 -9.203 1 89.94 208 GLY B O 1
ATOM 5189 N N . CYS B 1 209 ? 7.906 -32.844 -7.766 1 92.62 209 CYS B N 1
ATOM 5190 C CA . CYS B 1 209 ? 7.453 -31.922 -8.797 1 92.62 209 CYS B CA 1
ATOM 5191 C C . CYS B 1 209 ? 8.594 -31.547 -9.734 1 92.62 209 CYS B C 1
ATOM 5193 O O . CYS B 1 209 ? 9.766 -31.797 -9.422 1 92.62 209 CYS B O 1
ATOM 5195 N N . GLN B 1 210 ? 8.18 -30.953 -10.867 1 91.56 210 GLN B N 1
ATOM 5196 C CA . GLN B 1 210 ? 9.156 -30.469 -11.836 1 91.56 210 GLN B CA 1
ATOM 5197 C C . GLN B 1 210 ? 9.414 -28.969 -11.641 1 91.56 210 GLN B C 1
ATOM 5199 O O . GLN B 1 210 ? 8.469 -28.172 -11.602 1 91.56 210 GLN B O 1
ATOM 5204 N N . THR B 1 211 ? 10.625 -28.672 -11.57 1 89.62 211 THR B N 1
ATOM 5205 C CA . THR B 1 211 ? 10.992 -27.266 -11.398 1 89.62 211 THR B CA 1
ATOM 5206 C C . THR B 1 211 ? 10.883 -26.5 -12.711 1 89.62 211 THR B C 1
ATOM 5208 O O . THR B 1 211 ? 10.648 -27.109 -13.766 1 89.62 211 THR B O 1
ATOM 5211 N N . GLU B 1 212 ? 11.102 -25.234 -12.664 1 88.88 212 GLU B N 1
ATOM 5212 C CA . GLU B 1 212 ? 10.977 -24.359 -13.82 1 88.88 212 GLU B CA 1
ATOM 5213 C C . GLU B 1 212 ? 12.086 -24.625 -14.828 1 88.88 212 GLU B C 1
ATOM 5215 O O . GLU B 1 212 ? 12.008 -24.188 -15.984 1 88.88 212 GLU B O 1
ATOM 5220 N N . HIS B 1 213 ? 13.078 -25.328 -14.422 1 84.56 213 HIS B N 1
ATOM 5221 C CA . HIS B 1 213 ? 14.172 -25.656 -15.32 1 84.56 213 HIS B CA 1
ATOM 5222 C C . HIS B 1 213 ? 14.055 -27.078 -15.836 1 84.56 213 HIS B C 1
ATOM 5224 O O . HIS B 1 213 ? 14.93 -27.562 -16.562 1 84.56 213 HIS B O 1
ATOM 5230 N N . GLY B 1 214 ? 12.984 -27.75 -15.484 1 80.38 214 GLY B N 1
ATOM 5231 C CA . GLY B 1 214 ? 12.695 -29.078 -16.031 1 80.38 214 GLY B CA 1
ATOM 5232 C C . GLY B 1 214 ? 13.344 -30.203 -15.242 1 80.38 214 GLY B C 1
ATOM 5233 O O . GLY B 1 214 ? 13.422 -31.328 -15.727 1 80.38 214 GLY B O 1
ATOM 5234 N N . VAL B 1 215 ? 13.938 -29.828 -14.102 1 79 215 VAL B N 1
ATOM 5235 C CA . VAL B 1 215 ? 14.578 -30.844 -13.266 1 79 215 VAL B CA 1
ATOM 5236 C C . VAL B 1 215 ? 13.688 -31.156 -12.07 1 79 215 VAL B C 1
ATOM 5238 O O . VAL B 1 215 ? 13.102 -30.266 -11.469 1 79 215 VAL B O 1
ATOM 5241 N N . PRO B 1 216 ? 13.516 -32.5 -11.883 1 81.56 216 PRO B N 1
ATOM 5242 C CA . PRO B 1 216 ? 12.727 -32.844 -10.703 1 81.56 216 PRO B CA 1
ATOM 5243 C C . PRO B 1 216 ? 13.336 -32.312 -9.406 1 81.56 216 PRO B C 1
ATOM 5245 O O . PRO B 1 216 ? 14.562 -32.312 -9.258 1 81.56 216 PRO B O 1
ATOM 5248 N N . MET B 1 217 ? 12.453 -31.766 -8.734 1 76.38 217 MET B N 1
ATOM 5249 C CA . MET B 1 217 ? 12.914 -31.344 -7.418 1 76.38 217 MET B CA 1
ATOM 5250 C C . MET B 1 217 ? 13.367 -32.531 -6.586 1 76.38 217 MET B C 1
ATOM 5252 O O . MET B 1 217 ? 12.602 -33.469 -6.375 1 76.38 217 MET B O 1
ATOM 5256 N N . ALA B 1 218 ? 14.742 -32.594 -6.438 1 65.94 218 ALA B N 1
ATOM 5257 C CA . ALA B 1 218 ? 15.336 -33.656 -5.625 1 65.94 218 ALA B CA 1
ATOM 5258 C C . ALA B 1 218 ? 15.609 -33.188 -4.207 1 65.94 218 ALA B C 1
ATOM 5260 O O . ALA B 1 218 ? 15.812 -31.984 -3.98 1 65.94 218 ALA B O 1
ATOM 5261 N N . GLY B 1 219 ? 15.164 -33.969 -3.16 1 64.69 219 GLY B N 1
ATOM 5262 C CA . GLY B 1 219 ? 15.586 -33.656 -1.803 1 64.69 219 GLY B CA 1
ATOM 5263 C C . GLY B 1 219 ? 14.438 -33.594 -0.82 1 64.69 219 GLY B C 1
ATOM 5264 O O . GLY B 1 219 ? 13.312 -34 -1.139 1 64.69 219 GLY B O 1
ATOM 5265 N N . PHE B 1 220 ? 14.773 -33.188 0.375 1 64.81 220 PHE B N 1
ATOM 5266 C CA . PHE B 1 220 ? 13.891 -33.25 1.53 1 64.81 220 PHE B CA 1
ATOM 5267 C C . PHE B 1 220 ? 13.273 -31.891 1.827 1 64.81 220 PHE B C 1
ATOM 5269 O O . PHE B 1 220 ? 12.57 -31.719 2.83 1 64.81 220 PHE B O 1
ATOM 5276 N N . ASP B 1 221 ? 13.477 -31.031 0.752 1 74.62 221 ASP B N 1
ATOM 5277 C CA . ASP B 1 221 ? 12.977 -29.703 1.079 1 74.62 221 ASP B CA 1
ATOM 5278 C C . ASP B 1 221 ? 11.625 -29.438 0.422 1 74.62 221 ASP B C 1
ATOM 5280 O O . ASP B 1 221 ? 11.523 -28.625 -0.505 1 74.62 221 ASP B O 1
ATOM 5284 N N . TYR B 1 222 ? 10.672 -30.281 0.809 1 78.25 222 TYR B N 1
ATOM 5285 C CA . TYR B 1 222 ? 9.305 -30.109 0.33 1 78.25 222 TYR B CA 1
ATOM 5286 C C . TYR B 1 222 ? 8.328 -30.016 1.495 1 78.25 222 TYR B C 1
ATOM 5288 O O . TYR B 1 222 ? 8.578 -30.562 2.572 1 78.25 222 TYR B O 1
ATOM 5296 N N . GLU B 1 223 ? 7.246 -29.359 1.205 1 83.44 223 GLU B N 1
ATOM 5297 C CA . GLU B 1 223 ? 6.211 -29.188 2.221 1 83.44 223 GLU B CA 1
ATOM 5298 C C . GLU B 1 223 ? 5.113 -30.234 2.064 1 83.44 223 GLU B C 1
ATOM 5300 O O . GLU B 1 223 ? 4.457 -30.609 3.041 1 83.44 223 GLU B O 1
ATOM 5305 N N . PHE B 1 224 ? 4.961 -30.75 0.798 1 91.62 224 PHE B N 1
ATOM 5306 C CA . PHE B 1 224 ? 3.771 -31.547 0.552 1 91.62 224 PHE B CA 1
ATOM 5307 C C . PHE B 1 224 ? 4.121 -32.812 -0.215 1 91.62 224 PHE B C 1
ATOM 5309 O O . PHE B 1 224 ? 5.016 -32.812 -1.063 1 91.62 224 PHE B O 1
ATOM 5316 N N . THR B 1 225 ? 3.424 -33.875 0.106 1 93.56 225 THR B N 1
ATOM 5317 C CA . THR B 1 225 ? 3.318 -35 -0.796 1 93.56 225 THR B CA 1
ATOM 5318 C C . THR B 1 225 ? 2.002 -34.969 -1.564 1 93.56 225 THR B C 1
ATOM 5320 O O . THR B 1 225 ? 1.021 -34.406 -1.098 1 93.56 225 THR B O 1
ATOM 5323 N N . ILE B 1 226 ? 2.055 -35.562 -2.732 1 95.25 226 ILE B N 1
ATOM 5324 C CA . ILE B 1 226 ? 0.842 -35.562 -3.545 1 95.25 226 ILE B CA 1
ATOM 5325 C C . ILE B 1 226 ? -0.281 -36.281 -2.793 1 95.25 226 ILE B C 1
ATOM 5327 O O . ILE B 1 226 ? -1.44 -35.875 -2.859 1 95.25 226 ILE B O 1
ATOM 5331 N N . GLY B 1 227 ? 0.05 -37.312 -2.102 1 96.19 227 GLY B N 1
ATOM 5332 C CA . GLY B 1 227 ? -0.927 -38.031 -1.299 1 96.19 227 GLY B CA 1
ATOM 5333 C C . GLY B 1 227 ? -1.585 -37.156 -0.244 1 96.19 227 GLY B C 1
ATOM 5334 O O . GLY B 1 227 ? -2.805 -37.188 -0.066 1 96.19 227 GLY B O 1
ATOM 5335 N N . ALA B 1 228 ? -0.74 -36.406 0.451 1 95.94 228 ALA B N 1
ATOM 5336 C CA . ALA B 1 228 ? -1.258 -35.531 1.492 1 95.94 228 ALA B CA 1
ATOM 5337 C C . ALA B 1 228 ? -2.229 -34.5 0.91 1 95.94 228 ALA B C 1
ATOM 5339 O O . ALA B 1 228 ? -3.232 -34.156 1.541 1 95.94 228 ALA B O 1
ATOM 5340 N N . LEU B 1 229 ? -1.926 -34.031 -0.252 1 97.94 229 LEU B N 1
ATOM 5341 C CA . LEU B 1 229 ? -2.789 -33.062 -0.894 1 97.94 229 LEU B CA 1
ATOM 5342 C C . LEU B 1 229 ? -4.125 -33.688 -1.282 1 97.94 229 LEU B C 1
ATOM 5344 O O . LEU B 1 229 ? -5.176 -33.031 -1.124 1 97.94 229 LEU B O 1
ATOM 5348 N N . PHE B 1 230 ? -4.137 -34.875 -1.774 1 97.62 230 PHE B N 1
ATOM 5349 C CA . PHE B 1 230 ? -5.383 -35.531 -2.109 1 97.62 230 PHE B CA 1
ATOM 5350 C C . PHE B 1 230 ? -6.145 -35.938 -0.848 1 97.62 230 PHE B C 1
ATOM 5352 O O . PHE B 1 230 ? -7.375 -36 -0.86 1 97.62 230 PHE B O 1
ATOM 5359 N N . ASP B 1 231 ? -5.414 -36.125 0.273 1 97.62 231 ASP B N 1
ATOM 5360 C CA . ASP B 1 231 ? -6.055 -36.438 1.545 1 97.62 231 ASP B CA 1
ATOM 5361 C C . ASP B 1 231 ? -6.895 -35.281 2.047 1 97.62 231 ASP B C 1
ATOM 5363 O O . ASP B 1 231 ? -7.773 -35.469 2.893 1 97.62 231 ASP B O 1
ATOM 5367 N N . ALA B 1 232 ? -6.613 -34.094 1.605 1 97.94 232 ALA B N 1
ATOM 5368 C CA . ALA B 1 232 ? -7.43 -32.938 1.955 1 97.94 232 ALA B CA 1
ATOM 5369 C C . ALA B 1 232 ? -8.836 -33.062 1.387 1 97.94 232 ALA B C 1
ATOM 5371 O O . ALA B 1 232 ? -9.742 -32.312 1.77 1 97.94 232 ALA B O 1
ATOM 5372 N N . ASP B 1 233 ? -9.07 -33.938 0.413 1 97.69 233 ASP B N 1
ATOM 5373 C CA . ASP B 1 233 ? -10.359 -34.312 -0.176 1 97.69 233 ASP B CA 1
ATOM 5374 C C . ASP B 1 233 ? -11.031 -33.094 -0.817 1 97.69 233 ASP B C 1
ATOM 5376 O O . ASP B 1 233 ? -12.242 -32.906 -0.677 1 97.69 233 ASP B O 1
ATOM 5380 N N . CYS B 1 234 ? -10.227 -32.281 -1.415 1 98.12 234 CYS B N 1
ATOM 5381 C CA . CYS B 1 234 ? -10.742 -31.141 -2.18 1 98.12 234 CYS B CA 1
ATOM 5382 C C . CYS B 1 234 ? -10.992 -31.531 -3.631 1 98.12 234 CYS B C 1
ATOM 5384 O O . CYS B 1 234 ? -10.281 -32.375 -4.188 1 98.12 234 CYS B O 1
ATOM 5386 N N . ASP B 1 235 ? -12.023 -30.938 -4.242 1 98 235 ASP B N 1
ATOM 5387 C CA . ASP B 1 235 ? -12.258 -31.125 -5.672 1 98 235 ASP B CA 1
ATOM 5388 C C . ASP B 1 235 ? -11.078 -30.594 -6.492 1 98 235 ASP B C 1
ATOM 5390 O O . ASP B 1 235 ? -10.68 -31.219 -7.477 1 98 235 ASP B O 1
ATOM 5394 N N . ALA B 1 236 ? -10.578 -29.484 -6.102 1 98.56 236 ALA B N 1
ATOM 5395 C CA . ALA B 1 236 ? -9.43 -28.828 -6.723 1 98.56 236 ALA B CA 1
ATOM 5396 C C . ALA B 1 236 ? -8.43 -28.359 -5.672 1 98.56 236 ALA B C 1
ATOM 5398 O O . ALA B 1 236 ? -8.82 -27.859 -4.613 1 98.56 236 ALA B O 1
ATOM 5399 N N . PHE B 1 237 ? -7.184 -28.547 -5.93 1 98.81 237 PHE B N 1
ATOM 5400 C CA . PHE B 1 237 ? -6.137 -28 -5.07 1 98.81 237 PHE B CA 1
ATOM 5401 C C . PHE B 1 237 ? -5.199 -27.094 -5.871 1 98.81 237 PHE B C 1
ATOM 5403 O O . PHE B 1 237 ? -4.488 -27.562 -6.762 1 98.81 237 PHE B O 1
ATOM 5410 N N . MET B 1 238 ? -5.168 -25.828 -5.52 1 98.94 238 MET B N 1
ATOM 5411 C CA . MET B 1 238 ? -4.457 -24.781 -6.258 1 98.94 238 MET B CA 1
ATOM 5412 C C . MET B 1 238 ? -3.146 -24.422 -5.562 1 98.94 238 MET B C 1
ATOM 5414 O O . MET B 1 238 ? -3.154 -23.875 -4.461 1 98.94 238 MET B O 1
ATOM 5418 N N . LEU B 1 239 ? -2.072 -24.688 -6.262 1 98.62 239 LEU B N 1
ATOM 5419 C CA . LEU B 1 239 ? -0.748 -24.516 -5.676 1 98.62 239 LEU B CA 1
ATOM 5420 C C . LEU B 1 239 ? -0.039 -23.312 -6.285 1 98.62 239 LEU B C 1
ATOM 5422 O O . LEU B 1 239 ? -0.473 -22.781 -7.312 1 98.62 239 LEU B O 1
ATOM 5426 N N . GLY B 1 240 ? 0.985 -22.812 -5.586 1 97.94 240 GLY B N 1
ATOM 5427 C CA . GLY B 1 240 ? 1.957 -21.859 -6.086 1 97.94 240 GLY B CA 1
ATOM 5428 C C . GLY B 1 240 ? 3.381 -22.172 -5.668 1 97.94 240 GLY B C 1
ATOM 5429 O O . GLY B 1 240 ? 3.625 -23.188 -4.996 1 97.94 240 GLY B O 1
ATOM 5430 N N . HIS B 1 241 ? 4.41 -21.359 -6.125 1 96.19 241 HIS B N 1
ATOM 5431 C CA . HIS B 1 241 ? 5.805 -21.484 -5.723 1 96.19 241 HIS B CA 1
ATOM 5432 C C . HIS B 1 241 ? 6.664 -22.016 -6.863 1 96.19 241 HIS B C 1
ATOM 5434 O O . HIS B 1 241 ? 7.781 -21.547 -7.078 1 96.19 241 HIS B O 1
ATOM 5440 N N . ILE B 1 242 ? 6.113 -23.047 -7.504 1 96.25 242 ILE B N 1
ATOM 5441 C CA . ILE B 1 242 ? 6.84 -23.609 -8.641 1 96.25 242 ILE B CA 1
ATOM 5442 C C . ILE B 1 242 ? 6.398 -22.922 -9.93 1 96.25 242 ILE B C 1
ATOM 5444 O O . ILE B 1 242 ? 5.203 -22.859 -10.234 1 96.25 242 ILE B O 1
ATOM 5448 N N . HIS B 1 243 ? 7.32 -22.5 -10.727 1 97.56 243 HIS B N 1
ATOM 5449 C CA . HIS B 1 243 ? 7.031 -21.625 -11.852 1 97.56 243 HIS B CA 1
ATOM 5450 C C . HIS B 1 243 ? 6.742 -22.438 -13.117 1 97.56 243 HIS B C 1
ATOM 5452 O O . HIS B 1 243 ? 6.879 -21.922 -14.227 1 97.56 243 HIS B O 1
ATOM 5458 N N . ARG B 1 244 ? 6.41 -23.656 -12.969 1 96.5 244 ARG B N 1
ATOM 5459 C CA . ARG B 1 244 ? 6.066 -24.516 -14.102 1 96.5 244 ARG B CA 1
ATOM 5460 C C . ARG B 1 244 ? 4.684 -25.125 -13.914 1 96.5 244 ARG B C 1
ATOM 5462 O O . ARG B 1 244 ? 4.406 -25.734 -12.883 1 96.5 244 ARG B O 1
ATOM 5469 N N . ALA B 1 245 ? 3.945 -25.016 -14.961 1 97.62 245 ALA B N 1
ATOM 5470 C CA . ALA B 1 245 ? 2.615 -25.625 -14.914 1 97.62 245 ALA B CA 1
ATOM 5471 C C . ALA B 1 245 ? 2.701 -27.141 -14.906 1 97.62 245 ALA B C 1
ATOM 5473 O O . ALA B 1 245 ? 3.449 -27.734 -15.688 1 97.62 245 ALA B O 1
ATOM 5474 N N . GLN B 1 246 ? 2.035 -27.766 -14.016 1 97 246 GLN B N 1
ATOM 5475 C CA . GLN B 1 246 ? 1.933 -29.219 -13.898 1 97 246 GLN B CA 1
ATOM 5476 C C . GLN B 1 246 ? 0.747 -29.625 -13.031 1 97 246 GLN B C 1
ATOM 5478 O O . GLN B 1 246 ? 0.274 -28.828 -12.211 1 97 246 GLN B O 1
ATOM 5483 N N . GLN B 1 247 ? 0.213 -30.828 -13.258 1 97.88 247 GLN B N 1
ATOM 5484 C CA . GLN B 1 247 ? -0.982 -31.219 -12.516 1 97.88 247 GLN B CA 1
ATOM 5485 C C . GLN B 1 247 ? -1.014 -32.719 -12.273 1 97.88 247 GLN B C 1
ATOM 5487 O O . GLN B 1 247 ? -0.335 -33.5 -12.969 1 97.88 247 GLN B O 1
ATOM 5492 N N . TRP B 1 248 ? -1.688 -33.125 -11.289 1 97.94 248 TRP B N 1
ATOM 5493 C CA . TRP B 1 248 ? -1.996 -34.5 -10.906 1 97.94 248 TRP B CA 1
ATOM 5494 C C . TRP B 1 248 ? -3.498 -34.688 -10.734 1 97.94 248 TRP B C 1
ATOM 5496 O O . TRP B 1 248 ? -4.184 -33.844 -10.195 1 97.94 248 TRP B O 1
ATOM 5506 N N . ALA B 1 249 ? -3.996 -35.812 -11.234 1 97.44 249 ALA B N 1
ATOM 5507 C CA . ALA B 1 249 ? -5.426 -36.094 -11.125 1 97.44 249 ALA B CA 1
ATOM 5508 C C . ALA B 1 249 ? -5.668 -37.438 -10.438 1 97.44 249 ALA B C 1
ATOM 5510 O O . ALA B 1 249 ? -4.906 -38.375 -10.641 1 97.44 249 ALA B O 1
ATOM 5511 N N . GLN B 1 250 ? -6.652 -37.469 -9.609 1 96.06 250 GLN B N 1
ATOM 5512 C CA . GLN B 1 250 ? -7.086 -38.688 -8.93 1 96.06 250 GLN B CA 1
ATOM 5513 C C . GLN B 1 250 ? -8.586 -38.656 -8.656 1 96.06 250 GLN B C 1
ATOM 5515 O O . GLN B 1 250 ? -9.078 -37.781 -7.953 1 96.06 250 GLN B O 1
ATOM 5520 N N . GLU B 1 251 ? -9.398 -39.594 -9.203 1 94.5 251 GLU B N 1
ATOM 5521 C CA . GLU B 1 251 ? -10.812 -39.781 -8.93 1 94.5 251 GLU B CA 1
ATOM 5522 C C . GLU B 1 251 ? -11.602 -38.5 -9.148 1 94.5 251 GLU B C 1
ATOM 5524 O O . GLU B 1 251 ? -12.383 -38.094 -8.281 1 94.5 251 GLU B O 1
ATOM 5529 N N . GLY B 1 252 ? -11.305 -37.812 -10.195 1 95.06 252 GLY B N 1
ATOM 5530 C CA . GLY B 1 252 ? -12.055 -36.625 -10.57 1 95.06 252 GLY B CA 1
ATOM 5531 C C . GLY B 1 252 ? -11.586 -35.375 -9.852 1 95.06 252 GLY B C 1
ATOM 5532 O O . GLY B 1 252 ? -12.172 -34.312 -10.023 1 95.06 252 GLY B O 1
ATOM 5533 N N . ARG B 1 253 ? -10.555 -35.5 -9.008 1 97.06 253 ARG B N 1
ATOM 5534 C CA . ARG B 1 253 ? -9.945 -34.375 -8.312 1 97.06 253 ARG B CA 1
ATOM 5535 C C . ARG B 1 253 ? -8.602 -34 -8.938 1 97.06 253 ARG B C 1
ATOM 5537 O O . ARG B 1 253 ? -7.934 -34.844 -9.531 1 97.06 253 ARG B O 1
ATOM 5544 N N . VAL B 1 254 ? -8.234 -32.719 -8.812 1 98.44 254 VAL B N 1
ATOM 5545 C CA . VAL B 1 254 ? -7.02 -32.281 -9.492 1 98.44 254 VAL B CA 1
ATOM 5546 C C . VAL B 1 254 ? -6.203 -31.391 -8.547 1 98.44 254 VAL B C 1
ATOM 5548 O O . VAL B 1 254 ? -6.758 -30.562 -7.832 1 98.44 254 VAL B O 1
ATOM 5551 N N . VAL B 1 255 ? -4.926 -31.641 -8.477 1 98.5 255 VAL B N 1
ATOM 5552 C CA . VAL B 1 255 ? -3.922 -30.781 -7.855 1 98.5 255 VAL B CA 1
ATOM 5553 C C . VAL B 1 255 ? -3.037 -30.156 -8.938 1 98.5 255 VAL B C 1
ATOM 5555 O O . VAL B 1 255 ? -2.557 -30.859 -9.828 1 98.5 255 VAL B O 1
ATOM 5558 N N . ALA B 1 256 ? -2.809 -28.797 -8.852 1 98.81 256 ALA B N 1
ATOM 5559 C CA . ALA B 1 256 ? -2.055 -28.25 -9.977 1 98.81 256 ALA B CA 1
ATOM 5560 C C . ALA B 1 256 ? -1.295 -27 -9.57 1 98.81 256 ALA B C 1
ATOM 5562 O O . ALA B 1 256 ? -1.742 -26.25 -8.695 1 98.81 256 ALA B O 1
ATOM 5563 N N . TYR B 1 257 ? -0.167 -26.844 -10.203 1 98.5 257 TYR B N 1
ATOM 5564 C CA . TYR B 1 257 ? 0.522 -25.562 -10.297 1 98.5 257 TYR B CA 1
ATOM 5565 C C . TYR B 1 257 ? 0.172 -24.844 -11.602 1 98.5 257 TYR B C 1
ATOM 5567 O O . TYR B 1 257 ? 0.299 -25.422 -12.688 1 98.5 257 TYR B O 1
ATOM 5575 N N . PRO B 1 258 ? -0.218 -23.625 -11.492 1 98.69 258 PRO B N 1
ATOM 5576 C CA . PRO B 1 258 ? -0.331 -22.891 -12.758 1 98.69 258 PRO B CA 1
ATOM 5577 C C . PRO B 1 258 ? 1.024 -22.469 -13.312 1 98.69 258 PRO B C 1
ATOM 5579 O O . PRO B 1 258 ? 1.121 -22.062 -14.477 1 98.69 258 PRO B O 1
ATOM 5582 N N . GLY B 1 259 ? 2.064 -22.5 -12.5 1 98 259 GLY B N 1
ATOM 5583 C CA . GLY B 1 259 ? 3.305 -21.797 -12.812 1 98 259 GLY B CA 1
ATOM 5584 C C . GLY B 1 259 ? 3.242 -20.312 -12.531 1 98 259 GLY B C 1
ATOM 5585 O O . GLY B 1 259 ? 2.311 -19.844 -11.875 1 98 259 GLY B O 1
ATOM 5586 N N . SER B 1 260 ? 4.285 -19.609 -12.984 1 98.38 260 SER B N 1
ATOM 5587 C CA . SER B 1 260 ? 4.297 -18.156 -12.812 1 98.38 260 SER B CA 1
ATOM 5588 C C . SER B 1 260 ? 3.516 -17.469 -13.922 1 98.38 260 SER B C 1
ATOM 5590 O O . SER B 1 260 ? 3.385 -18 -15.023 1 98.38 260 SER B O 1
ATOM 5592 N N . ILE B 1 261 ? 3.012 -16.312 -13.625 1 98.75 261 ILE B N 1
ATOM 5593 C CA . ILE B 1 261 ? 2.168 -15.562 -14.547 1 98.75 261 ILE B CA 1
ATOM 5594 C C . ILE B 1 261 ? 3.004 -15.078 -15.734 1 98.75 261 ILE B C 1
ATOM 5596 O O . ILE B 1 261 ? 2.49 -14.938 -16.844 1 98.75 261 ILE B O 1
ATOM 5600 N N . GLY B 1 262 ? 4.25 -14.805 -15.477 1 98.31 262 GLY B N 1
ATOM 5601 C CA . GLY B 1 262 ? 5.227 -14.367 -16.453 1 98.31 262 GLY B CA 1
ATOM 5602 C C . GLY B 1 262 ? 6.57 -15.055 -16.312 1 98.31 262 GLY B C 1
ATOM 5603 O O . GLY B 1 262 ? 6.723 -15.953 -15.477 1 98.31 262 GLY B O 1
ATOM 5604 N N . ARG B 1 263 ? 7.473 -14.672 -17.172 1 96.94 263 ARG B N 1
ATOM 5605 C CA . ARG B 1 263 ? 8.828 -15.203 -17.094 1 96.94 263 ARG B CA 1
ATOM 5606 C C . ARG B 1 263 ? 9.75 -14.258 -16.328 1 96.94 263 ARG B C 1
ATOM 5608 O O . ARG B 1 263 ? 10.016 -13.141 -16.797 1 96.94 263 ARG B O 1
ATOM 5615 N N . PHE B 1 264 ? 10.266 -14.672 -15.203 1 96.12 264 PHE B N 1
ATOM 5616 C CA . PHE B 1 264 ? 10.977 -13.75 -14.328 1 96.12 264 PHE B CA 1
ATOM 5617 C C . PHE B 1 264 ? 12.422 -14.188 -14.141 1 96.12 264 PHE B C 1
ATOM 5619 O O . PHE B 1 264 ? 13.258 -13.414 -13.656 1 96.12 264 PHE B O 1
ATOM 5626 N N . HIS B 1 265 ? 12.727 -15.383 -14.523 1 92.06 265 HIS B N 1
ATOM 5627 C CA . HIS B 1 265 ? 14.094 -15.883 -14.414 1 92.06 265 HIS B CA 1
ATOM 5628 C C . HIS B 1 265 ? 14.578 -16.453 -15.75 1 92.06 265 HIS B C 1
ATOM 5630 O O . HIS B 1 265 ? 13.812 -17.094 -16.469 1 92.06 265 HIS B O 1
ATOM 5636 N N . TYR B 1 266 ? 15.844 -16.281 -15.906 1 92.25 266 TYR B N 1
ATOM 5637 C CA . TYR B 1 266 ? 16.438 -16.828 -17.125 1 92.25 266 TYR B CA 1
ATOM 5638 C C . TYR B 1 266 ? 16.484 -18.344 -17.062 1 92.25 266 TYR B C 1
ATOM 5640 O O . TYR B 1 266 ? 16.812 -18.922 -16.031 1 92.25 266 TYR B O 1
ATOM 5648 N N . GLY B 1 267 ? 16.109 -18.984 -18.109 1 88.25 267 GLY B N 1
ATOM 5649 C CA . GLY B 1 267 ? 16.203 -20.438 -18.188 1 88.25 267 GLY B CA 1
ATOM 5650 C C . GLY B 1 267 ? 14.898 -21.141 -17.844 1 88.25 267 GLY B C 1
ATOM 5651 O O . GLY B 1 267 ? 14.789 -22.359 -17.984 1 88.25 267 GLY B O 1
ATOM 5652 N N . GLU B 1 268 ? 13.914 -20.344 -17.438 1 91.56 268 GLU B N 1
ATOM 5653 C CA . GLU B 1 268 ? 12.609 -20.953 -17.203 1 91.56 268 GLU B CA 1
ATOM 5654 C C . GLU B 1 268 ? 12.039 -21.531 -18.484 1 91.56 268 GLU B C 1
ATOM 5656 O O . GLU B 1 268 ? 12.031 -20.875 -19.531 1 91.56 268 GLU B O 1
ATOM 5661 N N . ILE B 1 269 ? 11.555 -22.766 -18.344 1 89 269 ILE B N 1
ATOM 5662 C CA . ILE B 1 269 ? 11.047 -23.422 -19.531 1 89 269 ILE B CA 1
ATOM 5663 C C . ILE B 1 269 ? 9.523 -23.547 -19.438 1 89 269 ILE B C 1
ATOM 5665 O O . ILE B 1 269 ? 8.953 -23.469 -18.359 1 89 269 ILE B O 1
ATOM 5669 N N . GLY B 1 270 ? 8.883 -23.656 -20.625 1 91.19 270 GLY B N 1
ATOM 5670 C CA . GLY B 1 270 ? 7.445 -23.875 -20.688 1 91.19 270 GLY B CA 1
ATOM 5671 C C . GLY B 1 270 ? 6.648 -22.594 -20.812 1 91.19 270 GLY B C 1
ATOM 5672 O O . GLY B 1 270 ? 7.191 -21.5 -20.641 1 91.19 270 GLY B O 1
ATOM 5673 N N . GLU B 1 271 ? 5.398 -22.766 -21.062 1 95.88 271 GLU B N 1
ATOM 5674 C CA . GLU B 1 271 ? 4.488 -21.625 -21.172 1 95.88 271 GLU B CA 1
ATOM 5675 C C . GLU B 1 271 ? 4.148 -21.062 -19.797 1 95.88 271 GLU B C 1
ATOM 5677 O O . GLU B 1 271 ? 4.051 -21.812 -18.828 1 95.88 271 GLU B O 1
ATOM 5682 N N . LYS B 1 272 ? 4.09 -19.797 -19.828 1 98.06 272 LYS B N 1
ATOM 5683 C CA . LYS B 1 272 ? 3.611 -19.109 -18.625 1 98.06 272 LYS B CA 1
ATOM 5684 C C . LYS B 1 272 ? 2.133 -18.75 -18.75 1 98.06 272 LYS B C 1
ATOM 5686 O O . LYS B 1 272 ? 1.619 -18.609 -19.859 1 98.06 272 LYS B O 1
ATOM 5691 N N . GLY B 1 273 ? 1.46 -18.688 -17.594 1 98.69 273 GLY B N 1
ATOM 5692 C CA . GLY B 1 273 ? 0.043 -18.375 -17.688 1 98.69 273 GLY B CA 1
ATOM 5693 C C . GLY B 1 273 ? -0.7 -18.609 -16.375 1 98.69 273 GLY B C 1
ATOM 5694 O O . GLY B 1 273 ? -0.106 -18.547 -15.305 1 98.69 273 GLY B O 1
ATOM 5695 N N . TYR B 1 274 ? -2.018 -18.688 -16.484 1 98.88 274 TYR B N 1
ATOM 5696 C CA . TYR B 1 274 ? -2.896 -19.016 -15.367 1 98.88 274 TYR B CA 1
ATOM 5697 C C . TYR B 1 274 ? -3.781 -20.203 -15.703 1 98.88 274 TYR B C 1
ATOM 5699 O O . TYR B 1 274 ? -3.871 -20.625 -16.859 1 98.88 274 TYR B O 1
ATOM 5707 N N . LEU B 1 275 ? -4.34 -20.844 -14.727 1 98.94 275 LEU B N 1
ATOM 5708 C CA . LEU B 1 275 ? -5.227 -21.969 -14.961 1 98.94 275 LEU B CA 1
ATOM 5709 C C . LEU B 1 275 ? -6.688 -21.547 -14.875 1 98.94 275 LEU B C 1
ATOM 5711 O O . LEU B 1 275 ? -7.082 -20.859 -13.938 1 98.94 275 LEU B O 1
ATOM 5715 N N . ARG B 1 276 ? -7.426 -21.938 -15.828 1 98.81 276 ARG B N 1
ATOM 5716 C CA . ARG B 1 276 ? -8.883 -21.844 -15.781 1 98.81 276 ARG B CA 1
ATOM 5717 C C . ARG B 1 276 ? -9.492 -23.172 -15.32 1 98.81 276 ARG B C 1
ATOM 5719 O O . ARG B 1 276 ? -9.32 -24.203 -15.977 1 98.81 276 ARG B O 1
ATOM 5726 N N . TRP B 1 277 ? -10.203 -23.094 -14.219 1 98.75 277 TRP B N 1
ATOM 5727 C CA . TRP B 1 277 ? -10.75 -24.312 -13.609 1 98.75 277 TRP B CA 1
ATOM 5728 C C . TRP B 1 277 ? -12.25 -24.406 -13.859 1 98.75 277 TRP B C 1
ATOM 5730 O O . TRP B 1 277 ? -12.969 -23.406 -13.781 1 98.75 277 TRP B O 1
ATOM 5740 N N . GLN B 1 278 ? -12.664 -25.547 -14.211 1 98.25 278 GLN B N 1
ATOM 5741 C CA . GLN B 1 278 ? -14.07 -25.953 -14.156 1 98.25 278 GLN B CA 1
ATOM 5742 C C . GLN B 1 278 ? -14.305 -26.984 -13.055 1 98.25 278 GLN B C 1
ATOM 5744 O O . GLN B 1 278 ? -13.852 -28.125 -13.148 1 98.25 278 GLN B O 1
ATOM 5749 N N . ILE B 1 279 ? -15.078 -26.516 -12.023 1 97.69 279 ILE B N 1
ATOM 5750 C CA . ILE B 1 279 ? -15.094 -27.344 -10.82 1 97.69 279 ILE B CA 1
ATOM 5751 C C . ILE B 1 279 ? -16.531 -27.781 -10.508 1 97.69 279 ILE B C 1
ATOM 5753 O O . ILE B 1 279 ? -17.406 -26.938 -10.328 1 97.69 279 ILE B O 1
ATOM 5757 N N . ALA B 1 280 ? -16.781 -28.984 -10.555 1 93 280 ALA B N 1
ATOM 5758 C CA . ALA B 1 280 ? -17.953 -29.656 -10.023 1 93 280 ALA B CA 1
ATOM 5759 C C . ALA B 1 280 ? -17.562 -30.781 -9.062 1 93 280 ALA B C 1
ATOM 5761 O O . ALA B 1 280 ? -16.438 -31.312 -9.141 1 93 280 ALA B O 1
ATOM 5762 N N . PRO B 1 281 ? -18.438 -31.047 -8.141 1 87.38 281 PRO B N 1
ATOM 5763 C CA . PRO B 1 281 ? -18.062 -32.125 -7.199 1 87.38 281 PRO B CA 1
ATOM 5764 C C . PRO B 1 281 ? -17.625 -33.375 -7.895 1 87.38 281 PRO B C 1
ATOM 5766 O O . PRO B 1 281 ? -18.375 -33.969 -8.672 1 87.38 281 PRO B O 1
ATOM 5769 N N . ARG B 1 282 ? -16.375 -33.781 -7.734 1 86.12 282 ARG B N 1
ATOM 5770 C CA . ARG B 1 282 ? -15.695 -34.969 -8.234 1 86.12 282 ARG B CA 1
ATOM 5771 C C . ARG B 1 282 ? -15.555 -34.906 -9.75 1 86.12 282 ARG B C 1
ATOM 5773 O O . ARG B 1 282 ? -15.445 -35.969 -10.398 1 86.12 282 ARG B O 1
ATOM 5780 N N . ARG B 1 283 ? -15.656 -33.844 -10.312 1 92.62 283 ARG B N 1
ATOM 5781 C CA . ARG B 1 283 ? -15.406 -33.594 -11.727 1 92.62 283 ARG B CA 1
ATOM 5782 C C . ARG B 1 283 ? -14.75 -32.25 -11.93 1 92.62 283 ARG B C 1
ATOM 5784 O O . ARG B 1 283 ? -15.43 -31.219 -12.023 1 92.62 283 ARG B O 1
ATOM 5791 N N . THR B 1 284 ? -13.445 -32.25 -11.953 1 96.5 284 THR B N 1
ATOM 5792 C CA . THR B 1 284 ? -12.688 -31.016 -12.023 1 96.5 284 THR B CA 1
ATOM 5793 C C . THR B 1 284 ? -11.688 -31.062 -13.172 1 96.5 284 THR B C 1
ATOM 5795 O O . THR B 1 284 ? -11.047 -32.094 -13.414 1 96.5 284 THR B O 1
ATOM 5798 N N . GLU B 1 285 ? -11.641 -29.984 -13.883 1 97.56 285 GLU B N 1
ATOM 5799 C CA . GLU B 1 285 ? -10.648 -29.828 -14.945 1 97.56 285 GLU B CA 1
ATOM 5800 C C . GLU B 1 285 ? -9.945 -28.469 -14.836 1 97.56 285 GLU B C 1
ATOM 5802 O O . GLU B 1 285 ? -10.562 -27.484 -14.445 1 97.56 285 GLU B O 1
ATOM 5807 N N . ALA B 1 286 ? -8.672 -28.516 -15.133 1 98.25 286 ALA B N 1
ATOM 5808 C CA . ALA B 1 286 ? -7.875 -27.281 -15.18 1 98.25 286 ALA B CA 1
ATOM 5809 C C . ALA B 1 286 ? -7.137 -27.156 -16.516 1 98.25 286 ALA B C 1
ATOM 5811 O O . ALA B 1 286 ? -6.488 -28.109 -16.969 1 98.25 286 ALA B O 1
ATOM 5812 N N . SER B 1 287 ? -7.238 -26 -17.109 1 98.5 287 SER B N 1
ATOM 5813 C CA . SER B 1 287 ? -6.566 -25.766 -18.391 1 98.5 287 SER B CA 1
ATOM 5814 C C . SER B 1 287 ? -5.668 -24.531 -18.312 1 98.5 287 SER B C 1
ATOM 5816 O O . SER B 1 287 ? -6.062 -23.5 -17.75 1 98.5 287 SER B O 1
ATOM 5818 N N . LEU B 1 288 ? -4.531 -24.703 -18.875 1 98.69 288 LEU B N 1
ATOM 5819 C CA . LEU B 1 288 ? -3.588 -23.578 -18.906 1 98.69 288 LEU B CA 1
ATOM 5820 C C . LEU B 1 288 ? -3.947 -22.594 -20 1 98.69 288 LEU B C 1
ATOM 5822 O O . LEU B 1 288 ? -4.141 -22.969 -21.156 1 98.69 288 LEU B O 1
ATOM 5826 N N . VAL B 1 289 ? -4.109 -21.391 -19.625 1 98.81 289 VAL B N 1
ATOM 5827 C CA . VAL B 1 289 ? -4.227 -20.281 -20.562 1 98.81 289 VAL B CA 1
ATOM 5828 C C . VAL B 1 289 ? -2.918 -19.5 -20.609 1 98.81 289 VAL B C 1
ATOM 5830 O O . VAL B 1 289 ? -2.545 -18.844 -19.641 1 98.81 289 VAL B O 1
ATOM 5833 N N . ALA B 1 290 ? -2.299 -19.562 -21.703 1 98.62 290 ALA B N 1
ATOM 5834 C CA . ALA B 1 290 ? -0.974 -18.969 -21.844 1 98.62 290 ALA B CA 1
ATOM 5835 C C . ALA B 1 290 ? -1.06 -17.453 -21.891 1 98.62 290 ALA B C 1
ATOM 5837 O O . ALA B 1 290 ? -1.954 -16.891 -22.516 1 98.62 290 ALA B O 1
ATOM 5838 N N . THR B 1 291 ? -0.214 -16.797 -21.188 1 98.69 291 THR B N 1
ATOM 5839 C CA . THR B 1 291 ? -0.074 -15.336 -21.234 1 98.69 291 THR B CA 1
ATOM 5840 C C . THR B 1 291 ? 0.961 -14.93 -22.281 1 98.69 291 THR B C 1
ATOM 5842 O O . THR B 1 291 ? 1.739 -15.758 -22.75 1 98.69 291 THR B O 1
ATOM 5845 N N . PRO B 1 292 ? 0.939 -13.656 -22.641 1 98.12 292 PRO B N 1
ATOM 5846 C CA . PRO B 1 292 ? 1.967 -13.203 -23.578 1 98.12 292 PRO B CA 1
ATOM 5847 C C . PRO B 1 292 ? 3.312 -12.953 -22.906 1 98.12 292 PRO B C 1
ATOM 5849 O O . PRO B 1 292 ? 3.896 -11.875 -23.062 1 98.12 292 PRO B O 1
ATOM 5852 N N . ALA B 1 293 ? 3.82 -13.93 -22.219 1 98 293 ALA B N 1
ATOM 5853 C CA . ALA B 1 293 ? 5.105 -13.82 -21.531 1 98 293 ALA B CA 1
ATOM 5854 C C . ALA B 1 293 ? 6.258 -13.75 -22.531 1 98 293 ALA B C 1
ATOM 5856 O O . ALA B 1 293 ? 6.242 -14.438 -23.562 1 98 293 ALA B O 1
ATOM 5857 N N . ARG B 1 294 ? 7.199 -12.992 -22.203 1 96.25 294 ARG B N 1
ATOM 5858 C CA . ARG B 1 294 ? 8.391 -12.883 -23.047 1 96.25 294 ARG B CA 1
ATOM 5859 C C . ARG B 1 294 ? 9.211 -14.164 -23 1 96.25 294 ARG B C 1
ATOM 5861 O O . ARG B 1 294 ? 9.117 -14.938 -22.031 1 96.25 294 ARG B O 1
ATOM 5868 N N . GLN B 1 295 ? 9.977 -14.297 -24.016 1 94.38 295 GLN B N 1
ATOM 5869 C CA . GLN B 1 295 ? 10.898 -15.43 -24.047 1 94.38 295 GLN B CA 1
ATOM 5870 C C . GLN B 1 295 ? 12.266 -15.031 -23.5 1 94.38 295 GLN B C 1
ATOM 5872 O O . GLN B 1 295 ? 12.609 -13.852 -23.469 1 94.38 295 GLN B O 1
ATOM 5877 N N . SER B 1 296 ? 12.883 -16.031 -23.016 1 92.88 296 SER B N 1
ATOM 5878 C CA . SER B 1 296 ? 14.258 -15.828 -22.578 1 92.88 296 SER B CA 1
ATOM 5879 C C . SER B 1 296 ? 15.25 -16.594 -23.453 1 92.88 296 SER B C 1
ATOM 5881 O O . SER B 1 296 ? 14.969 -17.703 -23.875 1 92.88 296 SER B O 1
ATOM 5883 N N . VAL B 1 297 ? 16.344 -15.883 -23.734 1 92.62 297 VAL B N 1
ATOM 5884 C CA . VAL B 1 297 ? 17.438 -16.484 -24.484 1 92.62 297 VAL B CA 1
ATOM 5885 C C . VAL B 1 297 ? 18.719 -16.438 -23.672 1 92.62 297 VAL B C 1
ATOM 5887 O O . VAL B 1 297 ? 19.125 -15.367 -23.203 1 92.62 297 VAL B O 1
ATOM 5890 N N . CYS B 1 298 ? 19.234 -17.578 -23.484 1 92.62 298 CYS B N 1
ATOM 5891 C CA . CYS B 1 298 ? 20.5 -17.672 -22.766 1 92.62 298 CYS B CA 1
ATOM 5892 C C . CYS B 1 298 ? 21.625 -18.109 -23.688 1 92.62 298 CYS B C 1
ATOM 5894 O O . CYS B 1 298 ? 21.531 -19.141 -24.328 1 92.62 298 CYS B O 1
ATOM 5896 N N . ILE B 1 299 ? 22.688 -17.328 -23.688 1 93.5 299 ILE B N 1
ATOM 5897 C CA . ILE B 1 299 ? 23.844 -17.609 -24.531 1 93.5 299 ILE B CA 1
ATOM 5898 C C . ILE B 1 299 ? 25.094 -17.75 -23.672 1 93.5 299 ILE B C 1
ATOM 5900 O O . ILE B 1 299 ? 25.438 -16.828 -22.922 1 93.5 299 ILE B O 1
ATOM 5904 N N . ASP B 1 300 ? 25.703 -18.812 -23.828 1 93.56 300 ASP B N 1
ATOM 5905 C CA . ASP B 1 300 ? 26.906 -19.078 -23.031 1 93.56 300 ASP B CA 1
ATOM 5906 C C . ASP B 1 300 ? 28.125 -19.234 -23.938 1 93.56 300 ASP B C 1
ATOM 5908 O O . ASP B 1 300 ? 28.078 -19.938 -24.953 1 93.56 300 ASP B O 1
ATOM 5912 N N . PHE B 1 301 ? 29.234 -18.594 -23.562 1 93.75 301 PHE B N 1
ATOM 5913 C CA . PHE B 1 301 ? 30.484 -18.688 -24.297 1 93.75 301 PHE B CA 1
ATOM 5914 C C . PHE B 1 301 ? 31.594 -19.203 -23.391 1 93.75 301 PHE B C 1
ATOM 5916 O O . PHE B 1 301 ? 31.75 -18.75 -22.25 1 93.75 301 PHE B O 1
ATOM 5923 N N . ASP B 1 302 ? 32.281 -20.234 -23.953 1 89.88 302 ASP B N 1
ATOM 5924 C CA . ASP B 1 302 ? 33.531 -20.641 -23.312 1 89.88 302 ASP B CA 1
ATOM 5925 C C . ASP B 1 302 ? 34.719 -19.797 -23.797 1 89.88 302 ASP B C 1
ATOM 5927 O O . ASP B 1 302 ? 35.5 -20.25 -24.625 1 89.88 302 ASP B O 1
ATOM 5931 N N . GLY B 1 303 ? 34.781 -18.594 -23.5 1 88.31 303 GLY B N 1
ATOM 5932 C CA . GLY B 1 303 ? 35.719 -17.578 -23.969 1 88.31 303 GLY B CA 1
ATOM 5933 C C . GLY B 1 303 ? 35.062 -16.25 -24.297 1 88.31 303 GLY B C 1
ATOM 5934 O O . GLY B 1 303 ? 33.906 -16.016 -23.891 1 88.31 303 GLY B O 1
ATOM 5935 N N . PRO B 1 304 ? 35.906 -15.453 -24.953 1 90.19 304 PRO B N 1
ATOM 5936 C CA . PRO B 1 304 ? 35.312 -14.18 -25.328 1 90.19 304 PRO B CA 1
ATOM 5937 C C . PRO B 1 304 ? 34.094 -14.367 -26.25 1 90.19 304 PRO B C 1
ATOM 5939 O O . PRO B 1 304 ? 34.125 -15.25 -27.125 1 90.19 304 PRO B O 1
ATOM 5942 N N . PRO B 1 305 ? 33.094 -13.641 -26.078 1 93.94 305 PRO B N 1
ATOM 5943 C CA . PRO B 1 305 ? 31.891 -13.766 -26.906 1 93.94 305 PRO B CA 1
ATOM 5944 C C . PRO B 1 305 ? 32.188 -13.594 -28.391 1 93.94 305 PRO B C 1
ATOM 5946 O O . PRO B 1 305 ? 32.969 -12.719 -28.781 1 93.94 305 PRO B O 1
ATOM 5949 N N . ASP B 1 306 ? 31.578 -14.438 -29.141 1 93 306 ASP B N 1
ATOM 5950 C CA . ASP B 1 306 ? 31.672 -14.352 -30.594 1 93 306 ASP B CA 1
ATOM 5951 C C . ASP B 1 306 ? 30.672 -13.359 -31.156 1 93 306 ASP B C 1
ATOM 5953 O O . ASP B 1 306 ? 29.469 -13.633 -31.203 1 93 306 ASP B O 1
ATOM 5957 N N . MET B 1 307 ? 31.141 -12.32 -31.75 1 92.88 307 MET B N 1
ATOM 5958 C CA . MET B 1 307 ? 30.297 -11.219 -32.188 1 92.88 307 MET B CA 1
ATOM 5959 C C . MET B 1 307 ? 29.438 -11.625 -33.375 1 92.88 307 MET B C 1
ATOM 5961 O O . MET B 1 307 ? 28.328 -11.141 -33.562 1 92.88 307 MET B O 1
ATOM 5965 N N . ALA B 1 308 ? 30.016 -12.516 -34.156 1 92.62 308 ALA B N 1
ATOM 5966 C CA . ALA B 1 308 ? 29.234 -12.992 -35.312 1 92.62 308 ALA B CA 1
ATOM 5967 C C . ALA B 1 308 ? 28.031 -13.82 -34.875 1 92.62 308 ALA B C 1
ATOM 5969 O O . ALA B 1 308 ? 26.922 -13.641 -35.375 1 92.62 308 ALA B O 1
ATOM 5970 N N . GLN B 1 309 ? 28.266 -14.641 -33.938 1 93.25 309 GLN B N 1
ATOM 5971 C CA . GLN B 1 309 ? 27.203 -15.445 -33.375 1 93.25 309 GLN B CA 1
ATOM 5972 C C . GLN B 1 309 ? 26.156 -14.57 -32.656 1 93.25 309 GLN B C 1
ATOM 5974 O O . GLN B 1 309 ? 24.953 -14.797 -32.812 1 93.25 309 GLN B O 1
ATOM 5979 N N . LEU B 1 310 ? 26.641 -13.602 -31.953 1 95.5 310 LEU B N 1
ATOM 5980 C CA . LEU B 1 310 ? 25.75 -12.688 -31.234 1 95.5 310 LEU B CA 1
ATOM 5981 C C . LEU B 1 310 ? 24.891 -11.891 -32.219 1 95.5 310 LEU B C 1
ATOM 5983 O O . LEU B 1 310 ? 23.719 -11.641 -31.938 1 95.5 310 LEU B O 1
ATOM 5987 N N . THR B 1 311 ? 25.453 -11.523 -33.312 1 94.06 311 THR B N 1
ATOM 5988 C CA . THR B 1 311 ? 24.703 -10.781 -34.312 1 94.06 311 THR B CA 1
ATOM 5989 C C . THR B 1 311 ? 23.562 -11.625 -34.875 1 94.06 311 THR B C 1
ATOM 5991 O O . THR B 1 311 ? 22.438 -11.125 -35.062 1 94.06 311 THR B O 1
ATOM 5994 N N . GLU B 1 312 ? 23.844 -12.828 -35.094 1 93.31 312 GLU B N 1
ATOM 5995 C CA . GLU B 1 312 ? 22.812 -13.75 -35.594 1 93.31 312 GLU B CA 1
ATOM 5996 C C . GLU B 1 312 ? 21.703 -13.922 -34.562 1 93.31 312 GLU B C 1
ATOM 5998 O O . GLU B 1 312 ? 20.516 -13.891 -34.938 1 93.31 312 GLU B O 1
ATOM 6003 N N . MET B 1 313 ? 22.062 -14.016 -33.406 1 92.88 313 MET B N 1
ATOM 6004 C CA . MET B 1 313 ? 21.078 -14.258 -32.344 1 92.88 313 MET B CA 1
ATOM 6005 C C . MET B 1 313 ? 20.281 -12.992 -32.062 1 92.88 313 MET B C 1
ATOM 6007 O O . MET B 1 313 ? 19.125 -13.07 -31.672 1 92.88 313 MET B O 1
ATOM 6011 N N . ALA B 1 314 ? 20.906 -11.891 -32.219 1 93.31 314 ALA B N 1
ATOM 6012 C CA . ALA B 1 314 ? 20.266 -10.602 -31.906 1 93.31 314 ALA B CA 1
ATOM 6013 C C . ALA B 1 314 ? 19.094 -10.344 -32.844 1 93.31 314 ALA B C 1
ATOM 6015 O O . ALA B 1 314 ? 18.125 -9.664 -32.469 1 93.31 314 ALA B O 1
ATOM 6016 N N . THR B 1 315 ? 19.125 -10.914 -34.031 1 90.94 315 THR B N 1
ATOM 6017 C CA . THR B 1 315 ? 18.078 -10.719 -35 1 90.94 315 THR B CA 1
ATOM 6018 C C . THR B 1 315 ? 16.75 -11.266 -34.5 1 90.94 315 THR B C 1
ATOM 6020 O O . THR B 1 315 ? 15.68 -10.719 -34.812 1 90.94 315 THR B O 1
ATOM 6023 N N . ASP B 1 316 ? 16.844 -12.25 -33.719 1 91.5 316 ASP B N 1
ATOM 6024 C CA . ASP B 1 316 ? 15.633 -12.914 -33.25 1 91.5 316 ASP B CA 1
ATOM 6025 C C . ASP B 1 316 ? 15.375 -12.586 -31.766 1 91.5 316 ASP B C 1
ATOM 6027 O O . ASP B 1 316 ? 14.555 -13.242 -31.109 1 91.5 316 ASP B O 1
ATOM 6031 N N . ALA B 1 317 ? 15.969 -11.594 -31.281 1 92.69 317 ALA B N 1
ATOM 6032 C CA . ALA B 1 317 ? 15.906 -11.391 -29.828 1 92.69 317 ALA B CA 1
ATOM 6033 C C . ALA B 1 317 ? 15.086 -10.164 -29.484 1 92.69 317 ALA B C 1
ATOM 6035 O O . ALA B 1 317 ? 15.086 -9.711 -28.328 1 92.69 317 ALA B O 1
ATOM 6036 N N . ALA B 1 318 ? 14.359 -9.664 -30.422 1 93.25 318 ALA B N 1
ATOM 6037 C CA . ALA B 1 318 ? 13.523 -8.5 -30.156 1 93.25 318 ALA B CA 1
ATOM 6038 C C . ALA B 1 318 ? 12.469 -8.82 -29.094 1 93.25 318 ALA B C 1
ATOM 6040 O O . ALA B 1 318 ? 11.82 -9.867 -29.156 1 93.25 318 ALA B O 1
ATOM 6041 N N . ASP B 1 319 ? 12.32 -7.973 -28.078 1 95.12 319 ASP B N 1
ATOM 6042 C CA . ASP B 1 319 ? 11.344 -8.047 -27 1 95.12 319 ASP B CA 1
ATOM 6043 C C . ASP B 1 319 ? 11.523 -9.32 -26.172 1 95.12 319 ASP B C 1
ATOM 6045 O O . ASP B 1 319 ? 10.562 -9.852 -25.625 1 95.12 319 ASP B O 1
ATOM 6049 N N . LYS B 1 320 ? 12.766 -9.859 -26.203 1 95.12 320 LYS B N 1
ATOM 6050 C CA . LYS B 1 320 ? 13.094 -11.023 -25.391 1 95.12 320 LYS B CA 1
ATOM 6051 C C . LYS B 1 320 ? 14.07 -10.656 -24.266 1 95.12 320 LYS B C 1
ATOM 6053 O O . LYS B 1 320 ? 14.727 -9.617 -24.328 1 95.12 320 LYS B O 1
ATOM 6058 N N . PHE B 1 321 ? 14.055 -11.508 -23.234 1 95.06 321 PHE B N 1
ATOM 6059 C CA . PHE B 1 321 ? 15.094 -11.422 -22.219 1 95.06 321 PHE B CA 1
ATOM 6060 C C . PHE B 1 321 ? 16.344 -12.18 -22.641 1 95.06 321 PHE B C 1
ATOM 6062 O O . PHE B 1 321 ? 16.281 -13.383 -22.922 1 95.06 321 PHE B O 1
ATOM 6069 N N . VAL B 1 322 ? 17.469 -11.445 -22.641 1 95.56 322 VAL B N 1
ATOM 6070 C CA . VAL B 1 322 ? 18.688 -12.078 -23.141 1 95.56 322 VAL B CA 1
ATOM 6071 C C . VAL B 1 322 ? 19.75 -12.062 -22.047 1 95.56 322 VAL B C 1
ATOM 6073 O O . VAL B 1 322 ? 20.016 -11.023 -21.438 1 95.56 322 VAL B O 1
ATOM 6076 N N . ARG B 1 323 ? 20.188 -13.164 -21.797 1 95.81 323 ARG B N 1
ATOM 6077 C CA . ARG B 1 323 ? 21.344 -13.281 -20.906 1 95.81 323 ARG B CA 1
ATOM 6078 C C . ARG B 1 323 ? 22.562 -13.828 -21.656 1 95.81 323 ARG B C 1
ATOM 6080 O O . ARG B 1 323 ? 22.484 -14.875 -22.297 1 95.81 323 ARG B O 1
ATOM 6087 N N . ILE B 1 324 ? 23.672 -13.102 -21.562 1 95.38 324 ILE B N 1
ATOM 6088 C CA . ILE B 1 324 ? 24.922 -13.523 -22.188 1 95.38 324 ILE B CA 1
ATOM 6089 C C . ILE B 1 324 ? 25.984 -13.75 -21.109 1 95.38 324 ILE B C 1
ATOM 6091 O O . ILE B 1 324 ? 26.312 -12.836 -20.344 1 95.38 324 ILE B O 1
ATOM 6095 N N . ARG B 1 325 ? 26.406 -14.938 -21.094 1 94.94 325 ARG B N 1
ATOM 6096 C CA . ARG B 1 325 ? 27.438 -15.312 -20.125 1 94.94 325 ARG B CA 1
ATOM 6097 C C . ARG B 1 325 ? 28.703 -15.766 -20.844 1 94.94 325 ARG B C 1
ATOM 6099 O O . ARG B 1 325 ? 28.641 -16.406 -21.891 1 94.94 325 ARG B O 1
ATOM 6106 N N . TRP B 1 326 ? 29.891 -15.344 -20.234 1 93.75 326 TRP B N 1
ATOM 6107 C CA . TRP B 1 326 ? 31.156 -15.812 -20.797 1 93.75 326 TRP B CA 1
ATOM 6108 C C . TRP B 1 326 ? 32.188 -16.031 -19.688 1 93.75 326 TRP B C 1
ATOM 6110 O O . TRP B 1 326 ? 32.031 -15.508 -18.578 1 93.75 326 TRP B O 1
ATOM 6120 N N . THR B 1 327 ? 33.031 -16.875 -19.969 1 91.75 327 THR B N 1
ATOM 6121 C CA . THR B 1 327 ? 34.188 -17.125 -19.078 1 91.75 327 THR B CA 1
ATOM 6122 C C . THR B 1 327 ? 35.5 -16.75 -19.766 1 91.75 327 THR B C 1
ATOM 6124 O O . THR B 1 327 ? 35.781 -17.25 -20.859 1 91.75 327 THR B O 1
ATOM 6127 N N . VAL B 1 328 ? 36.188 -15.812 -19.141 1 89.56 328 VAL B N 1
ATOM 6128 C CA . VAL B 1 328 ? 37.469 -15.406 -19.75 1 89.56 328 VAL B CA 1
ATOM 6129 C C . VAL B 1 328 ? 38.531 -15.305 -18.688 1 89.56 328 VAL B C 1
ATOM 6131 O O . VAL B 1 328 ? 38.25 -15.094 -17.5 1 89.56 328 VAL B O 1
ATOM 6134 N N . ASN B 1 329 ? 39.75 -15.531 -19.203 1 83.94 329 ASN B N 1
ATOM 6135 C CA . ASN B 1 329 ? 40.875 -15.25 -18.328 1 83.94 329 ASN B CA 1
ATOM 6136 C C . ASN B 1 329 ? 41.062 -13.758 -18.094 1 83.94 329 ASN B C 1
ATOM 6138 O O . ASN B 1 329 ? 40.719 -12.945 -18.969 1 83.94 329 ASN B O 1
ATOM 6142 N N . GLU B 1 330 ? 41.594 -13.445 -16.953 1 85 330 GLU B N 1
ATOM 6143 C CA . GLU B 1 330 ? 41.781 -12.055 -16.562 1 85 330 GLU B CA 1
ATOM 6144 C C . GLU B 1 330 ? 42.531 -11.266 -17.625 1 85 330 GLU B C 1
ATOM 6146 O O . GLU B 1 330 ? 42.25 -10.102 -17.875 1 85 330 GLU B O 1
ATOM 6151 N N . GLU B 1 331 ? 43.469 -11.938 -18.297 1 78.75 331 GLU B N 1
ATOM 6152 C CA . GLU B 1 331 ? 44.312 -11.281 -19.297 1 78.75 331 GLU B CA 1
ATOM 6153 C C . GLU B 1 331 ? 43.5 -10.914 -20.531 1 78.75 331 GLU B C 1
ATOM 6155 O O . GLU B 1 331 ? 43.906 -10.023 -21.297 1 78.75 331 GLU B O 1
ATOM 6160 N N . HIS B 1 332 ? 42.469 -11.602 -20.609 1 84.06 332 HIS B N 1
ATOM 6161 C CA . HIS B 1 332 ? 41.688 -11.414 -21.828 1 84.06 332 HIS B CA 1
ATOM 6162 C C . HIS B 1 332 ? 40.406 -10.609 -21.562 1 84.06 332 HIS B C 1
ATOM 6164 O O . HIS B 1 332 ? 39.531 -10.555 -22.406 1 84.06 332 HIS B O 1
ATOM 6170 N N . ARG B 1 333 ? 40.25 -9.984 -20.453 1 84.12 333 ARG B N 1
ATOM 6171 C CA . ARG B 1 333 ? 39.062 -9.258 -20.047 1 84.12 333 ARG B CA 1
ATOM 6172 C C . ARG B 1 333 ? 38.781 -8.109 -21 1 84.12 333 ARG B C 1
ATOM 6174 O O . ARG B 1 333 ? 37.625 -7.797 -21.281 1 84.12 333 ARG B O 1
ATOM 6181 N N . GLN B 1 334 ? 39.812 -7.598 -21.547 1 83.69 334 GLN B N 1
ATOM 6182 C CA . GLN B 1 334 ? 39.688 -6.426 -22.406 1 83.69 334 GLN B CA 1
ATOM 6183 C C . GLN B 1 334 ? 39.156 -6.812 -23.781 1 83.69 334 GLN B C 1
ATOM 6185 O O . GLN B 1 334 ? 38.75 -5.945 -24.562 1 83.69 334 GLN B O 1
ATOM 6190 N N . LEU B 1 335 ? 39.156 -8.078 -24.016 1 85.62 335 LEU B N 1
ATOM 6191 C CA . LEU B 1 335 ? 38.75 -8.555 -25.328 1 85.62 335 LEU B CA 1
ATOM 6192 C C . LEU B 1 335 ? 37.219 -8.477 -25.469 1 85.62 335 LEU B C 1
ATOM 6194 O O . LEU B 1 335 ? 36.688 -8.609 -26.578 1 85.62 335 LEU B O 1
ATOM 6198 N N . VAL B 1 336 ? 36.531 -8.242 -24.438 1 90.88 336 VAL B N 1
ATOM 6199 C CA . VAL B 1 336 ? 35.062 -8.25 -24.5 1 90.88 336 VAL B CA 1
ATOM 6200 C C . VAL B 1 336 ? 34.531 -6.82 -24.531 1 90.88 336 VAL B C 1
ATOM 6202 O O . VAL B 1 336 ? 34.781 -6.035 -23.625 1 90.88 336 VAL B O 1
ATOM 6205 N N . ASP B 1 337 ? 33.906 -6.449 -25.531 1 92.12 337 ASP B N 1
ATOM 6206 C CA . ASP B 1 337 ? 33.281 -5.141 -25.672 1 92.12 337 ASP B CA 1
ATOM 6207 C C . ASP B 1 337 ? 31.812 -5.168 -25.203 1 92.12 337 ASP B C 1
ATOM 6209 O O . ASP B 1 337 ? 30.906 -5.359 -26.016 1 92.12 337 ASP B O 1
ATOM 6213 N N . ARG B 1 338 ? 31.594 -4.848 -24.047 1 93.44 338 ARG B N 1
ATOM 6214 C CA . ARG B 1 338 ? 30.266 -4.918 -23.422 1 93.44 338 ARG B CA 1
ATOM 6215 C C . ARG B 1 338 ? 29.312 -3.932 -24.078 1 93.44 338 ARG B C 1
ATOM 6217 O O . ARG B 1 338 ? 28.125 -4.234 -24.266 1 93.44 338 ARG B O 1
ATOM 6224 N N . GLU B 1 339 ? 29.828 -2.857 -24.453 1 94.31 339 GLU B N 1
ATOM 6225 C CA . GLU B 1 339 ? 29 -1.827 -25.078 1 94.31 339 GLU B CA 1
ATOM 6226 C C . GLU B 1 339 ? 28.5 -2.266 -26.453 1 94.31 339 GLU B C 1
ATOM 6228 O O . GLU B 1 339 ? 27.328 -2.051 -26.781 1 94.31 339 GLU B O 1
ATOM 6233 N N . ALA B 1 340 ? 29.422 -2.814 -27.094 1 93.25 340 ALA B N 1
ATOM 6234 C CA . ALA B 1 340 ? 29.047 -3.301 -28.422 1 93.25 340 ALA B CA 1
ATOM 6235 C C . ALA B 1 340 ? 27.984 -4.395 -28.312 1 93.25 340 ALA B C 1
ATOM 6237 O O . ALA B 1 340 ? 27.047 -4.43 -29.125 1 93.25 340 ALA B O 1
ATOM 6238 N N . ILE B 1 341 ? 28.141 -5.242 -27.406 1 94.75 341 ILE B N 1
ATOM 6239 C CA . ILE B 1 341 ? 27.188 -6.328 -27.203 1 94.75 341 ILE B CA 1
ATOM 6240 C C . ILE B 1 341 ? 25.828 -5.754 -26.828 1 94.75 341 ILE B C 1
ATOM 6242 O O . ILE B 1 341 ? 24.797 -6.145 -27.375 1 94.75 341 ILE B O 1
ATOM 6246 N N . THR B 1 342 ? 25.859 -4.828 -25.922 1 94.75 342 THR B N 1
ATOM 6247 C CA . THR B 1 342 ? 24.625 -4.199 -25.469 1 94.75 342 THR B CA 1
ATOM 6248 C C . THR B 1 342 ? 23.906 -3.5 -26.625 1 94.75 342 THR B C 1
ATOM 6250 O O . THR B 1 342 ? 22.688 -3.59 -26.75 1 94.75 342 THR B O 1
ATOM 6253 N N . ALA B 1 343 ? 24.656 -2.889 -27.391 1 94.81 343 ALA B N 1
ATOM 6254 C CA . ALA B 1 343 ? 24.094 -2.176 -28.531 1 94.81 343 ALA B CA 1
ATOM 6255 C C . ALA B 1 343 ? 23.453 -3.148 -29.531 1 94.81 343 ALA B C 1
ATOM 6257 O O . ALA B 1 343 ? 22.422 -2.848 -30.125 1 94.81 343 ALA B O 1
ATOM 6258 N N . LEU B 1 344 ? 24.094 -4.242 -29.703 1 94.38 344 LEU B N 1
ATOM 6259 C CA . LEU B 1 344 ? 23.609 -5.266 -30.625 1 94.38 344 LEU B CA 1
ATOM 6260 C C . LEU B 1 344 ? 22.219 -5.754 -30.219 1 94.38 344 LEU B C 1
ATOM 6262 O O . LEU B 1 344 ? 21.391 -6.047 -31.078 1 94.38 344 LEU B O 1
ATOM 6266 N N . PHE B 1 345 ? 21.938 -5.734 -28.938 1 95.75 345 PHE B N 1
ATOM 6267 C CA . PHE B 1 345 ? 20.688 -6.266 -28.422 1 95.75 345 PHE B CA 1
ATOM 6268 C C . PHE B 1 345 ? 19.781 -5.141 -27.938 1 95.75 345 PHE B C 1
ATOM 6270 O O . PHE B 1 345 ? 19.016 -5.32 -27 1 95.75 345 PHE B O 1
ATOM 6277 N N . GLY B 1 346 ? 19.859 -4.039 -28.5 1 92.69 346 GLY B N 1
ATOM 6278 C CA . GLY B 1 346 ? 19.109 -2.854 -28.109 1 92.69 346 GLY B CA 1
ATOM 6279 C C . GLY B 1 346 ? 17.609 -3.043 -28.203 1 92.69 346 GLY B C 1
ATOM 6280 O O . GLY B 1 346 ? 16.844 -2.377 -27.5 1 92.69 346 GLY B O 1
ATOM 6281 N N . ALA B 1 347 ? 17.109 -3.906 -28.984 1 92.94 347 ALA B N 1
ATOM 6282 C CA . ALA B 1 347 ? 15.688 -4.133 -29.203 1 92.94 347 ALA B CA 1
ATOM 6283 C C . ALA B 1 347 ? 15.133 -5.141 -28.203 1 92.94 347 ALA B C 1
ATOM 6285 O O . ALA B 1 347 ? 13.922 -5.355 -28.125 1 92.94 347 ALA B O 1
ATOM 6286 N N . SER B 1 348 ? 16.031 -5.738 -27.484 1 94.38 348 SER B N 1
ATOM 6287 C CA . SER B 1 348 ? 15.602 -6.711 -26.484 1 94.38 348 SER B CA 1
ATOM 6288 C C . SER B 1 348 ? 14.961 -6.023 -25.281 1 94.38 348 SER B C 1
ATOM 6290 O O . SER B 1 348 ? 15.156 -4.828 -25.078 1 94.38 348 SER B O 1
ATOM 6292 N N . ALA B 1 349 ? 14.117 -6.77 -24.609 1 94.75 349 ALA B N 1
ATOM 6293 C CA . ALA B 1 349 ? 13.461 -6.211 -23.422 1 94.75 349 ALA B CA 1
ATOM 6294 C C . ALA B 1 349 ? 14.477 -5.945 -22.312 1 94.75 349 ALA B C 1
ATOM 6296 O O . ALA B 1 349 ? 14.367 -4.953 -21.594 1 94.75 349 ALA B O 1
ATOM 6297 N N . GLU B 1 350 ? 15.422 -6.852 -22.172 1 93.75 350 GLU B N 1
ATOM 6298 C CA . GLU B 1 350 ? 16.5 -6.75 -21.203 1 93.75 350 GLU B CA 1
ATOM 6299 C C . GLU B 1 350 ? 17.719 -7.555 -21.656 1 93.75 350 GLU B C 1
ATOM 6301 O O . GLU B 1 350 ? 17.578 -8.609 -22.281 1 93.75 350 GLU B O 1
ATOM 6306 N N . VAL B 1 351 ? 18.922 -6.98 -21.344 1 94.88 351 VAL B N 1
ATOM 6307 C CA . VAL B 1 351 ? 20.156 -7.691 -21.609 1 94.88 351 VAL B CA 1
ATOM 6308 C C . VAL B 1 351 ? 21 -7.77 -20.344 1 94.88 351 VAL B C 1
ATOM 6310 O O . VAL B 1 351 ? 21.344 -6.742 -19.75 1 94.88 351 VAL B O 1
ATOM 6313 N N . LYS B 1 352 ? 21.25 -8.945 -19.969 1 94.44 352 LYS B N 1
ATOM 6314 C CA . LYS B 1 352 ? 22.094 -9.18 -18.797 1 94.44 352 LYS B CA 1
ATOM 6315 C C . LYS B 1 352 ? 23.438 -9.789 -19.203 1 94.44 352 LYS B C 1
ATOM 6317 O O . LYS B 1 352 ? 23.469 -10.859 -19.812 1 94.44 352 LYS B O 1
ATOM 6322 N N . LEU B 1 353 ? 24.484 -9.039 -18.906 1 95.38 353 LEU B N 1
ATOM 6323 C CA . LEU B 1 353 ? 25.844 -9.508 -19.203 1 95.38 353 LEU B CA 1
ATOM 6324 C C . LEU B 1 353 ? 26.516 -10.039 -17.953 1 95.38 353 LEU B C 1
ATOM 6326 O O . LEU B 1 353 ? 26.656 -9.32 -16.953 1 95.38 353 LEU B O 1
ATOM 6330 N N . GLU B 1 354 ? 26.891 -11.32 -18.047 1 93.62 354 GLU B N 1
ATOM 6331 C CA . GLU B 1 354 ? 27.531 -11.961 -16.906 1 93.62 354 GLU B CA 1
ATOM 6332 C C . GLU B 1 354 ? 28.906 -12.492 -17.281 1 93.62 354 GLU B C 1
ATOM 6334 O O . GLU B 1 354 ? 29.031 -13.414 -18.094 1 93.62 354 GLU B O 1
ATOM 6339 N N . ALA B 1 355 ? 29.891 -11.898 -16.594 1 92.44 355 ALA B N 1
ATOM 6340 C CA . ALA B 1 355 ? 31.266 -12.32 -16.859 1 92.44 355 ALA B CA 1
ATOM 6341 C C . ALA B 1 355 ? 31.812 -13.148 -15.703 1 92.44 355 ALA B C 1
ATOM 6343 O O . ALA B 1 355 ? 31.641 -12.789 -14.531 1 92.44 355 ALA B O 1
ATOM 6344 N N . ARG B 1 356 ? 32.344 -14.273 -16.062 1 91.12 356 ARG B N 1
ATOM 6345 C CA . ARG B 1 356 ? 33.156 -15.031 -15.117 1 91.12 356 ARG B CA 1
ATOM 6346 C C . ARG B 1 356 ? 34.625 -14.898 -15.445 1 91.12 356 ARG B C 1
ATOM 6348 O O . ARG B 1 356 ? 35.094 -15.445 -16.438 1 91.12 356 ARG B O 1
ATOM 6355 N N . VAL B 1 357 ? 35.281 -14.125 -14.672 1 88.81 357 VAL B N 1
ATOM 6356 C CA . VAL B 1 357 ? 36.719 -13.883 -14.906 1 88.81 357 VAL B CA 1
ATOM 6357 C C . VAL B 1 357 ? 37.562 -14.852 -14.062 1 88.81 357 VAL B C 1
ATOM 6359 O O . VAL B 1 357 ? 37.438 -14.883 -12.836 1 88.81 357 VAL B O 1
ATOM 6362 N N . LEU B 1 358 ? 38.312 -15.617 -14.727 1 83.69 358 LEU B N 1
ATOM 6363 C CA . LEU B 1 358 ? 39.219 -16.547 -14.062 1 83.69 358 LEU B CA 1
ATOM 6364 C C . LEU B 1 358 ? 40.531 -15.859 -13.734 1 83.69 358 LEU B C 1
ATOM 6366 O O . LEU B 1 358 ? 41.156 -15.266 -14.609 1 83.69 358 LEU B O 1
ATOM 6370 N N . PRO B 1 359 ? 40.781 -15.688 -12.445 1 78.88 359 PRO B N 1
ATOM 6371 C CA . PRO B 1 359 ? 42.031 -15.008 -12.07 1 78.88 359 PRO B CA 1
ATOM 6372 C C . PRO B 1 359 ? 43.25 -15.578 -12.766 1 78.88 359 PRO B C 1
ATOM 6374 O O . PRO B 1 359 ? 43.312 -16.766 -13.062 1 78.88 359 PRO B O 1
ATOM 6377 N N . ALA B 1 360 ? 44 -14.625 -13.227 1 63.78 360 ALA B N 1
ATOM 6378 C CA . ALA B 1 360 ? 45.281 -15.039 -13.781 1 63.78 360 ALA B CA 1
ATOM 6379 C C . ALA B 1 360 ? 46.062 -15.891 -12.789 1 63.78 360 ALA B C 1
ATOM 6381 O O . ALA B 1 360 ? 46.125 -15.555 -11.602 1 63.78 360 ALA B O 1
ATOM 6382 N N . VAL B 1 361 ? 45.875 -17.016 -12.766 1 50.72 361 VAL B N 1
ATOM 6383 C CA . VAL B 1 361 ? 46.781 -17.75 -11.883 1 50.72 361 VAL B CA 1
ATOM 6384 C C . VAL B 1 361 ? 48.219 -17.219 -12.047 1 50.72 361 VAL B C 1
ATOM 6386 O O . VAL B 1 361 ? 48.812 -17.328 -13.125 1 50.72 361 VAL B O 1
ATOM 6389 N N . ARG B 1 362 ? 48.438 -15.984 -11.586 1 44.94 362 ARG B N 1
ATOM 6390 C CA . ARG B 1 362 ? 49.875 -15.656 -11.531 1 44.94 362 ARG B CA 1
ATOM 6391 C C . ARG B 1 362 ? 50.688 -16.844 -11.008 1 44.94 362 ARG B C 1
ATOM 6393 O O . ARG B 1 362 ? 50.562 -17.219 -9.844 1 44.94 362 ARG B O 1
ATOM 6400 N N . SER B 1 363 ? 50.531 -17.953 -11.523 1 40.03 363 SER B N 1
ATOM 6401 C CA . SER B 1 363 ? 51.594 -18.812 -11.062 1 40.03 363 SER B CA 1
ATOM 6402 C C . SER B 1 363 ? 52.906 -18.062 -10.969 1 40.03 363 SER B C 1
ATOM 6404 O O . SER B 1 363 ? 53.406 -17.5 -11.953 1 40.03 363 SER B O 1
ATOM 6406 N N . ARG B 1 364 ? 53.031 -17.203 -9.953 1 40.19 364 ARG B N 1
ATOM 6407 C CA . ARG B 1 364 ? 54.438 -16.891 -9.703 1 40.19 364 ARG B CA 1
ATOM 6408 C C . ARG B 1 364 ? 55.344 -18.016 -10.211 1 40.19 364 ARG B C 1
ATOM 6410 O O . ARG B 1 364 ? 56.562 -18.031 -9.938 1 40.19 364 ARG B O 1
ATOM 6417 N N . ALA B 1 365 ? 54.75 -19.312 -10.219 1 42.59 365 ALA B N 1
ATOM 6418 C CA . ALA B 1 365 ? 55.688 -20.297 -10.719 1 42.59 365 ALA B CA 1
ATOM 6419 C C . ALA B 1 365 ? 56.062 -20.016 -12.172 1 42.59 365 ALA B C 1
ATOM 6421 O O . ALA B 1 365 ? 55.312 -20.328 -13.086 1 42.59 365 ALA B O 1
ATOM 6422 N N . GLU B 1 366 ? 56.656 -19.094 -12.531 1 44.78 366 GLU B N 1
ATOM 6423 C CA . GLU B 1 366 ? 57.5 -18.781 -13.68 1 44.78 366 GLU B CA 1
ATOM 6424 C C . GLU B 1 366 ? 58 -20.047 -14.383 1 44.78 366 GLU B C 1
ATOM 6426 O O . GLU B 1 366 ? 58.469 -20.969 -13.734 1 44.78 366 GLU B O 1
ATOM 6431 N N . GLY B 1 367 ? 57.438 -20.531 -15.523 1 52.53 367 GLY B N 1
ATOM 6432 C CA . GLY B 1 367 ? 57.781 -21.656 -16.391 1 52.53 367 GLY B CA 1
ATOM 6433 C C . GLY B 1 367 ? 56.656 -22.672 -16.531 1 52.53 367 GLY B C 1
ATOM 6434 O O . GLY B 1 367 ? 56.688 -23.516 -17.422 1 52.53 367 GLY B O 1
ATOM 6435 N N . ILE B 1 368 ? 55.656 -22.703 -15.609 1 59.72 368 ILE B N 1
ATOM 6436 C CA . ILE B 1 368 ? 54.688 -23.766 -15.734 1 59.72 368 ILE B CA 1
ATOM 6437 C C . ILE B 1 368 ? 53.719 -23.453 -16.891 1 59.72 368 ILE B C 1
ATOM 6439 O O . ILE B 1 368 ? 53.406 -24.344 -17.672 1 59.72 368 ILE B O 1
ATOM 6443 N N . SER B 1 369 ? 53.25 -22.266 -17.016 1 60.78 369 SER B N 1
ATOM 6444 C CA . SER B 1 369 ? 52.281 -21.891 -18.047 1 60.78 369 SER B CA 1
ATOM 6445 C C . SER B 1 369 ? 52.906 -22 -19.438 1 60.78 369 SER B C 1
ATOM 6447 O O . SER B 1 369 ? 52.188 -22.141 -20.422 1 60.78 369 SER B O 1
ATOM 6449 N N . ARG B 1 370 ? 54.188 -21.969 -19.5 1 57.53 370 ARG B N 1
ATOM 6450 C CA . ARG B 1 370 ? 54.875 -22.047 -20.797 1 57.53 370 ARG B CA 1
ATOM 6451 C C . ARG B 1 370 ? 55.094 -23.5 -21.203 1 57.53 370 ARG B C 1
ATOM 6453 O O . ARG B 1 370 ? 55.469 -23.766 -22.344 1 57.53 370 ARG B O 1
ATOM 6460 N N . ALA B 1 371 ? 54.781 -24.438 -20.281 1 64.12 371 ALA B N 1
ATOM 6461 C CA . ALA B 1 371 ? 54.969 -25.844 -20.609 1 64.12 371 ALA B CA 1
ATOM 6462 C C . ALA B 1 371 ? 53.844 -26.344 -21.516 1 64.12 371 ALA B C 1
ATOM 6464 O O . ALA B 1 371 ? 52.688 -25.922 -21.375 1 64.12 371 ALA B O 1
ATOM 6465 N N . ALA B 1 372 ? 54.031 -27.016 -22.609 1 71.62 372 ALA B N 1
ATOM 6466 C CA . ALA B 1 372 ? 53.156 -27.406 -23.688 1 71.62 372 ALA B CA 1
ATOM 6467 C C . ALA B 1 372 ? 52.219 -28.531 -23.266 1 71.62 372 ALA B C 1
ATOM 6469 O O . ALA B 1 372 ? 51.125 -28.672 -23.781 1 71.62 372 ALA B O 1
ATOM 6470 N N . THR B 1 373 ? 52.688 -29.406 -22.391 1 73.44 373 THR B N 1
ATOM 6471 C CA . THR B 1 373 ? 51.875 -30.578 -22.047 1 73.44 373 THR B CA 1
ATOM 6472 C C . THR B 1 373 ? 51.594 -30.609 -20.547 1 73.44 373 THR B C 1
ATOM 6474 O O . THR B 1 373 ? 52.281 -29.984 -19.766 1 73.44 373 THR B O 1
ATOM 6477 N N . LEU B 1 374 ? 50.562 -31.188 -20.156 1 77.06 374 LEU B N 1
ATOM 6478 C CA . LEU B 1 374 ? 50.125 -31.297 -18.766 1 77.06 374 LEU B CA 1
ATOM 6479 C C . LEU B 1 374 ? 51.219 -31.938 -17.906 1 77.06 374 LEU B C 1
ATOM 6481 O O . LEU B 1 374 ? 51.469 -31.469 -16.797 1 77.06 374 LEU B O 1
ATOM 6485 N N . PRO B 1 375 ? 51.844 -33.031 -18.375 1 78.44 375 PRO B N 1
ATOM 6486 C CA . PRO B 1 375 ? 52.938 -33.562 -17.562 1 78.44 375 PRO B CA 1
ATOM 6487 C C . PRO B 1 375 ? 54.062 -32.531 -17.328 1 78.44 375 PRO B C 1
ATOM 6489 O O . PRO B 1 375 ? 54.594 -32.469 -16.234 1 78.44 375 PRO B O 1
ATOM 6492 N N . GLU B 1 376 ? 54.281 -31.641 -18.219 1 77.69 376 GLU B N 1
ATOM 6493 C CA . GLU B 1 376 ? 55.312 -30.609 -18.078 1 77.69 376 GLU B CA 1
ATOM 6494 C C . GLU B 1 376 ? 54.844 -29.516 -17.125 1 77.69 376 GLU B C 1
ATOM 6496 O O . GLU B 1 376 ? 55.656 -29.016 -16.312 1 77.69 376 GLU B O 1
ATOM 6501 N N . LYS B 1 377 ? 53.688 -29.188 -17.172 1 74.88 377 LYS B N 1
ATOM 6502 C CA . LYS B 1 377 ? 53.125 -28.203 -16.266 1 74.88 377 LYS B CA 1
ATOM 6503 C C . LYS B 1 377 ? 53.125 -28.719 -14.828 1 74.88 377 LYS B C 1
ATOM 6505 O O . LYS B 1 377 ? 53.5 -28 -13.898 1 74.88 377 LYS B O 1
ATOM 6510 N N . LEU B 1 378 ? 52.812 -29.938 -14.633 1 77.75 378 LEU B N 1
ATOM 6511 C CA . LEU B 1 378 ? 52.875 -30.578 -13.328 1 77.75 378 LEU B CA 1
ATOM 6512 C C . LEU B 1 378 ? 54.312 -30.672 -12.812 1 77.75 378 LEU B C 1
ATOM 6514 O O . LEU B 1 378 ? 54.562 -30.422 -11.633 1 77.75 378 LEU B O 1
ATOM 6518 N N . GLY B 1 379 ? 55.125 -31.047 -13.695 1 77.88 379 GLY B N 1
ATOM 6519 C CA . GLY B 1 379 ? 56.531 -31.062 -13.344 1 77.88 379 GLY B CA 1
ATOM 6520 C C . GLY B 1 379 ? 57.062 -29.719 -12.898 1 77.88 379 GLY B C 1
ATOM 6521 O O . GLY B 1 379 ? 57.75 -29.609 -11.891 1 77.88 379 GLY B O 1
ATOM 6522 N N . ARG B 1 380 ? 56.719 -28.719 -13.609 1 75.31 380 ARG B N 1
ATOM 6523 C CA . ARG B 1 380 ? 57.156 -27.375 -13.273 1 75.31 380 ARG B CA 1
ATOM 6524 C C . ARG B 1 380 ? 56.531 -26.891 -11.969 1 75.31 380 ARG B C 1
ATOM 6526 O O . ARG B 1 380 ? 57.156 -26.234 -11.156 1 75.31 380 ARG B O 1
ATOM 6533 N N . TRP B 1 381 ? 55.375 -27.266 -11.773 1 73.5 381 TRP B N 1
ATOM 6534 C CA . TRP B 1 381 ? 54.688 -26.953 -10.531 1 73.5 381 TRP B CA 1
ATOM 6535 C C . TRP B 1 381 ? 55.344 -27.656 -9.352 1 73.5 381 TRP B C 1
ATOM 6537 O O . TRP B 1 381 ? 55.562 -27.047 -8.305 1 73.5 381 TRP B O 1
ATOM 6547 N N . CYS B 1 382 ? 55.625 -28.891 -9.547 1 76.5 382 CYS B N 1
ATOM 6548 C CA . CYS B 1 382 ? 56.312 -29.656 -8.516 1 76.5 382 CYS B CA 1
ATOM 6549 C C . CYS B 1 382 ? 57.656 -29.031 -8.172 1 76.5 382 CYS B C 1
ATOM 6551 O O . CYS B 1 382 ? 58.031 -28.953 -7.004 1 76.5 382 CYS B O 1
ATOM 6553 N N . GLU B 1 383 ? 58.312 -28.609 -9.164 1 76.81 383 GLU B N 1
ATOM 6554 C CA . GLU B 1 383 ? 59.594 -27.938 -8.977 1 76.81 383 GLU B CA 1
ATOM 6555 C C . GLU B 1 383 ? 59.406 -26.656 -8.164 1 76.81 383 GLU B C 1
ATOM 6557 O O . GLU B 1 383 ? 60.219 -26.359 -7.281 1 76.81 383 GLU B O 1
ATOM 6562 N N . LEU B 1 384 ? 58.406 -26.047 -8.406 1 70.88 384 LEU B N 1
ATOM 6563 C CA . LEU B 1 384 ? 58.188 -24.75 -7.773 1 70.88 384 LEU B CA 1
ATOM 6564 C C . LEU B 1 384 ? 57.625 -24.922 -6.355 1 70.88 384 LEU B C 1
ATOM 6566 O O . LEU B 1 384 ? 57.906 -24.094 -5.48 1 70.88 384 LEU B O 1
ATOM 6570 N N . THR B 1 385 ? 57.031 -25.953 -6.148 1 71.25 385 THR B N 1
ATOM 6571 C CA . THR B 1 385 ? 56.375 -26.156 -4.867 1 71.25 385 THR B CA 1
ATOM 6572 C C . THR B 1 385 ? 57.188 -27.094 -3.982 1 71.25 385 THR B C 1
ATOM 6574 O O . THR B 1 385 ? 56.875 -27.281 -2.803 1 71.25 385 THR B O 1
ATOM 6577 N N . GLY B 1 386 ? 58.125 -27.672 -4.492 1 73.88 386 GLY B N 1
ATOM 6578 C CA . GLY B 1 386 ? 58.969 -28.594 -3.762 1 73.88 386 GLY B CA 1
ATOM 6579 C C . GLY B 1 386 ? 58.312 -29.953 -3.525 1 73.88 386 GLY B C 1
ATOM 6580 O O . GLY B 1 386 ? 58.656 -30.656 -2.578 1 73.88 386 GLY B O 1
ATOM 6581 N N . VAL B 1 387 ? 57.344 -30.266 -4.25 1 73.12 387 VAL B N 1
ATOM 6582 C CA . VAL B 1 387 ? 56.656 -31.547 -4.137 1 73.12 387 VAL B CA 1
ATOM 6583 C C . VAL B 1 387 ? 57.312 -32.562 -5.062 1 73.12 387 VAL B C 1
ATOM 6585 O O . VAL B 1 387 ? 57.781 -32.219 -6.152 1 73.12 387 VAL B O 1
ATOM 6588 N N . GLU B 1 388 ? 57.531 -33.75 -4.574 1 78.44 388 GLU B N 1
ATOM 6589 C CA . GLU B 1 388 ? 58.094 -34.812 -5.406 1 78.44 388 GLU B CA 1
ATOM 6590 C C . GLU B 1 388 ? 57.219 -35.094 -6.609 1 78.44 388 GLU B C 1
ATOM 6592 O O . GLU B 1 388 ? 56.031 -35.438 -6.445 1 78.44 388 GLU B O 1
ATOM 6597 N N . ALA B 1 389 ? 57.75 -34.938 -7.852 1 77.88 389 ALA B N 1
ATOM 6598 C CA . ALA B 1 389 ? 56.969 -34.969 -9.094 1 77.88 389 ALA B CA 1
ATOM 6599 C C . ALA B 1 389 ? 56.562 -36.406 -9.461 1 77.88 389 ALA B C 1
ATOM 6601 O O . ALA B 1 389 ? 55.5 -36.625 -10.023 1 77.88 389 ALA B O 1
ATOM 6602 N N . ASN B 1 390 ? 57.312 -37.406 -9.016 1 80.12 390 ASN B N 1
ATOM 6603 C CA . ASN B 1 390 ? 57.156 -38.75 -9.523 1 80.12 390 ASN B CA 1
ATOM 6604 C C . ASN B 1 390 ? 55.812 -39.344 -9.125 1 80.12 390 ASN B C 1
ATOM 6606 O O . ASN B 1 390 ? 55.062 -39.875 -9.969 1 80.12 390 ASN B O 1
ATOM 6610 N N . PRO B 1 391 ? 55.406 -39.188 -7.867 1 78.69 391 PRO B N 1
ATOM 6611 C CA . PRO B 1 391 ? 54.094 -39.781 -7.52 1 78.69 391 PRO B CA 1
ATOM 6612 C C . PRO B 1 391 ? 52.938 -39.031 -8.18 1 78.69 391 PRO B C 1
ATOM 6614 O O . PRO B 1 391 ? 51.938 -39.656 -8.57 1 78.69 391 PRO B O 1
ATOM 6617 N N . LEU B 1 392 ? 53.125 -37.812 -8.391 1 78.81 392 LEU B N 1
ATOM 6618 C CA . LEU B 1 392 ? 52.062 -37 -8.984 1 78.81 392 LEU B CA 1
ATOM 6619 C C . LEU B 1 392 ? 52 -37.219 -10.492 1 78.81 392 LEU B C 1
ATOM 6621 O O . LEU B 1 392 ? 50.906 -37.25 -11.078 1 78.81 392 LEU B O 1
ATOM 6625 N N . MET B 1 393 ? 53.156 -37.438 -11.141 1 78.31 393 MET B N 1
ATOM 6626 C CA . MET B 1 393 ? 53.219 -37.75 -12.562 1 78.31 393 MET B CA 1
ATOM 6627 C C . MET B 1 393 ? 52.625 -39.125 -12.844 1 78.31 393 MET B C 1
ATOM 6629 O O . MET B 1 393 ? 51.969 -39.312 -13.875 1 78.31 393 MET B O 1
ATOM 6633 N N . ASP B 1 394 ? 52.688 -40.031 -11.914 1 76.25 394 ASP B N 1
ATOM 6634 C CA . ASP B 1 394 ? 52.094 -41.344 -12.016 1 76.25 394 ASP B CA 1
ATOM 6635 C C . ASP B 1 394 ? 50.562 -41.25 -11.898 1 76.25 394 ASP B C 1
ATOM 6637 O O . ASP B 1 394 ? 49.844 -41.906 -12.641 1 76.25 394 ASP B O 1
ATOM 6641 N N . CYS B 1 395 ? 50.156 -40.344 -10.977 1 78.19 395 CYS B N 1
ATOM 6642 C CA . CYS B 1 395 ? 48.719 -40.125 -10.812 1 78.19 395 CYS B CA 1
ATOM 6643 C C . CYS B 1 395 ? 48.125 -39.469 -12.047 1 78.19 395 CYS B C 1
ATOM 6645 O O . CYS B 1 395 ? 47.031 -39.844 -12.492 1 78.19 395 CYS B O 1
ATOM 6647 N N . LEU B 1 396 ? 48.906 -38.625 -12.625 1 77.81 396 LEU B N 1
ATOM 6648 C CA . LEU B 1 396 ? 48.438 -37.938 -13.828 1 77.81 396 LEU B CA 1
ATOM 6649 C C . LEU B 1 396 ? 48.375 -38.906 -15 1 77.81 396 LEU B C 1
ATOM 6651 O O . LEU B 1 396 ? 47.375 -38.906 -15.758 1 77.81 396 LEU B O 1
ATOM 6655 N N . SER B 1 397 ? 49.312 -39.781 -15.133 1 76.62 397 SER B N 1
ATOM 6656 C CA . SER B 1 397 ? 49.281 -40.812 -16.156 1 76.62 397 SER B CA 1
ATOM 6657 C C . SER B 1 397 ? 48.156 -41.781 -15.961 1 76.62 397 SER B C 1
ATOM 6659 O O . SER B 1 397 ? 47.5 -42.188 -16.922 1 76.62 397 SER B O 1
ATOM 6661 N N . MET B 1 398 ? 47.75 -42.031 -14.758 1 74.25 398 MET B N 1
ATOM 6662 C CA . MET B 1 398 ? 46.625 -42.906 -14.453 1 74.25 398 MET B CA 1
ATOM 6663 C C . MET B 1 398 ? 45.312 -42.25 -14.805 1 74.25 398 MET B C 1
ATOM 6665 O O . MET B 1 398 ? 44.406 -42.875 -15.352 1 74.25 398 MET B O 1
ATOM 6669 N N . LEU B 1 399 ? 45.312 -40.969 -14.539 1 75.94 399 LEU B N 1
ATOM 6670 C CA . LEU B 1 399 ? 44.094 -40.219 -14.805 1 75.94 399 LEU B CA 1
ATOM 6671 C C . LEU B 1 399 ? 43.906 -40.031 -16.312 1 75.94 399 LEU B C 1
ATOM 6673 O O . LEU B 1 399 ? 42.75 -40 -16.781 1 75.94 399 LEU B O 1
ATOM 6677 N N . GLU B 1 400 ? 45 -40.094 -17.109 1 71.25 400 GLU B N 1
ATOM 6678 C CA . GLU B 1 400 ? 44.938 -39.906 -18.562 1 71.25 400 GLU B CA 1
ATOM 6679 C C . GLU B 1 400 ? 44.656 -41.219 -19.281 1 71.25 400 GLU B C 1
ATOM 6681 O O . GLU B 1 400 ? 44.031 -41.219 -20.344 1 71.25 400 GLU B O 1
ATOM 6686 N N . THR B 1 401 ? 45 -42.281 -18.719 1 75.06 401 THR B N 1
ATOM 6687 C CA . THR B 1 401 ? 45 -43.531 -19.469 1 75.06 401 THR B CA 1
ATOM 6688 C C . THR B 1 401 ? 43.906 -44.438 -18.938 1 75.06 401 THR B C 1
ATOM 6690 O O . THR B 1 401 ? 43.469 -45.375 -19.641 1 75.06 401 THR B O 1
ATOM 6693 N N . ASN B 1 402 ? 43.438 -44.188 -17.641 1 69.38 402 ASN B N 1
ATOM 6694 C CA . ASN B 1 402 ? 42.5 -45.125 -17.031 1 69.38 402 ASN B CA 1
ATOM 6695 C C . ASN B 1 402 ? 41.188 -44.438 -16.672 1 69.38 402 ASN B C 1
ATOM 6697 O O . ASN B 1 402 ? 41.125 -43.219 -16.484 1 69.38 402 ASN B O 1
ATOM 6701 N N . ASP B 1 403 ? 40.125 -45.1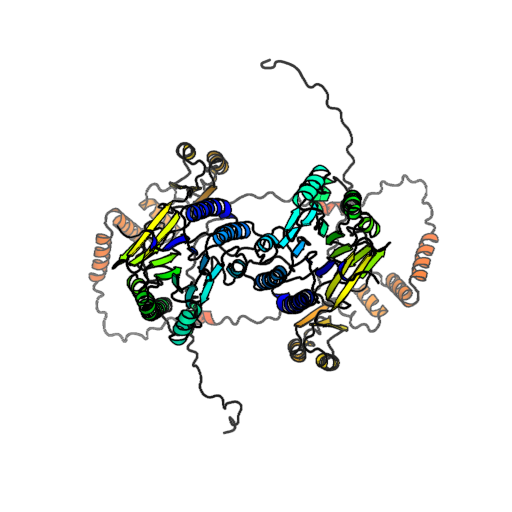88 -16.75 1 72 403 ASP B N 1
ATOM 6702 C CA . ASP B 1 403 ? 38.844 -44.688 -16.297 1 72 403 ASP B CA 1
ATOM 6703 C C . ASP B 1 403 ? 38.75 -44.656 -14.781 1 72 403 ASP B C 1
ATOM 6705 O O . ASP B 1 403 ? 39.562 -45.25 -14.094 1 72 403 ASP B O 1
ATOM 6709 N N . ALA B 1 404 ? 37.875 -43.875 -14.203 1 72.25 404 ALA B N 1
ATOM 6710 C CA . ALA B 1 404 ? 37.719 -43.656 -12.773 1 72.25 404 ALA B CA 1
ATOM 6711 C C . ALA B 1 404 ? 37.562 -44.938 -12.008 1 72.25 404 ALA B C 1
ATOM 6713 O O . ALA B 1 404 ? 38.125 -45.125 -10.922 1 72.25 404 ALA B O 1
ATOM 6714 N N . GLN B 1 405 ? 36.844 -45.812 -12.609 1 72.12 405 GLN B N 1
ATOM 6715 C CA . GLN B 1 405 ? 36.625 -47.094 -11.945 1 72.12 405 GLN B CA 1
ATOM 6716 C C . GLN B 1 405 ? 37.938 -47.906 -11.867 1 72.12 405 GLN B C 1
ATOM 6718 O O . GLN B 1 405 ? 38.219 -48.5 -10.836 1 72.12 405 GLN B O 1
ATOM 6723 N N . SER B 1 406 ? 38.688 -47.906 -12.875 1 73.75 406 SER B N 1
ATOM 6724 C CA . SER B 1 406 ? 39.938 -48.656 -12.922 1 73.75 406 SER B CA 1
ATOM 6725 C C . SER B 1 406 ? 40.969 -48.062 -11.953 1 73.75 406 SER B C 1
ATOM 6727 O O . SER B 1 406 ? 41.719 -48.812 -11.312 1 73.75 406 SER B O 1
ATOM 6729 N N . ILE B 1 407 ? 40.906 -46.719 -11.82 1 71.62 407 ILE B N 1
ATOM 6730 C CA . ILE B 1 407 ? 41.75 -46 -10.875 1 71.62 407 ILE B CA 1
ATOM 6731 C C . ILE B 1 407 ? 41.344 -46.344 -9.453 1 71.62 407 ILE B C 1
ATOM 6733 O O . ILE B 1 407 ? 42.156 -46.625 -8.594 1 71.62 407 ILE B O 1
ATOM 6737 N N . ALA B 1 408 ? 40.062 -46.406 -9.25 1 74.06 408 ALA B N 1
ATOM 6738 C CA . ALA B 1 408 ? 39.531 -46.719 -7.938 1 74.06 408 ALA B CA 1
ATOM 6739 C C . ALA B 1 408 ? 39.844 -48.156 -7.559 1 74.06 408 ALA B C 1
ATOM 6741 O O . ALA B 1 408 ? 40.25 -48.438 -6.426 1 74.06 408 ALA B O 1
ATOM 6742 N N . ASP B 1 409 ? 39.781 -49.031 -8.438 1 70.31 409 ASP B N 1
ATOM 6743 C CA . ASP B 1 409 ? 40.062 -50.438 -8.219 1 70.31 409 ASP B CA 1
ATOM 6744 C C . ASP B 1 409 ? 41.531 -50.656 -7.914 1 70.31 409 ASP B C 1
ATOM 6746 O O . ASP B 1 409 ? 41.875 -51.438 -7.043 1 70.31 409 ASP B O 1
ATOM 6750 N N . ARG B 1 410 ? 42.375 -49.906 -8.508 1 70.44 410 ARG B N 1
ATOM 6751 C CA . ARG B 1 410 ? 43.812 -50.031 -8.305 1 70.44 410 ARG B CA 1
ATOM 6752 C C . ARG B 1 410 ? 44.219 -49.438 -6.961 1 70.44 410 ARG B C 1
ATOM 6754 O O . ARG B 1 410 ? 45.031 -50.031 -6.246 1 70.44 410 ARG B O 1
ATOM 6761 N N . VAL B 1 411 ? 43.594 -48.312 -6.691 1 69.75 411 VAL B N 1
ATOM 6762 C CA . VAL B 1 411 ? 43.875 -47.688 -5.41 1 69.75 411 VAL B CA 1
ATOM 6763 C C . VAL B 1 411 ? 43.375 -48.562 -4.273 1 69.75 411 VAL B C 1
ATOM 6765 O O . VAL B 1 411 ? 44.031 -48.75 -3.26 1 69.75 411 VAL B O 1
ATOM 6768 N N . LEU B 1 412 ? 42.312 -49.188 -4.512 1 67.38 412 LEU B N 1
ATOM 6769 C CA . LEU B 1 412 ? 41.75 -50.125 -3.533 1 67.38 412 LEU B CA 1
ATOM 6770 C C . LEU B 1 412 ? 42.562 -51.406 -3.473 1 67.38 412 LEU B C 1
ATOM 6772 O O . LEU B 1 412 ? 42.781 -51.969 -2.389 1 67.38 412 LEU B O 1
ATOM 6776 N N . ALA B 1 413 ? 43.094 -51.875 -4.496 1 66.94 413 ALA B N 1
ATOM 6777 C CA . ALA B 1 413 ? 43.906 -53.094 -4.551 1 66.94 413 ALA B CA 1
ATOM 6778 C C . ALA B 1 413 ? 45.25 -52.875 -3.904 1 66.94 413 ALA B C 1
ATOM 6780 O O . ALA B 1 413 ? 45.781 -53.75 -3.199 1 66.94 413 ALA B O 1
ATOM 6781 N N . ASP B 1 414 ? 45.875 -51.719 -4.082 1 62.59 414 ASP B N 1
ATOM 6782 C CA . ASP B 1 414 ? 47.156 -51.344 -3.461 1 62.59 414 ASP B CA 1
ATOM 6783 C C . ASP B 1 414 ? 47 -51.188 -1.95 1 62.59 414 ASP B C 1
ATOM 6785 O O . ASP B 1 414 ? 47.938 -51.469 -1.195 1 62.59 414 ASP B O 1
ATOM 6789 N N . LEU B 1 415 ? 45.938 -50.688 -1.621 1 57.5 415 LEU B N 1
ATOM 6790 C CA . LEU B 1 415 ? 45.625 -50.562 -0.198 1 57.5 415 LEU B CA 1
ATOM 6791 C C . LEU B 1 415 ? 45.469 -51.969 0.426 1 57.5 415 LEU B C 1
ATOM 6793 O O . LEU B 1 415 ? 45.812 -52.156 1.595 1 57.5 415 LEU B O 1
ATOM 6797 N N . VAL B 1 416 ? 45.125 -52.875 -0.36 1 57.84 416 VAL B N 1
ATOM 6798 C CA . VAL B 1 416 ? 44.969 -54.25 0.117 1 57.84 416 VAL B CA 1
ATOM 6799 C C . VAL B 1 416 ? 46.312 -55 0.031 1 57.84 416 VAL B C 1
ATOM 6801 O O . VAL B 1 416 ? 46.594 -55.844 0.86 1 57.84 416 VAL B O 1
ATOM 6804 N N . ALA B 1 417 ? 47.219 -54.812 -0.915 1 53.78 417 ALA B N 1
ATOM 6805 C CA . ALA B 1 417 ? 48.438 -55.594 -1.124 1 53.78 417 ALA B CA 1
ATOM 6806 C C . ALA B 1 417 ? 49.562 -55.156 -0.17 1 53.78 417 ALA B C 1
ATOM 6808 O O . ALA B 1 417 ? 50.562 -55.844 -0.055 1 53.78 417 ALA B O 1
ATOM 6809 N N . ASP B 1 418 ? 49.812 -53.969 0.301 1 45.94 418 ASP B N 1
ATOM 6810 C CA . ASP B 1 418 ? 50.875 -53.656 1.251 1 45.94 418 ASP B CA 1
ATOM 6811 C C . ASP B 1 418 ? 50.594 -54.25 2.627 1 45.94 418 ASP B C 1
ATOM 6813 O O . ASP B 1 418 ? 49.688 -53.781 3.334 1 45.94 418 ASP B O 1
ATOM 6817 N N . PRO B 1 419 ? 51 -55.562 2.764 1 40.44 419 PRO B N 1
ATOM 6818 C CA . PRO B 1 419 ? 50.906 -56.125 4.121 1 40.44 419 PRO B CA 1
ATOM 6819 C C . PRO B 1 419 ? 51.781 -55.375 5.117 1 40.44 419 PRO B C 1
ATOM 6821 O O . PRO B 1 419 ? 53 -55.25 4.914 1 40.44 419 PRO B O 1
ATOM 6824 N N . VAL B 1 420 ? 51.469 -54.406 5.688 1 35.59 420 VAL B N 1
ATOM 6825 C CA . VAL B 1 420 ? 52.219 -53.781 6.785 1 35.59 420 VAL B CA 1
ATOM 6826 C C . VAL B 1 420 ? 52.656 -54.875 7.773 1 35.59 420 VAL B C 1
ATOM 6828 O O . VAL B 1 420 ? 51.844 -55.625 8.297 1 35.59 420 VAL B O 1
ATOM 6831 N N . ALA B 1 421 ? 53.906 -55.469 7.715 1 31.34 421 ALA B N 1
ATOM 6832 C CA . ALA B 1 421 ? 54.531 -56.312 8.742 1 31.34 421 ALA B CA 1
ATOM 6833 C C . ALA B 1 421 ? 54.219 -55.781 10.141 1 31.34 421 ALA B C 1
ATOM 6835 O O . ALA B 1 421 ? 54.312 -54.594 10.414 1 31.34 421 ALA B O 1
ATOM 6836 N N . ALA B 1 422 ? 53.719 -56.625 11.023 1 32.47 422 ALA B N 1
ATOM 6837 C CA . ALA B 1 422 ? 53.344 -56.5 12.43 1 32.47 422 ALA B CA 1
ATOM 6838 C C . ALA B 1 422 ? 54.562 -56.219 13.289 1 32.47 422 ALA B C 1
ATOM 6840 O O . ALA B 1 422 ? 55.438 -57.062 13.438 1 32.47 422 ALA B O 1
ATOM 6841 N N . ALA B 1 423 ? 55.25 -55.062 13.344 1 29.56 423 ALA B N 1
ATOM 6842 C CA . ALA B 1 423 ? 56.25 -54.75 14.359 1 29.56 423 ALA B CA 1
ATOM 6843 C C . ALA B 1 423 ? 55.906 -55.438 15.68 1 29.56 423 ALA B C 1
ATOM 6845 O O . ALA B 1 423 ? 54.75 -55.656 16 1 29.56 423 ALA B O 1
ATOM 6846 N N . SER B 1 424 ? 56.875 -56.219 16.25 1 29.08 424 SER B N 1
ATOM 6847 C CA . SER B 1 424 ? 57.062 -56.875 17.547 1 29.08 424 SER B CA 1
ATOM 6848 C C . SER B 1 424 ? 56.375 -56.062 18.656 1 29.08 424 SER B C 1
ATOM 6850 O O . SER B 1 424 ? 56.062 -54.875 18.469 1 29.08 424 SER B O 1
ATOM 6852 N N . ASP B 1 425 ? 56.531 -56.594 20.031 1 29.66 425 ASP B N 1
ATOM 6853 C CA . ASP B 1 425 ? 55.906 -56.406 21.344 1 29.66 425 ASP B CA 1
ATOM 6854 C C . ASP B 1 425 ? 56.094 -54.938 21.797 1 29.66 425 ASP B C 1
ATOM 6856 O O . ASP B 1 425 ? 55.844 -54.625 22.969 1 29.66 425 ASP B O 1
ATOM 6860 N N . ALA B 1 426 ? 57.25 -54.281 21.406 1 30.81 426 ALA B N 1
ATOM 6861 C CA . ALA B 1 426 ? 57.594 -53.156 22.281 1 30.81 426 ALA B CA 1
ATOM 6862 C C . ALA B 1 426 ? 56.375 -52.25 22.516 1 30.81 426 ALA B C 1
ATOM 6864 O O . ALA B 1 426 ? 55.5 -52.156 21.656 1 30.81 426 ALA B O 1
ATOM 6865 N N . SER B 1 427 ? 56.094 -51.875 23.891 1 31.7 427 SER B N 1
ATOM 6866 C CA . SER B 1 427 ? 54.938 -51.219 24.484 1 31.7 427 SER B CA 1
ATOM 6867 C C . SER B 1 427 ? 54.5 -50 23.672 1 31.7 427 SER B C 1
ATOM 6869 O O . SER B 1 427 ? 55.312 -49.188 23.25 1 31.7 427 SER B O 1
ATOM 6871 N N . PRO B 1 428 ? 53.531 -50.094 22.891 1 31.05 428 PRO B N 1
ATOM 6872 C CA . PRO B 1 428 ? 53.281 -49.219 21.766 1 31.05 428 PRO B CA 1
ATOM 6873 C C . PRO B 1 428 ? 53.438 -47.719 22.141 1 31.05 428 PRO B C 1
ATOM 6875 O O . PRO B 1 428 ? 52.844 -47.281 23.141 1 31.05 428 PRO B O 1
ATOM 6878 N N . PRO B 1 429 ? 54.75 -47.156 22.016 1 31.36 429 PRO B N 1
ATOM 6879 C CA . PRO B 1 429 ? 54.906 -45.844 22.656 1 31.36 429 PRO B CA 1
ATOM 6880 C C . PRO B 1 429 ? 53.688 -44.938 22.5 1 31.36 429 PRO B C 1
ATOM 6882 O O . PRO B 1 429 ? 52.875 -45.156 21.578 1 31.36 429 PRO B O 1
ATOM 6885 N N . GLU B 1 430 ? 53.281 -44.219 23.625 1 29.61 430 GLU B N 1
ATOM 6886 C CA . GLU B 1 430 ? 52.125 -43.375 23.75 1 29.61 430 GLU B CA 1
ATOM 6887 C C . GLU B 1 430 ? 51.969 -42.438 22.547 1 29.61 430 GLU B C 1
ATOM 6889 O O . GLU B 1 430 ? 52.969 -41.844 22.094 1 29.61 430 GLU B O 1
ATOM 6894 N N . PRO B 1 431 ? 51.094 -42.75 21.641 1 28.05 431 PRO B N 1
ATOM 6895 C CA . PRO B 1 431 ? 51.031 -42.031 20.375 1 28.05 431 PRO B CA 1
ATOM 6896 C C . PRO B 1 431 ? 51.125 -40.5 20.578 1 28.05 431 PRO B C 1
ATOM 6898 O O . PRO B 1 431 ? 50.344 -39.906 21.328 1 28.05 431 PRO B O 1
ATOM 6901 N N . VAL B 1 432 ? 52.406 -40.031 20.75 1 28.05 432 VAL B N 1
ATOM 6902 C CA . VAL B 1 432 ? 52.562 -38.625 20.953 1 28.05 432 VAL B CA 1
ATOM 6903 C C . VAL B 1 432 ? 51.75 -37.844 19.906 1 28.05 432 VAL B C 1
ATOM 6905 O O . VAL B 1 432 ? 52 -38 18.703 1 28.05 432 VAL B O 1
ATOM 6908 N N . LEU B 1 433 ? 50.469 -37.75 20.094 1 25.97 433 LEU B N 1
ATOM 6909 C CA . LEU B 1 433 ? 49.562 -36.938 19.281 1 25.97 433 LEU B CA 1
ATOM 6910 C C . LEU B 1 433 ? 50.25 -35.656 18.844 1 25.97 433 LEU B C 1
ATOM 6912 O O . LEU B 1 433 ? 50.812 -34.938 19.672 1 25.97 433 LEU B O 1
ATOM 6916 N N . PRO B 1 434 ? 50.969 -35.719 17.734 1 24.92 434 PRO B N 1
ATOM 6917 C CA . PRO B 1 434 ? 51.719 -34.5 17.469 1 24.92 434 PRO B CA 1
ATOM 6918 C C . PRO B 1 434 ? 50.938 -33.219 17.828 1 24.92 434 PRO B C 1
ATOM 6920 O O . PRO B 1 434 ? 49.719 -33.219 17.75 1 24.92 434 PRO B O 1
ATOM 6923 N N . HIS B 1 435 ? 51.469 -32.406 18.75 1 24.83 435 HIS B N 1
ATOM 6924 C CA . HIS B 1 435 ? 51 -31.219 19.453 1 24.83 435 HIS B CA 1
ATOM 6925 C C . HIS B 1 435 ? 50.469 -30.172 18.469 1 24.83 435 HIS B C 1
ATOM 6927 O O . HIS B 1 435 ? 50.156 -29.047 18.859 1 24.83 435 HIS B O 1
ATOM 6933 N N . VAL B 1 436 ? 50.781 -30.406 17.156 1 24.67 436 VAL B N 1
ATOM 6934 C CA . VAL B 1 436 ? 50.75 -29.109 16.5 1 24.67 436 VAL B CA 1
ATOM 6935 C C . VAL B 1 436 ? 49.344 -28.516 16.547 1 24.67 436 VAL B C 1
ATOM 6937 O O . VAL B 1 436 ? 49.125 -27.375 16.125 1 24.67 436 VAL B O 1
ATOM 6940 N N . LEU B 1 437 ? 48.406 -29.5 16.547 1 22.17 437 LEU B N 1
ATOM 6941 C CA . LEU B 1 437 ? 47.125 -28.875 16.344 1 22.17 437 LEU B CA 1
ATOM 6942 C C . LEU B 1 437 ? 46.812 -27.844 17.422 1 22.17 437 LEU B C 1
ATOM 6944 O O . LEU B 1 437 ? 45.719 -27.328 17.516 1 22.17 437 LEU B O 1
ATOM 6948 N N . THR B 1 438 ? 47.781 -27.891 18.438 1 21.47 438 THR B N 1
ATOM 6949 C CA . THR B 1 438 ? 47.344 -27.188 19.641 1 21.47 438 THR B CA 1
ATOM 6950 C C . THR B 1 438 ? 47.125 -25.703 19.344 1 21.47 438 THR B C 1
ATOM 6952 O O . THR B 1 438 ? 46.438 -25.016 20.109 1 21.47 438 THR B O 1
ATOM 6955 N N . ALA B 1 439 ? 48 -25.203 18.469 1 21.95 439 ALA B N 1
ATOM 6956 C CA . ALA B 1 439 ? 48.281 -23.797 18.719 1 21.95 439 ALA B CA 1
ATOM 6957 C C . ALA B 1 439 ? 47.062 -22.922 18.422 1 21.95 439 ALA B C 1
ATOM 6959 O O . ALA B 1 439 ? 47.094 -21.719 18.641 1 21.95 439 ALA B O 1
ATOM 6960 N N . LEU B 1 440 ? 46.312 -23.438 17.469 1 20.92 440 LEU B N 1
ATOM 6961 C CA . LEU B 1 440 ? 45.5 -22.344 16.938 1 20.92 440 LEU B CA 1
ATOM 6962 C C . LEU B 1 440 ? 44.594 -21.766 18.016 1 20.92 440 LEU B C 1
ATOM 6964 O O . LEU B 1 440 ? 43.781 -20.875 17.734 1 20.92 440 LEU B O 1
ATOM 6968 N N . VAL B 1 441 ? 44.406 -22.641 19 1 21.34 441 VAL B N 1
ATOM 6969 C CA . VAL B 1 441 ? 43.219 -22.281 19.734 1 21.34 441 VAL B CA 1
ATOM 6970 C C . VAL B 1 441 ? 43.438 -20.969 20.5 1 21.34 441 VAL B C 1
ATOM 6972 O O . VAL B 1 441 ? 42.5 -20.438 21.094 1 21.34 441 VAL B O 1
ATOM 6975 N N . GLY B 1 442 ? 44.75 -20.656 20.734 1 19.81 442 GLY B N 1
ATOM 6976 C CA . GLY B 1 442 ? 44.906 -19.938 22 1 19.81 442 GLY B CA 1
ATOM 6977 C C . GLY B 1 442 ? 44.406 -18.516 21.938 1 19.81 442 GLY B C 1
ATOM 6978 O O . GLY B 1 442 ? 44.5 -17.766 22.906 1 19.81 442 GLY B O 1
ATOM 6979 N N . MET B 1 443 ? 44.5 -17.844 20.797 1 19.33 443 MET B N 1
ATOM 6980 C CA . MET B 1 443 ? 44.812 -16.453 21.125 1 19.33 443 MET B CA 1
ATOM 6981 C C . MET B 1 443 ? 43.688 -15.812 21.922 1 19.33 443 MET B C 1
ATOM 6983 O O . MET B 1 443 ? 42.531 -15.773 21.484 1 19.33 443 MET B O 1
ATOM 6987 N N . GLU B 1 444 ? 43.906 -15.625 23.25 1 19.53 444 GLU B N 1
ATOM 6988 C CA . GLU B 1 444 ? 43.062 -15.055 24.297 1 19.53 444 GLU B CA 1
ATOM 6989 C C . GLU B 1 444 ? 42.812 -13.57 24.062 1 19.53 444 GLU B C 1
ATOM 6991 O O . GLU B 1 444 ? 41.938 -12.977 24.703 1 19.53 444 GLU B O 1
ATOM 6996 N N . LEU B 1 445 ? 43.594 -12.93 23.109 1 17.97 445 LEU B N 1
ATOM 6997 C CA . LEU B 1 445 ? 43.969 -11.648 23.703 1 17.97 445 LEU B CA 1
ATOM 6998 C C . LEU B 1 445 ? 42.75 -11 24.359 1 17.97 445 LEU B C 1
ATOM 7000 O O . LEU B 1 445 ? 41.594 -11.352 24.062 1 17.97 445 LEU B O 1
ATOM 7004 N N . GLU B 1 446 ? 43.094 -9.805 24.938 1 17.41 446 GLU B N 1
ATOM 7005 C CA . GLU B 1 446 ? 42.938 -8.75 25.938 1 17.41 446 GLU B CA 1
ATOM 7006 C C . GLU B 1 446 ? 41.719 -7.891 25.656 1 17.41 446 GLU B C 1
ATOM 7008 O O . GLU B 1 446 ? 41.344 -7.703 24.5 1 17.41 446 GLU B O 1
ATOM 7013 N N . ASP B 1 447 ? 41 -7.637 26.766 1 18.66 447 ASP B N 1
ATOM 7014 C CA . ASP B 1 447 ? 39.75 -7.012 27.141 1 18.66 447 ASP B CA 1
ATOM 7015 C C . ASP B 1 447 ? 39.75 -5.52 26.812 1 18.66 447 ASP B C 1
ATOM 7017 O O . ASP B 1 447 ? 38.844 -4.785 27.219 1 18.66 447 ASP B O 1
ATOM 7021 N N . ASP B 1 448 ? 40.938 -5.066 26.172 1 17.41 448 ASP B N 1
ATOM 7022 C CA . ASP B 1 448 ? 41.062 -3.654 26.516 1 17.41 448 ASP B CA 1
ATOM 7023 C C . ASP B 1 448 ? 39.781 -2.895 26.281 1 17.41 448 ASP B C 1
ATOM 7025 O O . ASP B 1 448 ? 39 -3.223 25.359 1 17.41 448 ASP B O 1
ATOM 7029 N N . VAL B 1 449 ? 39.656 -1.936 27.219 1 18.8 449 VAL B N 1
ATOM 7030 C CA . VAL B 1 449 ? 38.812 -0.972 27.891 1 18.8 449 VAL B CA 1
ATOM 7031 C C . VAL B 1 449 ? 38.219 -0.009 26.875 1 18.8 449 VAL B C 1
ATOM 7033 O O . VAL B 1 449 ? 38.719 0.114 25.75 1 18.8 449 VAL B O 1
ATOM 7036 N N . GLY B 1 450 ? 37.562 0.996 27.391 1 16.78 450 GLY B N 1
ATOM 7037 C CA . GLY B 1 450 ? 36.312 1.743 27.344 1 16.78 450 GLY B CA 1
ATOM 7038 C C . GLY B 1 450 ? 36.344 2.934 26.406 1 16.78 450 GLY B C 1
ATOM 7039 O O . GLY B 1 450 ? 35.312 3.357 25.891 1 16.78 450 GLY B O 1
ATOM 7040 N N . ALA B 1 451 ? 37.625 3.623 26.344 1 19.12 451 ALA B N 1
ATOM 7041 C CA . ALA B 1 451 ? 37.25 5.016 26.578 1 19.12 451 ALA B CA 1
ATOM 7042 C C . ALA B 1 451 ? 36.438 5.562 25.422 1 19.12 451 ALA B C 1
ATOM 7044 O O . ALA B 1 451 ? 36.562 5.113 24.281 1 19.12 451 ALA B O 1
ATOM 7045 N N . PRO B 1 452 ? 35.5 6.5 25.797 1 19.5 452 PRO B N 1
ATOM 7046 C CA . PRO B 1 452 ? 34.281 7.07 25.219 1 19.5 452 PRO B CA 1
ATOM 7047 C C . PRO B 1 452 ? 34.594 7.996 24.031 1 19.5 452 PRO B C 1
ATOM 7049 O O . PRO B 1 452 ? 35.281 9 24.203 1 19.5 452 PRO B O 1
ATOM 7052 N N . PRO B 1 453 ? 35.312 7.496 23.016 1 19.39 453 PRO B N 1
ATOM 7053 C CA . PRO B 1 453 ? 35.938 8.555 22.203 1 19.39 453 PRO B CA 1
ATOM 7054 C C . PRO B 1 453 ? 35 9.742 21.984 1 19.39 453 PRO B C 1
ATOM 7056 O O . PRO B 1 453 ? 33.75 9.594 22.094 1 19.39 453 PRO B O 1
ATOM 7059 N N . VAL B 1 454 ? 35.688 10.898 22.109 1 18.97 454 VAL B N 1
ATOM 7060 C CA . VAL B 1 454 ? 35.469 12.336 22.125 1 18.97 454 VAL B CA 1
ATOM 7061 C C . VAL B 1 454 ? 34.531 12.719 20.969 1 18.97 454 VAL B C 1
ATOM 7063 O O . VAL B 1 454 ? 34.469 12.016 19.953 1 18.97 454 VAL B O 1
ATOM 7066 N N . PRO B 1 455 ? 34.031 13.922 21.156 1 18.98 455 PRO B N 1
ATOM 7067 C CA . PRO B 1 455 ? 32.812 14.664 20.781 1 18.98 455 PRO B CA 1
ATOM 7068 C C . PRO B 1 455 ? 32.75 14.938 19.281 1 18.98 455 PRO B C 1
ATOM 7070 O O . PRO B 1 455 ? 33.75 14.867 18.578 1 18.98 455 PRO B O 1
ATOM 7073 N N . PRO B 1 456 ? 31.609 15.18 18.828 1 19.98 456 PRO B N 1
ATOM 7074 C CA . PRO B 1 456 ? 30.875 15.18 17.562 1 19.98 456 PRO B CA 1
ATOM 7075 C C . PRO B 1 456 ? 31.344 16.281 16.609 1 19.98 456 PRO B C 1
ATOM 7077 O O . PRO B 1 456 ? 30.812 16.422 15.508 1 19.98 456 PRO B O 1
ATOM 7080 N N . GLY B 1 457 ? 32.594 16.969 17.094 1 16.34 457 GLY B N 1
ATOM 7081 C CA . GLY B 1 457 ? 32.281 18.344 16.766 1 16.34 457 GLY B CA 1
ATOM 7082 C C . GLY B 1 457 ? 31.891 18.547 15.32 1 16.34 457 GLY B C 1
ATOM 7083 O O . GLY B 1 457 ? 31.594 17.594 14.609 1 16.34 457 GLY B O 1
ATOM 7084 N N . SER B 1 458 ? 32.625 19.406 14.688 1 16.95 458 SER B N 1
ATOM 7085 C CA . SER B 1 458 ? 32.281 20.672 14.055 1 16.95 458 SER B CA 1
ATOM 7086 C C . SER B 1 458 ? 32 20.5 12.562 1 16.95 458 SER B C 1
ATOM 7088 O O . SER B 1 458 ? 32.719 19.734 11.883 1 16.95 458 SER B O 1
ATOM 7090 N N . LYS B 1 459 ? 30.766 20.672 12.273 1 18.97 459 LYS B N 1
ATOM 7091 C CA . LYS B 1 459 ? 29.953 20.656 11.062 1 18.97 459 LYS B CA 1
ATOM 7092 C C . LYS B 1 459 ? 30.609 21.453 9.945 1 18.97 459 LYS B C 1
ATOM 7094 O O . LYS B 1 459 ? 30.672 22.688 10.016 1 18.97 459 LYS B O 1
ATOM 7099 N N . GLU B 1 460 ? 31.875 21.062 9.508 1 17.67 460 GLU B N 1
ATOM 7100 C CA . GLU B 1 460 ? 32.469 21.984 8.547 1 17.67 460 GLU B CA 1
ATOM 7101 C C . GLU B 1 460 ? 31.516 22.312 7.41 1 17.67 460 GLU B C 1
ATOM 7103 O O . GLU B 1 460 ? 30.766 21.438 6.961 1 17.67 460 GLU B O 1
ATOM 7108 N N . THR B 1 461 ? 31.172 23.562 7.258 1 18.16 461 THR B N 1
ATOM 7109 C CA . THR B 1 461 ? 30.359 24.469 6.453 1 18.16 461 THR B CA 1
ATOM 7110 C C . THR B 1 461 ? 30.609 24.234 4.965 1 18.16 461 THR B C 1
ATOM 7112 O O . THR B 1 461 ? 31.734 24.406 4.484 1 18.16 461 THR B O 1
ATOM 7115 N N . ASP B 1 462 ? 29.953 23.172 4.426 1 17.98 462 ASP B N 1
ATOM 7116 C CA . ASP B 1 462 ? 30.141 22.75 3.045 1 17.98 462 ASP B CA 1
ATOM 7117 C C . ASP B 1 462 ? 29.859 23.875 2.072 1 17.98 462 ASP B C 1
ATOM 7119 O O . ASP B 1 462 ? 28.719 24.344 1.975 1 17.98 462 ASP B O 1
ATOM 7123 N N . ALA B 1 463 ? 30.625 24.922 2.166 1 18.34 463 ALA B N 1
ATOM 7124 C CA . ALA B 1 463 ? 30.25 26.016 1.258 1 18.34 463 ALA B CA 1
ATOM 7125 C C . ALA B 1 463 ? 30.125 25.5 -0.176 1 18.34 463 ALA B C 1
ATOM 7127 O O . ALA B 1 463 ? 31.078 25 -0.75 1 18.34 463 ALA B O 1
ATOM 7128 N N . LYS B 1 464 ? 28.891 24.969 -0.389 1 18.66 464 LYS B N 1
ATOM 7129 C CA . LYS B 1 464 ? 28.547 24.406 -1.691 1 18.66 464 LYS B CA 1
ATOM 7130 C C . LYS B 1 464 ? 28.875 25.391 -2.816 1 18.66 464 LYS B C 1
ATOM 7132 O O . LYS B 1 464 ? 28.297 26.484 -2.883 1 18.66 464 LYS B O 1
ATOM 7137 N N . PRO B 1 465 ? 30.125 25.438 -3.293 1 17.73 465 PRO B N 1
ATOM 7138 C CA . PRO B 1 465 ? 30.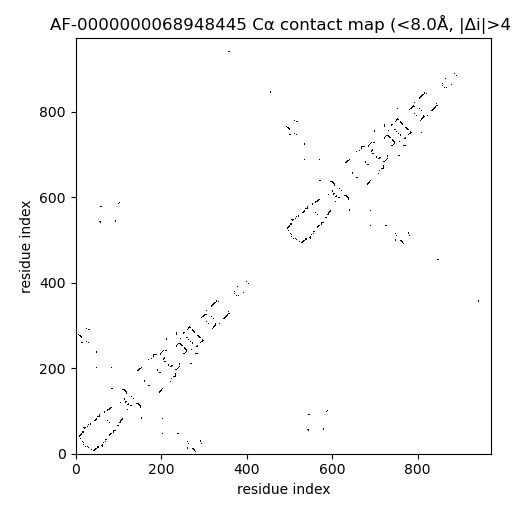328 26.484 -4.305 1 17.73 465 PRO B CA 1
ATOM 7139 C C . PRO B 1 465 ? 29.438 26.297 -5.527 1 17.73 465 PRO B C 1
ATOM 7141 O O . PRO B 1 465 ? 29.422 25.219 -6.133 1 17.73 465 PRO B O 1
ATOM 7144 N N . ALA B 1 466 ? 28.234 26.719 -5.488 1 18.3 466 ALA B N 1
ATOM 7145 C CA . ALA B 1 466 ? 27.25 26.531 -6.539 1 18.3 466 ALA B CA 1
ATOM 7146 C C . ALA B 1 466 ? 27.766 27.016 -7.891 1 18.3 466 ALA B C 1
ATOM 7148 O O . ALA B 1 466 ? 28.047 28.203 -8.07 1 18.3 466 ALA B O 1
ATOM 7149 N N . LEU B 1 467 ? 28.703 26.25 -8.492 1 17.38 467 LEU B N 1
ATOM 7150 C CA . LEU B 1 467 ? 29.203 26.812 -9.75 1 17.38 467 LEU B CA 1
ATOM 7151 C C . LEU B 1 467 ? 28.062 27.062 -10.727 1 17.38 467 LEU B C 1
ATOM 7153 O O . LEU B 1 467 ? 27.109 26.266 -10.797 1 17.38 467 LEU B O 1
ATOM 7157 N N . PRO B 1 468 ? 27.812 28.25 -11.305 1 19.09 468 PRO B N 1
ATOM 7158 C CA . PRO B 1 468 ? 26.797 28.859 -12.148 1 19.09 468 PRO B CA 1
ATOM 7159 C C . PRO B 1 468 ? 26.703 28.219 -13.531 1 19.09 468 PRO B C 1
ATOM 7161 O O . PRO B 1 468 ? 25.891 28.641 -14.359 1 19.09 468 PRO B O 1
ATOM 7164 N N . SER B 1 469 ? 26.906 26.922 -13.672 1 17 469 SER B N 1
ATOM 7165 C CA . SER B 1 469 ? 27.281 26.734 -15.07 1 17 469 SER B CA 1
ATOM 7166 C C . SER B 1 469 ? 26.156 27.172 -16 1 17 469 SER B C 1
ATOM 7168 O O . SER B 1 469 ? 24.984 26.906 -15.742 1 17 469 SER B O 1
ATOM 7170 N N . SER B 1 470 ? 26.344 28.141 -16.953 1 18.06 470 SER B N 1
ATOM 7171 C CA . SER B 1 470 ? 25.734 29 -17.969 1 18.06 470 SER B CA 1
ATOM 7172 C C . SER B 1 470 ? 25.188 28.188 -19.125 1 18.06 470 SER B C 1
ATOM 7174 O O . SER B 1 470 ? 24.641 28.75 -20.078 1 18.06 470 SER B O 1
ATOM 7176 N N . SER B 1 471 ? 25.234 26.859 -19.078 1 17.84 471 SER B N 1
ATOM 7177 C CA . SER B 1 471 ? 25.359 26.484 -20.484 1 17.84 471 SER B CA 1
ATOM 7178 C C . SER B 1 471 ? 24.141 26.953 -21.281 1 17.84 471 SER B C 1
ATOM 7180 O O . SER B 1 471 ? 23.016 26.938 -20.766 1 17.84 471 SER B O 1
ATOM 7182 N N . LEU B 1 472 ? 24.406 27.562 -22.406 1 19.03 472 LEU B N 1
ATOM 7183 C CA . LEU B 1 472 ? 23.938 28.25 -23.609 1 19.03 472 LEU B CA 1
ATOM 7184 C C . LEU B 1 472 ? 23.047 27.344 -24.438 1 19.03 472 LEU B C 1
ATOM 7186 O O . LEU B 1 472 ? 23.438 26.203 -24.75 1 19.03 472 LEU B O 1
ATOM 7190 N N . THR B 1 473 ? 21.875 27.453 -24.281 1 18.25 473 THR B N 1
ATOM 7191 C CA . THR B 1 473 ? 20.938 26.766 -25.172 1 18.25 473 THR B CA 1
ATOM 7192 C C . THR B 1 473 ? 21.234 27.078 -26.625 1 18.25 473 THR B C 1
ATOM 7194 O O . THR B 1 473 ? 21.109 28.234 -27.062 1 18.25 473 THR B O 1
ATOM 7197 N N . ALA B 1 474 ? 22.375 26.438 -27.25 1 20.44 474 ALA B N 1
ATOM 7198 C CA . ALA B 1 474 ? 22.484 26.641 -28.688 1 20.44 474 ALA B CA 1
ATOM 7199 C C . ALA B 1 474 ? 21.141 26.438 -29.375 1 20.44 474 ALA B C 1
ATOM 7201 O O . ALA B 1 474 ? 20.281 25.703 -28.875 1 20.44 474 ALA B O 1
ATOM 7202 N N . PRO B 1 475 ? 21.141 27.062 -30.469 1 20.08 475 PRO B N 1
ATOM 7203 C CA . PRO B 1 475 ? 20.219 27.281 -31.594 1 20.08 475 PRO B CA 1
ATOM 7204 C C . PRO B 1 475 ? 19.75 25.984 -32.25 1 20.08 475 PRO B C 1
ATOM 7206 O O . PRO B 1 475 ? 20.266 24.906 -31.922 1 20.08 475 PRO B O 1
ATOM 7209 N N . ALA B 1 476 ? 19.766 26.016 -33.656 1 21.78 476 ALA B N 1
ATOM 7210 C CA . ALA B 1 476 ? 19.391 25.594 -35 1 21.78 476 ALA B CA 1
ATOM 7211 C C . ALA B 1 476 ? 20.047 24.266 -35.375 1 21.78 476 ALA B C 1
ATOM 7213 O O . ALA B 1 476 ? 21.25 24.094 -35.219 1 21.78 476 ALA B O 1
ATOM 7214 N N . MET B 1 477 ? 19.438 23.062 -35.75 1 20.27 477 MET B N 1
ATOM 7215 C CA . MET B 1 477 ? 19.266 21.625 -35.906 1 20.27 477 MET B CA 1
ATOM 7216 C C . MET B 1 477 ? 19.984 21.109 -37.125 1 20.27 477 MET B C 1
ATOM 7218 O O . MET B 1 477 ? 19.859 19.938 -37.5 1 20.27 477 MET B O 1
ATOM 7222 N N . ASP B 1 478 ? 20.547 21.906 -38.156 1 20.95 478 ASP B N 1
ATOM 7223 C CA . ASP B 1 478 ? 21.078 21.531 -39.469 1 20.95 478 ASP B CA 1
ATOM 7224 C C . ASP B 1 478 ? 22.469 20.922 -39.344 1 20.95 478 ASP B C 1
ATOM 7226 O O . ASP B 1 478 ? 23.172 20.766 -40.344 1 20.95 478 ASP B O 1
ATOM 7230 N N . TRP B 1 479 ? 23.219 20.922 -38.25 1 17.77 479 TRP B N 1
ATOM 7231 C CA . TRP B 1 479 ? 24.562 20.484 -37.875 1 17.77 479 TRP B CA 1
ATOM 7232 C C . TRP B 1 479 ? 24.703 18.969 -38.031 1 17.77 479 TRP B C 1
ATOM 7234 O O . TRP B 1 479 ? 25.656 18.375 -37.562 1 17.77 479 TRP B O 1
ATOM 7244 N N . LEU B 1 480 ? 24.312 17.875 -38.656 1 18.5 480 LEU B N 1
ATOM 7245 C CA . LEU B 1 480 ? 25.391 16.984 -39.062 1 18.5 480 LEU B CA 1
ATOM 7246 C C . LEU B 1 480 ? 26.141 17.547 -40.25 1 18.5 480 LEU B C 1
ATOM 7248 O O . LEU B 1 480 ? 27.016 16.875 -40.812 1 18.5 480 LEU B O 1
ATOM 7252 N N . THR B 1 481 ? 25.828 18.656 -41 1 20.14 481 THR B N 1
ATOM 7253 C CA . THR B 1 481 ? 26.469 18.562 -42.312 1 20.14 481 THR B CA 1
ATOM 7254 C C . THR B 1 481 ? 27.984 18.547 -42.188 1 20.14 481 THR B C 1
ATOM 7256 O O . THR B 1 481 ? 28.531 18.797 -41.094 1 20.14 481 THR B O 1
ATOM 7259 N N . ASP B 1 482 ? 28.719 19.531 -43.094 1 19.72 482 ASP B N 1
ATOM 7260 C CA . ASP B 1 482 ? 29.906 19.594 -43.938 1 19.72 482 ASP B CA 1
ATOM 7261 C C . ASP B 1 482 ? 31.156 19.891 -43.094 1 19.72 482 ASP B C 1
ATOM 7263 O O . ASP B 1 482 ? 31.938 18.984 -42.812 1 19.72 482 ASP B O 1
ATOM 7267 N N . ASP B 1 483 ? 31.906 21.234 -43.5 1 19.12 483 ASP B N 1
ATOM 7268 C CA . ASP B 1 483 ? 33.188 21.812 -43.844 1 19.12 483 ASP B CA 1
ATOM 7269 C C . ASP B 1 483 ? 33.938 22.281 -42.594 1 19.12 483 ASP B C 1
ATOM 7271 O O . ASP B 1 483 ? 34.938 23.016 -42.688 1 19.12 483 ASP B O 1
ATOM 7275 N N . LEU B 1 484 ? 34.281 22.156 -41.562 1 16.27 484 LEU B N 1
ATOM 7276 C CA . LEU B 1 484 ? 35.688 22.344 -41.188 1 16.27 484 LEU B CA 1
ATOM 7277 C C . LEU B 1 484 ? 36.594 21.578 -42.156 1 16.27 484 LEU B C 1
ATOM 7279 O O . LEU B 1 484 ? 37.812 21.484 -41.906 1 16.27 484 LEU B O 1
ATOM 7283 N N . PHE B 1 485 ? 36.406 21.297 -43.562 1 18.14 485 PHE B N 1
ATOM 7284 C CA . PHE B 1 485 ? 37.062 21.859 -44.75 1 18.14 485 PHE B CA 1
ATOM 7285 C C . PHE B 1 485 ? 36.5 23.219 -45.094 1 18.14 485 PHE B C 1
ATOM 7287 O O . PHE B 1 485 ? 37.156 24.016 -45.781 1 18.14 485 PHE B O 1
ATOM 7294 N N . ALA B 1 486 ? 35.625 24.062 -45.469 1 16.97 486 ALA B N 1
ATOM 7295 C CA . ALA B 1 486 ? 36.031 25.469 -45.438 1 16.97 486 ALA B CA 1
ATOM 7296 C C . ALA B 1 486 ? 36.125 25.969 -44 1 16.97 486 ALA B C 1
ATOM 7298 O O . ALA B 1 486 ? 35.375 25.531 -43.125 1 16.97 486 ALA B O 1
#

InterPro domains:
  IPR029052 Metallo-dependent phosphatase-like [G3DSA:3.60.21.10] (2-292)
  IPR029052 Metallo-dependent phosphatase-like [SSF56300] (10-343)
  IPR050535 DNA Repair and Maintenance Complex Component [PTHR30337] (11-346)

Sequence (972 aa):
MHNEGDSLLVAHFSDLHYSPGHLAEADRCFGFAVDDAIAGGCQVGVVSGDSTDHRLDAHTPALSALARRVHQLTARMPVLMLQGTYSHEPPGTLDLFRLIGAQYPVYVADRIHQVALCAGHFVPSVGPVFDTAEIDVLLAQHGIPEVVFTCVPTVNKAVLAAAAGVASAATAVGDHLADYLRAAGTVNHQWRSRGARTIGVSHGTVNGCQTEHGVPMAGFDYEFTIGALFDADCDAFMLGHIHRAQQWAQEGRVVAYPGSIGRFHYGEIGEKGYLRWQIAPRRTEASLVATPARQSVCIDFDGPPDMAQLTEMATDAADKFVRIRWTVNEEHRQLVDREAITALFGASAEVKLEARVLPAVRSRAEGISRAATLPEKLGRWCELTGVEANPLMDCLSMLETNDAQSIADRVLADLVADPVAAASDASPPEPVLPHVLTALVGMELEDDVGAPPVPPGSKETDAKPALPSSSLTAPAMDWLTDDLFAMHNEGDSLLVAHFSDLHYSPGHLAEADRCFGFAVDDAIAGGCQVGVVSGDSTDHRLDAHTPALSALARRVHQLTARMPVLMLQGTYSHEPPGTLDLFRLIGAQYPVYVADRIHQVALCAGHFVPSVGPVFDTAEIDVLLAQHGIPEVVFTCVPTVNKAVLAAAAGVASAATAVGDHLADYLRAAGTVNHQWRSRGARTIGVSHGTVNGCQTEHGVPMAGFDYEFTIGALFDADCDAFMLGHIHRAQQWAQEGRVVAYPGSIGRFHYGEIGEKGYLRWQIAPRRTEASLVATPARQSVCIDFDGPPDMAQLTEMATDAADKFVRIRWTVNEEHRQLVDREAITALFGASAEVKLEARVLPAVRSRAEGISRAATLPEKLGRWCELTGVEANPLMDCLSMLETNDAQSIADRVLADLVADPVAAASDASPPEPVLPHVLTALVGMELEDDVGAPPVPPGSKETDAKPALPSSSLTAPAMDWLTDDLFA

Nearest PDB structures (foldseek):
  3tho-assembly1_B  TM=6.848E-01  e=2.030E-17  Thermotoga maritima
  3thn-assembly1_A-2  TM=7.884E-01  e=2.513E-15  Thermotoga maritima
  4nzv-assembly1_B  TM=7.783E-01  e=1.034E-14  Thermotoga maritima MSB8
  3qg5-assembly1_D  TM=6.780E-01  e=4.251E-14  Thermotoga maritima
  3qg5-assembly1_C  TM=6.534E-01  e=1.036E-13  Thermotoga maritima